Protein AF-0000000067181221 (afdb_homodimer)

Nearest PDB structures (foldseek):
  4yzw-assembly1_B  TM=9.690E-01  e=6.957E-93  Anopheles gambiae
  4yzw-assembly1_A  TM=9.709E-01  e=1.836E-92  Anopheles gambiae
  8ji8-assembly1_C  TM=9.808E-01  e=2.511E-86  Aedes aegypti
  8jib-assembly1_F  TM=9.787E-01  e=1.315E-86  Aedes aegypti
  3ixw-assembly1_D  TM=9.227E-01  e=7.043E-59  Androctonus australis

Organism: Anophele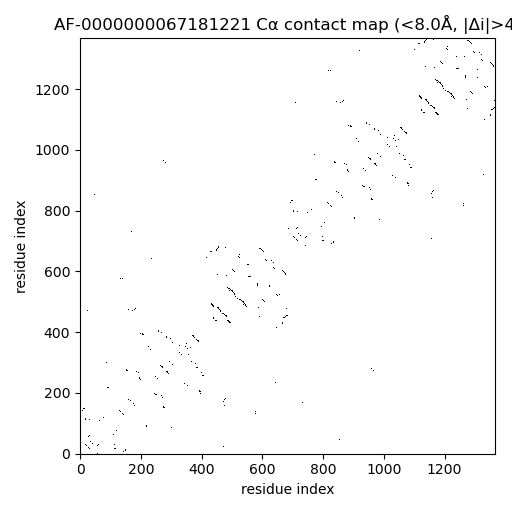s gambiae (NCBI:txid7165)

Structure (mmCIF, N/CA/C/O backbone):
data_AF-0000000067181221-model_v1
#
loop_
_entity.id
_entity.type
_entity.pdbx_description
1 polymer AGAP004981-PA
#
loop_
_atom_site.group_PDB
_atom_site.id
_atom_site.type_symbol
_atom_site.label_atom_id
_atom_site.label_alt_id
_atom_site.label_comp_id
_atom_site.label_asym_id
_atom_site.label_entity_id
_atom_site.label_seq_id
_atom_site.pdbx_PDB_ins_code
_atom_site.Cartn_x
_atom_site.Cartn_y
_atom_site.Cartn_z
_atom_site.occupancy
_atom_site.B_iso_or_equiv
_atom_site.auth_seq_id
_atom_site.auth_comp_id
_atom_site.auth_asym_id
_atom_site.auth_atom_id
_atom_site.pdbx_PDB_model_num
ATOM 1 N N . MET A 1 1 ? 27.422 -34.938 11.25 1 52.69 1 MET A N 1
ATOM 2 C CA . MET A 1 1 ? 27.156 -33.969 10.18 1 52.69 1 MET A CA 1
ATOM 3 C C . MET A 1 1 ? 25.688 -33.594 10.133 1 52.69 1 MET A C 1
ATOM 5 O O . MET A 1 1 ? 24.812 -34.469 10.188 1 52.69 1 MET A O 1
ATOM 9 N N . THR A 1 2 ? 25.469 -32.344 10.422 1 70.56 2 THR A N 1
ATOM 10 C CA . THR A 1 2 ? 24.078 -31.891 10.469 1 70.56 2 THR A CA 1
ATOM 11 C C . THR A 1 2 ? 23.328 -32.281 9.203 1 70.56 2 THR A C 1
ATOM 13 O O . THR A 1 2 ? 23.891 -32.219 8.102 1 70.56 2 THR A O 1
ATOM 16 N N . ASP A 1 3 ? 22.219 -32.812 9.445 1 85.88 3 ASP A N 1
ATOM 17 C CA . ASP A 1 3 ? 21.297 -33.188 8.375 1 85.88 3 ASP A CA 1
ATOM 18 C C . ASP A 1 3 ? 21.156 -32.094 7.352 1 85.88 3 ASP A C 1
ATOM 20 O O . ASP A 1 3 ? 21.016 -30.906 7.715 1 85.88 3 ASP A O 1
ATOM 24 N N . ILE A 1 4 ? 21.5 -32.438 6.066 1 90.81 4 ILE A N 1
ATOM 25 C CA . ILE A 1 4 ? 21.516 -31.516 4.949 1 90.81 4 ILE A CA 1
ATOM 26 C C . ILE A 1 4 ? 20.172 -30.781 4.879 1 90.81 4 ILE A C 1
ATOM 28 O O . ILE A 1 4 ? 20.109 -29.594 4.547 1 90.81 4 ILE A O 1
ATOM 32 N N . ASN A 1 5 ? 19.109 -31.406 5.219 1 89.94 5 ASN A N 1
ATOM 33 C CA . ASN A 1 5 ? 17.797 -30.781 5.199 1 89.94 5 ASN A CA 1
ATOM 34 C C . ASN A 1 5 ? 17.672 -29.672 6.246 1 89.94 5 ASN A C 1
ATOM 36 O O . ASN A 1 5 ? 17.172 -28.594 5.953 1 89.94 5 ASN A O 1
ATOM 40 N N . THR A 1 6 ? 18.109 -30.016 7.418 1 90 6 THR A N 1
ATOM 41 C CA . THR A 1 6 ? 18.062 -29.031 8.5 1 90 6 THR A CA 1
ATOM 42 C C . THR A 1 6 ? 18.891 -27.797 8.164 1 90 6 THR A C 1
ATOM 44 O O . THR A 1 6 ? 18.469 -26.672 8.406 1 90 6 THR A O 1
ATOM 47 N N . ARG A 1 7 ? 19.953 -28.078 7.609 1 92.69 7 ARG A N 1
ATOM 48 C CA . ARG A 1 7 ? 20.906 -27.016 7.273 1 92.69 7 ARG A CA 1
ATOM 49 C C . ARG A 1 7 ? 20.312 -26.062 6.234 1 92.69 7 ARG A C 1
ATOM 51 O O . ARG A 1 7 ? 20.266 -24.859 6.457 1 92.69 7 ARG A O 1
ATOM 58 N N . PHE A 1 8 ? 19.844 -26.562 5.133 1 94.81 8 PHE A N 1
ATOM 59 C CA . PHE A 1 8 ? 19.391 -25.703 4.043 1 94.81 8 PHE A CA 1
ATOM 60 C C . PHE A 1 8 ? 18 -25.156 4.328 1 94.81 8 PHE A C 1
ATOM 62 O O . PHE A 1 8 ? 17.688 -24.031 3.945 1 94.81 8 PHE A O 1
ATOM 69 N N . ARG A 1 9 ? 17.172 -25.906 5.004 1 90.94 9 ARG A N 1
ATOM 70 C CA . ARG A 1 9 ? 15.898 -25.344 5.434 1 90.94 9 ARG A CA 1
ATOM 71 C C . ARG A 1 9 ? 16.094 -24.141 6.352 1 90.94 9 ARG A C 1
ATOM 73 O O . ARG A 1 9 ? 15.398 -23.141 6.234 1 90.94 9 ARG A O 1
ATOM 80 N N . GLY A 1 10 ? 17 -24.328 7.25 1 91.56 10 GLY A N 1
ATOM 81 C CA . GLY A 1 10 ? 17.328 -23.234 8.148 1 91.56 10 GLY A CA 1
ATOM 82 C C . GLY A 1 10 ? 17.812 -22 7.414 1 91.56 10 GLY A C 1
ATOM 83 O O . GLY A 1 10 ? 17.453 -20.875 7.785 1 91.56 10 GLY A O 1
ATOM 84 N N . LEU A 1 11 ? 18.531 -22.156 6.363 1 93.69 11 LEU A N 1
ATOM 85 C CA . LEU A 1 11 ? 19.094 -21.047 5.598 1 93.69 11 LEU A CA 1
ATOM 86 C C . LEU A 1 11 ? 17.984 -20.281 4.883 1 93.69 11 LEU A C 1
ATOM 88 O O . LEU A 1 11 ? 18.125 -19.078 4.598 1 93.69 11 LEU A O 1
ATOM 92 N N . LEU A 1 12 ? 16.906 -20.953 4.605 1 93.88 12 LEU A N 1
ATOM 93 C CA . LEU A 1 12 ? 15.828 -20.344 3.828 1 93.88 12 LEU A CA 1
ATOM 94 C C . LEU A 1 12 ? 14.812 -19.672 4.742 1 93.88 12 LEU A C 1
ATOM 96 O O . LEU A 1 12 ? 14.016 -18.844 4.289 1 93.88 12 LEU A O 1
ATOM 100 N N . GLN A 1 13 ? 14.867 -19.906 6.035 1 91.94 13 GLN A N 1
ATOM 101 C CA . GLN A 1 13 ? 13.898 -19.375 6.984 1 91.94 13 GLN A CA 1
ATOM 102 C C . GLN A 1 13 ? 14.227 -17.938 7.352 1 91.94 13 GLN A C 1
ATOM 104 O O . GLN A 1 13 ? 15.398 -17.547 7.371 1 91.94 13 GLN A O 1
ATOM 109 N N . ARG A 1 14 ? 13.148 -17.141 7.633 1 93.62 14 ARG A N 1
ATOM 110 C CA . ARG A 1 14 ? 13.305 -15.766 8.07 1 93.62 14 ARG A CA 1
ATOM 111 C C . ARG A 1 14 ? 14.273 -15.008 7.168 1 93.62 14 ARG A C 1
ATOM 113 O O . ARG A 1 14 ? 15.336 -14.578 7.609 1 93.62 14 ARG A O 1
ATOM 120 N N . PRO A 1 15 ? 13.789 -14.812 5.977 1 93.44 15 PRO A N 1
ATOM 121 C CA . PRO A 1 15 ? 14.688 -14.398 4.898 1 93.44 15 PRO A CA 1
ATOM 122 C C . PRO A 1 15 ? 15.336 -13.039 5.156 1 93.44 15 PRO A C 1
ATOM 124 O O . PRO A 1 15 ? 16.391 -12.742 4.598 1 93.44 15 PRO A O 1
ATOM 127 N N . TYR A 1 16 ? 14.836 -12.227 6.008 1 94.62 16 TYR A N 1
ATOM 128 C CA . TYR A 1 16 ? 15.398 -10.891 6.156 1 94.62 16 TYR A CA 1
ATOM 129 C C . TYR A 1 16 ? 16.203 -10.773 7.449 1 94.62 16 TYR A C 1
ATOM 131 O O . TYR A 1 16 ? 16.828 -9.742 7.703 1 94.62 16 TYR A O 1
ATOM 139 N N . GLU A 1 17 ? 16.188 -11.812 8.227 1 95.75 17 GLU A N 1
ATOM 140 C CA . GLU A 1 17 ? 17.062 -11.859 9.383 1 95.75 17 GLU A CA 1
ATOM 141 C C . GLU A 1 17 ? 18.469 -12.328 9 1 95.75 17 GLU A C 1
ATOM 143 O O . GLU A 1 17 ? 18.625 -13.258 8.203 1 95.75 17 GLU A O 1
ATOM 148 N N . PRO A 1 18 ? 19.453 -11.672 9.562 1 96.06 18 PRO A N 1
ATOM 149 C CA . PRO A 1 18 ? 20.812 -12.133 9.266 1 96.06 18 PRO A CA 1
ATOM 150 C C . PRO A 1 18 ? 21.047 -13.586 9.688 1 96.06 18 PRO A C 1
ATOM 152 O O . PRO A 1 18 ? 20.359 -14.086 10.586 1 96.06 18 PRO A O 1
ATOM 155 N N . THR A 1 19 ? 22.047 -14.18 9.102 1 95.56 19 THR A N 1
ATOM 156 C CA . THR A 1 19 ? 22.25 -15.617 9.258 1 95.56 19 THR A CA 1
ATOM 157 C C . THR A 1 19 ? 22.766 -15.938 10.656 1 95.56 19 THR A C 1
ATOM 159 O O . THR A 1 19 ? 22.625 -17.062 11.125 1 95.56 19 THR A O 1
ATOM 162 N N . PHE A 1 20 ? 23.359 -14.945 11.367 1 95.38 20 PHE A N 1
ATOM 163 C CA . PHE A 1 20 ? 23.875 -15.211 12.703 1 95.38 20 PHE A CA 1
ATOM 164 C C . PHE A 1 20 ? 22.719 -15.289 13.711 1 95.38 20 PHE A C 1
ATOM 166 O O . PHE A 1 20 ? 22.938 -15.648 14.867 1 95.38 20 PHE A O 1
ATOM 173 N N . VAL A 1 21 ? 21.469 -14.883 13.328 1 95.19 21 VAL A N 1
ATOM 174 C CA . VAL A 1 21 ? 20.281 -15.07 14.172 1 95.19 21 VAL A CA 1
ATOM 175 C C . VAL A 1 21 ? 19.828 -16.531 14.102 1 95.19 21 VAL A C 1
ATOM 177 O O . VAL A 1 21 ? 19.672 -17.078 13.008 1 95.19 21 VAL A O 1
ATOM 180 N N . PRO A 1 22 ? 19.656 -17.125 15.172 1 94 22 PRO A N 1
ATOM 181 C CA . PRO A 1 22 ? 19.25 -18.531 15.148 1 94 22 PRO A CA 1
ATOM 182 C C . PRO A 1 22 ? 17.984 -18.781 14.352 1 94 22 PRO A C 1
ATOM 184 O O . PRO A 1 22 ? 17.078 -17.938 14.344 1 94 22 PRO A O 1
ATOM 187 N N . LYS A 1 23 ? 17.953 -19.953 13.742 1 92.5 23 LYS A N 1
ATOM 188 C CA . LYS A 1 23 ? 16.812 -20.391 12.938 1 92.5 23 LYS A CA 1
ATOM 189 C C . LYS A 1 23 ? 16.125 -21.594 13.555 1 92.5 23 LYS A C 1
ATOM 191 O O . LYS A 1 23 ? 16.547 -22.078 14.609 1 92.5 23 LYS A O 1
ATOM 196 N N . ASN A 1 24 ? 15.039 -22.031 12.969 1 88.44 24 ASN A N 1
ATOM 197 C CA . ASN A 1 24 ? 14.289 -23.172 13.469 1 88.44 24 ASN A CA 1
ATOM 198 C C . ASN A 1 24 ? 13.898 -23 14.93 1 88.44 24 ASN A C 1
ATOM 200 O O . ASN A 1 24 ? 14.211 -23.844 15.773 1 88.44 24 ASN A O 1
ATOM 204 N N . ASN A 1 25 ? 13.32 -21.891 15.188 1 83.88 25 ASN A N 1
ATOM 205 C CA . ASN A 1 25 ? 12.82 -21.547 16.516 1 83.88 25 ASN A CA 1
ATOM 206 C C . ASN A 1 25 ? 13.953 -21.5 17.547 1 83.88 25 ASN A C 1
ATOM 208 O O . ASN A 1 25 ? 13.82 -22.062 18.641 1 83.88 25 ASN A O 1
ATOM 212 N N . GLY A 1 26 ? 15.094 -21.016 17.109 1 86.62 26 GLY A N 1
ATOM 213 C CA . GLY A 1 26 ? 16.234 -20.812 18 1 86.62 26 GLY A CA 1
ATOM 214 C C . GLY A 1 26 ? 17.094 -22.047 18.156 1 86.62 26 GLY A C 1
ATOM 215 O O . GLY A 1 26 ? 18.109 -22.016 18.875 1 86.62 26 GLY A O 1
ATOM 216 N N . GLN A 1 27 ? 16.875 -23.062 17.438 1 89.25 27 GLN A N 1
ATOM 217 C CA . GLN A 1 27 ? 17.531 -24.344 17.672 1 89.25 27 GLN A CA 1
ATOM 218 C C . GLN A 1 27 ? 18.703 -24.547 16.719 1 89.25 27 GLN A C 1
ATOM 220 O O . GLN A 1 27 ? 19.562 -25.391 16.969 1 89.25 27 GLN A O 1
ATOM 225 N N . LEU A 1 28 ? 18.734 -23.812 15.688 1 93.44 28 LEU A N 1
ATOM 226 C CA . LEU A 1 28 ? 19.781 -23.938 14.672 1 93.44 28 LEU A CA 1
ATOM 227 C C . LEU A 1 28 ? 20.594 -22.641 14.57 1 93.44 28 LEU A C 1
ATOM 229 O O . LEU A 1 28 ? 20.016 -21.562 14.398 1 93.44 28 LEU A O 1
ATOM 233 N N . TYR A 1 29 ? 21.922 -22.812 14.734 1 95.69 29 TYR A N 1
ATOM 234 C CA . TYR A 1 29 ? 22.797 -21.656 14.695 1 95.69 29 TYR A CA 1
ATOM 235 C C . TYR A 1 29 ? 23.953 -21.891 13.734 1 95.69 29 TYR A C 1
ATOM 237 O O . TYR A 1 29 ? 24.641 -22.906 13.82 1 95.69 29 TYR A O 1
ATOM 245 N N . PHE A 1 30 ? 24.125 -21.016 12.742 1 95.88 30 PHE A N 1
ATOM 246 C CA . PHE A 1 30 ? 25.297 -21.016 11.883 1 95.88 30 PHE A CA 1
ATOM 247 C C . PHE A 1 30 ? 26.453 -20.25 12.531 1 95.88 30 PHE A C 1
ATOM 249 O O . PHE A 1 30 ? 26.297 -19.094 12.914 1 95.88 30 PHE A O 1
ATOM 256 N N . ASP A 1 31 ? 27.578 -20.922 12.695 1 94.5 31 ASP A N 1
ATOM 257 C CA . ASP A 1 31 ? 28.75 -20.266 13.281 1 94.5 31 ASP A CA 1
ATOM 258 C C . ASP A 1 31 ? 29.422 -19.328 12.281 1 94.5 31 ASP A C 1
ATOM 260 O O . ASP A 1 31 ? 30.469 -19.656 11.727 1 94.5 31 ASP A O 1
ATOM 264 N N . VAL A 1 32 ? 28.859 -18.188 12.164 1 95.06 32 VAL A N 1
ATOM 265 C CA . VAL A 1 32 ? 29.281 -17.219 11.156 1 95.06 32 VAL A CA 1
ATOM 266 C C . VAL A 1 32 ? 30.578 -16.547 11.602 1 95.06 32 VAL A C 1
ATOM 268 O O . VAL A 1 32 ? 30.609 -15.844 12.617 1 95.06 32 VAL A O 1
ATOM 271 N N . PRO A 1 33 ? 31.672 -16.812 10.883 1 93.31 33 PRO A N 1
ATOM 272 C CA . PRO A 1 33 ? 32.906 -16.109 11.227 1 93.31 33 PRO A CA 1
ATOM 273 C C . PRO A 1 33 ? 32.812 -14.594 10.992 1 93.31 33 PRO A C 1
ATOM 275 O O . PRO A 1 33 ? 31.938 -14.133 10.258 1 93.31 33 PRO A O 1
ATOM 278 N N . ASP A 1 34 ? 33.656 -13.82 11.508 1 92.69 34 ASP A N 1
ATOM 279 C CA . ASP A 1 34 ? 33.656 -12.359 11.414 1 92.69 34 ASP A CA 1
ATOM 280 C C . ASP A 1 34 ? 33.781 -11.906 9.961 1 92.69 34 ASP A C 1
ATOM 282 O O . ASP A 1 34 ? 33.219 -10.883 9.578 1 92.69 34 ASP A O 1
ATOM 286 N N . SER A 1 35 ? 34.531 -12.664 9.211 1 93.25 35 SER A N 1
ATOM 287 C CA . SER A 1 35 ? 34.781 -12.297 7.816 1 93.25 35 SER A CA 1
ATOM 288 C C . SER A 1 35 ? 33.5 -12.375 6.996 1 93.25 35 SER A C 1
ATOM 290 O O . SER A 1 35 ? 33.406 -11.812 5.902 1 93.25 35 SER A O 1
ATOM 292 N N . TYR A 1 36 ? 32.5 -13.109 7.547 1 95.5 36 TYR A N 1
ATOM 293 C CA . TYR A 1 36 ? 31.219 -13.258 6.852 1 95.5 36 TYR A CA 1
ATOM 294 C C . TYR A 1 36 ? 30.281 -12.086 7.168 1 95.5 36 TYR A C 1
ATOM 296 O O . TYR A 1 36 ? 29.312 -11.852 6.453 1 95.5 36 TYR A O 1
ATOM 304 N N . LEU A 1 37 ? 30.453 -11.453 8.297 1 95.81 37 LEU A N 1
ATOM 305 C CA . LEU A 1 37 ? 29.547 -10.398 8.758 1 95.81 37 LEU A CA 1
ATOM 306 C C . LEU A 1 37 ? 29.641 -9.18 7.844 1 95.81 37 LEU A C 1
ATOM 308 O O . LEU A 1 37 ? 30.719 -8.836 7.348 1 95.81 37 LEU A O 1
ATOM 312 N N . THR A 1 38 ? 28.5 -8.547 7.566 1 94.75 38 THR A N 1
ATOM 313 C CA . THR A 1 38 ? 28.484 -7.297 6.816 1 94.75 38 THR A CA 1
ATOM 314 C C . THR A 1 38 ? 29.203 -6.195 7.59 1 94.75 38 THR A C 1
ATOM 316 O O . THR A 1 38 ? 29.469 -6.336 8.789 1 94.75 38 THR A O 1
ATOM 319 N N . ASP A 1 39 ? 29.484 -5.066 6.914 1 93.69 39 ASP A N 1
ATOM 320 C CA . ASP A 1 39 ? 30.219 -3.965 7.523 1 93.69 39 ASP A CA 1
ATOM 321 C C . ASP A 1 39 ? 29.484 -3.43 8.75 1 93.69 39 ASP A C 1
ATOM 323 O O . ASP A 1 39 ? 30.109 -3.023 9.727 1 93.69 39 ASP A O 1
ATOM 327 N N . HIS A 1 40 ? 28.25 -3.525 8.758 1 94 40 HIS A N 1
ATOM 328 C CA . HIS A 1 40 ? 27.438 -2.996 9.852 1 94 40 HIS A CA 1
ATOM 329 C C . HIS A 1 40 ? 27.594 -3.846 11.109 1 94 40 HIS A C 1
ATOM 331 O O . HIS A 1 40 ? 27.625 -3.314 12.219 1 94 40 HIS A O 1
ATOM 337 N N . TYR A 1 41 ? 27.719 -5.133 10.984 1 96 41 TYR A N 1
ATOM 338 C CA . TYR A 1 41 ? 27.641 -6.023 12.133 1 96 41 TYR A CA 1
ATOM 339 C C . TYR A 1 41 ? 29.031 -6.465 12.57 1 96 41 TYR A C 1
ATOM 341 O O . TYR A 1 41 ? 29.219 -6.98 13.672 1 96 41 TYR A O 1
ATOM 349 N N . ARG A 1 42 ? 30.031 -6.285 11.727 1 95 42 ARG A N 1
ATOM 350 C CA . ARG A 1 42 ? 31.375 -6.77 11.984 1 95 42 ARG A CA 1
ATOM 351 C C . ARG A 1 42 ? 31.906 -6.242 13.312 1 95 42 ARG A C 1
ATOM 353 O O . ARG A 1 42 ? 32.5 -6.992 14.094 1 95 42 ARG A O 1
ATOM 360 N N . PRO A 1 43 ? 31.594 -4.922 13.688 1 94.81 43 PRO A N 1
ATOM 361 C CA . PRO A 1 43 ? 32.094 -4.406 14.969 1 94.81 43 PRO A CA 1
ATOM 362 C C . PRO A 1 43 ? 31.453 -5.086 16.172 1 94.81 43 PRO A C 1
ATOM 364 O O . PRO A 1 43 ? 31.984 -5.004 17.281 1 94.81 43 PRO A O 1
ATOM 367 N N . PHE A 1 44 ? 30.406 -5.805 15.953 1 94 44 PHE A N 1
ATOM 368 C CA . PHE A 1 44 ? 29.672 -6.414 17.062 1 94 44 PHE A CA 1
ATOM 369 C C . PHE A 1 44 ? 29.828 -7.93 17.031 1 94 44 PHE A C 1
ATOM 371 O O . PHE A 1 44 ? 29.078 -8.641 17.719 1 94 44 PHE A O 1
ATOM 378 N N . GLY A 1 45 ? 30.734 -8.445 16.297 1 92.81 45 GLY A N 1
ATOM 379 C CA . GLY A 1 45 ? 30.844 -9.867 16.031 1 92.81 45 GLY A CA 1
ATOM 380 C C . GLY A 1 45 ? 30.875 -10.703 17.297 1 92.81 45 GLY A C 1
ATOM 381 O O . GLY A 1 45 ? 30.078 -11.648 17.453 1 92.81 45 GLY A O 1
ATOM 382 N N . ALA A 1 46 ? 31.703 -10.375 18.234 1 91.38 46 ALA A N 1
ATOM 383 C CA . ALA A 1 46 ? 31.859 -11.133 19.484 1 91.38 46 ALA A CA 1
ATOM 384 C C . ALA A 1 46 ? 30.578 -11.078 20.312 1 91.38 46 ALA A C 1
ATOM 386 O O . ALA A 1 46 ? 30.141 -12.094 20.859 1 91.38 46 ALA A O 1
ATOM 387 N N . ALA A 1 47 ? 30.016 -9.922 20.375 1 91.75 47 ALA A N 1
ATOM 388 C CA . ALA A 1 47 ? 28.797 -9.734 21.156 1 91.75 47 ALA A CA 1
ATOM 389 C C . ALA A 1 47 ? 27.625 -10.523 20.547 1 91.75 47 ALA A C 1
ATOM 391 O O . ALA A 1 47 ? 26.812 -11.094 21.281 1 91.75 47 ALA A O 1
ATOM 392 N N . LEU A 1 48 ? 27.531 -10.508 19.25 1 92.81 48 LEU A N 1
ATOM 393 C CA . LEU A 1 48 ? 26.453 -11.203 18.547 1 92.81 48 LEU A CA 1
ATOM 394 C C . LEU A 1 48 ? 26.578 -12.711 18.703 1 92.81 48 LEU A C 1
ATOM 396 O O . LEU A 1 48 ? 25.578 -13.406 18.906 1 92.81 48 LEU A O 1
ATOM 400 N N . GLN A 1 49 ? 27.812 -13.18 18.578 1 91.06 49 GLN A N 1
ATOM 401 C CA . GLN A 1 49 ? 28.047 -14.617 18.75 1 91.06 49 GLN A CA 1
ATOM 402 C C . GLN A 1 49 ? 27.688 -15.062 20.156 1 91.06 49 GLN A C 1
ATOM 404 O O . GLN A 1 49 ? 27.125 -16.141 20.359 1 91.06 49 GLN A O 1
ATOM 409 N N . ASN A 1 50 ? 28.031 -14.312 21.125 1 91.5 50 ASN A N 1
ATOM 410 C CA . ASN A 1 50 ? 27.734 -14.641 22.516 1 91.5 50 ASN A CA 1
ATOM 411 C C . ASN A 1 50 ? 26.234 -14.625 22.781 1 91.5 50 ASN A C 1
ATOM 413 O O . ASN A 1 50 ? 25.719 -15.453 23.547 1 91.5 50 ASN A O 1
ATOM 417 N N . ARG A 1 51 ? 25.547 -13.734 22.266 1 91.56 51 ARG A N 1
ATOM 418 C CA . ARG A 1 51 ? 24.125 -13.562 22.5 1 91.56 51 ARG A CA 1
ATOM 419 C C . ARG A 1 51 ? 23.312 -14.648 21.781 1 91.56 51 ARG A C 1
ATOM 421 O O . ARG A 1 51 ? 22.375 -15.195 22.359 1 91.56 51 ARG A O 1
ATOM 428 N N . PHE A 1 52 ? 23.641 -14.93 20.5 1 91.75 52 PHE A N 1
ATOM 429 C CA . PHE A 1 52 ? 22.766 -15.75 19.672 1 91.75 52 PHE A CA 1
ATOM 430 C C . PHE A 1 52 ? 23.312 -17.172 19.562 1 91.75 52 PHE A C 1
ATOM 432 O O . PHE A 1 52 ? 22.562 -18.094 19.219 1 91.75 52 PHE A O 1
ATOM 439 N N . GLY A 1 53 ? 24.594 -17.406 19.844 1 86.25 53 GLY A N 1
ATOM 440 C CA . GLY A 1 53 ? 25.203 -18.703 19.656 1 86.25 53 GLY A CA 1
ATOM 441 C C . GLY A 1 53 ? 25.094 -19.594 20.875 1 86.25 53 GLY A C 1
ATOM 442 O O . GLY A 1 53 ? 25.312 -20.812 20.797 1 86.25 53 GLY A O 1
ATOM 443 N N . THR A 1 54 ? 24.766 -19.156 22 1 84.38 54 THR A N 1
ATOM 444 C CA . THR A 1 54 ? 24.938 -19.875 23.266 1 84.38 54 THR A CA 1
ATOM 445 C C . THR A 1 54 ? 23.812 -20.906 23.453 1 84.38 54 THR A C 1
ATOM 447 O O . THR A 1 54 ? 24.047 -22.016 23.938 1 84.38 54 THR A O 1
ATOM 450 N N . ASN A 1 55 ? 22.594 -20.672 23.047 1 83.44 55 ASN A N 1
ATOM 451 C CA . ASN A 1 55 ? 21.484 -21.531 23.422 1 83.44 55 ASN A CA 1
ATOM 452 C C . ASN A 1 55 ? 21.031 -22.391 22.25 1 83.44 55 ASN A C 1
ATOM 454 O O . ASN A 1 55 ? 20.016 -23.078 22.328 1 83.44 55 ASN A O 1
ATOM 458 N N . ALA A 1 56 ? 21.891 -22.484 21.219 1 88.44 56 ALA A N 1
ATOM 459 C CA . ALA A 1 56 ? 21.438 -23.25 20.062 1 88.44 56 ALA A CA 1
ATOM 460 C C . ALA A 1 56 ? 21.766 -24.734 20.234 1 88.44 56 ALA A C 1
ATOM 462 O O . ALA A 1 56 ? 22.828 -25.094 20.75 1 88.44 56 ALA A O 1
ATOM 463 N N . GLN A 1 57 ? 20.859 -25.578 19.922 1 89.69 57 GLN A N 1
ATOM 464 C CA . GLN A 1 57 ? 21.016 -27.016 20.031 1 89.69 57 GLN A CA 1
ATOM 465 C C . GLN A 1 57 ? 21.938 -27.547 18.938 1 89.69 57 GLN A C 1
ATOM 467 O O . GLN A 1 57 ? 22.734 -28.469 19.172 1 89.69 57 GLN A O 1
ATOM 472 N N . THR A 1 58 ? 21.688 -27.062 17.75 1 93.31 58 THR A N 1
ATOM 473 C CA . THR A 1 58 ? 22.469 -27.469 16.594 1 93.31 58 THR A CA 1
ATOM 474 C C . THR A 1 58 ? 23.312 -26.297 16.078 1 93.31 58 THR A C 1
ATOM 476 O O . THR A 1 58 ? 22.781 -25.219 15.797 1 93.31 58 THR A O 1
ATOM 479 N N . ARG A 1 59 ? 24.578 -26.578 15.992 1 93.56 59 ARG A N 1
ATOM 480 C CA . ARG A 1 59 ? 25.5 -25.578 15.469 1 93.56 59 ARG A CA 1
ATOM 481 C C . ARG A 1 59 ? 26.156 -26.062 14.18 1 93.56 59 ARG A C 1
ATOM 483 O O . ARG A 1 59 ? 26.531 -27.234 14.062 1 93.56 59 ARG A O 1
ATOM 490 N N . ILE A 1 60 ? 26.234 -25.25 13.211 1 94.81 60 ILE A N 1
ATOM 491 C CA . ILE A 1 60 ? 26.844 -25.578 11.922 1 94.81 60 ILE A CA 1
ATOM 492 C C . ILE A 1 60 ? 28.109 -24.75 11.734 1 94.81 60 ILE A C 1
ATOM 494 O O . ILE A 1 60 ? 28.031 -23.547 11.453 1 94.81 60 ILE A O 1
ATOM 498 N N . PRO A 1 61 ? 29.219 -25.375 11.828 1 93.25 61 PRO A N 1
ATOM 499 C CA . PRO A 1 61 ? 30.469 -24.656 11.562 1 93.25 61 PRO A CA 1
ATOM 500 C C . PRO A 1 61 ? 30.625 -24.297 10.086 1 93.25 61 PRO A C 1
ATOM 502 O O . PRO A 1 61 ? 30.234 -25.062 9.211 1 93.25 61 PRO A O 1
ATOM 505 N N . LEU A 1 62 ? 31.234 -23.141 9.789 1 95.06 62 LEU A N 1
ATOM 506 C CA . LEU A 1 62 ? 31.453 -22.672 8.422 1 95.06 62 LEU A CA 1
ATOM 507 C C . LEU A 1 62 ? 32.938 -22.453 8.148 1 95.06 62 LEU A C 1
ATOM 509 O O . LEU A 1 62 ? 33.625 -21.828 8.953 1 95.06 62 LEU A O 1
ATOM 513 N N . PRO A 1 63 ? 33.375 -23.047 7.156 1 92.94 63 PRO A N 1
ATOM 514 C CA . PRO A 1 63 ? 34.781 -22.797 6.781 1 92.94 63 PRO A CA 1
ATOM 515 C C . PRO A 1 63 ? 35 -21.375 6.246 1 92.94 63 PRO A C 1
ATOM 517 O O . PRO A 1 63 ? 34.031 -20.703 5.863 1 92.94 63 PRO A O 1
ATOM 520 N N . ASN A 1 64 ? 36.25 -20.969 6.215 1 90.5 64 ASN A N 1
ATOM 521 C CA . ASN A 1 64 ? 36.594 -19.719 5.539 1 90.5 64 ASN A CA 1
ATOM 522 C C . ASN A 1 64 ? 36.5 -19.8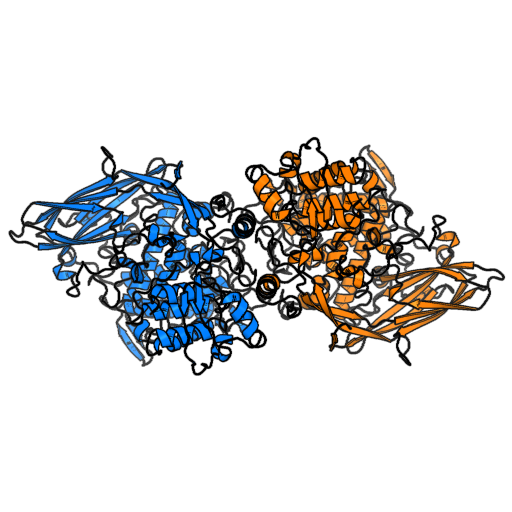59 4.023 1 90.5 64 ASN A C 1
ATOM 524 O O . ASN A 1 64 ? 36.844 -20.891 3.465 1 90.5 64 ASN A O 1
ATOM 528 N N . ILE A 1 65 ? 35.938 -18.859 3.447 1 93.19 65 ILE A N 1
ATOM 529 C CA . ILE A 1 65 ? 35.844 -18.875 1.992 1 93.19 65 ILE A CA 1
ATOM 530 C C . ILE A 1 65 ? 36.469 -17.609 1.418 1 93.19 65 ILE A C 1
ATOM 532 O O . ILE A 1 65 ? 36.719 -16.656 2.148 1 93.19 65 ILE A O 1
ATOM 536 N N . THR A 1 66 ? 36.844 -17.75 0.093 1 92.56 66 THR A N 1
ATOM 537 C CA . THR A 1 66 ? 37.125 -16.531 -0.645 1 92.56 66 THR A CA 1
ATOM 538 C C . THR A 1 66 ? 35.844 -15.797 -1 1 92.56 66 THR A C 1
ATOM 540 O O . THR A 1 66 ? 34.969 -16.344 -1.701 1 92.56 66 THR A O 1
ATOM 543 N N . ALA A 1 67 ? 35.719 -14.617 -0.516 1 93.88 67 ALA A N 1
ATOM 544 C CA . ALA A 1 67 ? 34.5 -13.844 -0.754 1 93.88 67 ALA A CA 1
ATOM 545 C C . ALA A 1 67 ? 34.25 -13.648 -2.248 1 93.88 67 ALA A C 1
ATOM 547 O O . ALA A 1 67 ? 35.156 -13.227 -2.982 1 93.88 67 ALA A O 1
ATOM 548 N N . PRO A 1 68 ? 33.094 -13.977 -2.682 1 96.19 68 PRO A N 1
ATOM 549 C CA . PRO A 1 68 ? 32.781 -13.742 -4.094 1 96.19 68 PRO A CA 1
ATOM 550 C C . PRO A 1 68 ? 32.531 -12.273 -4.41 1 96.19 68 PRO A C 1
ATOM 552 O O . PRO A 1 68 ? 32.219 -11.492 -3.51 1 96.19 68 PRO A O 1
ATOM 555 N N . ASP A 1 69 ? 32.75 -11.891 -5.664 1 95.81 69 ASP A N 1
ATOM 556 C CA . ASP A 1 69 ? 32.312 -10.578 -6.129 1 95.81 69 ASP A CA 1
ATOM 557 C C . ASP A 1 69 ? 30.812 -10.539 -6.387 1 95.81 69 ASP A C 1
ATOM 559 O O . ASP A 1 69 ? 30.312 -11.203 -7.301 1 95.81 69 ASP A O 1
ATOM 563 N N . LEU A 1 70 ? 30.078 -9.781 -5.578 1 96.94 70 LEU A N 1
ATOM 564 C CA . LEU A 1 70 ? 28.609 -9.742 -5.68 1 96.94 70 LEU A CA 1
ATOM 565 C C . LEU A 1 70 ? 28.141 -8.398 -6.207 1 96.94 70 LEU A C 1
ATOM 567 O O . LEU A 1 70 ? 26.953 -8.062 -6.094 1 96.94 70 LEU A O 1
ATOM 571 N N . ALA A 1 71 ? 28.984 -7.551 -6.812 1 96 71 ALA A N 1
ATOM 572 C CA . ALA A 1 71 ? 28.641 -6.211 -7.281 1 96 71 ALA A CA 1
ATOM 573 C C . ALA A 1 71 ? 27.516 -6.27 -8.305 1 96 71 ALA A C 1
ATOM 575 O O . ALA A 1 71 ? 26.672 -5.363 -8.367 1 96 71 ALA A O 1
ATOM 576 N N . TYR A 1 72 ? 27.469 -7.324 -9.078 1 95.19 72 TYR A N 1
ATOM 577 C CA . TYR A 1 72 ? 26.438 -7.477 -10.094 1 95.19 72 TYR A CA 1
ATOM 578 C C . TYR A 1 72 ? 25.047 -7.562 -9.461 1 95.19 72 TYR A C 1
ATOM 580 O O . TYR A 1 72 ? 24.047 -7.203 -10.086 1 95.19 72 TYR A O 1
ATOM 588 N N . ALA A 1 73 ? 24.984 -8.031 -8.203 1 95.5 73 ALA A N 1
ATOM 589 C CA . ALA A 1 73 ? 23.703 -8.266 -7.527 1 95.5 73 ALA A CA 1
ATOM 590 C C . ALA A 1 73 ? 23.109 -6.957 -7.023 1 95.5 73 ALA A C 1
ATOM 592 O O . ALA A 1 73 ? 21.922 -6.902 -6.695 1 95.5 73 ALA A O 1
ATOM 593 N N . ASP A 1 74 ? 23.891 -5.848 -7.078 1 93.31 74 ASP A N 1
ATOM 594 C CA . ASP A 1 74 ? 23.422 -4.551 -6.602 1 93.31 74 ASP A CA 1
ATOM 595 C C . ASP A 1 74 ? 22.328 -3.988 -7.508 1 93.31 74 ASP A C 1
ATOM 597 O O . ASP A 1 74 ? 21.625 -3.047 -7.133 1 93.31 74 ASP A O 1
ATOM 601 N N . ALA A 1 75 ? 22.172 -4.629 -8.648 1 93 75 ALA A N 1
ATOM 602 C CA . ALA A 1 75 ? 21.109 -4.219 -9.562 1 93 75 ALA A CA 1
ATOM 603 C C . ALA A 1 75 ? 19.734 -4.465 -8.961 1 93 75 ALA A C 1
ATOM 605 O O . ALA A 1 75 ? 18.75 -3.863 -9.383 1 93 75 ALA A O 1
ATOM 606 N N . VAL A 1 76 ? 19.656 -5.363 -7.996 1 95.56 76 VAL A N 1
ATOM 607 C CA . VAL A 1 76 ? 18.422 -5.633 -7.27 1 95.56 76 VAL A CA 1
ATOM 608 C C . VAL A 1 76 ? 18.547 -5.137 -5.832 1 95.56 76 VAL A C 1
ATOM 610 O O . VAL A 1 76 ? 19.406 -5.617 -5.074 1 95.56 76 VAL A O 1
ATOM 613 N N . SER A 1 77 ? 17.688 -4.215 -5.496 1 93.56 77 SER A N 1
ATOM 614 C CA . SER A 1 77 ? 17.75 -3.641 -4.156 1 93.56 77 SER A CA 1
ATOM 615 C C . SER A 1 77 ? 17.562 -4.711 -3.086 1 93.56 77 SER A C 1
ATOM 617 O O . SER A 1 77 ? 16.75 -5.613 -3.24 1 93.56 77 SER A O 1
ATOM 619 N N . ARG A 1 78 ? 18.281 -4.625 -1.967 1 94.06 78 ARG A N 1
ATOM 620 C CA . ARG A 1 78 ? 18.297 -5.594 -0.874 1 94.06 78 ARG A CA 1
ATOM 621 C C . ARG A 1 78 ? 16.891 -5.867 -0.367 1 94.06 78 ARG A C 1
ATOM 623 O O . ARG A 1 78 ? 16.547 -7.008 -0.06 1 94.06 78 ARG A O 1
ATOM 630 N N . ARG A 1 79 ? 16.078 -4.855 -0.263 1 94.5 79 ARG A N 1
ATOM 631 C CA . ARG A 1 79 ? 14.75 -4.996 0.318 1 94.5 79 ARG A CA 1
ATOM 632 C C . ARG A 1 79 ? 13.664 -4.695 -0.713 1 94.5 79 ARG A C 1
ATOM 634 O O . ARG A 1 79 ? 12.492 -4.574 -0.368 1 94.5 79 ARG A O 1
ATOM 641 N N . GLY A 1 80 ? 14.055 -4.582 -1.973 1 94.25 80 GLY A N 1
ATOM 642 C CA . GLY A 1 80 ? 13.109 -4.266 -3.027 1 94.25 80 GLY A CA 1
ATOM 643 C C . GLY A 1 80 ? 12.461 -5.496 -3.639 1 94.25 80 GLY A C 1
ATOM 644 O O . GLY A 1 80 ? 12.609 -6.602 -3.115 1 94.25 80 GLY A O 1
ATOM 645 N N . GLY A 1 81 ? 11.727 -5.281 -4.746 1 94.75 81 GLY A N 1
ATOM 646 C CA . GLY A 1 81 ? 11.062 -6.371 -5.445 1 94.75 81 GLY A CA 1
ATOM 647 C C . GLY A 1 81 ? 11.992 -7.145 -6.363 1 94.75 81 GLY A C 1
ATOM 648 O O . GLY A 1 81 ? 12.992 -6.602 -6.836 1 94.75 81 GLY A O 1
ATOM 649 N N . PHE A 1 82 ? 11.703 -8.414 -6.512 1 97 82 PHE A N 1
ATOM 650 C CA . PHE A 1 82 ? 12.391 -9.297 -7.445 1 97 82 PHE A CA 1
ATOM 651 C C . PHE A 1 82 ? 11.398 -9.922 -8.422 1 97 82 PHE A C 1
ATOM 653 O O . PHE A 1 82 ? 10.328 -10.375 -8.023 1 97 82 PHE A O 1
ATOM 660 N N . SER A 1 83 ? 11.75 -9.844 -9.734 1 97 83 SER A N 1
ATOM 661 C CA . SER A 1 83 ? 10.891 -10.422 -10.766 1 97 83 SER A CA 1
ATOM 662 C C . SER A 1 83 ? 11.711 -11.195 -11.789 1 97 83 SER A C 1
ATOM 664 O O . SER A 1 83 ? 12.695 -10.68 -12.328 1 97 83 SER A O 1
ATOM 666 N N . ILE A 1 84 ? 11.258 -12.352 -12.094 1 96.56 84 ILE A N 1
ATOM 667 C CA . ILE A 1 84 ? 11.969 -13.164 -13.078 1 96.56 84 ILE A CA 1
ATOM 668 C C . ILE A 1 84 ? 11.617 -12.688 -14.484 1 96.56 84 ILE A C 1
ATOM 670 O O . ILE A 1 84 ? 12.172 -13.18 -15.469 1 96.56 84 ILE A O 1
ATOM 674 N N . PHE A 1 85 ? 10.688 -11.703 -14.625 1 96.88 85 PHE A N 1
ATOM 675 C CA . PHE A 1 85 ? 10.328 -11.156 -15.93 1 96.88 85 PHE A CA 1
ATOM 676 C C . PHE A 1 85 ? 11.25 -9.992 -16.297 1 96.88 85 PHE A C 1
ATOM 678 O O . PHE A 1 85 ? 11.328 -9.609 -17.469 1 96.88 85 PHE A O 1
ATOM 685 N N . HIS A 1 86 ? 11.891 -9.453 -15.258 1 95.5 86 HIS A N 1
ATOM 686 C CA . HIS A 1 86 ? 12.805 -8.32 -15.438 1 95.5 86 HIS A CA 1
ATOM 687 C C . HIS A 1 86 ? 14.148 -8.781 -15.977 1 95.5 86 HIS A C 1
ATOM 689 O O . HIS A 1 86 ? 14.82 -9.617 -15.359 1 95.5 86 HIS A O 1
ATOM 695 N N . PRO A 1 87 ? 14.547 -8.188 -17.062 1 93.44 87 PRO A N 1
ATOM 696 C CA . PRO A 1 87 ? 15.781 -8.672 -17.688 1 93.44 87 PRO A CA 1
ATOM 697 C C . PRO A 1 87 ? 16.984 -8.57 -16.766 1 93.44 87 PRO A C 1
ATOM 699 O O . PRO A 1 87 ? 17.781 -9.508 -16.672 1 93.44 87 PRO A O 1
ATOM 702 N N . SER A 1 88 ? 17.141 -7.453 -16.078 1 94.62 88 SER A N 1
ATOM 703 C CA . SER A 1 88 ? 18.266 -7.281 -15.18 1 94.62 88 SER A CA 1
ATOM 704 C C . SER A 1 88 ? 18.188 -8.25 -14.008 1 94.62 88 SER A C 1
ATOM 706 O O . SER A 1 88 ? 19.219 -8.797 -13.578 1 94.62 88 SER A O 1
ATOM 708 N N . HIS A 1 89 ? 17.016 -8.469 -13.461 1 97.06 89 HIS A N 1
ATOM 709 C CA . HIS A 1 89 ? 16.844 -9.406 -12.359 1 97.06 89 HIS A CA 1
ATOM 710 C C . HIS A 1 89 ? 17.172 -10.828 -12.789 1 97.06 89 HIS A C 1
ATOM 712 O O . HIS A 1 89 ? 17.828 -11.57 -12.047 1 97.06 89 HIS A O 1
ATOM 718 N N . GLN A 1 90 ? 16.797 -11.172 -14.023 1 95.25 90 GLN A N 1
ATOM 719 C CA . GLN A 1 90 ? 17.109 -12.5 -14.562 1 95.25 90 GLN A CA 1
ATOM 720 C C . GLN A 1 90 ? 18.609 -12.719 -14.68 1 95.25 90 GLN A C 1
ATOM 722 O O . GLN A 1 90 ? 19.109 -13.805 -14.375 1 95.25 90 GLN A O 1
ATOM 727 N N . ARG A 1 91 ? 19.266 -11.711 -15.133 1 95.25 91 ARG A N 1
ATOM 728 C CA . ARG A 1 91 ? 20.719 -11.805 -15.281 1 95.25 91 ARG A CA 1
ATOM 729 C C . ARG A 1 91 ? 21.391 -12.016 -13.938 1 95.25 91 ARG A C 1
ATOM 731 O O . ARG A 1 91 ? 22.281 -12.867 -13.805 1 95.25 91 ARG A O 1
ATOM 738 N N . VAL A 1 92 ? 20.969 -11.25 -12.992 1 97.38 92 VAL A N 1
ATOM 739 C CA . VAL A 1 92 ? 21.531 -11.359 -11.656 1 97.38 92 VAL A CA 1
ATOM 740 C C . VAL A 1 92 ? 21.234 -12.742 -11.078 1 97.38 92 VAL A C 1
ATOM 742 O O . VAL A 1 92 ? 22.125 -13.383 -10.508 1 97.38 92 VAL A O 1
ATOM 745 N N . ALA A 1 93 ? 20.031 -13.211 -11.242 1 97.94 93 ALA A N 1
ATOM 746 C CA . ALA A 1 93 ? 19.641 -14.531 -10.742 1 97.94 93 ALA A CA 1
ATOM 747 C C . ALA A 1 93 ? 20.469 -15.625 -11.398 1 97.94 93 ALA A C 1
ATOM 749 O O . ALA A 1 93 ? 20.922 -16.562 -10.734 1 97.94 93 ALA A O 1
ATOM 750 N N . SER A 1 94 ? 20.688 -15.5 -12.688 1 97.38 94 SER A N 1
ATOM 751 C CA . SER A 1 94 ? 21.469 -16.484 -13.438 1 97.38 94 SER A CA 1
ATOM 752 C C . SER A 1 94 ? 22.891 -16.594 -12.906 1 97.38 94 SER A C 1
ATOM 754 O O . SER A 1 94 ? 23.422 -17.688 -12.734 1 97.38 94 SER A O 1
ATOM 756 N N . GLN A 1 95 ? 23.453 -15.477 -12.641 1 97.5 95 GLN A N 1
ATOM 757 C CA . GLN A 1 95 ? 24.828 -15.445 -12.133 1 97.5 95 GLN A CA 1
ATOM 758 C C . GLN A 1 95 ? 24.906 -16.031 -10.727 1 97.5 95 GLN A C 1
ATOM 760 O O . GLN A 1 95 ? 25.859 -16.75 -10.406 1 97.5 95 GLN A O 1
ATOM 765 N N . LEU A 1 96 ? 23.953 -15.734 -9.945 1 98 96 LEU A N 1
ATOM 766 C CA . LEU A 1 96 ? 23.938 -16.266 -8.586 1 98 96 LEU A CA 1
ATOM 767 C C . LEU A 1 96 ? 23.719 -17.781 -8.602 1 98 96 LEU A C 1
ATOM 769 O O . LEU A 1 96 ? 24.328 -18.5 -7.816 1 98 96 LEU A O 1
ATOM 773 N N . ILE A 1 97 ? 22.844 -18.25 -9.477 1 98.06 97 ILE A N 1
ATOM 774 C CA . ILE A 1 97 ? 22.609 -19.688 -9.625 1 98.06 97 ILE A CA 1
ATOM 775 C C . ILE A 1 97 ? 23.906 -20.375 -10.023 1 98.06 97 ILE A C 1
ATOM 777 O O . ILE A 1 97 ? 24.266 -21.422 -9.469 1 98.06 97 ILE A O 1
ATOM 781 N N . GLU A 1 98 ? 24.594 -19.812 -10.961 1 97.69 98 GLU A N 1
ATOM 782 C CA . GLU A 1 98 ? 25.875 -20.375 -11.398 1 97.69 98 GLU A CA 1
ATOM 783 C C . GLU A 1 98 ? 26.875 -20.453 -10.25 1 97.69 98 GLU A C 1
ATOM 785 O O . GLU A 1 98 ? 27.578 -21.453 -10.102 1 97.69 98 GLU A O 1
ATOM 790 N N . LEU A 1 99 ? 26.969 -19.406 -9.477 1 97.94 99 LEU A N 1
ATOM 791 C CA . LEU A 1 99 ? 27.844 -19.375 -8.312 1 97.94 99 LEU A CA 1
ATOM 792 C C . LEU A 1 99 ? 27.516 -20.531 -7.363 1 97.94 99 LEU A C 1
ATOM 794 O O . LEU A 1 99 ? 28.438 -21.188 -6.855 1 97.94 99 LEU A O 1
ATOM 798 N N . PHE A 1 100 ? 26.297 -20.812 -7.086 1 98.06 100 PHE A N 1
ATOM 799 C CA . PHE A 1 100 ? 25.891 -21.875 -6.176 1 98.06 100 PHE A CA 1
ATOM 800 C C . PHE A 1 100 ? 26.141 -23.25 -6.793 1 98.06 100 PHE A C 1
ATOM 802 O O . PHE A 1 100 ? 26.562 -24.172 -6.102 1 98.06 100 PHE A O 1
ATOM 809 N N . LEU A 1 101 ? 25.859 -23.375 -8.078 1 97.31 101 LEU A N 1
ATOM 810 C CA . LEU A 1 101 ? 26.047 -24.641 -8.766 1 97.31 101 LEU A CA 1
ATOM 811 C C . LEU A 1 101 ? 27.516 -25.047 -8.805 1 97.31 101 LEU A C 1
ATOM 813 O O . LEU A 1 101 ? 27.844 -26.234 -8.812 1 97.31 101 LEU A O 1
ATOM 817 N N . GLU A 1 102 ? 28.391 -24.125 -8.805 1 96.25 102 GLU A N 1
ATOM 818 C CA . GLU A 1 102 ? 29.812 -24.359 -9 1 96.25 102 GLU A CA 1
ATOM 819 C C . GLU A 1 102 ? 30.484 -24.781 -7.699 1 96.25 102 GLU A C 1
ATOM 821 O O . GLU A 1 102 ? 31.641 -25.203 -7.707 1 96.25 102 GLU A O 1
ATOM 826 N N . GLN A 1 103 ? 29.75 -24.656 -6.609 1 97 103 GLN A N 1
ATOM 827 C CA . GLN A 1 103 ? 30.359 -25.094 -5.359 1 97 103 GLN A CA 1
ATOM 828 C C . GLN A 1 103 ? 30.609 -26.609 -5.375 1 97 103 GLN A C 1
ATOM 830 O O . GLN A 1 103 ? 29.797 -27.359 -5.914 1 97 103 GLN A O 1
ATOM 835 N N . SER A 1 104 ? 31.641 -27.094 -4.727 1 96.25 104 SER A N 1
ATOM 836 C CA . SER A 1 104 ? 32.156 -28.453 -4.898 1 96.25 104 SER A CA 1
ATOM 837 C C . SER A 1 104 ? 31.297 -29.453 -4.125 1 96.25 104 SER A C 1
ATOM 839 O O . SER A 1 104 ? 31.172 -30.625 -4.52 1 96.25 104 SER A O 1
ATOM 841 N N . ASN A 1 105 ? 30.797 -29.109 -2.996 1 95.44 105 ASN A N 1
ATOM 842 C CA . ASN A 1 105 ? 30 -29.969 -2.133 1 95.44 105 ASN A CA 1
ATOM 843 C C . ASN A 1 105 ? 29.016 -29.156 -1.297 1 95.44 105 ASN A C 1
ATOM 845 O O . ASN A 1 105 ? 29.047 -27.922 -1.301 1 95.44 105 ASN A O 1
ATOM 849 N N . PRO A 1 106 ? 28.141 -29.812 -0.594 1 95.94 106 PRO A N 1
ATOM 850 C CA . PRO A 1 106 ? 27.109 -29.109 0.177 1 95.94 106 PRO A CA 1
ATOM 851 C C . PRO A 1 106 ? 27.688 -28.219 1.268 1 95.94 106 PRO A C 1
ATOM 853 O O . PRO A 1 106 ? 27.109 -27.172 1.601 1 95.94 106 PRO A O 1
ATOM 856 N N . ASP A 1 107 ? 28.797 -28.562 1.862 1 95.44 107 ASP A N 1
ATOM 857 C CA . ASP A 1 107 ? 29.438 -27.734 2.879 1 95.44 107 ASP A CA 1
ATOM 858 C C . ASP A 1 107 ? 29.922 -26.406 2.283 1 95.44 107 ASP A C 1
ATOM 860 O O . ASP A 1 107 ? 29.688 -25.344 2.867 1 95.44 107 ASP A O 1
ATOM 864 N N . ALA A 1 108 ? 30.578 -26.578 1.121 1 96.31 108 ALA A N 1
ATOM 865 C CA . ALA A 1 108 ? 31.031 -25.375 0.428 1 96.31 108 ALA A CA 1
ATOM 866 C C . ALA A 1 108 ? 29.844 -24.531 -0.009 1 96.31 108 ALA A C 1
ATOM 868 O O . ALA A 1 108 ? 29.906 -23.297 0.059 1 96.31 108 ALA A O 1
ATOM 869 N N . LEU A 1 109 ? 28.828 -25.172 -0.485 1 97.38 109 LEU A N 1
ATOM 870 C CA . LEU A 1 109 ? 27.609 -24.469 -0.878 1 97.38 109 LEU A CA 1
ATOM 871 C C . LEU A 1 109 ? 27 -23.734 0.31 1 97.38 109 LEU A C 1
ATOM 873 O O . LEU A 1 109 ? 26.578 -22.594 0.182 1 97.38 109 LEU A O 1
ATOM 877 N N . THR A 1 110 ? 26.953 -24.406 1.479 1 97.31 110 THR A N 1
ATOM 878 C CA . THR A 1 110 ? 26.422 -23.797 2.688 1 97.31 110 THR A CA 1
ATOM 879 C C . THR A 1 110 ? 27.203 -22.531 3.059 1 97.31 110 THR A C 1
ATOM 881 O O . THR A 1 110 ? 26.625 -21.484 3.348 1 97.31 110 THR A O 1
ATOM 884 N N . ALA A 1 111 ? 28.5 -22.672 3.047 1 97.31 111 ALA A N 1
ATOM 885 C CA . ALA A 1 111 ? 29.344 -21.531 3.395 1 97.31 111 ALA A CA 1
ATOM 886 C C . ALA A 1 111 ? 29.125 -20.359 2.441 1 97.31 111 ALA A C 1
ATOM 888 O O . ALA A 1 111 ? 28.969 -19.219 2.879 1 97.31 111 ALA A O 1
ATOM 889 N N . MET A 1 112 ? 29.062 -20.641 1.142 1 97.75 112 MET A N 1
ATOM 890 C CA . MET A 1 112 ? 28.859 -19.609 0.129 1 97.75 112 MET A CA 1
ATOM 891 C C . MET A 1 112 ? 27.469 -18.984 0.282 1 97.75 112 MET A C 1
ATOM 893 O O . MET A 1 112 ? 27.344 -17.766 0.204 1 97.75 112 MET A O 1
ATOM 897 N N . ALA A 1 113 ? 26.484 -19.797 0.5 1 98.12 113 ALA A N 1
ATOM 898 C CA . ALA A 1 113 ? 25.109 -19.328 0.636 1 98.12 113 ALA A CA 1
ATOM 899 C C . ALA A 1 113 ? 24.953 -18.438 1.859 1 98.12 113 ALA A C 1
ATOM 901 O O . ALA A 1 113 ? 24.25 -17.422 1.808 1 98.12 113 ALA A O 1
ATOM 902 N N . VAL A 1 114 ? 25.547 -18.797 2.973 1 97.69 114 VAL A N 1
ATOM 903 C CA . VAL A 1 114 ? 25.484 -18 4.191 1 97.69 114 VAL A CA 1
ATOM 904 C C . VAL A 1 114 ? 26.094 -16.625 3.938 1 97.69 114 VAL A C 1
ATOM 906 O O . VAL A 1 114 ? 25.516 -15.602 4.328 1 97.69 114 VAL A O 1
ATOM 909 N N . PHE A 1 115 ? 27.25 -16.594 3.271 1 97.44 115 PHE A N 1
ATOM 910 C CA . PHE A 1 115 ? 27.922 -15.336 2.973 1 97.44 115 PHE A CA 1
ATOM 911 C C . PHE A 1 115 ? 27.062 -14.461 2.07 1 97.44 115 PHE A C 1
ATOM 913 O O . PHE A 1 115 ? 26.922 -13.258 2.314 1 97.44 115 PHE A O 1
ATOM 920 N N . VAL A 1 116 ? 26.422 -15.016 1.058 1 97.81 116 VAL A N 1
ATOM 921 C CA . VAL A 1 116 ? 25.688 -14.297 0.02 1 97.81 116 VAL A CA 1
ATOM 922 C C . VAL A 1 116 ? 24.359 -13.805 0.58 1 97.81 116 VAL A C 1
ATOM 924 O O . VAL A 1 116 ? 23.906 -12.703 0.249 1 97.81 116 VAL A O 1
ATOM 927 N N . ARG A 1 117 ? 23.719 -14.578 1.425 1 97.25 117 ARG A N 1
ATOM 928 C CA . ARG A 1 117 ? 22.359 -14.367 1.901 1 97.25 117 ARG A CA 1
ATOM 929 C C . ARG A 1 117 ? 22.203 -12.977 2.5 1 97.25 117 ARG A C 1
ATOM 931 O O . ARG A 1 117 ? 21.203 -12.289 2.236 1 97.25 117 ARG A O 1
ATOM 938 N N . ASP A 1 118 ? 23.109 -12.477 3.223 1 95.56 118 ASP A N 1
ATOM 939 C CA . ASP A 1 118 ? 22.984 -11.219 3.959 1 95.56 118 ASP A CA 1
ATOM 940 C C . ASP A 1 118 ? 23.391 -10.031 3.094 1 95.56 118 ASP A C 1
ATOM 942 O O . ASP A 1 118 ? 23.438 -8.891 3.568 1 95.56 118 ASP A O 1
ATOM 946 N N . ARG A 1 119 ? 23.641 -10.273 1.774 1 96.75 119 ARG A N 1
ATOM 947 C CA . ARG A 1 119 ? 24.188 -9.219 0.928 1 96.75 119 ARG A CA 1
ATOM 948 C C . ARG A 1 119 ? 23.328 -9.016 -0.314 1 96.75 119 ARG A C 1
ATOM 950 O O . ARG A 1 119 ? 23.5 -8.039 -1.048 1 96.75 119 ARG A O 1
ATOM 957 N N . VAL A 1 120 ? 22.359 -9.883 -0.551 1 97.56 120 VAL A N 1
ATOM 958 C CA . VAL A 1 120 ? 21.562 -9.797 -1.77 1 97.56 120 VAL A CA 1
ATOM 959 C C . VAL A 1 120 ? 20.078 -9.711 -1.412 1 97.56 120 VAL A C 1
ATOM 961 O O . VAL A 1 120 ? 19.703 -9.859 -0.246 1 97.56 120 VAL A O 1
ATOM 964 N N . ASN A 1 121 ? 19.281 -9.391 -2.391 1 97.56 121 ASN A N 1
ATOM 965 C CA . ASN A 1 121 ? 17.828 -9.328 -2.256 1 97.56 121 ASN A CA 1
ATOM 966 C C . ASN A 1 121 ? 17.25 -10.648 -1.741 1 97.56 121 ASN A C 1
ATOM 968 O O . ASN A 1 121 ? 17.719 -11.727 -2.135 1 97.56 121 ASN A O 1
ATOM 972 N N . GLY A 1 122 ? 16.281 -10.578 -0.819 1 96.56 122 GLY A N 1
ATOM 973 C CA . GLY A 1 122 ? 15.734 -11.758 -0.176 1 96.56 122 GLY A CA 1
ATOM 974 C C . GLY A 1 122 ? 15.102 -12.727 -1.155 1 96.56 122 GLY A C 1
ATOM 975 O O . GLY A 1 122 ? 15.547 -13.875 -1.273 1 96.56 122 GLY A O 1
ATOM 976 N N . PRO A 1 123 ? 14.094 -12.289 -1.876 1 96.88 123 PRO A N 1
ATOM 977 C CA . PRO A 1 123 ? 13.453 -13.172 -2.857 1 96.88 123 PRO A CA 1
ATOM 978 C C . PRO A 1 123 ? 14.422 -13.664 -3.932 1 96.88 123 PRO A C 1
ATOM 980 O O . PRO A 1 123 ? 14.328 -14.812 -4.375 1 96.88 123 PRO A O 1
ATOM 983 N N . LEU A 1 124 ? 15.352 -12.828 -4.344 1 98 124 LEU A N 1
ATOM 984 C CA . LEU A 1 124 ? 16.375 -13.234 -5.297 1 98 124 LEU A CA 1
ATOM 985 C C . LEU A 1 124 ? 17.203 -14.383 -4.742 1 98 124 LEU A C 1
ATOM 987 O O . LEU A 1 124 ? 17.453 -15.375 -5.445 1 98 124 LEU A O 1
ATOM 991 N N . PHE A 1 125 ? 17.656 -14.32 -3.469 1 97.81 125 PHE A N 1
ATOM 992 C CA . PHE A 1 125 ? 18.422 -15.367 -2.822 1 97.81 125 PHE A CA 1
ATOM 993 C C . PHE A 1 125 ? 17.641 -16.672 -2.771 1 97.81 125 PHE A C 1
ATOM 995 O O . PHE A 1 125 ? 18.156 -17.734 -3.1 1 97.81 125 PHE A O 1
ATOM 1002 N N . GLN A 1 126 ? 16.406 -16.578 -2.363 1 96.81 126 GLN A N 1
ATOM 1003 C CA . GLN A 1 126 ? 15.539 -17.75 -2.25 1 96.81 126 GLN A CA 1
ATOM 1004 C C . GLN A 1 126 ? 15.383 -18.438 -3.598 1 96.81 126 GLN A C 1
ATOM 1006 O O . GLN A 1 126 ? 15.453 -19.672 -3.68 1 96.81 126 GLN A O 1
ATOM 1011 N N . TYR A 1 127 ? 15.117 -17.625 -4.617 1 97.25 127 TYR A N 1
ATOM 1012 C CA . TYR A 1 127 ? 14.961 -18.172 -5.961 1 97.25 127 TYR A CA 1
ATOM 1013 C C . TYR A 1 127 ? 16.219 -18.875 -6.422 1 97.25 127 TYR A C 1
ATOM 1015 O O . TYR A 1 127 ? 16.188 -20.047 -6.812 1 97.25 127 TYR A O 1
ATOM 1023 N N . ALA A 1 128 ? 17.344 -18.219 -6.301 1 98.06 128 ALA A N 1
ATOM 1024 C CA . ALA A 1 128 ? 18.609 -18.734 -6.824 1 98.06 128 ALA A CA 1
ATOM 1025 C C . ALA A 1 128 ? 19.047 -19.984 -6.066 1 98.06 128 ALA A C 1
ATOM 1027 O O . ALA A 1 128 ? 19.469 -20.984 -6.68 1 98.06 128 ALA A O 1
ATOM 1028 N N . LEU A 1 129 ? 18.969 -19.922 -4.758 1 97.88 129 LEU A N 1
ATOM 1029 C CA . LEU A 1 129 ? 19.391 -21.078 -3.977 1 97.88 129 LEU A CA 1
ATOM 1030 C C . LEU A 1 129 ? 18.453 -22.266 -4.219 1 97.88 129 LEU A C 1
ATOM 1032 O O . LEU A 1 129 ? 18.906 -23.406 -4.336 1 97.88 129 LEU A O 1
ATOM 1036 N N . SER A 1 130 ? 17.141 -22.016 -4.262 1 95.56 130 SER A N 1
ATOM 1037 C CA . SER A 1 130 ? 16.203 -23.094 -4.512 1 95.56 130 SER A CA 1
ATOM 1038 C C . SER A 1 130 ? 16.453 -23.766 -5.855 1 95.56 130 SER A C 1
ATOM 1040 O O . SER A 1 130 ? 16.438 -24.984 -5.957 1 95.56 130 SER A O 1
ATOM 1042 N N . VAL A 1 131 ? 16.688 -22.953 -6.855 1 96.06 131 VAL A N 1
ATOM 1043 C CA . VAL A 1 131 ? 17 -23.5 -8.172 1 96.06 131 VAL A CA 1
ATOM 1044 C C . VAL A 1 131 ? 18.266 -24.344 -8.102 1 96.06 131 VAL A C 1
ATOM 1046 O O . VAL A 1 131 ? 18.312 -25.453 -8.641 1 96.06 131 VAL A O 1
ATOM 1049 N N . ALA A 1 132 ? 19.297 -23.875 -7.434 1 97 132 ALA A N 1
ATOM 1050 C CA . ALA A 1 132 ? 20.547 -24.609 -7.316 1 97 132 ALA A CA 1
ATOM 1051 C C . ALA A 1 132 ? 20.344 -25.922 -6.566 1 97 132 ALA A C 1
ATOM 1053 O O . ALA A 1 132 ? 20.828 -26.969 -6.996 1 97 132 ALA A O 1
ATOM 1054 N N . LEU A 1 133 ? 19.656 -25.844 -5.449 1 95.38 133 LEU A N 1
ATOM 1055 C CA . LEU A 1 133 ? 19.422 -27.031 -4.641 1 95.38 133 LEU A CA 1
ATOM 1056 C C . LEU A 1 133 ? 18.703 -28.109 -5.449 1 95.38 133 LEU A C 1
ATOM 1058 O O . LEU A 1 133 ? 19.047 -29.297 -5.355 1 95.38 133 LEU A O 1
ATOM 1062 N N . MET A 1 134 ? 17.781 -27.688 -6.281 1 91 134 MET A N 1
ATOM 1063 C CA . MET A 1 134 ? 16.953 -28.625 -7.043 1 91 134 MET A CA 1
ATOM 1064 C C . MET A 1 134 ? 17.75 -29.234 -8.188 1 91 134 MET A C 1
ATOM 1066 O O . MET A 1 134 ? 17.391 -30.312 -8.695 1 91 134 MET A O 1
ATOM 1070 N N . HIS A 1 135 ? 18.844 -28.625 -8.562 1 91.88 135 HIS A N 1
ATOM 1071 C CA . HIS A 1 135 ? 19.484 -29.047 -9.805 1 91.88 135 HIS A CA 1
ATOM 1072 C C . HIS A 1 135 ? 20.875 -29.625 -9.547 1 91.88 135 HIS A C 1
ATOM 1074 O O . HIS A 1 135 ? 21.562 -30.047 -10.484 1 91.88 135 HIS A O 1
ATOM 1080 N N . ARG A 1 136 ? 21.297 -29.641 -8.312 1 93.81 136 ARG A N 1
ATOM 1081 C CA . ARG A 1 136 ? 22.531 -30.312 -7.934 1 93.81 136 ARG A CA 1
ATOM 1082 C C . ARG A 1 136 ? 22.266 -31.781 -7.582 1 93.81 136 ARG A C 1
ATOM 1084 O O . ARG A 1 136 ? 21.234 -32.094 -7 1 93.81 136 ARG A O 1
ATOM 1091 N N . THR A 1 137 ? 23.25 -32.594 -7.793 1 90.81 137 THR A N 1
ATOM 1092 C CA . THR A 1 137 ? 23.078 -34 -7.52 1 90.81 137 THR A CA 1
ATOM 1093 C C . THR A 1 137 ? 23.156 -34.281 -6.02 1 90.81 137 THR A C 1
ATOM 1095 O O . THR A 1 137 ? 22.484 -35.188 -5.516 1 90.81 137 THR A O 1
ATOM 1098 N N . ASP A 1 138 ? 23.922 -33.531 -5.328 1 94.38 138 ASP A N 1
ATOM 1099 C CA . ASP A 1 138 ? 24.203 -33.812 -3.922 1 94.38 138 ASP A CA 1
ATOM 1100 C C . ASP A 1 138 ? 23.172 -33.125 -3.014 1 94.38 138 ASP A C 1
ATOM 1102 O O . ASP A 1 138 ? 23.172 -33.375 -1.802 1 94.38 138 ASP A O 1
ATOM 1106 N N . THR A 1 139 ? 22.25 -32.281 -3.598 1 92.88 139 THR A N 1
ATOM 1107 C CA . THR A 1 139 ? 21.281 -31.594 -2.754 1 92.88 139 THR A CA 1
ATOM 1108 C C . THR A 1 139 ? 19.875 -31.766 -3.307 1 92.88 139 THR A C 1
ATOM 1110 O O . THR A 1 139 ? 18.922 -31.125 -2.822 1 92.88 139 THR A O 1
ATOM 1113 N N . ARG A 1 140 ? 19.625 -32.5 -4.25 1 82.75 140 ARG A N 1
ATOM 1114 C CA . ARG A 1 140 ? 18.359 -32.625 -4.973 1 82.75 140 ARG A CA 1
ATOM 1115 C C . ARG A 1 140 ? 17.25 -33.125 -4.059 1 82.75 140 ARG A C 1
ATOM 1117 O O . ARG A 1 140 ? 16.062 -32.906 -4.344 1 82.75 140 ARG A O 1
ATOM 1124 N N . ASP A 1 141 ? 17.594 -33.719 -2.908 1 81.44 141 ASP A N 1
ATOM 1125 C CA . ASP A 1 141 ? 16.578 -34.25 -2.016 1 81.44 141 ASP A CA 1
ATOM 1126 C C . ASP A 1 141 ? 16.312 -33.312 -0.847 1 81.44 141 ASP A C 1
ATOM 1128 O O . ASP A 1 141 ? 15.531 -33.656 0.053 1 81.44 141 ASP A O 1
ATOM 1132 N N . VAL A 1 142 ? 16.953 -32.188 -0.922 1 88.81 142 VAL A N 1
ATOM 1133 C CA . VAL A 1 142 ? 16.688 -31.188 0.101 1 88.81 142 VAL A CA 1
ATOM 1134 C C . VAL A 1 142 ? 15.242 -30.688 -0.035 1 88.81 142 VAL A C 1
ATOM 1136 O O . VAL A 1 142 ? 14.797 -30.359 -1.139 1 88.81 142 VAL A O 1
ATOM 1139 N N . GLU A 1 143 ? 14.539 -30.625 1.083 1 83.56 143 GLU A N 1
ATOM 1140 C CA . GLU A 1 143 ? 13.172 -30.125 1.091 1 83.56 143 GLU A CA 1
ATOM 1141 C C . GLU A 1 143 ? 13.148 -28.594 1.091 1 83.56 143 GLU A C 1
ATOM 1143 O O . GLU A 1 143 ? 13.547 -27.969 2.074 1 83.56 143 GLU A O 1
ATOM 1148 N N . ILE A 1 144 ? 12.648 -28.094 0.039 1 87.81 144 ILE A N 1
ATOM 1149 C CA . ILE A 1 144 ? 12.539 -26.641 -0.06 1 87.81 144 ILE A CA 1
ATOM 1150 C C . ILE A 1 144 ? 11.203 -26.172 0.521 1 87.81 144 ILE A C 1
ATOM 1152 O O . ILE A 1 144 ? 10.141 -26.641 0.09 1 87.81 144 ILE A O 1
ATOM 1156 N N . PRO A 1 145 ? 11.211 -25.297 1.498 1 87 145 PRO A N 1
ATOM 1157 C CA . PRO A 1 145 ? 9.953 -24.812 2.061 1 87 145 PRO A CA 1
ATOM 1158 C C . PRO A 1 145 ? 9.078 -24.094 1.026 1 87 145 PRO A C 1
ATOM 1160 O O . PRO A 1 145 ? 9.602 -23.531 0.057 1 87 145 PRO A O 1
ATOM 1163 N N . SER A 1 146 ? 7.746 -24.188 1.313 1 88.19 146 SER A N 1
ATOM 1164 C CA . SER A 1 146 ? 6.836 -23.422 0.465 1 88.19 146 SER A CA 1
ATOM 1165 C C . SER A 1 146 ? 7.129 -21.938 0.545 1 88.19 146 SER A C 1
ATOM 1167 O O . SER A 1 146 ? 7.543 -21.438 1.593 1 88.19 146 SER A O 1
ATOM 1169 N N . PHE A 1 147 ? 6.965 -21.266 -0.539 1 92.5 147 PHE A N 1
ATOM 1170 C CA . PHE A 1 147 ? 7.207 -19.828 -0.532 1 92.5 147 PHE A CA 1
ATOM 1171 C C . PHE A 1 147 ? 6.238 -19.125 0.406 1 92.5 147 PHE A C 1
ATOM 1173 O O . PHE A 1 147 ? 6.531 -18.031 0.902 1 92.5 147 PHE A O 1
ATOM 1180 N N . LEU A 1 148 ? 5.055 -19.719 0.708 1 93 148 LEU A N 1
ATOM 1181 C CA . LEU A 1 148 ? 4.113 -19.203 1.691 1 93 148 LEU A CA 1
ATOM 1182 C C . LEU A 1 148 ? 4.75 -19.125 3.074 1 93 148 LEU A C 1
ATOM 1184 O O . LEU A 1 148 ? 4.527 -18.172 3.818 1 93 148 LEU A O 1
ATOM 1188 N N . GLU A 1 149 ? 5.555 -20.062 3.389 1 90.88 149 GLU A N 1
ATOM 1189 C CA . GLU A 1 149 ? 6.211 -20.141 4.691 1 90.88 149 GLU A CA 1
ATOM 1190 C C . GLU A 1 149 ? 7.27 -19.047 4.828 1 90.88 149 GLU A C 1
ATOM 1192 O O . GLU A 1 149 ? 7.512 -18.547 5.93 1 90.88 149 GLU A O 1
ATOM 1197 N N . LEU A 1 150 ? 7.797 -18.75 3.723 1 92.75 150 LEU A N 1
ATOM 1198 C CA . LEU A 1 150 ? 8.93 -17.828 3.734 1 92.75 150 LEU A CA 1
ATOM 1199 C C . LEU A 1 150 ? 8.453 -16.391 3.553 1 92.75 150 LEU A C 1
ATOM 1201 O O . LEU A 1 150 ? 8.984 -15.469 4.18 1 92.75 150 LEU A O 1
ATOM 1205 N N . PHE A 1 151 ? 7.504 -16.203 2.666 1 95.31 151 PHE A N 1
ATOM 1206 C CA . PHE A 1 151 ? 7 -14.883 2.316 1 95.31 151 PHE A CA 1
ATOM 1207 C C . PHE A 1 151 ? 5.477 -14.859 2.332 1 95.31 151 PHE A C 1
ATOM 1209 O O . PHE A 1 151 ? 4.844 -14.617 1.303 1 95.31 151 PHE A O 1
ATOM 1216 N N . PRO A 1 152 ? 4.863 -15.008 3.512 1 95.12 152 PRO A N 1
ATOM 1217 C CA . PRO A 1 152 ? 3.4 -15.008 3.561 1 95.12 152 PRO A CA 1
ATOM 1218 C C . PRO A 1 152 ? 2.789 -13.703 3.072 1 95.12 152 PRO A C 1
ATOM 1220 O O . PRO A 1 152 ? 1.62 -13.672 2.678 1 95.12 152 PRO A O 1
ATOM 1223 N N . ASP A 1 153 ? 3.57 -12.641 3.047 1 95.44 153 ASP A N 1
ATOM 1224 C CA . ASP A 1 153 ? 3.086 -11.32 2.67 1 95.44 153 ASP A CA 1
ATOM 1225 C C . ASP A 1 153 ? 2.672 -11.281 1.2 1 95.44 153 ASP A C 1
ATOM 1227 O O . ASP A 1 153 ? 1.995 -10.352 0.763 1 95.44 153 ASP A O 1
ATOM 1231 N N . ARG A 1 154 ? 3.02 -12.359 0.398 1 95.81 154 ARG A N 1
ATOM 1232 C CA . ARG A 1 154 ? 2.66 -12.406 -1.016 1 95.81 154 ARG A CA 1
ATOM 1233 C C . ARG A 1 154 ? 1.284 -13.031 -1.209 1 95.81 154 ARG A C 1
ATOM 1235 O O . ARG A 1 154 ? 0.69 -12.922 -2.283 1 95.81 154 ARG A O 1
ATOM 1242 N N . TYR A 1 155 ? 0.719 -13.562 -0.141 1 94.12 155 TYR A N 1
ATOM 1243 C CA . TYR A 1 155 ? -0.401 -14.461 -0.391 1 94.12 155 TYR A CA 1
ATOM 1244 C C . TYR A 1 155 ? -1.587 -14.117 0.503 1 94.12 155 TYR A C 1
ATOM 1246 O O . TYR A 1 155 ? -2.703 -14.594 0.273 1 94.12 155 TYR A O 1
ATOM 1254 N N . VAL A 1 156 ? -1.307 -13.273 1.476 1 92.94 156 VAL A N 1
ATOM 1255 C CA . VAL A 1 156 ? -2.359 -13.078 2.467 1 92.94 156 VAL A CA 1
ATOM 1256 C C . VAL A 1 156 ? -2.613 -11.578 2.662 1 92.94 156 VAL A C 1
ATOM 1258 O O . VAL A 1 156 ? -1.736 -10.758 2.393 1 92.94 156 VAL A O 1
ATOM 1261 N N . ASP A 1 157 ? -3.863 -11.258 3.133 1 94.75 157 ASP A N 1
ATOM 1262 C CA . ASP A 1 157 ? -4.234 -9.906 3.529 1 94.75 157 ASP A CA 1
ATOM 1263 C C . ASP A 1 157 ? -3.254 -9.344 4.559 1 94.75 157 ASP A C 1
ATOM 1265 O O . ASP A 1 157 ? -3.031 -9.953 5.605 1 94.75 157 ASP A O 1
ATOM 1269 N N . PRO A 1 158 ? -2.732 -8.18 4.25 1 94.81 158 PRO A N 1
ATOM 1270 C CA . PRO A 1 158 ? -1.721 -7.648 5.164 1 94.81 158 PRO A CA 1
ATOM 1271 C C . PRO A 1 158 ? -2.273 -7.371 6.562 1 94.81 158 PRO A C 1
ATOM 1273 O O . PRO A 1 158 ? -1.511 -7.309 7.527 1 94.81 158 PRO A O 1
ATOM 1276 N N . ALA A 1 159 ? -3.545 -7.246 6.723 1 95.06 159 ALA A N 1
ATOM 1277 C CA . ALA A 1 159 ? -4.156 -6.957 8.016 1 95.06 159 ALA A CA 1
ATOM 1278 C C . ALA A 1 159 ? -3.938 -8.109 8.992 1 95.06 159 ALA A C 1
ATOM 1280 O O . ALA A 1 159 ? -4.07 -7.934 10.211 1 95.06 159 ALA A O 1
ATOM 1281 N N . VAL A 1 160 ? -3.547 -9.234 8.539 1 95.75 160 VAL A N 1
ATOM 1282 C CA . VAL A 1 160 ? -3.361 -10.438 9.336 1 95.75 160 VAL A CA 1
ATOM 1283 C C . VAL A 1 160 ? -2.078 -10.328 10.148 1 95.75 160 VAL A C 1
ATOM 1285 O O . VAL A 1 160 ? -2.021 -10.789 11.297 1 95.75 160 VAL A O 1
ATOM 1288 N N . PHE A 1 161 ? -1.097 -9.68 9.656 1 95.12 161 PHE A N 1
ATOM 1289 C CA . PHE A 1 161 ? 0.251 -9.758 10.203 1 95.12 161 PHE A CA 1
ATOM 1290 C C . PHE A 1 161 ? 0.335 -9.016 11.531 1 95.12 161 PHE A C 1
ATOM 1292 O O . PHE A 1 161 ? 0.903 -9.523 12.5 1 95.12 161 PHE A O 1
ATOM 1299 N N . PRO A 1 162 ? -0.26 -7.746 11.617 1 94.69 162 PRO A N 1
ATOM 1300 C CA . PRO A 1 162 ? -0.237 -7.129 12.945 1 94.69 162 PRO A CA 1
ATOM 1301 C C . PRO A 1 162 ? -0.989 -7.953 13.984 1 94.69 162 PRO A C 1
ATOM 1303 O O . PRO A 1 162 ? -0.603 -7.973 15.156 1 94.69 162 PRO A O 1
ATOM 1306 N N . GLN A 1 163 ? -1.978 -8.633 13.617 1 95.94 163 GLN A N 1
ATOM 1307 C CA . GLN A 1 163 ? -2.727 -9.484 14.531 1 95.94 163 GLN A CA 1
ATOM 1308 C C . GLN A 1 163 ? -1.906 -10.695 14.961 1 95.94 163 GLN A C 1
ATOM 1310 O O . GLN A 1 163 ? -1.941 -11.102 16.125 1 95.94 163 GLN A O 1
ATOM 1315 N N . LEU A 1 164 ? -1.213 -11.273 14.016 1 96.06 164 LEU A N 1
ATOM 1316 C CA . LEU A 1 164 ? -0.339 -12.391 14.336 1 96.06 164 LEU A CA 1
ATOM 1317 C C . LEU A 1 164 ? 0.76 -11.969 15.305 1 96.06 164 LEU A C 1
ATOM 1319 O O . LEU A 1 164 ? 1.088 -12.711 16.234 1 96.06 164 LEU A O 1
ATOM 1323 N N . ARG A 1 165 ? 1.338 -10.836 15.055 1 95.12 165 ARG A N 1
ATOM 1324 C CA . ARG A 1 165 ? 2.377 -10.336 15.945 1 95.12 165 ARG A CA 1
ATOM 1325 C C . ARG A 1 165 ? 1.833 -10.117 17.359 1 95.12 165 ARG A C 1
ATOM 1327 O O . ARG A 1 165 ? 2.498 -10.438 18.344 1 95.12 165 ARG A O 1
ATOM 1334 N N . GLU A 1 166 ? 0.645 -9.523 17.422 1 95.94 166 GLU A N 1
ATOM 1335 C CA . GLU A 1 166 ? -0.006 -9.336 18.719 1 95.94 166 GLU A CA 1
ATOM 1336 C C . GLU A 1 166 ? -0.215 -10.672 19.422 1 95.94 166 GLU A C 1
ATOM 1338 O O . GLU A 1 166 ? 0.176 -10.828 20.578 1 95.94 166 GLU A O 1
ATOM 1343 N N . GLU A 1 167 ? -0.779 -11.617 18.719 1 96 167 GLU A N 1
ATOM 1344 C CA . GLU A 1 167 ? -1.043 -12.938 19.281 1 96 167 GLU A CA 1
ATOM 1345 C C . GLU A 1 167 ? 0.249 -13.609 19.719 1 96 167 GLU A C 1
ATOM 1347 O O . GLU A 1 167 ? 0.306 -14.195 20.812 1 96 167 GLU A O 1
ATOM 1352 N N . GLY A 1 168 ? 1.25 -13.555 18.922 1 94.62 168 GLY A N 1
ATOM 1353 C CA . GLY A 1 168 ? 2.52 -14.203 19.203 1 94.62 168 GLY A CA 1
ATOM 1354 C C . GLY A 1 168 ? 3.271 -13.57 20.359 1 94.62 168 GLY A C 1
ATOM 1355 O O . GLY A 1 168 ? 3.992 -14.25 21.094 1 94.62 168 GLY A O 1
ATOM 1356 N N . THR A 1 169 ? 3.098 -12.273 20.531 1 93.69 169 THR A N 1
ATOM 1357 C CA . THR A 1 169 ? 3.799 -11.547 21.578 1 93.69 169 THR A CA 1
ATOM 1358 C C . THR A 1 169 ? 3.092 -11.711 22.922 1 93.69 169 THR A C 1
ATOM 1360 O O . THR A 1 169 ? 3.742 -11.781 23.953 1 93.69 169 THR A O 1
ATOM 1363 N N . LEU A 1 170 ? 1.797 -11.883 22.922 1 95.06 170 LEU A N 1
ATOM 1364 C CA . LEU A 1 170 ? 1.056 -11.703 24.172 1 95.06 170 LEU A CA 1
ATOM 1365 C C . LEU A 1 170 ? 0.539 -13.039 24.688 1 95.06 170 LEU A C 1
ATOM 1367 O O . LEU A 1 170 ? 0.293 -13.195 25.891 1 95.06 170 LEU A O 1
ATOM 1371 N N . VAL A 1 171 ? 0.328 -13.938 23.797 1 94.69 171 VAL A N 1
ATOM 1372 C CA . VAL A 1 171 ? -0.324 -15.18 24.188 1 94.69 171 VAL A CA 1
ATOM 1373 C C . VAL A 1 171 ? 0.667 -16.344 24.094 1 94.69 171 VAL A C 1
ATOM 1375 O O . VAL A 1 171 ? 1.447 -16.406 23.141 1 94.69 171 VAL A O 1
ATOM 1378 N N . ASP A 1 172 ? 0.595 -17.203 25.031 1 92.38 172 ASP A N 1
ATOM 1379 C CA . ASP A 1 172 ? 1.453 -18.391 25.016 1 92.38 172 ASP A CA 1
ATOM 1380 C C . ASP A 1 172 ? 1.1 -19.312 23.844 1 92.38 172 ASP A C 1
ATOM 1382 O O . ASP A 1 172 ? -0.064 -19.391 23.453 1 92.38 172 ASP A O 1
ATOM 1386 N N . GLN A 1 173 ? 2.033 -20 23.359 1 88.56 173 GLN A N 1
ATOM 1387 C CA . GLN A 1 173 ? 1.939 -20.781 22.125 1 88.56 173 GLN A CA 1
ATOM 1388 C C . GLN A 1 173 ? 0.74 -21.719 22.156 1 88.56 173 GLN A C 1
ATOM 1390 O O . GLN A 1 173 ? 0.026 -21.859 21.156 1 88.56 173 GLN A O 1
ATOM 1395 N N . GLY A 1 174 ? 0.506 -22.375 23.234 1 88.12 174 GLY A N 1
ATOM 1396 C CA . GLY A 1 174 ? -0.569 -23.359 23.312 1 88.12 174 GLY A CA 1
ATOM 1397 C C . GLY A 1 174 ? -1.948 -22.734 23.328 1 88.12 174 GLY A C 1
ATOM 1398 O O . GLY A 1 174 ? -2.945 -23.406 23.062 1 88.12 174 GLY A O 1
ATOM 1399 N N . ASP A 1 175 ? -2.08 -21.406 23.469 1 92.44 175 ASP A N 1
ATOM 1400 C CA . ASP A 1 175 ? -3.369 -20.734 23.641 1 92.44 175 ASP A CA 1
ATOM 1401 C C . ASP A 1 175 ? -3.637 -19.75 22.516 1 92.44 175 ASP A C 1
ATOM 1403 O O . ASP A 1 175 ? -4.668 -19.078 22.5 1 92.44 175 ASP A O 1
ATOM 1407 N N . ARG A 1 176 ? -2.785 -19.641 21.531 1 94.44 176 ARG A N 1
ATOM 1408 C CA . ARG A 1 176 ? -2.912 -18.656 20.453 1 94.44 176 ARG A CA 1
ATOM 1409 C C . ARG A 1 176 ? -4.102 -18.984 19.562 1 94.44 176 ARG A C 1
ATOM 1411 O O . ARG A 1 176 ? -4.332 -20.156 19.219 1 94.44 176 ARG A O 1
ATOM 1418 N N . ARG A 1 177 ? -4.844 -18 19.312 1 95.12 177 ARG A N 1
ATOM 1419 C CA . ARG A 1 177 ? -5.945 -18.188 18.375 1 95.12 177 ARG A CA 1
ATOM 1420 C C . ARG A 1 177 ? -5.48 -18 16.938 1 95.12 177 ARG A C 1
ATOM 1422 O O . ARG A 1 177 ? -4.539 -17.25 16.672 1 95.12 177 ARG A O 1
ATOM 1429 N N . ALA A 1 178 ? -6.133 -18.672 16.016 1 95.56 178 ALA A N 1
ATOM 1430 C CA . ALA A 1 178 ? -5.871 -18.469 14.594 1 95.56 178 ALA A CA 1
ATOM 1431 C C . ALA A 1 178 ? -6.504 -17.188 14.086 1 95.56 178 ALA A C 1
ATOM 1433 O O . ALA A 1 178 ? -7.625 -16.844 14.484 1 95.56 178 ALA A O 1
ATOM 1434 N N . ILE A 1 179 ? -5.793 -16.453 13.312 1 96.5 179 ILE A N 1
ATOM 1435 C CA . ILE A 1 179 ? -6.305 -15.211 12.742 1 96.5 179 ILE A CA 1
ATOM 1436 C C . ILE A 1 179 ? -7.008 -15.5 11.422 1 96.5 179 ILE A C 1
ATOM 1438 O O . ILE A 1 179 ? -6.477 -16.219 10.57 1 96.5 179 ILE A O 1
ATOM 1442 N N . GLU A 1 180 ? -8.156 -14.922 11.172 1 95.31 180 GLU A N 1
ATOM 1443 C CA . GLU A 1 180 ? -8.953 -15.195 9.977 1 95.31 180 GLU A CA 1
ATOM 1444 C C . GLU A 1 180 ? -8.477 -14.352 8.797 1 95.31 180 GLU A C 1
ATOM 1446 O O . GLU A 1 180 ? -8.336 -13.133 8.922 1 95.31 180 GLU A O 1
ATOM 1451 N N . ILE A 1 181 ? -8.203 -14.938 7.734 1 94.12 181 ILE A N 1
ATOM 1452 C CA . ILE A 1 181 ? -8.031 -14.266 6.445 1 94.12 181 ILE A CA 1
ATOM 1453 C C . ILE A 1 181 ? -9.383 -14.18 5.73 1 94.12 181 ILE A C 1
ATOM 1455 O O . ILE A 1 181 ? -9.977 -15.203 5.383 1 94.12 181 ILE A O 1
ATOM 1459 N N . PRO A 1 182 ? -9.844 -12.992 5.48 1 91.38 182 PRO A N 1
ATOM 1460 C CA . PRO A 1 182 ? -11.133 -12.883 4.797 1 91.38 182 PRO A CA 1
ATOM 1461 C C . PRO A 1 182 ? -11.094 -13.453 3.379 1 91.38 182 PRO A C 1
ATOM 1463 O O . PRO A 1 182 ? -10.094 -13.305 2.678 1 91.38 182 PRO A O 1
ATOM 1466 N N . MET A 1 183 ? -12.195 -14.047 2.91 1 87.62 183 MET A N 1
ATOM 1467 C CA . MET A 1 183 ? -12.281 -14.617 1.572 1 87.62 183 MET A CA 1
ATOM 1468 C C . MET A 1 183 ? -12.312 -13.523 0.509 1 87.62 183 MET A C 1
ATOM 1470 O O . MET A 1 183 ? -11.711 -13.68 -0.558 1 87.62 183 MET A O 1
ATOM 1474 N N . ASN A 1 184 ? -13.086 -12.477 0.808 1 88.06 184 ASN A N 1
ATOM 1475 C CA . ASN A 1 184 ? -13.273 -11.406 -0.167 1 88.06 184 ASN A CA 1
ATOM 1476 C C . ASN A 1 184 ? -12.734 -10.07 0.35 1 88.06 184 ASN A C 1
ATOM 1478 O O . ASN A 1 184 ? -13.508 -9.211 0.781 1 88.06 184 ASN A O 1
ATOM 1482 N N . PHE A 1 185 ? -11.398 -9.883 0.12 1 90.75 185 PHE A N 1
ATOM 1483 C CA . PHE A 1 185 ? -10.844 -8.672 0.71 1 90.75 185 PHE A CA 1
ATOM 1484 C C . PHE A 1 185 ? -10.344 -7.723 -0.373 1 90.75 185 PHE A C 1
ATOM 1486 O O . PHE A 1 185 ? -9.914 -6.605 -0.076 1 90.75 185 PHE A O 1
ATOM 1493 N N . THR A 1 186 ? -10.484 -8.109 -1.674 1 95.06 186 THR A N 1
ATOM 1494 C CA . THR A 1 186 ? -9.922 -7.266 -2.719 1 95.06 186 THR A CA 1
ATOM 1495 C C . THR A 1 186 ? -11 -6.387 -3.344 1 95.06 186 THR A C 1
ATOM 1497 O O . THR A 1 186 ? -10.703 -5.297 -3.842 1 95.06 186 THR A O 1
ATOM 1500 N N . ALA A 1 187 ? -12.227 -6.883 -3.408 1 97.12 187 ALA A N 1
ATOM 1501 C CA . ALA A 1 187 ? -13.328 -6.113 -3.979 1 97.12 187 ALA A CA 1
ATOM 1502 C C . ALA A 1 187 ? -14.672 -6.598 -3.443 1 97.12 187 ALA A C 1
ATOM 1504 O O . ALA A 1 187 ? -14.75 -7.648 -2.801 1 97.12 187 ALA A O 1
ATOM 1505 N N . SER A 1 188 ? -15.703 -5.785 -3.666 1 95.88 188 SER A N 1
ATOM 1506 C CA . SER A 1 188 ? -17.078 -6.168 -3.328 1 95.88 188 SER A CA 1
ATOM 1507 C C . SER A 1 188 ? -17.734 -6.922 -4.477 1 95.88 188 SER A C 1
ATOM 1509 O O . SER A 1 188 ? -17.141 -7.086 -5.543 1 95.88 188 SER A O 1
ATOM 1511 N N . ASP A 1 189 ? -18.969 -7.352 -4.262 1 94.25 189 ASP A N 1
ATOM 1512 C CA . ASP A 1 189 ? -19.703 -8.133 -5.254 1 94.25 189 ASP A CA 1
ATOM 1513 C C . ASP A 1 189 ? -20.172 -7.25 -6.406 1 94.25 189 ASP A C 1
ATOM 1515 O O . ASP A 1 189 ? -20.688 -7.75 -7.406 1 94.25 189 ASP A O 1
ATOM 1519 N N . ARG A 1 190 ? -19.891 -5.941 -6.332 1 94.75 190 ARG A N 1
ATOM 1520 C CA . ARG A 1 190 ? -20.234 -5.02 -7.41 1 94.75 190 ARG A CA 1
ATOM 1521 C C . ARG A 1 190 ? -19.312 -5.223 -8.617 1 94.75 190 ARG A C 1
ATOM 1523 O O . ARG A 1 190 ? -19.656 -4.816 -9.727 1 94.75 190 ARG A O 1
ATOM 1530 N N . VAL A 1 191 ? -18.172 -5.789 -8.367 1 96.5 191 VAL A N 1
ATOM 1531 C CA . VAL A 1 191 ? -17.188 -6.035 -9.414 1 96.5 191 VAL A CA 1
ATOM 1532 C C . VAL A 1 191 ? -17.375 -7.434 -9.992 1 96.5 191 VAL A C 1
ATOM 1534 O O . VAL A 1 191 ? -17.25 -8.43 -9.281 1 96.5 191 VAL A O 1
ATOM 1537 N N . ASP A 1 192 ? -17.578 -7.543 -11.219 1 96.06 192 ASP A N 1
ATOM 1538 C CA . ASP A 1 192 ? -17.891 -8.82 -11.867 1 96.06 192 ASP A CA 1
ATOM 1539 C C . ASP A 1 192 ? -16.75 -9.82 -11.648 1 96.06 192 ASP A C 1
ATOM 1541 O O . ASP A 1 192 ? -17 -10.977 -11.297 1 96.06 192 ASP A O 1
ATOM 1545 N N . GLU A 1 193 ? -15.586 -9.375 -11.797 1 96.81 193 GLU A N 1
ATOM 1546 C CA . GLU A 1 193 ? -14.438 -10.273 -11.719 1 96.81 193 GLU A CA 1
ATOM 1547 C C . GLU A 1 193 ? -14.273 -10.836 -10.312 1 96.81 193 GLU A C 1
ATOM 1549 O O . GLU A 1 193 ? -13.562 -11.828 -10.109 1 96.81 193 GLU A O 1
ATOM 1554 N N . GLN A 1 194 ? -14.961 -10.219 -9.352 1 96.56 194 GLN A N 1
ATOM 1555 C CA . GLN A 1 194 ? -14.859 -10.664 -7.969 1 96.56 194 GLN A CA 1
ATOM 1556 C C . GLN A 1 194 ? -15.484 -12.039 -7.781 1 96.56 194 GLN A C 1
ATOM 1558 O O . GLN A 1 194 ? -15.156 -12.758 -6.832 1 96.56 194 GLN A O 1
ATOM 1563 N N . ARG A 1 195 ? -16.328 -12.438 -8.711 1 96.44 195 ARG A N 1
ATOM 1564 C CA . ARG A 1 195 ? -16.953 -13.75 -8.641 1 96.44 195 ARG A CA 1
ATOM 1565 C C . ARG A 1 195 ? -15.922 -14.867 -8.719 1 96.44 195 ARG A C 1
ATOM 1567 O O . ARG A 1 195 ? -16.172 -15.992 -8.289 1 96.44 195 ARG A O 1
ATOM 1574 N N . LEU A 1 196 ? -14.727 -14.586 -9.227 1 97 196 LEU A N 1
ATOM 1575 C CA . LEU A 1 196 ? -13.68 -15.594 -9.375 1 97 196 LEU A CA 1
ATOM 1576 C C . LEU A 1 196 ? -12.539 -15.352 -8.391 1 97 196 LEU A C 1
ATOM 1578 O O . LEU A 1 196 ? -11.453 -15.906 -8.547 1 97 196 LEU A O 1
ATOM 1582 N N . ALA A 1 197 ? -12.797 -14.531 -7.391 1 96.19 197 ALA A N 1
ATOM 1583 C CA . ALA A 1 197 ? -11.742 -14.211 -6.43 1 96.19 197 ALA A CA 1
ATOM 1584 C C . ALA A 1 197 ? -11.227 -15.477 -5.738 1 96.19 197 ALA A C 1
ATOM 1586 O O . ALA A 1 197 ? -10.047 -15.57 -5.41 1 96.19 197 ALA A O 1
ATOM 1587 N N . TYR A 1 198 ? -12.109 -16.5 -5.516 1 96.38 198 TYR A N 1
ATOM 1588 C CA . TYR A 1 198 ? -11.688 -17.719 -4.832 1 96.38 198 TYR A CA 1
ATOM 1589 C C . TYR A 1 198 ? -10.648 -18.469 -5.648 1 96.38 198 TYR A C 1
ATOM 1591 O O . TYR A 1 198 ? -9.867 -19.25 -5.098 1 96.38 198 TYR A O 1
ATOM 1599 N N . TRP A 1 199 ? -10.602 -18.266 -6.98 1 97.12 199 TRP A N 1
ATOM 1600 C CA . TRP A 1 199 ? -9.562 -18.812 -7.852 1 97.12 199 TRP A CA 1
ATOM 1601 C C . TRP A 1 199 ? -8.32 -17.922 -7.848 1 97.12 199 TRP A C 1
ATOM 1603 O O . TRP A 1 199 ? -7.211 -18.391 -7.621 1 97.12 199 TRP A O 1
ATOM 1613 N N . ARG A 1 200 ? -8.5 -16.656 -8.055 1 96.94 200 ARG A N 1
ATOM 1614 C CA . ARG A 1 200 ? -7.398 -15.734 -8.273 1 96.94 200 ARG A CA 1
ATOM 1615 C C . ARG A 1 200 ? -6.613 -15.5 -6.988 1 96.94 200 ARG A C 1
ATOM 1617 O O . ARG A 1 200 ? -5.395 -15.297 -7.027 1 96.94 200 ARG A O 1
ATOM 1624 N N . GLU A 1 201 ? -7.301 -15.594 -5.848 1 95.56 201 GLU A N 1
ATOM 1625 C CA . GLU A 1 201 ? -6.656 -15.344 -4.562 1 95.56 201 GLU A CA 1
ATOM 1626 C C . GLU A 1 201 ? -6.273 -16.656 -3.873 1 95.56 201 GLU A C 1
ATOM 1628 O O . GLU A 1 201 ? -5.809 -16.641 -2.732 1 95.56 201 GLU A O 1
ATOM 1633 N N . ASP A 1 202 ? -6.504 -17.734 -4.547 1 96.25 202 ASP A N 1
ATOM 1634 C CA . ASP A 1 202 ? -6.145 -19.016 -3.961 1 96.25 202 ASP A CA 1
ATOM 1635 C C . ASP A 1 202 ? -4.633 -19.125 -3.752 1 96.25 202 ASP A C 1
ATOM 1637 O O . ASP A 1 202 ? -3.855 -18.859 -4.668 1 96.25 202 ASP A O 1
ATOM 1641 N N . ILE A 1 203 ? -4.238 -19.578 -2.605 1 94.75 203 ILE A N 1
ATOM 1642 C CA . ILE A 1 203 ? -2.834 -19.672 -2.223 1 94.75 203 ILE A CA 1
ATOM 1643 C C . ILE A 1 203 ? -2.145 -20.766 -3.035 1 94.75 203 ILE A C 1
ATOM 1645 O O . ILE A 1 203 ? -1.028 -20.562 -3.525 1 94.75 203 ILE A O 1
ATOM 1649 N N . GLY A 1 204 ? -2.801 -21.891 -3.203 1 94.31 204 GLY A N 1
ATOM 1650 C CA . GLY A 1 204 ? -2.223 -23 -3.939 1 94.31 204 GLY A CA 1
ATOM 1651 C C . GLY A 1 204 ? -1.962 -22.688 -5.398 1 94.31 204 GLY A C 1
ATOM 1652 O O . GLY A 1 204 ? -0.913 -23.047 -5.941 1 94.31 204 GLY A O 1
ATOM 1653 N N . VAL A 1 205 ? -2.896 -21.953 -6.031 1 95.88 205 VAL A N 1
ATOM 1654 C CA . VAL A 1 205 ? -2.775 -21.609 -7.441 1 95.88 205 VAL A CA 1
ATOM 1655 C C . VAL A 1 205 ? -1.584 -20.672 -7.637 1 95.88 205 VAL A C 1
ATOM 1657 O O . VAL A 1 205 ? -0.774 -20.875 -8.547 1 95.88 205 VAL A O 1
ATOM 1660 N N . ASN A 1 206 ? -1.46 -19.734 -6.785 1 95.56 206 ASN A N 1
ATOM 1661 C CA . ASN A 1 206 ? -0.355 -18.797 -6.91 1 95.56 206 ASN A CA 1
ATOM 1662 C C . ASN A 1 206 ? 0.98 -19.438 -6.555 1 95.56 206 ASN A C 1
ATOM 1664 O O . ASN A 1 206 ? 2.01 -19.125 -7.148 1 95.56 206 ASN A O 1
ATOM 1668 N N . LEU A 1 207 ? 1.015 -20.406 -5.652 1 94.31 207 LEU A N 1
ATOM 1669 C CA . LEU A 1 207 ? 2.229 -21.141 -5.305 1 94.31 207 LEU A CA 1
ATOM 1670 C C . LEU A 1 207 ? 2.682 -22.016 -6.465 1 94.31 207 LEU A C 1
ATOM 1672 O O . LEU A 1 207 ? 3.883 -22.203 -6.676 1 94.31 207 LEU A O 1
ATOM 1676 N N . HIS A 1 208 ? 1.688 -22.547 -7.156 1 93.69 208 HIS A N 1
ATOM 1677 C CA . HIS A 1 208 ? 2.004 -23.391 -8.305 1 93.69 208 HIS A CA 1
ATOM 1678 C C . HIS A 1 208 ? 2.842 -22.625 -9.328 1 93.69 208 HIS A C 1
ATOM 1680 O O . HIS A 1 208 ? 3.828 -23.156 -9.844 1 93.69 208 HIS A O 1
ATOM 1686 N N . HIS A 1 209 ? 2.439 -21.391 -9.602 1 94.75 209 HIS A N 1
ATOM 1687 C CA . HIS A 1 209 ? 3.146 -20.578 -10.586 1 94.75 209 HIS A CA 1
ATOM 1688 C C . HIS A 1 209 ? 4.582 -20.312 -10.156 1 94.75 209 HIS A C 1
ATOM 1690 O O . HIS A 1 209 ? 5.508 -20.391 -10.969 1 94.75 209 HIS A O 1
ATOM 1696 N N . TRP A 1 210 ? 4.832 -20.047 -8.938 1 93.12 210 TRP A N 1
ATOM 1697 C CA . TRP A 1 210 ? 6.164 -19.844 -8.383 1 93.12 210 TRP A CA 1
ATOM 1698 C C . TRP A 1 210 ? 7.012 -21.109 -8.516 1 93.12 210 TRP A C 1
ATOM 1700 O O . TRP A 1 210 ? 8.141 -21.047 -9.016 1 93.12 210 TRP A O 1
ATOM 1710 N N . HIS A 1 211 ? 6.508 -22.203 -8.164 1 91.31 211 HIS A N 1
ATOM 1711 C CA . HIS A 1 211 ? 7.27 -23.438 -8.133 1 91.31 211 HIS A CA 1
ATOM 1712 C C . HIS A 1 211 ? 7.645 -23.891 -9.539 1 91.31 211 HIS A C 1
ATOM 1714 O O . HIS A 1 211 ? 8.727 -24.453 -9.75 1 91.31 211 HIS A O 1
ATOM 1720 N N . TRP A 1 212 ? 6.66 -23.703 -10.422 1 93.56 212 TRP A N 1
ATOM 1721 C CA . TRP A 1 212 ? 6.945 -24.094 -11.797 1 93.56 212 TRP A CA 1
ATOM 1722 C C . TRP A 1 212 ? 8.203 -23.391 -12.32 1 93.56 212 TRP A C 1
ATOM 1724 O O . TRP A 1 212 ? 9.023 -24.016 -12.992 1 93.56 212 TRP A O 1
ATOM 1734 N N . HIS A 1 213 ? 8.422 -22.156 -11.938 1 93.56 213 HIS A N 1
ATOM 1735 C CA . HIS A 1 213 ? 9.562 -21.391 -12.43 1 93.56 213 HIS A CA 1
ATOM 1736 C C . HIS A 1 213 ? 10.844 -21.797 -11.711 1 93.56 213 HIS A C 1
ATOM 1738 O O . HIS A 1 213 ? 11.945 -21.484 -12.18 1 93.56 213 HIS A O 1
ATOM 1744 N N . LEU A 1 214 ? 10.758 -22.469 -10.586 1 92.44 214 LEU A N 1
ATOM 1745 C CA . LEU A 1 214 ? 11.945 -23.031 -9.961 1 92.44 214 LEU A CA 1
ATOM 1746 C C . LEU A 1 214 ? 12.445 -24.234 -10.742 1 92.44 214 LEU A C 1
ATOM 1748 O O . LEU A 1 214 ? 13.656 -24.453 -10.867 1 92.44 214 LEU A O 1
ATOM 1752 N N . VAL A 1 215 ? 11.469 -24.953 -11.266 1 91.69 215 VAL A N 1
ATOM 1753 C CA . VAL A 1 215 ? 11.789 -26.172 -11.992 1 91.69 215 VAL A CA 1
ATOM 1754 C C . VAL A 1 215 ? 12.258 -25.828 -13.406 1 91.69 215 VAL A C 1
ATOM 1756 O O . VAL A 1 215 ? 13.188 -26.453 -13.93 1 91.69 215 VAL A O 1
ATOM 1759 N N . TYR A 1 216 ? 11.664 -24.812 -13.984 1 93.69 216 TYR A N 1
ATOM 1760 C CA . TYR A 1 216 ? 11.953 -24.469 -15.375 1 93.69 216 TYR A CA 1
ATOM 1761 C C . TYR A 1 216 ? 12.406 -23.016 -15.492 1 93.69 216 TYR A C 1
ATOM 1763 O O . TYR A 1 216 ? 11.742 -22.188 -16.125 1 93.69 216 TYR A O 1
ATOM 1771 N N . PRO A 1 217 ? 13.562 -22.766 -14.977 1 94.44 217 PRO A N 1
ATOM 1772 C CA . PRO A 1 217 ? 14.086 -21.422 -15.219 1 94.44 217 PRO A CA 1
ATOM 1773 C C . PRO A 1 217 ? 14.312 -21.125 -16.703 1 94.44 217 PRO A C 1
ATOM 1775 O O . PRO A 1 217 ? 14.797 -21.984 -17.438 1 94.44 217 PRO A O 1
ATOM 1778 N N . ALA A 1 218 ? 13.914 -19.906 -17.125 1 93.12 218 ALA A N 1
ATOM 1779 C CA . ALA A 1 218 ? 14.031 -19.547 -18.547 1 93.12 218 ALA A CA 1
ATOM 1780 C C . ALA A 1 218 ? 15.453 -19.109 -18.875 1 93.12 218 ALA A C 1
ATOM 1782 O O . ALA A 1 218 ? 15.852 -19.141 -20.047 1 93.12 218 ALA A O 1
ATOM 1783 N N . ARG A 1 219 ? 16.156 -18.719 -17.875 1 93.25 219 ARG A N 1
ATOM 1784 C CA . ARG A 1 219 ? 17.531 -18.266 -18.047 1 93.25 219 ARG A CA 1
ATOM 1785 C C . ARG A 1 219 ? 18.453 -18.859 -16.984 1 93.25 219 ARG A C 1
ATOM 1787 O O . ARG A 1 219 ? 18.016 -19.172 -15.875 1 93.25 219 ARG A O 1
ATOM 1794 N N . GLY A 1 220 ? 19.688 -19.016 -17.281 1 92.44 220 GLY A N 1
ATOM 1795 C CA . GLY A 1 220 ? 20.703 -19.641 -16.438 1 92.44 220 GLY A CA 1
ATOM 1796 C C . GLY A 1 220 ? 21.641 -20.547 -17.203 1 92.44 220 GLY A C 1
ATOM 1797 O O . GLY A 1 220 ? 21.672 -20.516 -18.438 1 92.44 220 GLY A O 1
ATOM 1798 N N . PRO A 1 221 ? 22.422 -21.297 -16.453 1 93.69 221 PRO A N 1
ATOM 1799 C CA . PRO A 1 221 ? 23.281 -22.281 -17.141 1 93.69 221 PRO A CA 1
ATOM 1800 C C . PRO A 1 221 ? 22.484 -23.266 -17.984 1 93.69 221 PRO A C 1
ATOM 1802 O O . PRO A 1 221 ? 21.391 -23.703 -17.594 1 93.69 221 PRO A O 1
ATOM 1805 N N . ASP A 1 222 ? 23.031 -23.625 -19.078 1 93.88 222 ASP A N 1
ATOM 1806 C CA . ASP A 1 222 ? 22.359 -24.469 -20.062 1 93.88 222 ASP A CA 1
ATOM 1807 C C . ASP A 1 222 ? 21.875 -25.781 -19.422 1 93.88 222 ASP A C 1
ATOM 1809 O O . ASP A 1 222 ? 20.781 -26.25 -19.734 1 93.88 222 ASP A O 1
ATOM 1813 N N . ARG A 1 223 ? 22.625 -26.281 -18.516 1 90.81 223 ARG A N 1
ATOM 1814 C CA . ARG A 1 223 ? 22.328 -27.578 -17.922 1 90.81 223 ARG A CA 1
ATOM 1815 C C . ARG A 1 223 ? 21.031 -27.531 -17.141 1 90.81 223 ARG A C 1
ATOM 1817 O O . ARG A 1 223 ? 20.391 -28.562 -16.922 1 90.81 223 ARG A O 1
ATOM 1824 N N . ILE A 1 224 ? 20.641 -26.391 -16.703 1 92.62 224 ILE A N 1
ATOM 1825 C CA . ILE A 1 224 ? 19.422 -26.344 -15.906 1 92.62 224 ILE A CA 1
ATOM 1826 C C . ILE A 1 224 ? 18.266 -25.859 -16.766 1 92.62 224 ILE A C 1
ATOM 1828 O O . ILE A 1 224 ? 17.094 -26.016 -16.391 1 92.62 224 ILE A O 1
ATOM 1832 N N . VAL A 1 225 ? 18.594 -25.188 -17.938 1 95.19 225 VAL A N 1
ATOM 1833 C CA . VAL A 1 225 ? 17.547 -24.625 -18.781 1 95.19 225 VAL A CA 1
ATOM 1834 C C . VAL A 1 225 ? 17.141 -25.656 -19.828 1 95.19 225 VAL A C 1
ATOM 1836 O O . VAL A 1 225 ? 15.945 -25.797 -20.125 1 95.19 225 VAL A O 1
ATOM 1839 N N . ARG A 1 226 ? 18.094 -26.359 -20.359 1 95.5 226 ARG A N 1
ATOM 1840 C CA . ARG A 1 226 ? 17.844 -27.266 -21.453 1 95.5 226 ARG A CA 1
ATOM 1841 C C . ARG A 1 226 ? 17.219 -28.562 -20.953 1 95.5 226 ARG A C 1
ATOM 1843 O O . ARG A 1 226 ? 17.891 -29.594 -20.859 1 95.5 226 ARG A O 1
ATOM 1850 N N . LYS A 1 227 ? 16.016 -28.562 -20.703 1 93.62 227 LYS A N 1
ATOM 1851 C CA . LYS A 1 227 ? 15.242 -29.75 -20.328 1 93.62 227 LYS A CA 1
ATOM 1852 C C . LYS A 1 227 ? 14.359 -30.219 -21.469 1 93.62 227 LYS A C 1
ATOM 1854 O O . LYS A 1 227 ? 14 -29.438 -22.344 1 93.62 227 LYS A O 1
ATOM 1859 N N . ASP A 1 228 ? 14.07 -31.484 -21.359 1 93.5 228 ASP A N 1
ATOM 1860 C CA . ASP A 1 228 ? 13.266 -32.125 -22.406 1 93.5 228 ASP A CA 1
ATOM 1861 C C . ASP A 1 228 ? 11.891 -31.453 -22.5 1 93.5 228 ASP A C 1
ATOM 1863 O O . ASP A 1 228 ? 11.18 -31.328 -21.5 1 93.5 228 ASP A O 1
ATOM 1867 N N . ARG A 1 229 ? 11.5 -30.953 -23.688 1 95.44 229 ARG A N 1
ATOM 1868 C CA . ARG A 1 229 ? 10.188 -30.453 -24.078 1 95.44 229 ARG A CA 1
ATOM 1869 C C . ARG A 1 229 ? 9.766 -29.297 -23.172 1 95.44 229 ARG A C 1
ATOM 1871 O O . ARG A 1 229 ? 8.578 -29.141 -22.859 1 95.44 229 ARG A O 1
ATOM 1878 N N . ARG A 1 230 ? 10.734 -28.547 -22.688 1 95.62 230 ARG A N 1
ATOM 1879 C CA . ARG A 1 230 ? 10.438 -27.453 -21.766 1 95.62 230 ARG A CA 1
ATOM 1880 C C . ARG A 1 230 ? 9.492 -26.438 -22.406 1 95.62 230 ARG A C 1
ATOM 1882 O O . ARG A 1 230 ? 8.594 -25.906 -21.75 1 95.62 230 ARG A O 1
ATOM 1889 N N . GLY A 1 231 ? 9.734 -26.094 -23.703 1 97.31 231 GLY A N 1
ATOM 1890 C CA . GLY A 1 231 ? 8.852 -25.156 -24.391 1 97.31 231 GLY A CA 1
ATOM 1891 C C . GLY A 1 231 ? 7.418 -25.656 -24.484 1 97.31 231 GLY A C 1
ATOM 1892 O O . GLY A 1 231 ? 6.473 -24.875 -24.328 1 97.31 231 GLY A O 1
ATOM 1893 N N . GLU A 1 232 ? 7.262 -26.938 -24.797 1 97.5 232 GLU A N 1
ATOM 1894 C CA . GLU A 1 232 ? 5.934 -27.547 -24.844 1 97.5 232 GLU A CA 1
ATOM 1895 C C . GLU A 1 232 ? 5.273 -27.531 -23.469 1 97.5 232 GLU A C 1
ATOM 1897 O O . GLU A 1 232 ? 4.062 -27.328 -23.359 1 97.5 232 GLU A O 1
ATOM 1902 N N . LEU A 1 233 ? 6.121 -27.734 -22.453 1 96.38 233 LEU A N 1
ATOM 1903 C CA . LEU A 1 233 ? 5.605 -27.703 -21.078 1 96.38 233 LEU A CA 1
ATOM 1904 C C . LEU A 1 233 ? 5.133 -26.312 -20.703 1 96.38 233 LEU A C 1
ATOM 1906 O O . LEU A 1 233 ? 4.121 -26.156 -20.016 1 96.38 233 LEU A O 1
ATOM 1910 N N . PHE A 1 234 ? 5.891 -25.297 -21.141 1 97.25 234 PHE A N 1
ATOM 1911 C CA . PHE A 1 234 ? 5.477 -23.922 -20.938 1 97.25 234 PHE A CA 1
ATOM 1912 C C . PHE A 1 234 ? 4.102 -23.656 -21.547 1 97.25 234 PHE A C 1
ATOM 1914 O O . PHE A 1 234 ? 3.215 -23.125 -20.875 1 97.25 234 PHE A O 1
ATOM 1921 N N . TYR A 1 235 ? 3.941 -24.078 -22.766 1 97.81 235 TYR A N 1
ATOM 1922 C CA . TYR A 1 235 ? 2.662 -23.953 -23.453 1 97.81 235 TYR A CA 1
ATOM 1923 C C . TYR A 1 235 ? 1.562 -24.703 -22.703 1 97.81 235 TYR A C 1
ATOM 1925 O O . TYR A 1 235 ? 0.525 -24.109 -22.375 1 97.81 235 TYR A O 1
ATOM 1933 N N . TYR A 1 236 ? 1.779 -25.875 -22.422 1 97.5 236 TYR A N 1
ATOM 1934 C CA . TYR A 1 236 ? 0.717 -26.766 -21.953 1 97.5 236 TYR A CA 1
ATOM 1935 C C . TYR A 1 236 ? 0.23 -26.359 -20.578 1 97.5 236 TYR A C 1
ATOM 1937 O O . TYR A 1 236 ? -0.975 -26.328 -20.312 1 97.5 236 TYR A O 1
ATOM 1945 N N . MET A 1 237 ? 1.21 -26.062 -19.656 1 96.19 237 MET A N 1
ATOM 1946 C CA . MET A 1 237 ? 0.826 -25.609 -18.328 1 96.19 237 MET A CA 1
ATOM 1947 C C . MET A 1 237 ? -0.08 -24.375 -18.406 1 96.19 237 MET A C 1
ATOM 1949 O O . MET A 1 237 ? -1.124 -24.328 -17.75 1 96.19 237 MET A O 1
ATOM 1953 N N . HIS A 1 238 ? 0.234 -23.406 -19.266 1 97.62 238 HIS A N 1
ATOM 1954 C CA . HIS A 1 238 ? -0.569 -22.188 -19.391 1 97.62 238 HIS A CA 1
ATOM 1955 C C . HIS A 1 238 ? -1.895 -22.484 -20.094 1 97.62 238 HIS A C 1
ATOM 1957 O O . HIS A 1 238 ? -2.932 -21.938 -19.719 1 97.62 238 HIS A O 1
ATOM 1963 N N . GLN A 1 239 ? -1.833 -23.344 -21.094 1 98.12 239 GLN A N 1
ATOM 1964 C CA . GLN A 1 239 ? -3.055 -23.703 -21.797 1 98.12 239 GLN A CA 1
ATOM 1965 C C . GLN A 1 239 ? -4.066 -24.344 -20.859 1 98.12 239 GLN A C 1
ATOM 1967 O O . GLN A 1 239 ? -5.254 -24.031 -20.906 1 98.12 239 GLN A O 1
ATOM 1972 N N . GLN A 1 240 ? -3.6 -25.266 -20.031 1 97.81 240 GLN A N 1
ATOM 1973 C CA . GLN A 1 240 ? -4.477 -25.938 -19.078 1 97.81 240 GLN A CA 1
ATOM 1974 C C . GLN A 1 240 ? -5.012 -24.969 -18.031 1 97.81 240 GLN A C 1
ATOM 1976 O O . GLN A 1 240 ? -6.172 -25.062 -17.625 1 97.81 240 GLN A O 1
ATOM 1981 N N . THR A 1 241 ? -4.164 -24.047 -17.594 1 97.56 241 THR A N 1
ATOM 1982 C CA . THR A 1 241 ? -4.613 -23.016 -16.672 1 97.56 241 THR A CA 1
ATOM 1983 C C . THR A 1 241 ? -5.727 -22.172 -17.281 1 97.56 241 THR A C 1
ATOM 1985 O O . THR A 1 241 ? -6.727 -21.875 -16.625 1 97.56 241 THR A O 1
ATOM 1988 N N . MET A 1 242 ? -5.551 -21.797 -18.562 1 98.31 242 MET A N 1
ATOM 1989 C CA . MET A 1 242 ? -6.551 -20.984 -19.25 1 98.31 242 MET A CA 1
ATOM 1990 C C . MET A 1 242 ? -7.855 -21.766 -19.422 1 98.31 242 MET A C 1
ATOM 1992 O O . MET A 1 242 ? -8.938 -21.203 -19.234 1 98.31 242 MET A O 1
ATOM 1996 N N . ALA A 1 243 ? -7.734 -23.031 -19.781 1 98.5 243 ALA A N 1
ATOM 1997 C CA . ALA A 1 243 ? -8.93 -23.859 -19.906 1 98.5 243 ALA A CA 1
ATOM 1998 C C . ALA A 1 243 ? -9.695 -23.922 -18.594 1 98.5 243 ALA A C 1
ATOM 2000 O O . ALA A 1 243 ? -10.906 -23.703 -18.562 1 98.5 243 ALA A O 1
ATOM 2001 N N . ARG A 1 244 ? -8.969 -24.141 -17.531 1 98.12 244 ARG A N 1
ATOM 2002 C CA . ARG A 1 244 ? -9.578 -24.234 -16.203 1 98.12 244 ARG A CA 1
ATOM 2003 C C . ARG A 1 244 ? -10.219 -22.906 -15.805 1 98.12 244 ARG A C 1
ATOM 2005 O O . ARG A 1 244 ? -11.32 -22.891 -15.258 1 98.12 244 ARG A O 1
ATOM 2012 N N . TYR A 1 245 ? -9.547 -21.859 -15.984 1 98.5 245 TYR A N 1
ATOM 2013 C CA . TYR A 1 245 ? -10.055 -20.547 -15.617 1 98.5 245 TYR A CA 1
ATOM 2014 C C . TYR A 1 245 ? -11.336 -20.219 -16.375 1 98.5 245 TYR A C 1
ATOM 2016 O O . TYR A 1 245 ? -12.289 -19.688 -15.812 1 98.5 245 TYR A O 1
ATOM 2024 N N . ASN A 1 246 ? -11.344 -20.5 -17.688 1 98.75 246 ASN A N 1
ATOM 2025 C CA . ASN A 1 246 ? -12.539 -20.25 -18.5 1 98.75 246 ASN A CA 1
ATOM 2026 C C . ASN A 1 246 ? -13.719 -21.094 -18 1 98.75 246 ASN A C 1
ATOM 2028 O O . ASN A 1 246 ? -14.852 -20.609 -17.984 1 98.75 246 ASN A O 1
ATOM 2032 N N . ILE A 1 247 ? -13.453 -22.328 -17.688 1 98.56 247 ILE A N 1
ATOM 2033 C CA . ILE A 1 247 ? -14.516 -23.188 -17.172 1 98.56 247 ILE A CA 1
ATOM 2034 C C . ILE A 1 247 ? -15.062 -22.609 -15.875 1 98.56 247 ILE A C 1
ATOM 2036 O O . ILE A 1 247 ? -16.266 -22.641 -15.633 1 98.56 247 ILE A O 1
ATOM 2040 N N . GLU A 1 248 ? -14.125 -22.062 -14.984 1 98.38 248 GLU A N 1
ATOM 2041 C CA . GLU A 1 248 ? -14.555 -21.391 -13.766 1 98.38 248 GLU A CA 1
ATOM 2042 C C . GLU A 1 248 ? -15.438 -20.188 -14.078 1 98.38 248 GLU A C 1
ATOM 2044 O O . GLU A 1 248 ? -16.406 -19.922 -13.359 1 98.38 248 GLU A O 1
ATOM 2049 N N . ARG A 1 249 ? -15.07 -19.438 -15.109 1 98.44 249 ARG A N 1
ATOM 2050 C CA . ARG A 1 249 ? -15.883 -18.297 -15.516 1 98.44 249 ARG A CA 1
ATOM 2051 C C . ARG A 1 249 ? -17.281 -18.734 -15.93 1 98.44 249 ARG A C 1
ATOM 2053 O O . ARG A 1 249 ? -18.281 -18.141 -15.492 1 98.44 249 ARG A O 1
ATOM 2060 N N . PHE A 1 250 ? -17.406 -19.797 -16.719 1 98.31 250 PHE A N 1
ATOM 2061 C CA . PHE A 1 250 ? -18.703 -20.312 -17.141 1 98.31 250 PHE A CA 1
ATOM 2062 C C . PHE A 1 250 ? -19.547 -20.688 -15.938 1 98.31 250 PHE A C 1
ATOM 2064 O O . PHE A 1 250 ? -20.734 -20.359 -15.883 1 98.31 250 PHE A O 1
ATOM 2071 N N . ALA A 1 251 ? -18.891 -21.359 -15 1 97.69 251 ALA A N 1
ATOM 2072 C CA . ALA A 1 251 ? -19.609 -21.828 -13.805 1 97.69 251 ALA A CA 1
ATOM 2073 C C . ALA A 1 251 ? -20.156 -20.641 -13.008 1 97.69 251 ALA A C 1
ATOM 2075 O O . ALA A 1 251 ? -21.094 -20.781 -12.219 1 97.69 251 ALA A O 1
ATOM 2076 N N . ASN A 1 252 ? -19.594 -19.453 -13.188 1 97.19 252 ASN A N 1
ATOM 2077 C CA . ASN A 1 252 ? -20 -18.25 -12.469 1 97.19 252 ASN A CA 1
ATOM 2078 C C . ASN A 1 252 ? -20.797 -17.297 -13.359 1 97.19 252 ASN A C 1
ATOM 2080 O O . ASN A 1 252 ? -20.922 -16.109 -13.062 1 97.19 252 ASN A O 1
ATOM 2084 N N . GLY A 1 253 ? -21.219 -17.781 -14.484 1 97.19 253 GLY A N 1
ATOM 2085 C CA . GLY A 1 253 ? -22.062 -17 -15.375 1 97.19 253 GLY A CA 1
ATOM 2086 C C . GLY A 1 253 ? -21.297 -15.945 -16.156 1 97.19 253 GLY A C 1
ATOM 2087 O O . GLY A 1 253 ? -21.891 -14.961 -16.609 1 97.19 253 GLY A O 1
ATOM 2088 N N . MET A 1 254 ? -20.031 -16.062 -16.281 1 97.94 254 MET A N 1
ATOM 2089 C CA . MET A 1 254 ? -19.203 -15.094 -16.984 1 97.94 254 MET A CA 1
ATOM 2090 C C . MET A 1 254 ? -18.719 -15.648 -18.328 1 97.94 254 MET A C 1
ATOM 2092 O O . MET A 1 254 ? -18.484 -16.844 -18.453 1 97.94 254 MET A O 1
ATOM 2096 N N . PRO A 1 255 ? -18.609 -14.805 -19.344 1 97.56 255 PRO A N 1
ATOM 2097 C CA . PRO A 1 255 ? -18.109 -15.273 -20.625 1 97.56 255 PRO A CA 1
ATOM 2098 C C . PRO A 1 255 ? -16.609 -15.617 -20.594 1 97.56 255 PRO A C 1
ATOM 2100 O O . PRO A 1 255 ? -15.938 -15.312 -19.609 1 97.56 255 PRO A O 1
ATOM 2103 N N . ARG A 1 256 ? -16.203 -16.266 -21.625 1 97 256 ARG A N 1
ATOM 2104 C CA . ARG A 1 256 ? -14.797 -16.625 -21.75 1 97 256 ARG A CA 1
ATOM 2105 C C . ARG A 1 256 ? -13.906 -15.391 -21.703 1 97 256 ARG A C 1
ATOM 2107 O O . ARG A 1 256 ? -14.344 -14.289 -22.031 1 97 256 ARG A O 1
ATOM 2114 N N . VAL A 1 257 ? -12.672 -15.578 -21.344 1 97.75 257 VAL A N 1
ATOM 2115 C CA . VAL A 1 257 ? -11.68 -14.516 -21.25 1 97.75 257 VAL A CA 1
ATOM 2116 C C . VAL A 1 257 ? -11.469 -13.883 -22.625 1 97.75 257 VAL A C 1
ATOM 2118 O O . VAL A 1 257 ? -11.359 -14.594 -23.625 1 97.75 257 VAL A O 1
ATOM 2121 N N . VAL A 1 258 ? -11.477 -12.578 -22.672 1 97.19 258 VAL A N 1
ATOM 2122 C CA . VAL A 1 258 ? -11.125 -11.859 -23.891 1 97.19 258 VAL A CA 1
ATOM 2123 C C . VAL A 1 258 ? -9.617 -11.641 -23.938 1 97.19 258 VAL A C 1
ATOM 2125 O O . VAL A 1 258 ? -9.039 -11.062 -23.016 1 97.19 258 VAL A O 1
ATOM 2128 N N . ALA A 1 259 ? -8.992 -12.078 -25 1 97.94 259 ALA A N 1
ATOM 2129 C CA . ALA A 1 259 ? -7.543 -11.984 -25.141 1 97.94 259 ALA A CA 1
ATOM 2130 C C . ALA A 1 259 ? -7.086 -10.531 -25.141 1 97.94 259 ALA A C 1
ATOM 2132 O O . ALA A 1 259 ? -7.746 -9.664 -25.719 1 97.94 259 ALA A O 1
ATOM 2133 N N . PHE A 1 260 ? -6 -10.25 -24.5 1 97.12 260 PHE A N 1
ATOM 2134 C CA . PHE A 1 260 ? -5.363 -8.938 -24.531 1 97.12 260 PHE A CA 1
ATOM 2135 C C . PHE A 1 260 ? -4.406 -8.844 -25.719 1 97.12 260 PHE A C 1
ATOM 2137 O O . PHE A 1 260 ? -3.191 -8.984 -25.547 1 97.12 260 PHE A O 1
ATOM 2144 N N . ARG A 1 261 ? -4.895 -8.492 -26.875 1 94.69 261 ARG A N 1
ATOM 2145 C CA . ARG A 1 261 ? -4.121 -8.453 -28.109 1 94.69 261 ARG A CA 1
ATOM 2146 C C . ARG A 1 261 ? -3.848 -7.016 -28.547 1 94.69 261 ARG A C 1
ATOM 2148 O O . ARG A 1 261 ? -2.83 -6.738 -29.172 1 94.69 261 ARG A O 1
ATOM 2155 N N . ASN A 1 262 ? -4.77 -6.172 -28.203 1 95.06 262 ASN A N 1
ATOM 2156 C CA . ASN A 1 262 ? -4.645 -4.766 -28.594 1 95.06 262 ASN A CA 1
ATOM 2157 C C . ASN A 1 262 ? -4.027 -3.939 -27.469 1 95.06 262 ASN A C 1
ATOM 2159 O O . ASN A 1 262 ? -4.73 -3.49 -26.562 1 95.06 262 ASN A O 1
ATOM 2163 N N . PHE A 1 263 ? -2.82 -3.602 -27.656 1 96.94 263 PHE A N 1
ATOM 2164 C CA . PHE A 1 263 ? -2.041 -2.945 -26.625 1 96.94 263 PHE A CA 1
ATOM 2165 C C . PHE A 1 263 ? -2.436 -1.479 -26.484 1 96.94 263 PHE A C 1
ATOM 2167 O O . PHE A 1 263 ? -2.012 -0.797 -25.547 1 96.94 263 PHE A O 1
ATOM 2174 N N . ARG A 1 264 ? -3.275 -0.967 -27.312 1 96.31 264 ARG A N 1
ATOM 2175 C CA . ARG A 1 264 ? -3.578 0.461 -27.344 1 96.31 264 ARG A CA 1
ATOM 2176 C C . ARG A 1 264 ? -4.977 0.73 -26.797 1 96.31 264 ARG A C 1
ATOM 2178 O O . ARG A 1 264 ? -5.379 1.887 -26.641 1 96.31 264 ARG A O 1
ATOM 2185 N N . GLU A 1 265 ? -5.648 -0.283 -26.422 1 95.5 265 GLU A N 1
ATOM 2186 C CA . GLU A 1 265 ? -6.984 -0.136 -25.844 1 95.5 265 GLU A CA 1
ATOM 2187 C C . GLU A 1 265 ? -6.922 -0.038 -24.328 1 95.5 265 GLU A C 1
ATOM 2189 O O . GLU A 1 265 ? -6.016 -0.587 -23.703 1 95.5 265 GLU A O 1
ATOM 2194 N N . ALA A 1 266 ? -7.953 0.686 -23.812 1 96 266 ALA A N 1
ATOM 2195 C CA . ALA A 1 266 ? -8.07 0.764 -22.359 1 96 266 ALA A CA 1
ATOM 2196 C C . ALA A 1 266 ? -8.445 -0.591 -21.766 1 96 266 ALA A C 1
ATOM 2198 O O . ALA A 1 266 ? -9.18 -1.365 -22.391 1 96 266 ALA A O 1
ATOM 2199 N N . ILE A 1 267 ? -7.922 -0.883 -20.641 1 97.5 267 ILE A N 1
ATOM 2200 C CA . ILE A 1 267 ? -8.25 -2.098 -19.906 1 97.5 267 ILE A CA 1
ATOM 2201 C C . ILE A 1 267 ? -9.359 -1.805 -18.906 1 97.5 267 ILE A C 1
ATOM 2203 O O . ILE A 1 267 ? -9.125 -1.171 -17.875 1 97.5 267 ILE A O 1
ATOM 2207 N N . PRO A 1 268 ? -10.523 -2.223 -19.141 1 95.81 268 PRO A N 1
ATOM 2208 C CA . PRO A 1 268 ? -11.664 -1.839 -18.297 1 95.81 268 PRO A CA 1
ATOM 2209 C C . PRO A 1 268 ? -11.555 -2.375 -16.875 1 95.81 268 PRO A C 1
ATOM 2211 O O . PRO A 1 268 ? -11.977 -1.712 -15.93 1 95.81 268 PRO A O 1
ATOM 2214 N N . GLU A 1 269 ? -10.969 -3.555 -16.719 1 95.62 269 GLU A N 1
ATOM 2215 C CA . GLU A 1 269 ? -10.922 -4.203 -15.406 1 95.62 269 GLU A CA 1
ATOM 2216 C C . GLU A 1 269 ? -9.883 -3.549 -14.5 1 95.62 269 GLU A C 1
ATOM 2218 O O . GLU A 1 269 ? -8.727 -3.4 -14.883 1 95.62 269 GLU A O 1
ATOM 2223 N N . ALA A 1 270 ? -10.281 -3.133 -13.367 1 96.81 270 ALA A N 1
ATOM 2224 C CA . ALA A 1 270 ? -9.359 -2.689 -12.328 1 96.81 270 ALA A CA 1
ATOM 2225 C C . ALA A 1 270 ? -8.914 -3.859 -11.453 1 96.81 270 ALA A C 1
ATOM 2227 O O . ALA A 1 270 ? -9.5 -4.941 -11.508 1 96.81 270 ALA A O 1
ATOM 2228 N N . TYR A 1 271 ? -7.898 -3.652 -10.75 1 97.44 271 TYR A N 1
ATOM 2229 C CA . TYR A 1 271 ? -7.492 -4.633 -9.75 1 97.44 271 TYR A CA 1
ATOM 2230 C C . TYR A 1 271 ? -6.711 -3.969 -8.625 1 97.44 271 TYR A C 1
ATOM 2232 O O . TYR A 1 271 ? -5.672 -3.35 -8.859 1 97.44 271 TYR A O 1
ATOM 2240 N N . PHE A 1 272 ? -7.23 -4.078 -7.445 1 97.12 272 PHE A N 1
ATOM 2241 C CA . PHE A 1 272 ? -6.613 -3.613 -6.207 1 97.12 272 PHE A CA 1
ATOM 2242 C C . PHE A 1 272 ? -6.188 -4.793 -5.34 1 97.12 272 PHE A C 1
ATOM 2244 O O . PHE A 1 272 ? -6.988 -5.32 -4.566 1 97.12 272 PHE A O 1
ATOM 2251 N N . PRO A 1 273 ? -4.938 -5.176 -5.395 1 95.75 273 PRO A N 1
ATOM 2252 C CA . PRO A 1 273 ? -4.516 -6.453 -4.809 1 95.75 273 PRO A CA 1
ATOM 2253 C C . PRO A 1 273 ? -4.504 -6.426 -3.283 1 95.75 273 PRO A C 1
ATOM 2255 O O . PRO A 1 273 ? -4.645 -7.473 -2.643 1 95.75 273 PRO A O 1
ATOM 2258 N N . LYS A 1 274 ? -4.23 -5.219 -2.658 1 94.44 274 LYS A N 1
ATOM 2259 C CA . LYS A 1 274 ? -4.125 -5.066 -1.211 1 94.44 274 LYS A CA 1
ATOM 2260 C C . LYS A 1 274 ? -3.039 -5.977 -0.64 1 94.44 274 LYS A C 1
ATOM 2262 O O . LYS A 1 274 ? -3.27 -6.684 0.343 1 94.44 274 LYS A O 1
ATOM 2267 N N . ILE A 1 275 ? -1.918 -6.105 -1.248 1 94.88 275 ILE A N 1
ATOM 2268 C CA . ILE A 1 275 ? -0.755 -6.855 -0.786 1 94.88 275 ILE A CA 1
ATOM 2269 C C . ILE A 1 275 ? 0.423 -5.906 -0.578 1 94.88 275 ILE A C 1
ATOM 2271 O O . ILE A 1 275 ? 0.653 -5.008 -1.389 1 94.88 275 ILE A O 1
ATOM 2275 N N . THR A 1 276 ? 1.057 -6.055 0.568 1 95.75 276 THR A N 1
ATOM 2276 C CA . THR A 1 276 ? 2.182 -5.203 0.938 1 95.75 276 THR A CA 1
ATOM 2277 C C . THR A 1 276 ? 3.412 -6.043 1.267 1 95.75 276 THR A C 1
ATOM 2279 O O . THR A 1 276 ? 3.324 -7.012 2.025 1 95.75 276 THR A O 1
ATOM 2282 N N . ARG A 1 277 ? 4.535 -5.68 0.678 1 94.19 277 ARG A N 1
ATOM 2283 C CA . ARG A 1 277 ? 5.781 -6.383 0.962 1 94.19 277 ARG A CA 1
ATOM 2284 C C . ARG A 1 277 ? 6.289 -6.051 2.361 1 94.19 277 ARG A C 1
ATOM 2286 O O . ARG A 1 277 ? 6.383 -4.879 2.732 1 94.19 277 ARG A O 1
ATOM 2293 N N . SER A 1 278 ? 6.652 -7.059 3.068 1 92.62 278 SER A N 1
ATOM 2294 C CA . SER A 1 278 ? 7.09 -6.863 4.449 1 92.62 278 SER A CA 1
ATOM 2295 C C . SER A 1 278 ? 8.508 -6.301 4.508 1 92.62 278 SER A C 1
ATOM 2297 O O . SER A 1 278 ? 8.906 -5.715 5.516 1 92.62 278 SER A O 1
ATOM 2299 N N . SER A 1 279 ? 9.289 -6.445 3.445 1 93.81 279 SER A N 1
ATOM 2300 C CA . SER A 1 279 ? 10.695 -6.074 3.43 1 93.81 279 SER A CA 1
ATOM 2301 C C . SER A 1 279 ? 10.867 -4.559 3.463 1 93.81 279 SER A C 1
ATOM 2303 O O . SER A 1 279 ? 11.812 -4.047 4.07 1 93.81 279 SER A O 1
ATOM 2305 N N . ASP A 1 280 ? 9.914 -3.848 2.857 1 94 280 ASP A N 1
ATOM 2306 C CA . ASP A 1 280 ? 10.086 -2.4 2.783 1 94 280 ASP A CA 1
ATOM 2307 C C . ASP A 1 280 ? 8.758 -1.675 3.006 1 94 280 ASP A C 1
ATOM 2309 O O . ASP A 1 280 ? 8.695 -0.448 2.902 1 94 280 ASP A O 1
ATOM 2313 N N . GLY A 1 281 ? 7.738 -2.412 3.254 1 93.25 281 GLY A N 1
ATOM 2314 C CA . GLY A 1 281 ? 6.445 -1.813 3.561 1 93.25 281 GLY A CA 1
ATOM 2315 C C . GLY A 1 281 ? 5.75 -1.245 2.34 1 93.25 281 GLY A C 1
ATOM 2316 O O . GLY A 1 281 ? 4.746 -0.539 2.465 1 93.25 281 GLY A O 1
ATOM 2317 N N . ARG A 1 282 ? 6.199 -1.52 1.155 1 94.25 282 ARG A N 1
ATOM 2318 C CA . ARG A 1 282 ? 5.605 -1 -0.072 1 94.25 282 ARG A CA 1
ATOM 2319 C C . ARG A 1 282 ? 4.52 -1.934 -0.591 1 94.25 282 ARG A C 1
ATOM 2321 O O . ARG A 1 282 ? 4.703 -3.152 -0.625 1 94.25 282 ARG A O 1
ATOM 2328 N N . SER A 1 283 ? 3.395 -1.375 -0.942 1 94.88 283 SER A N 1
ATOM 2329 C CA . SER A 1 283 ? 2.295 -2.15 -1.508 1 94.88 283 SER A CA 1
ATOM 2330 C C . SER A 1 283 ? 2.463 -2.334 -3.014 1 94.88 283 SER A C 1
ATOM 2332 O O . SER A 1 283 ? 3.07 -1.493 -3.682 1 94.88 283 SER A O 1
ATOM 2334 N N . TYR A 1 284 ? 1.967 -3.469 -3.504 1 96.94 284 TYR A N 1
ATOM 2335 C CA . TYR A 1 284 ? 1.821 -3.588 -4.949 1 96.94 284 TYR A CA 1
ATOM 2336 C C . TYR A 1 284 ? 0.8 -2.588 -5.48 1 96.94 284 TYR A C 1
ATOM 2338 O O . TYR A 1 284 ? -0.323 -2.512 -4.973 1 96.94 284 TYR A O 1
ATOM 2346 N N . PRO A 1 285 ? 1.209 -1.822 -6.461 1 96.88 285 PRO A N 1
ATOM 2347 C CA . PRO A 1 285 ? 0.294 -0.79 -6.953 1 96.88 285 PRO A CA 1
ATOM 2348 C C . PRO A 1 285 ? -0.964 -1.374 -7.594 1 96.88 285 PRO A C 1
ATOM 2350 O O . PRO A 1 285 ? -0.927 -2.479 -8.141 1 96.88 285 PRO A O 1
ATOM 2353 N N . ALA A 1 286 ? -2.043 -0.638 -7.57 1 96.81 286 ALA A N 1
ATOM 2354 C CA . ALA A 1 286 ? -3.303 -1.03 -8.203 1 96.81 286 ALA A CA 1
ATOM 2355 C C . ALA A 1 286 ? -3.336 -0.612 -9.664 1 96.81 286 ALA A C 1
ATOM 2357 O O . ALA A 1 286 ? -2.539 0.224 -10.102 1 96.81 286 ALA A O 1
ATOM 2358 N N . ARG A 1 287 ? -4.133 -1.24 -10.422 1 97 287 ARG A N 1
ATOM 2359 C CA . ARG A 1 287 ? -4.566 -0.787 -11.734 1 97 287 ARG A CA 1
ATOM 2360 C C . ARG A 1 287 ? -5.992 -0.253 -11.688 1 97 287 ARG A C 1
ATOM 2362 O O . ARG A 1 287 ? -6.918 -0.969 -11.305 1 97 287 ARG A O 1
ATOM 2369 N N . HIS A 1 288 ? -6.176 0.947 -12.102 1 95.19 288 HIS A N 1
ATOM 2370 C CA . HIS A 1 288 ? -7.496 1.566 -12.078 1 95.19 288 HIS A CA 1
ATOM 2371 C C . HIS A 1 288 ? -8.305 1.178 -13.312 1 95.19 288 HIS A C 1
ATOM 2373 O O . HIS A 1 288 ? -7.754 0.676 -14.297 1 95.19 288 HIS A O 1
ATOM 2379 N N . PRO A 1 289 ? -9.617 1.392 -13.195 1 94.69 289 PRO A N 1
ATOM 2380 C CA . PRO A 1 289 ? -10.438 1.069 -14.367 1 94.69 289 PRO A CA 1
ATOM 2381 C C . PRO A 1 289 ? -10.062 1.899 -15.594 1 94.69 289 PRO A C 1
ATOM 2383 O O . PRO A 1 289 ? -9.766 3.088 -15.469 1 94.69 289 PRO A O 1
ATOM 2386 N N . ASN A 1 290 ? -9.977 1.231 -16.734 1 94.94 290 ASN A N 1
ATOM 2387 C CA . ASN A 1 290 ? -9.82 1.859 -18.047 1 94.94 290 ASN A CA 1
ATOM 2388 C C . ASN A 1 290 ? -8.438 2.473 -18.203 1 94.94 290 ASN A C 1
ATOM 2390 O O . ASN A 1 290 ? -8.266 3.441 -18.953 1 94.94 290 ASN A O 1
ATOM 2394 N N . GLU A 1 291 ? -7.492 1.959 -17.562 1 95.75 291 GLU A N 1
ATOM 2395 C CA . GLU A 1 291 ? -6.121 2.42 -17.781 1 95.75 291 GLU A CA 1
ATOM 2396 C C . GLU A 1 291 ? -5.59 1.958 -19.125 1 95.75 291 GLU A C 1
ATOM 2398 O O . GLU A 1 291 ? -6 0.913 -19.641 1 95.75 291 GLU A O 1
ATOM 2403 N N . THR A 1 292 ? -4.672 2.723 -19.672 1 96.56 292 THR A N 1
ATOM 2404 C CA . THR A 1 292 ? -4.074 2.404 -20.953 1 96.56 292 THR A CA 1
ATOM 2405 C C . THR A 1 292 ? -2.572 2.18 -20.828 1 96.56 292 THR A C 1
ATOM 2407 O O . THR A 1 292 ? -1.922 2.801 -19.984 1 96.56 292 THR A O 1
ATOM 2410 N N . LEU A 1 293 ? -2.051 1.324 -21.688 1 97.81 293 LEU A N 1
ATOM 2411 C CA . LEU A 1 293 ? -0.617 1.062 -21.703 1 97.81 293 LEU A CA 1
ATOM 2412 C C . LEU A 1 293 ? 0.138 2.209 -22.375 1 97.81 293 LEU A C 1
ATOM 2414 O O . LEU A 1 293 ? -0.435 2.953 -23.172 1 97.81 293 LEU A O 1
ATOM 2418 N N . SER A 1 294 ? 1.37 2.363 -21.984 1 96.81 294 SER A N 1
ATOM 2419 C CA . SER A 1 294 ? 2.34 3.262 -22.594 1 96.81 294 SER A CA 1
ATOM 2420 C C . SER A 1 294 ? 3.682 2.568 -22.812 1 96.81 294 SER A C 1
ATOM 2422 O O . SER A 1 294 ? 3.938 1.511 -22.219 1 96.81 294 SER A O 1
ATOM 2424 N N . ASP A 1 295 ? 4.461 3.154 -23.703 1 98.19 295 ASP A N 1
ATOM 2425 C CA . ASP A 1 295 ? 5.832 2.668 -23.797 1 98.19 295 ASP A CA 1
ATOM 2426 C C . ASP A 1 295 ? 6.535 2.713 -22.453 1 98.19 295 ASP A C 1
ATOM 2428 O O . ASP A 1 295 ? 6.363 3.666 -21.688 1 98.19 295 ASP A O 1
ATOM 2432 N N . LEU A 1 296 ? 7.195 1.644 -22.172 1 97.94 296 LEU A N 1
ATOM 2433 C CA . LEU A 1 296 ? 7.996 1.631 -20.953 1 97.94 296 LEU A CA 1
ATOM 2434 C C . LEU A 1 296 ? 9.352 2.293 -21.188 1 97.94 296 LEU A C 1
ATOM 2436 O O . LEU A 1 296 ? 10.117 1.855 -22.031 1 97.94 296 LEU A O 1
ATOM 2440 N N . LYS A 1 297 ? 9.609 3.305 -20.594 1 97.12 297 LYS A N 1
ATOM 2441 C CA . LYS A 1 297 ? 10.898 3.998 -20.594 1 97.12 297 LYS A CA 1
ATOM 2442 C C . LYS A 1 297 ? 11.484 4.062 -19.188 1 97.12 297 LYS A C 1
ATOM 2444 O O . LYS A 1 297 ? 11.82 5.145 -18.688 1 97.12 297 LYS A O 1
ATOM 2449 N N . ARG A 1 298 ? 11.625 2.885 -18.594 1 96.31 298 ARG A N 1
ATOM 2450 C CA . ARG A 1 298 ? 12.156 2.76 -17.234 1 96.31 298 ARG A CA 1
ATOM 2451 C C . ARG A 1 298 ? 13.672 2.578 -17.266 1 96.31 298 ARG A C 1
ATOM 2453 O O . ARG A 1 298 ? 14.172 1.494 -16.969 1 96.31 298 ARG A O 1
ATOM 2460 N N . VAL A 1 299 ? 14.398 3.564 -17.469 1 94.25 299 VAL A N 1
ATOM 2461 C CA . VAL A 1 299 ? 15.844 3.533 -17.656 1 94.25 299 VAL A CA 1
ATOM 2462 C C . VAL A 1 299 ? 16.531 3.098 -16.375 1 94.25 299 VAL A C 1
ATOM 2464 O O . VAL A 1 299 ? 17.469 2.297 -16.406 1 94.25 299 VAL A O 1
ATOM 2467 N N . GLU A 1 300 ? 16.078 3.561 -15.25 1 90.12 300 GLU A N 1
ATOM 2468 C CA . GLU A 1 300 ? 16.688 3.252 -13.953 1 90.12 300 GLU A CA 1
ATOM 2469 C C . GLU A 1 300 ? 16.562 1.764 -13.633 1 90.12 300 GLU A C 1
ATOM 2471 O O . GLU A 1 300 ? 17.453 1.189 -13.008 1 90.12 300 GLU A O 1
ATOM 2476 N N . ASP A 1 301 ? 15.508 1.129 -14.125 1 90.88 301 ASP A N 1
ATOM 2477 C CA . ASP A 1 301 ? 15.258 -0.286 -13.867 1 90.88 301 ASP A CA 1
ATOM 2478 C C . ASP A 1 301 ? 15.828 -1.156 -14.992 1 90.88 301 ASP A C 1
ATOM 2480 O O . ASP A 1 301 ? 15.898 -2.379 -14.852 1 90.88 301 ASP A O 1
ATOM 2484 N N . GLY A 1 302 ? 16.141 -0.549 -16.047 1 90.69 302 GLY A N 1
ATOM 2485 C CA . GLY A 1 302 ? 16.641 -1.29 -17.203 1 90.69 302 GLY A CA 1
ATOM 2486 C C . GLY A 1 302 ? 15.555 -1.979 -18 1 90.69 302 GLY A C 1
ATOM 2487 O O . GLY A 1 302 ? 15.781 -3.041 -18.578 1 90.69 302 GLY A O 1
ATOM 2488 N N . VAL A 1 303 ? 14.344 -1.543 -17.953 1 95.31 303 VAL A N 1
ATOM 2489 C CA . VAL A 1 303 ? 13.234 -2.107 -18.703 1 95.31 303 VAL A CA 1
ATOM 2490 C C . VAL A 1 303 ? 12.734 -1.089 -19.734 1 95.31 303 VAL A C 1
ATOM 2492 O O . VAL A 1 303 ? 11.938 -0.204 -19.406 1 95.31 303 VAL A O 1
ATOM 2495 N N . ILE A 1 304 ? 13.18 -1.172 -20.922 1 96.94 304 ILE A N 1
ATOM 2496 C CA . ILE A 1 304 ? 12.812 -0.292 -22.031 1 96.94 304 ILE A CA 1
ATOM 2497 C C . ILE A 1 304 ? 12.18 -1.11 -23.156 1 96.94 304 ILE A C 1
ATOM 2499 O O . ILE A 1 304 ? 12.852 -1.906 -23.812 1 96.94 304 ILE A O 1
ATOM 2503 N N . VAL A 1 305 ? 10.898 -0.976 -23.328 1 97.88 305 VAL A N 1
ATOM 2504 C CA . VAL A 1 305 ? 10.164 -1.688 -24.375 1 97.88 305 VAL A CA 1
ATOM 2505 C C . VAL A 1 305 ? 8.992 -0.832 -24.859 1 97.88 305 VAL A C 1
ATOM 2507 O O . VAL A 1 305 ? 8.336 -0.163 -24.062 1 97.88 305 VAL A O 1
ATOM 2510 N N . SER A 1 306 ? 8.742 -0.749 -26.141 1 98.12 306 SER A N 1
ATOM 2511 C CA . SER A 1 306 ? 7.629 0.015 -26.703 1 98.12 306 SER A CA 1
ATOM 2512 C C . SER A 1 306 ? 6.484 -0.901 -27.125 1 98.12 306 SER A C 1
ATOM 2514 O O . SER A 1 306 ? 6.68 -2.105 -27.297 1 98.12 306 SER A O 1
ATOM 2516 N N . ILE A 1 307 ? 5.316 -0.367 -27.203 1 98.31 307 ILE A N 1
ATOM 2517 C CA . ILE A 1 307 ? 4.164 -1.081 -27.734 1 98.31 307 ILE A CA 1
ATOM 2518 C C . ILE A 1 307 ? 4.469 -1.582 -29.156 1 98.31 307 ILE A C 1
ATOM 2520 O O . ILE A 1 307 ? 4.098 -2.701 -29.516 1 98.31 307 ILE A O 1
ATOM 2524 N N . ALA A 1 308 ? 5.195 -0.785 -29.891 1 98.25 308 ALA A N 1
ATOM 2525 C CA . ALA A 1 308 ? 5.586 -1.163 -31.25 1 98.25 308 ALA A CA 1
ATOM 2526 C C . ALA A 1 308 ? 6.473 -2.404 -31.234 1 98.25 308 ALA A C 1
ATOM 2528 O O . ALA A 1 308 ? 6.383 -3.25 -32.125 1 98.25 308 ALA A O 1
ATOM 2529 N N . ASP A 1 309 ? 7.391 -2.482 -30.281 1 98.31 309 ASP A N 1
ATOM 2530 C CA . ASP A 1 309 ? 8.211 -3.682 -30.125 1 98.31 309 ASP A CA 1
ATOM 2531 C C . ASP A 1 309 ? 7.34 -4.918 -29.922 1 98.31 309 ASP A C 1
ATOM 2533 O O . ASP A 1 309 ? 7.562 -5.957 -30.547 1 98.31 309 ASP A O 1
ATOM 2537 N N . MET A 1 310 ? 6.441 -4.836 -29.047 1 98.31 310 MET A N 1
ATOM 2538 C CA . MET A 1 310 ? 5.543 -5.941 -28.734 1 98.31 310 MET A CA 1
ATOM 2539 C C . MET A 1 310 ? 4.793 -6.406 -29.969 1 98.31 310 MET A C 1
ATOM 2541 O O . MET A 1 310 ? 4.676 -7.609 -30.219 1 98.31 310 MET A O 1
ATOM 2545 N N . GLU A 1 311 ? 4.266 -5.426 -30.703 1 98.25 311 GLU A N 1
ATOM 2546 C CA . GLU A 1 311 ? 3.539 -5.723 -31.938 1 98.25 311 GLU A CA 1
ATOM 2547 C C . GLU A 1 311 ? 4.453 -6.363 -32.969 1 98.25 311 GLU A C 1
ATOM 2549 O O . GLU A 1 311 ? 4.055 -7.301 -33.688 1 98.25 311 GLU A O 1
ATOM 2554 N N . LEU A 1 312 ? 5.668 -5.855 -33.094 1 98.38 312 LEU A N 1
ATOM 2555 C CA . LEU A 1 312 ? 6.645 -6.391 -34.031 1 98.38 312 LEU A CA 1
ATOM 2556 C C . LEU A 1 312 ? 6.977 -7.844 -33.719 1 98.38 312 LEU A C 1
ATOM 2558 O O . LEU A 1 312 ? 6.996 -8.695 -34.594 1 98.38 312 LEU A O 1
ATOM 2562 N N . TRP A 1 313 ? 7.324 -8.133 -32.469 1 98.56 313 TRP A N 1
ATOM 2563 C CA . TRP A 1 313 ? 7.645 -9.5 -32.062 1 98.56 313 TRP A CA 1
ATOM 2564 C C . TRP A 1 313 ? 6.473 -10.438 -32.344 1 98.56 313 TRP A C 1
ATOM 2566 O O . TRP A 1 313 ? 6.668 -11.555 -32.812 1 98.56 313 TRP A O 1
ATOM 2576 N N . THR A 1 314 ? 5.266 -10 -32.031 1 98.5 314 THR A N 1
ATOM 2577 C CA . THR A 1 314 ? 4.082 -10.805 -32.312 1 98.5 314 THR A CA 1
ATOM 2578 C C . THR A 1 314 ? 3.971 -11.117 -33.812 1 98.5 314 THR A C 1
ATOM 2580 O O . THR A 1 314 ? 3.725 -12.266 -34.188 1 98.5 314 THR A O 1
ATOM 2583 N N . THR A 1 315 ? 4.156 -10.125 -34.625 1 98.38 315 THR A N 1
ATOM 2584 C CA . THR A 1 315 ? 4.078 -10.289 -36.062 1 98.38 315 THR A CA 1
ATOM 2585 C C . THR A 1 315 ? 5.129 -11.273 -36.562 1 98.38 315 THR A C 1
ATOM 2587 O O . THR A 1 315 ? 4.844 -12.133 -37.406 1 98.38 315 THR A O 1
ATOM 2590 N N . ARG A 1 316 ? 6.32 -11.156 -36.094 1 98.75 316 ARG A N 1
ATOM 2591 C CA . ARG A 1 316 ? 7.418 -12.031 -36.469 1 98.75 316 ARG A CA 1
ATOM 2592 C C . ARG A 1 316 ? 7.133 -13.477 -36.094 1 98.75 316 ARG A C 1
ATOM 2594 O O . ARG A 1 316 ? 7.441 -14.406 -36.844 1 98.75 316 ARG A O 1
ATOM 2601 N N . ILE A 1 317 ? 6.586 -13.68 -34.969 1 98.75 317 ILE A N 1
ATOM 2602 C CA . ILE A 1 317 ? 6.227 -15.016 -34.531 1 98.75 317 ILE A CA 1
ATOM 2603 C C . ILE A 1 317 ? 5.113 -15.578 -35.406 1 98.75 317 ILE A C 1
ATOM 2605 O O . ILE A 1 317 ? 5.164 -16.75 -35.812 1 98.75 317 ILE A O 1
ATOM 2609 N N . PHE A 1 318 ? 4.098 -14.742 -35.75 1 98.62 318 PHE A N 1
ATOM 2610 C CA . PHE A 1 318 ? 3.025 -15.164 -36.656 1 98.62 318 PHE A CA 1
ATOM 2611 C C . PHE A 1 318 ? 3.58 -15.562 -38.031 1 98.62 318 PHE A C 1
ATOM 2613 O O . PHE A 1 318 ? 3.162 -16.562 -38.594 1 98.62 318 PHE A O 1
ATOM 2620 N N . GLU A 1 319 ? 4.488 -14.773 -38.469 1 98.44 319 GLU A N 1
ATOM 2621 C CA . GLU A 1 319 ? 5.102 -15.078 -39.75 1 98.44 319 GLU A CA 1
ATOM 2622 C C . GLU A 1 319 ? 5.82 -16.422 -39.719 1 98.44 319 GLU A C 1
ATOM 2624 O O . GLU A 1 319 ? 5.73 -17.203 -40.656 1 98.44 319 GLU A O 1
ATOM 2629 N N . ALA A 1 320 ? 6.555 -16.641 -38.656 1 98.62 320 ALA A N 1
ATOM 2630 C CA . ALA A 1 320 ? 7.227 -17.922 -38.5 1 98.62 320 ALA A CA 1
ATOM 2631 C C . ALA A 1 320 ? 6.223 -19.078 -38.531 1 98.62 320 ALA A C 1
ATOM 2633 O O . ALA A 1 320 ? 6.441 -20.094 -39.188 1 98.62 320 ALA A O 1
ATOM 2634 N N . ILE A 1 321 ? 5.164 -18.953 -37.812 1 98.56 321 ILE A N 1
ATOM 2635 C CA . ILE A 1 321 ? 4.133 -19.984 -37.719 1 98.56 321 ILE A CA 1
ATOM 2636 C C . ILE A 1 321 ? 3.516 -20.219 -39.094 1 98.56 321 ILE A C 1
ATOM 2638 O O . ILE A 1 321 ? 3.418 -21.359 -39.562 1 98.56 321 ILE A O 1
ATOM 2642 N N . ASP A 1 322 ? 3.117 -19.156 -39.781 1 97.94 322 ASP A N 1
ATOM 2643 C CA . ASP A 1 322 ? 2.406 -19.25 -41.062 1 97.94 322 ASP A CA 1
ATOM 2644 C C . ASP A 1 322 ? 3.309 -19.812 -42.156 1 97.94 322 ASP A C 1
ATOM 2646 O O . ASP A 1 322 ? 2.84 -20.5 -43.062 1 97.94 322 ASP A O 1
ATOM 2650 N N . ASN A 1 323 ? 4.617 -19.531 -42 1 97.12 323 ASN A N 1
ATOM 2651 C CA . ASN A 1 323 ? 5.578 -20.047 -42.969 1 97.12 323 ASN A CA 1
ATOM 2652 C C . ASN A 1 323 ? 5.98 -21.484 -42.656 1 97.12 323 ASN A C 1
ATOM 2654 O O . ASN A 1 323 ? 6.551 -22.172 -43.5 1 97.12 323 ASN A O 1
ATOM 2658 N N . GLY A 1 324 ? 5.805 -21.938 -41.469 1 97.06 324 GLY A N 1
ATOM 2659 C CA . GLY A 1 324 ? 6.105 -23.297 -41.062 1 97.06 324 GLY A CA 1
ATOM 2660 C C . GLY A 1 324 ? 7.543 -23.484 -40.594 1 97.06 324 GLY A C 1
ATOM 2661 O O . GLY A 1 324 ? 8 -24.625 -40.438 1 97.06 324 GLY A O 1
ATOM 2662 N N . PHE A 1 325 ? 8.25 -22.375 -40.5 1 97.88 325 PHE A N 1
ATOM 2663 C CA . PHE A 1 325 ? 9.625 -22.469 -40 1 97.88 325 PHE A CA 1
ATOM 2664 C C . PHE A 1 325 ? 10.031 -21.172 -39.312 1 97.88 325 PHE A C 1
ATOM 2666 O O . PHE A 1 325 ? 9.508 -20.094 -39.625 1 97.88 325 PHE A O 1
ATOM 2673 N N . ALA A 1 326 ? 10.945 -21.281 -38.375 1 98.31 326 ALA A N 1
ATOM 2674 C CA . ALA A 1 326 ? 11.57 -20.141 -37.688 1 98.31 326 ALA A CA 1
ATOM 2675 C C . ALA A 1 326 ? 12.969 -19.891 -38.25 1 98.31 326 ALA A C 1
ATOM 2677 O O . ALA A 1 326 ? 13.602 -20.781 -38.812 1 98.31 326 ALA A O 1
ATOM 2678 N N . GLN A 1 327 ? 13.336 -18.672 -38.125 1 97.69 327 GLN A N 1
ATOM 2679 C CA . GLN A 1 327 ? 14.688 -18.297 -38.531 1 97.69 327 GLN A CA 1
ATOM 2680 C C . GLN A 1 327 ? 15.656 -18.312 -37.344 1 97.69 327 GLN A C 1
ATOM 2682 O O . GLN A 1 327 ? 15.406 -17.656 -36.344 1 97.69 327 GLN A O 1
ATOM 2687 N N . SER A 1 328 ? 16.688 -19.062 -37.5 1 97.62 328 SER A N 1
ATOM 2688 C CA . SER A 1 328 ? 17.703 -19.094 -36.438 1 97.62 328 SER A CA 1
ATOM 2689 C C . SER A 1 328 ? 18.609 -17.875 -36.531 1 97.62 328 SER A C 1
ATOM 2691 O O . SER A 1 328 ? 18.547 -17.109 -37.5 1 97.62 328 SER A O 1
ATOM 2693 N N . SER A 1 329 ? 19.453 -17.688 -35.469 1 96.44 329 SER A N 1
ATOM 2694 C CA . SER A 1 329 ? 20.391 -16.578 -35.438 1 96.44 329 SER A CA 1
ATOM 2695 C C . SER A 1 329 ? 21.406 -16.672 -36.562 1 96.44 329 SER A C 1
ATOM 2697 O O . SER A 1 329 ? 22 -15.664 -36.969 1 96.44 329 SER A O 1
ATOM 2699 N N . SER A 1 330 ? 21.672 -17.844 -37.094 1 96.06 330 SER A N 1
ATOM 2700 C CA . SER A 1 330 ? 22.594 -18.062 -38.188 1 96.06 330 SER A CA 1
ATOM 2701 C C . SER A 1 330 ? 21.844 -18.094 -39.531 1 96.06 330 SER A C 1
ATOM 2703 O O . SER A 1 330 ? 22.359 -18.625 -40.531 1 96.06 330 SER A O 1
ATOM 2705 N N . ASN A 1 331 ? 20.656 -17.734 -39.531 1 93.94 331 ASN A N 1
ATOM 2706 C CA . ASN A 1 331 ? 19.828 -17.594 -40.75 1 93.94 331 ASN A CA 1
ATOM 2707 C C . ASN A 1 331 ? 19.453 -18.953 -41.312 1 93.94 331 ASN A C 1
ATOM 2709 O O . ASN A 1 331 ? 19.375 -19.125 -42.531 1 93.94 331 ASN A O 1
ATOM 2713 N N . GLN A 1 332 ? 19.406 -19.922 -40.469 1 97.06 332 GLN A N 1
ATOM 2714 C CA . GLN A 1 332 ? 18.906 -21.219 -40.875 1 97.06 332 GLN A CA 1
ATOM 2715 C C . GLN A 1 332 ? 17.406 -21.344 -40.625 1 97.06 332 GLN A C 1
ATOM 2717 O O . GLN A 1 332 ? 16.891 -20.797 -39.656 1 97.06 332 GLN A O 1
ATOM 2722 N N . ARG A 1 333 ? 16.812 -22.047 -41.531 1 97.06 333 ARG A N 1
ATOM 2723 C CA . ARG A 1 333 ? 15.391 -22.344 -41.344 1 97.06 333 ARG A CA 1
ATOM 2724 C C . ARG A 1 333 ? 15.203 -23.562 -40.438 1 97.06 333 ARG A C 1
ATOM 2726 O O . ARG A 1 333 ? 15.688 -24.656 -40.719 1 97.06 333 ARG A O 1
ATOM 2733 N N . VAL A 1 334 ? 14.609 -23.312 -39.375 1 97.75 334 VAL A N 1
ATOM 2734 C CA . VAL A 1 334 ? 14.289 -24.391 -38.438 1 97.75 334 VAL A CA 1
ATOM 2735 C C . VAL A 1 334 ? 12.805 -24.719 -38.5 1 97.75 334 VAL A C 1
ATOM 2737 O O . VAL A 1 334 ? 11.961 -23.875 -38.188 1 97.75 334 VAL A O 1
ATOM 2740 N N . PRO A 1 335 ? 12.453 -25.875 -38.875 1 97.06 335 PRO A N 1
ATOM 2741 C CA . PRO A 1 335 ? 11.047 -26.203 -39.125 1 97.06 335 PRO A CA 1
ATOM 2742 C C . PRO A 1 335 ? 10.195 -26.188 -37.875 1 97.06 335 PRO A C 1
ATOM 2744 O O . PRO A 1 335 ? 10.648 -26.656 -36.812 1 97.06 335 PRO A O 1
ATOM 2747 N N . LEU A 1 336 ? 9.047 -25.625 -37.969 1 97.5 336 LEU A N 1
ATOM 2748 C CA . LEU A 1 336 ? 7.992 -25.781 -36.969 1 97.5 336 LEU A CA 1
ATOM 2749 C C . LEU A 1 336 ? 7.086 -26.953 -37.312 1 97.5 336 LEU A C 1
ATOM 2751 O O . LEU A 1 336 ? 5.91 -26.766 -37.625 1 97.5 336 LEU A O 1
ATOM 2755 N N . ASP A 1 337 ? 7.609 -28.109 -37.062 1 94.25 337 ASP A N 1
ATOM 2756 C CA . ASP A 1 337 ? 6.98 -29.344 -37.562 1 94.25 337 ASP A CA 1
ATOM 2757 C C . ASP A 1 337 ? 6.059 -29.938 -36.5 1 94.25 337 ASP A C 1
ATOM 2759 O O . ASP A 1 337 ? 5.812 -29.312 -35.438 1 94.25 337 ASP A O 1
ATOM 2763 N N . ASN A 1 338 ? 5.559 -31.062 -36.781 1 91.19 338 ASN A N 1
ATOM 2764 C CA . ASN A 1 338 ? 4.566 -31.75 -35.969 1 91.19 338 ASN A CA 1
ATOM 2765 C C . ASN A 1 338 ? 5.172 -32.25 -34.656 1 91.19 338 ASN A C 1
ATOM 2767 O O . ASN A 1 338 ? 4.5 -32.281 -33.625 1 91.19 338 ASN A O 1
ATOM 2771 N N . ASP A 1 339 ? 6.383 -32.594 -34.656 1 88.25 339 ASP A N 1
ATOM 2772 C CA . ASP A 1 339 ? 6.977 -33.344 -33.562 1 88.25 339 ASP A CA 1
ATOM 2773 C C . ASP A 1 339 ? 7.672 -32.375 -32.562 1 88.25 339 ASP A C 1
ATOM 2775 O O . ASP A 1 339 ? 7.586 -32.562 -31.359 1 88.25 339 ASP A O 1
ATOM 2779 N N . SER A 1 340 ? 8.273 -31.359 -33.094 1 92.94 340 SER A N 1
ATOM 2780 C CA . SER A 1 340 ? 9.109 -30.547 -32.25 1 92.94 340 SER A CA 1
ATOM 2781 C C . SER A 1 340 ? 8.734 -29.062 -32.344 1 92.94 340 SER A C 1
ATOM 2783 O O . SER A 1 340 ? 9.227 -28.25 -31.578 1 92.94 340 SER A O 1
ATOM 2785 N N . GLY A 1 341 ? 7.871 -28.734 -33.219 1 97.25 341 GLY A N 1
ATOM 2786 C CA . GLY A 1 341 ? 7.543 -27.344 -33.469 1 97.25 341 GLY A CA 1
ATOM 2787 C C . GLY A 1 341 ? 7 -26.609 -32.281 1 97.25 341 GLY A C 1
ATOM 2788 O O . GLY A 1 341 ? 7.363 -25.453 -32.031 1 97.25 341 GLY A O 1
ATOM 2789 N N . ILE A 1 342 ? 6.121 -27.234 -31.562 1 97.88 342 ILE A N 1
ATOM 2790 C CA . ILE A 1 342 ? 5.48 -26.609 -30.406 1 97.88 342 ILE A CA 1
ATOM 2791 C C . ILE A 1 342 ? 6.52 -26.312 -29.328 1 97.88 342 ILE A C 1
ATOM 2793 O O . ILE A 1 342 ? 6.41 -25.328 -28.609 1 97.88 342 ILE A O 1
ATOM 2797 N N . ASP A 1 343 ? 7.504 -27.188 -29.109 1 97.88 343 ASP A N 1
ATOM 2798 C CA . ASP A 1 343 ? 8.594 -27 -28.156 1 97.88 343 ASP A CA 1
ATOM 2799 C C . ASP A 1 343 ? 9.461 -25.812 -28.547 1 97.88 343 ASP A C 1
ATOM 2801 O O . ASP A 1 343 ? 9.805 -24.969 -27.703 1 97.88 343 ASP A O 1
ATOM 2805 N N . LEU A 1 344 ? 9.812 -25.766 -29.828 1 98.06 344 LEU A N 1
ATOM 2806 C CA . LEU A 1 344 ? 10.586 -24.656 -30.375 1 98.06 344 LEU A CA 1
ATOM 2807 C C . LEU A 1 344 ? 9.844 -23.344 -30.203 1 98.06 344 LEU A C 1
ATOM 2809 O O . LEU A 1 344 ? 10.422 -22.344 -29.75 1 98.06 344 LEU A O 1
ATOM 2813 N N . LEU A 1 345 ? 8.562 -23.312 -30.5 1 98.69 345 LEU A N 1
ATOM 2814 C CA . LEU A 1 345 ? 7.742 -22.125 -30.391 1 98.69 345 LEU A CA 1
ATOM 2815 C C . LEU A 1 345 ? 7.637 -21.672 -28.938 1 98.69 345 LEU A C 1
ATOM 2817 O O . LEU A 1 345 ? 7.668 -20.469 -28.656 1 98.69 345 LEU A O 1
ATOM 2821 N N . GLY A 1 346 ? 7.477 -22.656 -28.031 1 98.5 346 GLY A N 1
ATOM 2822 C CA . GLY A 1 346 ? 7.445 -22.328 -26.609 1 98.5 346 GLY A CA 1
ATOM 2823 C C . GLY A 1 346 ? 8.695 -21.609 -26.141 1 98.5 346 GLY A C 1
ATOM 2824 O O . GLY A 1 346 ? 8.609 -20.656 -25.359 1 98.5 346 GLY A O 1
ATOM 2825 N N . ASN A 1 347 ? 9.836 -22.016 -26.578 1 98.38 347 ASN A N 1
ATOM 2826 C CA . ASN A 1 347 ? 11.094 -21.391 -26.203 1 98.38 347 ASN A CA 1
ATOM 2827 C C . ASN A 1 347 ? 11.219 -19.984 -26.797 1 98.38 347 ASN A C 1
ATOM 2829 O O . ASN A 1 347 ? 11.82 -19.094 -26.188 1 98.38 347 ASN A O 1
ATOM 2833 N N . ILE A 1 348 ? 10.617 -19.781 -27.969 1 98.62 348 ILE A N 1
ATOM 2834 C CA . ILE A 1 348 ? 10.625 -18.469 -28.609 1 98.62 348 ILE A CA 1
ATOM 2835 C C . ILE A 1 348 ? 9.703 -17.516 -27.844 1 98.62 348 ILE A C 1
ATOM 2837 O O . ILE A 1 348 ? 10.102 -16.406 -27.484 1 98.62 348 ILE A O 1
ATOM 2841 N N . VAL A 1 349 ? 8.445 -17.953 -27.562 1 98.56 349 VAL A N 1
ATOM 2842 C CA . VAL A 1 349 ? 7.414 -17.109 -26.953 1 98.56 349 VAL A CA 1
ATOM 2843 C C . VAL A 1 349 ? 7.805 -16.766 -25.516 1 98.56 349 VAL A C 1
ATOM 2845 O O . VAL A 1 349 ? 7.68 -15.609 -25.109 1 98.56 349 VAL A O 1
ATOM 2848 N N . GLU A 1 350 ? 8.344 -17.75 -24.734 1 97.25 350 GLU A N 1
ATOM 2849 C CA . GLU A 1 350 ? 8.773 -17.5 -23.359 1 97.25 350 GLU A CA 1
ATOM 2850 C C . GLU A 1 350 ? 10.039 -16.656 -23.328 1 97.25 350 GLU A C 1
ATOM 2852 O O . GLU A 1 350 ? 10.344 -16.016 -22.312 1 97.25 350 GLU A O 1
ATOM 2857 N N . ALA A 1 351 ? 10.781 -16.688 -24.438 1 96.25 351 ALA A N 1
ATOM 2858 C CA . ALA A 1 351 ? 12.086 -16.031 -24.578 1 96.25 351 ALA A CA 1
ATOM 2859 C C . ALA A 1 351 ? 13.117 -16.688 -23.656 1 96.25 351 ALA A C 1
ATOM 2861 O O . ALA A 1 351 ? 13.812 -16 -22.906 1 96.25 351 ALA A O 1
ATOM 2862 N N . SER A 1 352 ? 13.141 -18 -23.625 1 95.62 352 SER A N 1
ATOM 2863 C CA . SER A 1 352 ? 14.195 -18.719 -22.891 1 95.62 352 SER A CA 1
ATOM 2864 C C . SER A 1 352 ? 15.531 -18.625 -23.625 1 95.62 352 SER A C 1
ATOM 2866 O O . SER A 1 352 ? 15.586 -18.172 -24.766 1 95.62 352 SER A O 1
ATOM 2868 N N . THR A 1 353 ? 16.578 -19.047 -22.984 1 95.44 353 THR A N 1
ATOM 2869 C CA . THR A 1 353 ? 17.906 -18.984 -23.594 1 95.44 353 THR A CA 1
ATOM 2870 C C . THR A 1 353 ? 18 -19.984 -24.75 1 95.44 353 THR A C 1
ATOM 2872 O O . THR A 1 353 ? 18.953 -19.938 -25.547 1 95.44 353 THR A O 1
ATOM 2875 N N . LEU A 1 354 ? 16.984 -20.812 -24.953 1 96.5 354 LEU A N 1
ATOM 2876 C CA . LEU A 1 354 ? 16.984 -21.812 -26 1 96.5 354 LEU A CA 1
ATOM 2877 C C . LEU A 1 354 ? 16.281 -21.297 -27.25 1 96.5 354 LEU A C 1
ATOM 2879 O O . LEU A 1 354 ? 16.219 -21.984 -28.266 1 96.5 354 LEU A O 1
ATOM 2883 N N . SER A 1 355 ? 15.727 -20.109 -27.188 1 97.31 355 SER A N 1
ATOM 2884 C CA . SER A 1 355 ? 15.164 -19.5 -28.391 1 97.31 355 SER A CA 1
ATOM 2885 C C . SER A 1 355 ? 16.172 -19.516 -29.547 1 97.31 355 SER A C 1
ATOM 2887 O O . SER A 1 355 ? 17.344 -19.219 -29.344 1 97.31 355 SER A O 1
ATOM 2889 N N . VAL A 1 356 ? 15.672 -19.828 -30.719 1 97.31 356 VAL A N 1
ATOM 2890 C CA . VAL A 1 356 ? 16.547 -20.031 -31.875 1 97.31 356 VAL A CA 1
ATOM 2891 C C . VAL A 1 356 ? 17.094 -18.688 -32.344 1 97.31 356 VAL A C 1
ATOM 2893 O O . VAL A 1 356 ? 18.125 -18.625 -33 1 97.31 356 VAL A O 1
ATOM 2896 N N . ASN A 1 357 ? 16.406 -17.594 -32.031 1 98 357 ASN A N 1
ATOM 2897 C CA . ASN A 1 357 ? 16.812 -16.266 -32.438 1 98 357 ASN A CA 1
ATOM 2898 C C . ASN A 1 357 ? 16.234 -15.188 -31.516 1 98 357 ASN A C 1
ATOM 2900 O O . ASN A 1 357 ? 15.328 -14.453 -31.906 1 98 357 ASN A O 1
ATOM 2904 N N . PRO A 1 358 ? 16.781 -15.016 -30.344 1 95.62 358 PRO A N 1
ATOM 2905 C CA . PRO A 1 358 ? 16.219 -14.078 -29.375 1 95.62 358 PRO A CA 1
ATOM 2906 C C . PRO A 1 358 ? 16.266 -12.633 -29.844 1 95.62 358 PRO A C 1
ATOM 2908 O O . PRO A 1 358 ? 15.398 -11.828 -29.453 1 95.62 358 PRO A O 1
ATOM 2911 N N . GLN A 1 359 ? 17.172 -12.25 -30.641 1 96.31 359 GLN A N 1
ATOM 2912 C CA . GLN A 1 359 ? 17.281 -10.883 -31.141 1 96.31 359 GLN A CA 1
ATOM 2913 C C . GLN A 1 359 ? 16.141 -10.562 -32.094 1 96.31 359 GLN A C 1
ATOM 2915 O O . GLN A 1 359 ? 15.625 -9.438 -32.125 1 96.31 359 GLN A O 1
ATOM 2920 N N . TYR A 1 360 ? 15.797 -11.523 -32.875 1 97.88 360 TYR A N 1
ATOM 2921 C CA . TYR A 1 360 ? 14.773 -11.328 -33.906 1 97.88 360 TYR A CA 1
ATOM 2922 C C . TYR A 1 360 ? 13.383 -11.461 -33.312 1 97.88 360 TYR A C 1
ATOM 2924 O O . TYR A 1 360 ? 12.508 -10.625 -33.562 1 97.88 360 TYR A O 1
ATOM 2932 N N . TYR A 1 361 ? 13.094 -12.469 -32.531 1 98.31 361 TYR A N 1
ATOM 2933 C CA . TYR A 1 361 ? 11.758 -12.766 -32.031 1 98.31 361 TYR A CA 1
ATOM 2934 C C . TYR A 1 361 ? 11.484 -12.016 -30.734 1 98.31 361 TYR A C 1
ATOM 2936 O O . TYR A 1 361 ? 10.328 -11.922 -30.297 1 98.31 361 TYR A O 1
ATOM 2944 N N . GLY A 1 362 ? 12.516 -11.508 -30.078 1 97.25 362 GLY A N 1
ATOM 2945 C CA . GLY A 1 362 ? 12.367 -10.664 -28.906 1 97.25 362 GLY A CA 1
ATOM 2946 C C . GLY A 1 362 ? 11.938 -11.43 -27.672 1 97.25 362 GLY A C 1
ATOM 2947 O O . GLY A 1 362 ? 12.125 -12.641 -27.594 1 97.25 362 GLY A O 1
ATOM 2948 N N . ASP A 1 363 ? 11.516 -10.703 -26.625 1 97.38 363 ASP A N 1
ATOM 2949 C CA . ASP A 1 363 ? 11.078 -11.211 -25.328 1 97.38 363 ASP A CA 1
ATOM 2950 C C . ASP A 1 363 ? 9.609 -10.859 -25.062 1 97.38 363 ASP A C 1
ATOM 2952 O O . ASP A 1 363 ? 9.297 -10.125 -24.125 1 97.38 363 ASP A O 1
ATOM 2956 N N . LEU A 1 364 ? 8.773 -11.469 -25.844 1 98.06 364 LEU A N 1
ATOM 2957 C CA . LEU A 1 364 ? 7.359 -11.109 -25.891 1 98.06 364 LEU A CA 1
ATOM 2958 C C . LEU A 1 364 ? 6.68 -11.398 -24.562 1 98.06 364 LEU A C 1
ATOM 2960 O O . LEU A 1 364 ? 6.094 -10.508 -23.953 1 98.06 364 LEU A O 1
ATOM 2964 N N . HIS A 1 365 ? 6.75 -12.641 -24.125 1 98.25 365 HIS A N 1
ATOM 2965 C CA . HIS A 1 365 ? 6.016 -13.078 -22.938 1 98.25 365 HIS A CA 1
ATOM 2966 C C . HIS A 1 365 ? 6.391 -12.25 -21.719 1 98.25 365 HIS A C 1
ATOM 2968 O O . HIS A 1 365 ? 5.516 -11.727 -21.031 1 98.25 365 HIS A O 1
ATOM 2974 N N . ASN A 1 366 ? 7.676 -12.102 -21.422 1 98.06 366 ASN A N 1
ATOM 2975 C CA . ASN A 1 366 ? 8.125 -11.406 -20.219 1 98.06 366 ASN A CA 1
ATOM 2976 C C . ASN A 1 366 ? 7.805 -9.922 -20.281 1 98.06 366 ASN A C 1
ATOM 2978 O O . ASN A 1 366 ? 7.445 -9.32 -19.266 1 98.06 366 ASN A O 1
ATOM 2982 N N . ASN A 1 367 ? 7.938 -9.344 -21.438 1 98.19 367 ASN A N 1
ATOM 2983 C CA . ASN A 1 367 ? 7.656 -7.914 -21.547 1 98.19 367 ASN A CA 1
ATOM 2984 C C . ASN A 1 367 ? 6.156 -7.637 -21.531 1 98.19 367 ASN A C 1
ATOM 2986 O O . ASN A 1 367 ? 5.73 -6.523 -21.203 1 98.19 367 ASN A O 1
ATOM 2990 N N . GLY A 1 368 ? 5.32 -8.648 -21.906 1 98.44 368 GLY A N 1
ATOM 2991 C CA . GLY A 1 368 ? 3.898 -8.508 -21.625 1 98.44 368 GLY A CA 1
ATOM 2992 C C . GLY A 1 368 ? 3.6 -8.312 -20.141 1 98.44 368 GLY A C 1
ATOM 2993 O O . GLY A 1 368 ? 2.775 -7.477 -19.781 1 98.44 368 GLY A O 1
ATOM 2994 N N . HIS A 1 369 ? 4.309 -9.055 -19.297 1 98.5 369 HIS A N 1
ATOM 2995 C CA . HIS A 1 369 ? 4.18 -8.891 -17.859 1 98.5 369 HIS A CA 1
ATOM 2996 C C . HIS A 1 369 ? 4.715 -7.535 -17.406 1 98.5 369 HIS A C 1
ATOM 2998 O O . HIS A 1 369 ? 4.105 -6.871 -16.562 1 98.5 369 HIS A O 1
ATOM 3004 N N . ASN A 1 370 ? 5.793 -7.121 -18 1 98.38 370 ASN A N 1
ATOM 3005 C CA . ASN A 1 370 ? 6.418 -5.871 -17.578 1 98.38 370 ASN A CA 1
ATOM 3006 C C . ASN A 1 370 ? 5.551 -4.668 -17.938 1 98.38 370 ASN A C 1
ATOM 3008 O O . ASN A 1 370 ? 5.336 -3.779 -17.109 1 98.38 370 ASN A O 1
ATOM 3012 N N . ILE A 1 371 ? 5.066 -4.633 -19.234 1 98.38 371 ILE A N 1
ATOM 3013 C CA . ILE A 1 371 ? 4.32 -3.465 -19.672 1 98.38 371 ILE A CA 1
ATOM 3014 C C . ILE A 1 371 ? 3.018 -3.348 -18.891 1 98.38 371 ILE A C 1
ATOM 3016 O O . ILE A 1 371 ? 2.549 -2.24 -18.609 1 98.38 371 ILE A O 1
ATOM 3020 N N . LEU A 1 372 ? 2.426 -4.473 -18.516 1 98.38 372 LEU A N 1
ATOM 3021 C CA . LEU A 1 372 ? 1.234 -4.48 -17.672 1 98.38 372 LEU A CA 1
ATOM 3022 C C . LEU A 1 372 ? 1.589 -4.164 -16.219 1 98.38 372 LEU A C 1
ATOM 3024 O O . LEU A 1 372 ? 0.853 -3.445 -15.539 1 98.38 372 LEU A O 1
ATOM 3028 N N . GLY A 1 373 ? 2.732 -4.719 -15.773 1 97.94 373 GLY A N 1
ATOM 3029 C CA . GLY A 1 373 ? 3.154 -4.539 -14.398 1 97.94 373 GLY A CA 1
ATOM 3030 C C . GLY A 1 373 ? 3.477 -3.096 -14.055 1 97.94 373 GLY A C 1
ATOM 3031 O O . GLY A 1 373 ? 3.332 -2.676 -12.906 1 97.94 373 GLY A O 1
ATOM 3032 N N . TYR A 1 374 ? 3.877 -2.26 -15.086 1 98.12 374 TYR A N 1
ATOM 3033 C CA . TYR A 1 374 ? 4.277 -0.876 -14.852 1 98.12 374 TYR A CA 1
ATOM 3034 C C . TYR A 1 374 ? 3.262 0.092 -15.453 1 98.12 374 TYR A C 1
ATOM 3036 O O . TYR A 1 374 ? 3.551 1.278 -15.625 1 98.12 374 TYR A O 1
ATOM 3044 N N . ILE A 1 375 ? 2.07 -0.364 -15.711 1 98 375 ILE A N 1
ATOM 3045 C CA . ILE A 1 375 ? 1.051 0.434 -16.391 1 98 375 ILE A CA 1
ATOM 3046 C C . ILE A 1 375 ? 0.821 1.733 -15.617 1 98 375 ILE A C 1
ATOM 3048 O O . ILE A 1 375 ? 0.535 2.773 -16.219 1 98 375 ILE A O 1
ATOM 3052 N N . HIS A 1 376 ? 0.979 1.755 -14.32 1 97.19 376 HIS A N 1
ATOM 3053 C CA . HIS A 1 376 ? 0.705 2.895 -13.461 1 97.19 376 HIS A CA 1
ATOM 3054 C C . HIS A 1 376 ? 1.873 3.875 -13.453 1 97.19 376 HIS A C 1
ATOM 3056 O O . HIS A 1 376 ? 1.721 5.027 -13.031 1 97.19 376 HIS A O 1
ATOM 3062 N N . ASP A 1 377 ? 3.049 3.43 -13.867 1 97.69 377 ASP A N 1
ATOM 3063 C CA . ASP A 1 377 ? 4.25 4.262 -13.82 1 97.69 377 ASP A CA 1
ATOM 3064 C C . ASP A 1 377 ? 5.254 3.834 -14.891 1 97.69 377 ASP A C 1
ATOM 3066 O O . ASP A 1 377 ? 6.34 3.346 -14.57 1 97.69 377 ASP A O 1
ATOM 3070 N N . PRO A 1 378 ? 4.988 4.105 -16.109 1 97.69 378 PRO A N 1
ATOM 3071 C CA . PRO A 1 378 ? 5.75 3.551 -17.219 1 97.69 378 PRO A CA 1
ATOM 3072 C C . PRO A 1 378 ? 7.117 4.215 -17.391 1 97.69 378 PRO A C 1
ATOM 3074 O O . PRO A 1 378 ? 7.973 3.699 -18.125 1 97.69 378 PRO A O 1
ATOM 3077 N N . ASP A 1 379 ? 7.371 5.344 -16.797 1 97.25 379 ASP A N 1
ATOM 3078 C CA . ASP A 1 379 ? 8.641 6.023 -17.031 1 97.25 379 ASP A CA 1
ATOM 3079 C C . ASP A 1 379 ? 9.352 6.324 -15.719 1 97.25 379 ASP A C 1
ATOM 3081 O O . ASP A 1 379 ? 10.258 7.16 -15.672 1 97.25 379 ASP A O 1
ATOM 3085 N N . ASN A 1 380 ? 8.875 5.711 -14.609 1 96.75 380 ASN A N 1
ATOM 3086 C CA . ASN A 1 380 ? 9.492 5.812 -13.289 1 96.75 380 ASN A CA 1
ATOM 3087 C C . ASN A 1 380 ? 9.312 7.211 -12.695 1 96.75 380 ASN A C 1
ATOM 3089 O O . ASN A 1 380 ? 10.102 7.633 -11.852 1 96.75 380 ASN A O 1
ATOM 3093 N N . SER A 1 381 ? 8.297 7.91 -13.125 1 97.25 381 SER A N 1
ATOM 3094 C CA . SER A 1 381 ? 7.996 9.242 -12.609 1 97.25 381 SER A CA 1
ATOM 3095 C C . SER A 1 381 ? 7.645 9.188 -11.125 1 97.25 381 SER A C 1
ATOM 3097 O O . SER A 1 381 ? 7.996 10.086 -10.367 1 97.25 381 SER A O 1
ATOM 3099 N N . PHE A 1 382 ? 7.047 8.172 -10.711 1 97.06 382 PHE A N 1
ATOM 3100 C CA . PHE A 1 382 ? 6.488 8.148 -9.367 1 97.06 382 PHE A CA 1
ATOM 3101 C C . PHE A 1 382 ? 7.215 7.121 -8.5 1 97.06 382 PHE A C 1
ATOM 3103 O O . PHE A 1 382 ? 6.773 6.816 -7.391 1 97.06 382 PHE A O 1
ATOM 3110 N N . LEU A 1 383 ? 8.281 6.523 -8.977 1 96.31 383 LEU A N 1
ATOM 3111 C CA . LEU A 1 383 ? 9.164 5.625 -8.234 1 96.31 383 LEU A CA 1
ATOM 3112 C C . LEU A 1 383 ? 8.406 4.402 -7.742 1 96.31 383 LEU A C 1
ATOM 3114 O O . LEU A 1 383 ? 8.664 3.906 -6.641 1 96.31 383 LEU A O 1
ATOM 3118 N N . GLU A 1 384 ? 7.379 3.996 -8.461 1 96.62 384 GLU A N 1
ATOM 3119 C CA . GLU A 1 384 ? 6.613 2.803 -8.109 1 96.62 384 GLU A CA 1
ATOM 3120 C C . GLU A 1 384 ? 7.266 1.544 -8.672 1 96.62 384 GLU A C 1
ATOM 3122 O O . GLU A 1 384 ? 7.91 1.587 -9.719 1 96.62 384 GLU A O 1
ATOM 3127 N N . GLY A 1 385 ? 7.16 0.446 -7.91 1 95.38 385 GLY A N 1
ATOM 3128 C CA . GLY A 1 385 ? 7.559 -0.853 -8.43 1 95.38 385 GLY A CA 1
ATOM 3129 C C . GLY A 1 385 ? 6.516 -1.479 -9.336 1 95.38 385 GLY A C 1
ATOM 3130 O O . GLY A 1 385 ? 5.488 -0.864 -9.625 1 95.38 385 GLY A O 1
ATOM 3131 N N . PHE A 1 386 ? 6.816 -2.625 -9.805 1 97.25 386 PHE A N 1
ATOM 3132 C CA . PHE A 1 386 ? 5.879 -3.33 -10.672 1 97.25 386 PHE A CA 1
ATOM 3133 C C . PHE A 1 386 ? 4.668 -3.814 -9.883 1 97.25 386 PHE A C 1
ATOM 3135 O O . PHE A 1 386 ? 4.766 -4.07 -8.68 1 97.25 386 PHE A O 1
ATOM 3142 N N . GLY A 1 387 ? 3.508 -3.91 -10.555 1 97.62 387 GLY A N 1
ATOM 3143 C CA . GLY A 1 387 ? 2.305 -4.477 -9.969 1 97.62 387 GLY A CA 1
ATOM 3144 C C . GLY A 1 387 ? 2.338 -5.992 -9.883 1 97.62 387 GLY A C 1
ATOM 3145 O O . GLY A 1 387 ? 3.324 -6.617 -10.273 1 97.62 387 GLY A O 1
ATOM 3146 N N . VAL A 1 388 ? 1.289 -6.566 -9.445 1 98 388 VAL A N 1
ATOM 3147 C CA . VAL A 1 388 ? 1.26 -7.984 -9.094 1 98 388 VAL A CA 1
ATOM 3148 C C . VAL A 1 388 ? 1.472 -8.836 -10.344 1 98 388 VAL A C 1
ATOM 3150 O O . VAL A 1 388 ? 2.072 -9.906 -10.273 1 98 388 VAL A O 1
ATOM 3153 N N . VAL A 1 389 ? 1.004 -8.375 -11.5 1 98.38 389 VAL A N 1
ATOM 3154 C CA . VAL A 1 389 ? 1.131 -9.18 -12.711 1 98.38 389 VAL A CA 1
ATOM 3155 C C . VAL A 1 389 ? 2.6 -9.266 -13.117 1 98.38 389 VAL A C 1
ATOM 3157 O O . VAL A 1 389 ? 2.988 -10.172 -13.859 1 98.38 389 VAL A O 1
ATOM 3160 N N . GLY A 1 390 ? 3.465 -8.398 -12.578 1 97.81 390 GLY A N 1
ATOM 3161 C CA . GLY A 1 390 ? 4.887 -8.375 -12.883 1 97.81 390 GLY A CA 1
ATOM 3162 C C . GLY A 1 390 ? 5.715 -9.234 -11.945 1 97.81 390 GLY A C 1
ATOM 3163 O O . GLY A 1 390 ? 6.941 -9.242 -12.023 1 97.81 390 GLY A O 1
ATOM 3164 N N . ASP A 1 391 ? 5.117 -9.977 -11.055 1 97.5 391 ASP A N 1
ATOM 3165 C CA . ASP A 1 391 ? 5.746 -10.867 -10.086 1 97.5 391 ASP A CA 1
ATOM 3166 C C . ASP A 1 391 ? 5.141 -12.273 -10.156 1 97.5 391 ASP A C 1
ATOM 3168 O O . ASP A 1 391 ? 3.947 -12.453 -9.914 1 97.5 391 ASP A O 1
ATOM 3172 N N . ASN A 1 392 ? 5.969 -13.25 -10.43 1 95.88 392 ASN A N 1
ATOM 3173 C CA . ASN A 1 392 ? 5.465 -14.594 -10.672 1 95.88 392 ASN A CA 1
ATOM 3174 C C . ASN A 1 392 ? 4.848 -15.195 -9.414 1 95.88 392 ASN A C 1
ATOM 3176 O O . ASN A 1 392 ? 4.113 -16.188 -9.492 1 95.88 392 ASN A O 1
ATOM 3180 N N . THR A 1 393 ? 5.137 -14.594 -8.242 1 96.31 393 THR A N 1
ATOM 3181 C CA . THR A 1 393 ? 4.559 -15.102 -7.004 1 96.31 393 THR A CA 1
ATOM 3182 C C . THR A 1 393 ? 3.125 -14.609 -6.832 1 96.31 393 THR A C 1
ATOM 3184 O O . THR A 1 393 ? 2.363 -15.156 -6.035 1 96.31 393 THR A O 1
ATOM 3187 N N . THR A 1 394 ? 2.756 -13.547 -7.574 1 97.38 394 THR A N 1
ATOM 3188 C CA . THR A 1 394 ? 1.456 -12.914 -7.363 1 97.38 394 THR A CA 1
ATOM 3189 C C . THR A 1 394 ? 0.719 -12.742 -8.688 1 97.38 394 THR A C 1
ATOM 3191 O O . THR A 1 394 ? -0.447 -12.344 -8.703 1 97.38 394 THR A O 1
ATOM 3194 N N . ALA A 1 395 ? 1.22 -13.086 -9.797 1 98.12 395 ALA A N 1
ATOM 3195 C CA . ALA A 1 395 ? 0.736 -12.695 -11.117 1 98.12 395 ALA A CA 1
ATOM 3196 C C . ALA A 1 395 ? -0.649 -13.273 -11.391 1 98.12 395 ALA A C 1
ATOM 3198 O O . ALA A 1 395 ? -1.491 -12.617 -12.008 1 98.12 395 ALA A O 1
ATOM 3199 N N . MET A 1 396 ? -0.919 -14.43 -10.906 1 97.94 396 MET A N 1
ATOM 3200 C CA . MET A 1 396 ? -2.145 -15.133 -11.273 1 97.94 396 MET A CA 1
ATOM 3201 C C . MET A 1 396 ? -3.35 -14.547 -10.547 1 97.94 396 MET A C 1
ATOM 3203 O O . MET A 1 396 ? -4.492 -14.867 -10.875 1 97.94 396 MET A O 1
ATOM 3207 N N . ARG A 1 397 ? -3.137 -13.625 -9.633 1 96.94 397 ARG A N 1
ATOM 3208 C CA . ARG A 1 397 ? -4.246 -13.023 -8.898 1 96.94 397 ARG A CA 1
ATOM 3209 C C . ARG A 1 397 ? -4.934 -11.945 -9.727 1 96.94 397 ARG A C 1
ATOM 3211 O O . ARG A 1 397 ? -6.07 -11.562 -9.438 1 96.94 397 ARG A O 1
ATOM 3218 N N . ASP A 1 398 ? -4.266 -11.422 -10.695 1 98.06 398 ASP A N 1
ATOM 3219 C CA . ASP A 1 398 ? -4.758 -10.305 -11.492 1 98.06 398 ASP A CA 1
ATOM 3220 C C . ASP A 1 398 ? -5.598 -10.797 -12.672 1 98.06 398 ASP A C 1
ATOM 3222 O O . ASP A 1 398 ? -5.133 -11.609 -13.469 1 98.06 398 ASP A O 1
ATOM 3226 N N . PRO A 1 399 ? -6.777 -10.211 -12.906 1 97.88 399 PRO A N 1
ATOM 3227 C CA . PRO A 1 399 ? -7.582 -10.609 -14.062 1 97.88 399 PRO A CA 1
ATOM 3228 C C . PRO A 1 399 ? -6.855 -10.406 -15.391 1 97.88 399 PRO A C 1
ATOM 3230 O O . PRO A 1 399 ? -7.051 -11.18 -16.328 1 97.88 399 PRO A O 1
ATOM 3233 N N . VAL A 1 400 ? -5.98 -9.484 -15.453 1 98.38 400 VAL A N 1
ATOM 3234 C CA . VAL A 1 400 ? -5.34 -9.172 -16.719 1 98.38 400 VAL A CA 1
ATOM 3235 C C . VAL A 1 400 ? -4.316 -10.25 -17.062 1 98.38 400 VAL A C 1
ATOM 3237 O O . VAL A 1 400 ? -3.955 -10.422 -18.234 1 98.38 400 VAL A O 1
ATOM 3240 N N . PHE A 1 401 ? -3.814 -10.93 -16.062 1 98.5 401 PHE A N 1
ATOM 3241 C CA . PHE A 1 401 ? -2.953 -12.078 -16.312 1 98.5 401 PHE A CA 1
ATOM 3242 C C . PHE A 1 401 ? -3.605 -13.047 -17.297 1 98.5 401 PHE A C 1
ATOM 3244 O O . PHE A 1 401 ? -2.955 -13.531 -18.234 1 98.5 401 PHE A O 1
ATOM 3251 N N . TYR A 1 402 ? -4.816 -13.289 -17.109 1 98.75 402 TYR A N 1
ATOM 3252 C CA . TYR A 1 402 ? -5.531 -14.273 -17.906 1 98.75 402 TYR A CA 1
ATOM 3253 C C . TYR A 1 402 ? -5.844 -13.734 -19.297 1 98.75 402 TYR A C 1
ATOM 3255 O O . TYR A 1 402 ? -5.867 -14.484 -20.266 1 98.75 402 TYR A O 1
ATOM 3263 N N . ARG A 1 403 ? -6.082 -12.492 -19.406 1 98.56 403 ARG A N 1
ATOM 3264 C CA . ARG A 1 403 ? -6.246 -11.906 -20.734 1 98.56 403 ARG A CA 1
ATOM 3265 C C . ARG A 1 403 ? -4.953 -12 -21.531 1 98.56 403 ARG A C 1
ATOM 3267 O O . ARG A 1 403 ? -4.98 -12.32 -22.734 1 98.56 403 ARG A O 1
ATOM 3274 N N . TRP A 1 404 ? -3.867 -11.68 -20.859 1 98.69 404 TRP A N 1
ATOM 3275 C CA . TRP A 1 404 ? -2.559 -11.773 -21.5 1 98.69 404 TRP A CA 1
ATOM 3276 C C . TRP A 1 404 ? -2.27 -13.211 -21.938 1 98.69 404 TRP A C 1
ATOM 3278 O O . TRP A 1 404 ? -1.833 -13.445 -23.062 1 98.69 404 TRP A O 1
ATOM 3288 N N . HIS A 1 405 ? -2.561 -14.164 -21.125 1 98.62 405 HIS A N 1
ATOM 3289 C CA . HIS A 1 405 ? -2.221 -15.547 -21.422 1 98.62 405 HIS A CA 1
ATOM 3290 C C . HIS A 1 405 ? -3.232 -16.172 -22.375 1 98.62 405 HIS A C 1
ATOM 3292 O O . HIS A 1 405 ? -2.953 -17.188 -23 1 98.62 405 HIS A O 1
ATOM 3298 N N . GLN A 1 406 ? -4.391 -15.562 -22.469 1 98.62 406 GLN A N 1
ATOM 3299 C CA . GLN A 1 406 ? -5.262 -15.953 -23.578 1 98.62 406 GLN A CA 1
ATOM 3300 C C . GLN A 1 406 ? -4.652 -15.586 -24.922 1 98.62 406 GLN A C 1
ATOM 3302 O O . GLN A 1 406 ? -4.742 -16.344 -25.875 1 98.62 406 GLN A O 1
ATOM 3307 N N . HIS A 1 407 ? -4.082 -14.414 -24.984 1 98.44 407 HIS A N 1
ATOM 3308 C CA . HIS A 1 407 ? -3.373 -14.008 -26.188 1 98.44 407 HIS A CA 1
ATOM 3309 C C . HIS A 1 407 ? -2.215 -14.953 -26.5 1 98.44 407 HIS A C 1
ATOM 3311 O O . HIS A 1 407 ? -2.031 -15.367 -27.641 1 98.44 407 HIS A O 1
ATOM 3317 N N . ILE A 1 408 ? -1.458 -15.289 -25.484 1 98.5 408 ILE A N 1
ATOM 3318 C CA . ILE A 1 408 ? -0.333 -16.203 -25.641 1 98.5 408 ILE A CA 1
ATOM 3319 C C . ILE A 1 408 ? -0.834 -17.562 -26.141 1 98.5 408 ILE A C 1
ATOM 3321 O O . ILE A 1 408 ? -0.257 -18.141 -27.062 1 98.5 408 ILE A O 1
ATOM 3325 N N . ASP A 1 409 ? -1.871 -18.031 -25.516 1 98.25 409 ASP A N 1
ATOM 3326 C CA . ASP A 1 409 ? -2.457 -19.297 -25.922 1 98.25 409 ASP A CA 1
ATOM 3327 C C . ASP A 1 409 ? -2.896 -19.25 -27.391 1 98.25 409 ASP A C 1
ATOM 3329 O O . ASP A 1 409 ? -2.746 -20.234 -28.125 1 98.25 409 ASP A O 1
ATOM 3333 N N . ASP A 1 410 ? -3.439 -18.141 -27.797 1 98.19 410 ASP A N 1
ATOM 3334 C CA . ASP A 1 410 ? -3.895 -17.984 -29.172 1 98.19 410 ASP A CA 1
ATOM 3335 C C . ASP A 1 410 ? -2.736 -18.109 -30.156 1 98.19 410 ASP A C 1
ATOM 3337 O O . ASP A 1 410 ? -2.916 -18.609 -31.281 1 98.19 410 ASP A O 1
ATOM 3341 N N . ILE A 1 411 ? -1.61 -17.672 -29.766 1 98.38 411 ILE A N 1
ATOM 3342 C CA . ILE A 1 411 ? -0.428 -17.812 -30.609 1 98.38 411 ILE A CA 1
ATOM 3343 C C . ILE A 1 411 ? -0.135 -19.297 -30.859 1 98.38 411 ILE A C 1
ATOM 3345 O O . ILE A 1 411 ? 0.109 -19.703 -31.984 1 98.38 411 ILE A O 1
ATOM 3349 N N . PHE A 1 412 ? -0.172 -20.062 -29.844 1 98.44 412 PHE A N 1
ATOM 3350 C CA . PHE A 1 412 ? 0.107 -21.5 -29.953 1 98.44 412 PHE A CA 1
ATOM 3351 C C . PHE A 1 412 ? -0.987 -22.203 -30.75 1 98.44 412 PHE A C 1
ATOM 3353 O O . PHE A 1 412 ? -0.712 -23.141 -31.5 1 98.44 412 PHE A O 1
ATOM 3360 N N . VAL A 1 413 ? -2.236 -21.75 -30.578 1 97.25 413 VAL A N 1
ATOM 3361 C CA . VAL A 1 413 ? -3.355 -22.328 -31.312 1 97.25 413 VAL A CA 1
ATOM 3362 C C . VAL A 1 413 ? -3.174 -22.094 -32.812 1 97.25 413 VAL A C 1
ATOM 3364 O O . VAL A 1 413 ? -3.533 -22.953 -33.625 1 97.25 413 VAL A O 1
ATOM 3367 N N . ARG A 1 414 ? -2.666 -20.953 -33.188 1 97.38 414 ARG A N 1
ATOM 3368 C CA . ARG A 1 414 ? -2.375 -20.672 -34.562 1 97.38 414 ARG A CA 1
ATOM 3369 C C . ARG A 1 414 ? -1.427 -21.719 -35.156 1 97.38 414 ARG A C 1
ATOM 3371 O O . ARG A 1 414 ? -1.606 -22.156 -36.312 1 97.38 414 ARG A O 1
ATOM 3378 N N . HIS A 1 415 ? -0.427 -22.078 -34.438 1 98 415 HIS A N 1
ATOM 3379 C CA . HIS A 1 415 ? 0.485 -23.125 -34.844 1 98 415 HIS A CA 1
ATOM 3380 C C . HIS A 1 415 ? -0.236 -24.469 -34.969 1 98 415 HIS A C 1
ATOM 3382 O O . HIS A 1 415 ? -0.074 -25.188 -35.938 1 98 415 HIS A O 1
ATOM 3388 N N . LYS A 1 416 ? -1.062 -24.828 -33.969 1 97.06 416 LYS A N 1
ATOM 3389 C CA . LYS A 1 416 ? -1.782 -26.094 -33.938 1 97.06 416 LYS A CA 1
ATOM 3390 C C . LYS A 1 416 ? -2.736 -26.203 -35.125 1 97.06 416 LYS A C 1
ATOM 3392 O O . LYS A 1 416 ? -2.979 -27.297 -35.625 1 97.06 416 LYS A O 1
ATOM 3397 N N . GLN A 1 417 ? -3.229 -25.125 -35.562 1 95.19 417 GLN A N 1
ATOM 3398 C CA . GLN A 1 417 ? -4.164 -25.094 -36.688 1 95.19 417 GLN A CA 1
ATOM 3399 C C . GLN A 1 417 ? -3.492 -25.547 -37.969 1 95.19 417 GLN A C 1
ATOM 3401 O O . GLN A 1 417 ? -4.16 -26.031 -38.875 1 95.19 417 GLN A O 1
ATOM 3406 N N . ARG A 1 418 ? -2.254 -25.469 -38.031 1 95.44 418 ARG A N 1
ATOM 3407 C CA . ARG A 1 418 ? -1.522 -25.859 -39.25 1 95.44 418 ARG A CA 1
ATOM 3408 C C . ARG A 1 418 ? -1.191 -27.344 -39.25 1 95.44 418 ARG A C 1
ATOM 3410 O O . ARG A 1 418 ? -0.823 -27.906 -40.281 1 95.44 418 ARG A O 1
ATOM 3417 N N . LEU A 1 419 ? -1.29 -27.969 -38.156 1 95.94 419 LEU A N 1
ATOM 3418 C CA . LEU A 1 419 ? -0.899 -29.375 -38.031 1 95.94 419 LEU A CA 1
ATOM 3419 C C . LEU A 1 419 ? -2.008 -30.297 -38.531 1 95.94 419 LEU A C 1
ATOM 3421 O O . LEU A 1 419 ? -3.191 -29.953 -38.438 1 95.94 419 LEU A O 1
ATOM 3425 N N . PRO A 1 420 ? -1.612 -31.422 -39.062 1 95.12 420 PRO A N 1
ATOM 3426 C CA . PRO A 1 420 ? -2.645 -32.375 -39.5 1 95.12 420 PRO A CA 1
ATOM 3427 C C . PRO A 1 420 ? -3.426 -32.969 -38.312 1 95.12 420 PRO A C 1
ATOM 3429 O O . PRO A 1 420 ? -2.873 -33.156 -37.219 1 95.12 420 PRO A O 1
ATOM 3432 N N . ALA A 1 421 ? -4.688 -33.25 -38.562 1 96.38 421 ALA A N 1
ATOM 3433 C CA . ALA A 1 421 ? -5.492 -34 -37.594 1 96.38 421 ALA A CA 1
ATOM 3434 C C . ALA A 1 421 ? -4.922 -35.375 -37.344 1 96.38 421 ALA A C 1
ATOM 3436 O O . ALA A 1 421 ? -4.227 -35.938 -38.219 1 96.38 421 ALA A O 1
ATOM 3437 N N . TYR A 1 422 ? -5.199 -35.906 -36.188 1 96.75 422 TYR A N 1
ATOM 3438 C CA . TYR A 1 422 ? -4.816 -37.281 -35.938 1 96.75 422 TYR A CA 1
ATOM 3439 C C . TYR A 1 422 ? -5.566 -38.219 -36.875 1 96.75 422 TYR A C 1
ATOM 3441 O O . TYR A 1 422 ? -6.75 -38.031 -37.125 1 96.75 422 TYR A O 1
ATOM 3449 N N . THR A 1 423 ? -4.832 -39.281 -37.312 1 95.75 423 THR A N 1
ATOM 3450 C CA . THR A 1 423 ? -5.473 -40.312 -38.094 1 95.75 423 THR A CA 1
ATOM 3451 C C . THR A 1 423 ? -6.172 -41.312 -37.188 1 95.75 423 THR A C 1
ATOM 3453 O O . THR A 1 423 ? -5.906 -41.344 -35.969 1 95.75 423 THR A O 1
ATOM 3456 N N . GLY A 1 424 ? -7.031 -42.062 -37.781 1 96 424 GLY A N 1
ATOM 3457 C CA . GLY A 1 424 ? -7.688 -43.125 -37.031 1 96 424 GLY A CA 1
ATOM 3458 C C . GLY A 1 424 ? -6.715 -44.094 -36.375 1 96 424 GLY A C 1
ATOM 3459 O O . GLY A 1 424 ? -6.945 -44.562 -35.281 1 96 424 GLY A O 1
ATOM 3460 N N . GLN A 1 425 ? -5.648 -44.375 -37.062 1 95.5 425 GLN A N 1
ATOM 3461 C CA . GLN A 1 425 ? -4.641 -45.312 -36.562 1 95.5 425 GLN A CA 1
ATOM 3462 C C . GLN A 1 425 ? -3.936 -44.75 -35.344 1 95.5 425 GLN A C 1
ATOM 3464 O O . GLN A 1 425 ? -3.582 -45.469 -34.406 1 95.5 425 GLN A O 1
ATOM 3469 N N . GLU A 1 426 ? -3.762 -43.438 -35.312 1 96.19 426 GLU A N 1
ATOM 3470 C CA . GLU A 1 426 ? -3.088 -42.781 -34.188 1 96.19 426 GLU A CA 1
ATOM 3471 C C . GLU A 1 426 ? -3.994 -42.719 -32.969 1 96.19 426 GLU A C 1
ATOM 3473 O O . GLU A 1 426 ? -3.512 -42.562 -31.844 1 96.19 426 GLU A O 1
ATOM 3478 N N . LEU A 1 427 ? -5.266 -42.812 -33.219 1 97.75 427 LEU A N 1
ATOM 3479 C CA . LEU A 1 427 ? -6.234 -42.688 -32.156 1 97.75 427 LEU A CA 1
ATOM 3480 C C . LEU A 1 427 ? -6.707 -44.031 -31.656 1 97.75 427 LEU A C 1
ATOM 3482 O O . LEU A 1 427 ? -7.141 -44.188 -30.5 1 97.75 427 LEU A O 1
ATOM 3486 N N . ALA A 1 428 ? -6.578 -45.062 -32.469 1 97.5 428 ALA A N 1
ATOM 3487 C CA . ALA A 1 428 ? -7.191 -46.344 -32.188 1 97.5 428 ALA A CA 1
ATOM 3488 C C . ALA A 1 428 ? -6.266 -47.25 -31.344 1 97.5 428 ALA A C 1
ATOM 3490 O O . ALA A 1 428 ? -5.039 -47.094 -31.422 1 97.5 428 ALA A O 1
ATOM 3491 N N . PHE A 1 429 ? -6.793 -48 -30.5 1 97.75 429 PHE A N 1
ATOM 3492 C CA . PHE A 1 429 ? -6.238 -49.188 -29.828 1 97.75 429 PHE A CA 1
ATOM 3493 C C . PHE A 1 429 ? -7.199 -50.375 -29.922 1 97.75 429 PHE A C 1
ATOM 3495 O O . PHE A 1 429 ? -7.863 -50.719 -28.938 1 97.75 429 PHE A O 1
ATOM 3502 N N . ASN A 1 430 ? -7.223 -51.031 -30.984 1 94.69 430 ASN A N 1
ATOM 3503 C CA . ASN A 1 430 ? -8.32 -51.906 -31.422 1 94.69 430 ASN A CA 1
ATOM 3504 C C . ASN A 1 430 ? -8.5 -53.094 -30.484 1 94.69 430 ASN A C 1
ATOM 3506 O O . ASN A 1 430 ? -9.617 -53.594 -30.312 1 94.69 430 ASN A O 1
ATOM 3510 N N . ASP A 1 431 ? -7.457 -53.594 -29.906 1 95.06 431 ASP A N 1
ATOM 3511 C CA . ASP A 1 431 ? -7.531 -54.75 -29.047 1 95.06 431 ASP A CA 1
ATOM 3512 C C . ASP A 1 431 ? -8.133 -54.406 -27.688 1 95.06 431 ASP A C 1
ATOM 3514 O O . ASP A 1 431 ? -8.516 -55.312 -26.922 1 95.06 431 ASP A O 1
ATOM 3518 N N . VAL A 1 432 ? -8.211 -53.156 -27.391 1 97.88 432 VAL A N 1
ATOM 3519 C CA . VAL A 1 432 ? -8.609 -52.719 -26.062 1 97.88 432 VAL A CA 1
ATOM 3520 C C . VAL A 1 432 ? -9.883 -51.875 -26.141 1 97.88 432 VAL A C 1
ATOM 3522 O O . VAL A 1 432 ? -9.898 -50.812 -26.812 1 97.88 432 VAL A O 1
ATOM 3525 N N . ALA A 1 433 ? -10.93 -52.312 -25.484 1 98.31 433 ALA A N 1
ATOM 3526 C CA . ALA A 1 433 ? -12.211 -51.594 -25.516 1 98.31 433 ALA A CA 1
ATOM 3527 C C . ALA A 1 433 ? -12.594 -51.094 -24.125 1 98.31 433 ALA A C 1
ATOM 3529 O O . ALA A 1 433 ? -12.461 -51.844 -23.141 1 98.31 433 ALA A O 1
ATOM 3530 N N . VAL A 1 434 ? -12.953 -49.844 -24.016 1 98.69 434 VAL A N 1
ATOM 3531 C CA . VAL A 1 434 ? -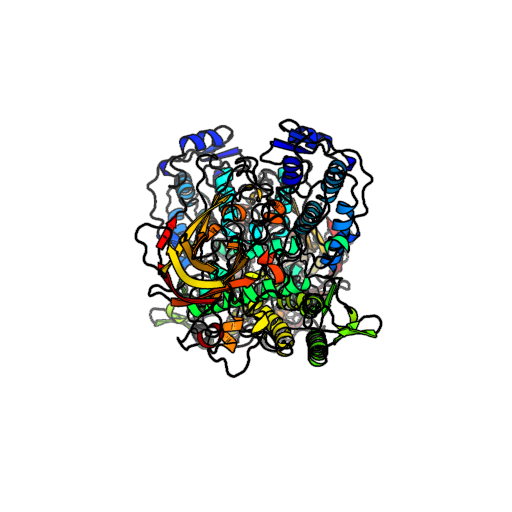13.5 -49.312 -22.766 1 98.69 434 VAL A CA 1
ATOM 3532 C C . VAL A 1 434 ? -15.008 -49.531 -22.734 1 98.69 434 VAL A C 1
ATOM 3534 O O . VAL A 1 434 ? -15.758 -48.906 -23.469 1 98.69 434 VAL A O 1
ATOM 3537 N N . ASP A 1 435 ? -15.438 -50.344 -21.812 1 97.94 435 ASP A N 1
ATOM 3538 C CA . ASP A 1 435 ? -16.844 -50.75 -21.766 1 97.94 435 ASP A CA 1
ATOM 3539 C C . ASP A 1 435 ? -17.672 -49.812 -20.891 1 97.94 435 ASP A C 1
ATOM 3541 O O . ASP A 1 435 ? -18.844 -49.594 -21.172 1 97.94 435 ASP A O 1
ATOM 3545 N N . SER A 1 436 ? -17.016 -49.375 -19.859 1 98.06 436 SER A N 1
ATOM 3546 C CA . SER A 1 436 ? -17.719 -48.469 -18.969 1 98.06 436 SER A CA 1
ATOM 3547 C C . SER A 1 436 ? -16.766 -47.5 -18.297 1 98.06 436 SER A C 1
ATOM 3549 O O . SER A 1 436 ? -15.586 -47.812 -18.109 1 98.06 436 SER A O 1
ATOM 3551 N N . PHE A 1 437 ? -17.25 -46.281 -17.953 1 98.44 437 PHE A N 1
ATOM 3552 C CA . PHE A 1 437 ? -16.547 -45.219 -17.266 1 98.44 437 PHE A CA 1
ATOM 3553 C C . PHE A 1 437 ? -17.469 -44.5 -16.281 1 98.44 437 PHE A C 1
ATOM 3555 O O . PHE A 1 437 ? -18.344 -43.75 -16.672 1 98.44 437 PHE A O 1
ATOM 3562 N N . GLU A 1 438 ? -17.234 -44.844 -15.039 1 98.12 438 GLU A N 1
ATOM 3563 C CA . GLU A 1 438 ? -18.078 -44.312 -13.977 1 98.12 438 GLU A CA 1
ATOM 3564 C C . GLU A 1 438 ? -17.234 -43.531 -12.953 1 98.12 438 GLU A C 1
ATOM 3566 O O . GLU A 1 438 ? -16.094 -43.875 -12.688 1 98.12 438 GLU A O 1
ATOM 3571 N N . ILE A 1 439 ? -17.812 -42.469 -12.453 1 98.44 439 ILE A N 1
ATOM 3572 C CA . ILE A 1 439 ? -17.172 -41.625 -11.445 1 98.44 439 ILE A CA 1
ATOM 3573 C C . ILE A 1 439 ? -18.094 -41.5 -10.227 1 98.44 439 ILE A C 1
ATOM 3575 O O . ILE A 1 439 ? -19.281 -41.219 -10.375 1 98.44 439 ILE A O 1
ATOM 3579 N N . GLN A 1 440 ? -17.516 -41.75 -9.086 1 97.38 440 GLN A N 1
ATOM 3580 C CA . GLN A 1 440 ? -18.328 -41.781 -7.883 1 97.38 440 GLN A CA 1
ATOM 3581 C C . GLN A 1 440 ? -17.578 -41.188 -6.691 1 97.38 440 GLN A C 1
ATOM 3583 O O . GLN A 1 440 ? -16.375 -41.406 -6.547 1 97.38 440 GLN A O 1
ATOM 3588 N N . LEU A 1 441 ? -18.328 -40.469 -5.879 1 97.56 441 LEU A N 1
ATOM 3589 C CA . LEU A 1 441 ? -17.75 -40 -4.621 1 97.56 441 LEU A CA 1
ATOM 3590 C C . LEU A 1 441 ? -17.328 -41.188 -3.748 1 97.56 441 LEU A C 1
ATOM 3592 O O . LEU A 1 441 ? -17.969 -42.219 -3.768 1 97.56 441 LEU A O 1
ATOM 3596 N N . ASN A 1 442 ? -16.203 -40.938 -3.021 1 96.19 442 ASN A N 1
ATOM 3597 C CA . ASN A 1 442 ? -15.742 -41.969 -2.102 1 96.19 442 ASN A CA 1
ATOM 3598 C C . ASN A 1 442 ? -16.609 -42.031 -0.846 1 96.19 442 ASN A C 1
ATOM 3600 O O . ASN A 1 442 ? -16.125 -41.781 0.26 1 96.19 442 ASN A O 1
ATOM 3604 N N . LYS A 1 443 ? -17.781 -42.25 -0.969 1 92.38 443 LYS A N 1
ATOM 3605 C CA . LYS A 1 443 ? -18.766 -42.406 0.088 1 92.38 443 LYS A CA 1
ATOM 3606 C C . LYS A 1 443 ? -19.719 -43.562 -0.229 1 92.38 443 LYS A C 1
ATOM 3608 O O . LYS A 1 443 ? -20.047 -43.812 -1.394 1 92.38 443 LYS A O 1
ATOM 3613 N N . ALA A 1 444 ? -20.219 -44.094 0.853 1 91.5 444 ALA A N 1
ATOM 3614 C CA . ALA A 1 444 ? -21.125 -45.25 0.676 1 91.5 444 ALA A CA 1
ATOM 3615 C C . ALA A 1 444 ? -22.422 -44.812 -0.011 1 91.5 444 ALA A C 1
ATOM 3617 O O . ALA A 1 444 ? -22.984 -43.75 0.327 1 91.5 444 ALA A O 1
ATOM 3618 N N . ASN A 1 445 ? -22.844 -45.5 -0.987 1 91.88 445 ASN A N 1
ATOM 3619 C CA . ASN A 1 445 ? -24.094 -45.344 -1.706 1 91.88 445 ASN A CA 1
ATOM 3620 C C . ASN A 1 445 ? -24.156 -44.031 -2.455 1 91.88 445 ASN A C 1
ATOM 3622 O O . ASN A 1 445 ? -25.234 -43.469 -2.666 1 91.88 445 ASN A O 1
ATOM 3626 N N . ALA A 1 446 ? -22.984 -43.438 -2.73 1 94.69 446 ALA A N 1
ATOM 3627 C CA . ALA A 1 446 ? -22.984 -42.219 -3.529 1 94.69 446 ALA A CA 1
ATOM 3628 C C . ALA A 1 446 ? -23.469 -42.5 -4.949 1 94.69 446 ALA A C 1
ATOM 3630 O O . ALA A 1 446 ? -23.172 -43.531 -5.531 1 94.69 446 ALA A O 1
ATOM 3631 N N . PRO A 1 447 ? -24.344 -41.594 -5.414 1 96.19 447 PRO A N 1
ATOM 3632 C CA . PRO A 1 447 ? -24.781 -41.781 -6.801 1 96.19 447 PRO A CA 1
ATOM 3633 C C . PRO A 1 447 ? -23.609 -41.719 -7.793 1 96.19 447 PRO A C 1
ATOM 3635 O O . PRO A 1 447 ? -22.625 -41.031 -7.547 1 96.19 447 PRO A O 1
ATOM 3638 N N . VAL A 1 448 ? -23.781 -42.469 -8.883 1 97.06 448 VAL A N 1
ATOM 3639 C CA . VAL A 1 448 ? -22.766 -42.5 -9.938 1 97.06 448 VAL A CA 1
ATOM 3640 C C . VAL A 1 448 ? -22.844 -41.219 -10.75 1 97.06 448 VAL A C 1
ATOM 3642 O O . VAL A 1 448 ? -23.938 -40.688 -10.984 1 97.06 448 VAL A O 1
ATOM 3645 N N . ASN A 1 449 ? -21.734 -40.594 -11.094 1 98.38 449 ASN A N 1
ATOM 3646 C CA . ASN A 1 449 ? -21.547 -39.469 -12.016 1 98.38 449 ASN A CA 1
ATOM 3647 C C . ASN A 1 449 ? -22.109 -38.188 -11.438 1 98.38 449 ASN A C 1
ATOM 3649 O O . ASN A 1 449 ? -22.672 -37.375 -12.172 1 98.38 449 ASN A O 1
ATOM 3653 N N . ILE A 1 450 ? -22.109 -38.062 -10.172 1 98.19 450 ILE A N 1
ATOM 3654 C CA . ILE A 1 450 ? -22.375 -36.812 -9.469 1 98.19 450 ILE A CA 1
ATOM 3655 C C . ILE A 1 450 ? -21.25 -36.5 -8.492 1 98.19 450 ILE A C 1
ATOM 3657 O O . ILE A 1 450 ? -20.953 -37.312 -7.605 1 98.19 450 ILE A O 1
ATOM 3661 N N . LEU A 1 451 ? -20.609 -35.406 -8.695 1 98.56 451 LEU A N 1
ATOM 3662 C CA . LEU A 1 451 ? -19.531 -34.969 -7.828 1 98.56 451 LEU A CA 1
ATOM 3663 C C . LEU A 1 451 ? -19.922 -33.719 -7.043 1 98.56 451 LEU A C 1
ATOM 3665 O O . LEU A 1 451 ? -20.938 -33.094 -7.359 1 98.56 451 LEU A O 1
ATOM 3669 N N . LEU A 1 452 ? -19.141 -33.438 -6.004 1 98 452 LEU A N 1
ATOM 3670 C CA . LEU A 1 452 ? -19.531 -32.375 -5.07 1 98 452 LEU A CA 1
ATOM 3671 C C . LEU A 1 452 ? -18.359 -31.469 -4.766 1 98 452 LEU A C 1
ATOM 3673 O O . LEU A 1 452 ? -17.234 -31.938 -4.516 1 98 452 LEU A O 1
ATOM 3677 N N . THR A 1 453 ? -18.578 -30.156 -4.812 1 98.19 453 THR A N 1
ATOM 3678 C CA . THR A 1 453 ? -17.641 -29.141 -4.344 1 98.19 453 THR A CA 1
ATOM 3679 C C . THR A 1 453 ? -18.25 -28.312 -3.219 1 98.19 453 THR A C 1
ATOM 3681 O O . THR A 1 453 ? -19.484 -28.281 -3.062 1 98.19 453 THR A O 1
ATOM 3684 N N . PHE A 1 454 ? -17.5 -27.734 -2.396 1 97.88 454 PHE A N 1
ATOM 3685 C CA . PHE A 1 454 ? -17.922 -26.953 -1.24 1 97.88 454 PHE A CA 1
ATOM 3686 C C . PHE A 1 454 ? -16.797 -26.031 -0.769 1 97.88 454 PHE A C 1
ATOM 3688 O O . PHE A 1 454 ? -15.711 -26.016 -1.358 1 97.88 454 PHE A O 1
ATOM 3695 N N . TRP A 1 455 ? -17.047 -25.188 0.193 1 97.31 455 TRP A N 1
ATOM 3696 C CA . TRP A 1 455 ? -16.016 -24.391 0.839 1 97.31 455 TRP A CA 1
ATOM 3697 C C . TRP A 1 455 ? -15.375 -25.141 1.993 1 97.31 455 TRP A C 1
ATOM 3699 O O . TRP A 1 455 ? -16.062 -25.859 2.73 1 97.31 455 TRP A O 1
ATOM 3709 N N . GLN A 1 456 ? -14.109 -25.016 2.049 1 96.5 456 GLN A N 1
ATOM 3710 C CA . GLN A 1 456 ? -13.398 -25.625 3.164 1 96.5 456 GLN A CA 1
ATOM 3711 C C . GLN A 1 456 ? -12.57 -24.594 3.924 1 96.5 456 GLN A C 1
ATOM 3713 O O . GLN A 1 456 ? -11.914 -23.734 3.316 1 96.5 456 GLN A O 1
ATOM 3718 N N . ARG A 1 457 ? -12.711 -24.625 5.223 1 94.19 457 ARG A N 1
ATOM 3719 C CA . ARG A 1 457 ? -11.906 -23.781 6.102 1 94.19 457 ARG A CA 1
ATOM 3720 C C . ARG A 1 457 ? -10.648 -24.516 6.559 1 94.19 457 ARG A C 1
ATOM 3722 O O . ARG A 1 457 ? -10.734 -25.609 7.129 1 94.19 457 ARG A O 1
ATOM 3729 N N . SER A 1 458 ? -9.469 -23.953 6.246 1 93.44 458 SER A N 1
ATOM 3730 C CA . SER A 1 458 ? -8.188 -24.547 6.598 1 93.44 458 SER A CA 1
ATOM 3731 C C . SER A 1 458 ? -7.312 -23.578 7.379 1 93.44 458 SER A C 1
ATOM 3733 O O . SER A 1 458 ? -7.645 -22.406 7.504 1 93.44 458 SER A O 1
ATOM 3735 N N . GLN A 1 459 ? -6.227 -24.172 8 1 92.19 459 GLN A N 1
ATOM 3736 C CA . GLN A 1 459 ? -5.281 -23.359 8.758 1 92.19 459 GLN A CA 1
ATOM 3737 C C . GLN A 1 459 ? -3.867 -23.5 8.195 1 92.19 459 GLN A C 1
ATOM 3739 O O . GLN A 1 459 ? -3.523 -24.531 7.617 1 92.19 459 GLN A O 1
ATOM 3744 N N . VAL A 1 460 ? -3.162 -22.516 8.297 1 91.56 460 VAL A N 1
ATOM 3745 C CA . VAL A 1 460 ? -1.763 -22.516 7.879 1 91.56 460 VAL A CA 1
ATOM 3746 C C . VAL A 1 460 ? -0.912 -21.781 8.906 1 91.56 460 VAL A C 1
ATOM 3748 O O . VAL A 1 460 ? -1.366 -20.797 9.508 1 91.56 460 VAL A O 1
ATOM 3751 N N . ASN A 1 461 ? 0.256 -22.328 9.188 1 92 461 ASN A N 1
ATOM 3752 C CA . ASN A 1 461 ? 1.208 -21.672 10.078 1 92 461 ASN A CA 1
ATOM 3753 C C . ASN A 1 461 ? 2.033 -20.625 9.352 1 92 461 ASN A C 1
ATOM 3755 O O . ASN A 1 461 ? 2.746 -20.922 8.398 1 92 461 ASN A O 1
ATOM 3759 N N . LEU A 1 462 ? 1.993 -19.391 9.828 1 92.56 462 LEU A N 1
ATOM 3760 C CA . LEU A 1 462 ? 2.686 -18.297 9.156 1 92.56 462 LEU A CA 1
ATOM 3761 C C . LEU A 1 462 ? 3.846 -17.781 10 1 92.56 462 LEU A C 1
ATOM 3763 O O . LEU A 1 462 ? 4.484 -16.781 9.648 1 92.56 462 LEU A O 1
ATOM 3767 N N . GLY A 1 463 ? 4.164 -18.391 11.047 1 90.12 463 GLY A N 1
ATOM 3768 C CA . GLY A 1 463 ? 5.133 -17.906 12.016 1 90.12 463 GLY A CA 1
ATOM 3769 C C . GLY A 1 463 ? 6.543 -17.844 11.469 1 90.12 463 GLY A C 1
ATOM 3770 O O . GLY A 1 463 ? 7.293 -16.922 11.789 1 90.12 463 GLY A O 1
ATOM 3771 N N . THR A 1 464 ? 6.891 -18.75 10.586 1 87.25 464 THR A N 1
ATOM 3772 C CA . THR A 1 464 ? 8.258 -18.859 10.086 1 87.25 464 THR A CA 1
ATOM 3773 C C . THR A 1 464 ? 8.586 -17.703 9.148 1 87.25 464 THR A C 1
ATOM 3775 O O . THR A 1 464 ? 9.758 -17.375 8.953 1 87.25 464 THR A O 1
ATOM 3778 N N . GLY A 1 465 ? 7.602 -17.125 8.648 1 87.75 465 GLY A N 1
ATOM 3779 C CA . GLY A 1 465 ? 7.832 -16.047 7.688 1 87.75 465 GLY A CA 1
ATOM 3780 C C . GLY A 1 465 ? 7.75 -14.664 8.305 1 87.75 465 GLY A C 1
ATOM 3781 O O . GLY A 1 465 ? 7.84 -13.664 7.598 1 87.75 465 GLY A O 1
ATOM 3782 N N . LEU A 1 466 ? 7.609 -14.523 9.602 1 90.5 466 LEU A N 1
ATOM 3783 C CA . LEU A 1 466 ? 7.527 -13.242 10.281 1 90.5 466 LEU A CA 1
ATOM 3784 C C . LEU A 1 466 ? 8.891 -12.812 10.812 1 90.5 466 LEU A C 1
ATOM 3786 O O . LEU A 1 466 ? 9.211 -13.062 11.977 1 90.5 466 LEU A O 1
ATOM 3790 N N . ASP A 1 467 ? 9.594 -12.133 9.977 1 92.12 467 ASP A N 1
ATOM 3791 C CA . ASP A 1 467 ? 10.922 -11.68 10.359 1 92.12 467 ASP A CA 1
ATOM 3792 C C . ASP A 1 467 ? 10.867 -10.781 11.602 1 92.12 467 ASP A C 1
ATOM 3794 O O . ASP A 1 467 ? 9.961 -9.961 11.727 1 92.12 467 ASP A O 1
ATOM 3798 N N . PHE A 1 468 ? 11.828 -11.023 12.5 1 89.94 468 PHE A N 1
ATOM 3799 C CA . PHE A 1 468 ? 11.977 -10.25 13.727 1 89.94 468 PHE A CA 1
ATOM 3800 C C . PHE A 1 468 ? 10.695 -10.297 14.555 1 89.94 468 PHE A C 1
ATOM 3802 O O . PHE A 1 468 ? 10.383 -9.352 15.273 1 89.94 468 PHE A O 1
ATOM 3809 N N . GLY A 1 469 ? 9.875 -11.266 14.305 1 86.81 469 GLY A N 1
ATOM 3810 C CA . GLY A 1 469 ? 8.641 -11.477 15.039 1 86.81 469 GLY A CA 1
ATOM 3811 C C . GLY A 1 469 ? 8.742 -12.57 16.078 1 86.81 469 GLY A C 1
ATOM 3812 O O . GLY A 1 469 ? 9.836 -13.078 16.344 1 86.81 469 GLY A O 1
ATOM 3813 N N . PRO A 1 470 ? 7.641 -12.836 16.672 1 88.25 470 PRO A N 1
ATOM 3814 C CA . PRO A 1 470 ? 7.621 -13.859 17.719 1 88.25 470 PRO A CA 1
ATOM 3815 C C . PRO A 1 470 ? 7.922 -15.258 17.172 1 88.25 470 PRO A C 1
ATOM 3817 O O . PRO A 1 470 ? 7.652 -15.547 16 1 88.25 470 PRO A O 1
ATOM 3820 N N . GLU A 1 471 ? 8.445 -16.047 18.031 1 85.25 471 GLU A N 1
ATOM 3821 C CA . GLU A 1 471 ? 8.734 -17.438 17.688 1 85.25 471 GLU A CA 1
ATOM 3822 C C . GLU A 1 471 ? 7.52 -18.328 17.922 1 85.25 471 GLU A C 1
ATOM 3824 O O . GLU A 1 471 ? 6.574 -17.922 18.594 1 85.25 471 GLU A O 1
ATOM 3829 N N . GLY A 1 472 ? 7.582 -19.391 17.297 1 88 472 GLY A N 1
ATOM 3830 C CA . GLY A 1 472 ? 6.543 -20.391 17.484 1 88 472 GLY A CA 1
ATOM 3831 C C . GLY A 1 472 ? 5.473 -20.359 16.406 1 88 472 GLY A C 1
ATOM 3832 O O . GLY A 1 472 ? 5.57 -19.594 15.453 1 88 472 GLY A O 1
ATOM 3833 N N . ASN A 1 473 ? 4.469 -21.188 16.641 1 89.94 473 ASN A N 1
ATOM 3834 C CA . ASN A 1 473 ? 3.408 -21.328 15.648 1 89.94 473 ASN A CA 1
ATOM 3835 C C . ASN A 1 473 ? 2.418 -20.172 15.711 1 89.94 473 ASN A C 1
ATOM 3837 O O . ASN A 1 473 ? 1.989 -19.766 16.797 1 89.94 473 ASN A O 1
ATOM 3841 N N . LEU A 1 474 ? 2.166 -19.641 14.68 1 94.38 474 LEU A N 1
ATOM 3842 C CA . LEU A 1 474 ? 1.138 -18.625 14.461 1 94.38 474 LEU A CA 1
ATOM 3843 C C . LEU A 1 474 ? 0.231 -19.016 13.297 1 94.38 474 LEU A C 1
ATOM 3845 O O . LEU A 1 474 ? 0.629 -18.906 12.133 1 94.38 474 LEU A O 1
ATOM 3849 N N . PHE A 1 475 ? -1.005 -19.281 13.578 1 93.88 475 PHE A N 1
ATOM 3850 C CA . PHE A 1 475 ? -1.883 -19.875 12.57 1 93.88 475 PHE A CA 1
ATOM 3851 C C . PHE A 1 475 ? -2.842 -18.812 12.023 1 93.88 475 PHE A C 1
ATOM 3853 O O . PHE A 1 475 ? -3.264 -17.922 12.742 1 93.88 475 PHE A O 1
ATOM 3860 N N . ALA A 1 476 ? -3.121 -18.906 10.805 1 94.75 476 ALA A N 1
ATOM 3861 C CA . ALA A 1 476 ? -4.203 -18.188 10.133 1 94.75 476 ALA A CA 1
ATOM 3862 C C . ALA A 1 476 ? -5.215 -19.156 9.531 1 94.75 476 ALA A C 1
ATOM 3864 O O . ALA A 1 476 ? -4.848 -20.25 9.078 1 94.75 476 ALA A O 1
ATOM 3865 N N . THR A 1 477 ? -6.465 -18.766 9.594 1 95.12 477 THR A N 1
ATOM 3866 C CA . THR A 1 477 ? -7.535 -19.547 8.984 1 95.12 477 THR A CA 1
ATOM 3867 C C . THR A 1 477 ? -7.992 -18.922 7.676 1 95.12 477 THR A C 1
ATOM 3869 O O . THR A 1 477 ? -8.094 -17.688 7.574 1 95.12 477 THR A O 1
ATOM 3872 N N . PHE A 1 478 ? -8.172 -19.688 6.66 1 94.44 478 PHE A N 1
ATOM 3873 C CA . PHE A 1 478 ? -8.648 -19.203 5.371 1 94.44 478 PHE A CA 1
ATOM 3874 C C . PHE A 1 478 ? -9.633 -20.188 4.746 1 94.44 478 PHE A C 1
ATOM 3876 O O . PHE A 1 478 ? -9.672 -21.359 5.129 1 94.44 478 PHE A O 1
ATOM 3883 N N . THR A 1 479 ? -10.477 -19.703 3.934 1 95.56 479 THR A N 1
ATOM 3884 C CA . THR A 1 479 ? -11.5 -20.5 3.258 1 95.56 479 THR A CA 1
ATOM 3885 C C . THR A 1 479 ? -11.18 -20.641 1.772 1 95.56 479 THR A C 1
ATOM 3887 O O . THR A 1 479 ? -10.805 -19.656 1.119 1 95.56 479 THR A O 1
ATOM 3890 N N . HIS A 1 480 ? -11.195 -21.844 1.29 1 95.44 480 HIS A N 1
ATOM 3891 C CA . HIS A 1 480 ? -10.938 -22.125 -0.117 1 95.44 480 HIS A CA 1
ATOM 3892 C C . HIS A 1 480 ? -11.93 -23.141 -0.666 1 95.44 480 HIS A C 1
ATOM 3894 O O . HIS A 1 480 ? -12.609 -23.828 0.101 1 95.44 480 HIS A O 1
ATOM 3900 N N . ILE A 1 481 ? -12.016 -23.203 -1.971 1 96.69 481 ILE A N 1
ATOM 3901 C CA . ILE A 1 481 ? -12.875 -24.203 -2.6 1 96.69 481 ILE A CA 1
ATOM 3902 C C . ILE A 1 481 ? -12.242 -25.578 -2.463 1 96.69 481 ILE A C 1
ATOM 3904 O O . ILE A 1 481 ? -11.016 -25.703 -2.336 1 96.69 481 ILE A O 1
ATOM 3908 N N . GLN A 1 482 ? -13.07 -26.578 -2.326 1 96.44 482 GLN A N 1
ATOM 3909 C CA . GLN A 1 482 ? -12.656 -27.969 -2.205 1 96.44 482 GLN A CA 1
ATOM 3910 C C . GLN A 1 482 ? -13.656 -28.906 -2.879 1 96.44 482 GLN A C 1
ATOM 3912 O O . GLN A 1 482 ? -14.812 -28.531 -3.102 1 96.44 482 GLN A O 1
ATOM 3917 N N . HIS A 1 483 ? -13.227 -30.016 -3.346 1 97.12 483 HIS A N 1
ATOM 3918 C CA . HIS A 1 483 ? -14.141 -31.062 -3.801 1 97.12 483 HIS A CA 1
ATOM 3919 C C . HIS A 1 483 ? -14.055 -32.281 -2.902 1 97.12 483 HIS A C 1
ATOM 3921 O O . HIS A 1 483 ? -13 -32.594 -2.332 1 97.12 483 HIS A O 1
ATOM 3927 N N . ALA A 1 484 ? -15.141 -33 -2.812 1 96.88 484 ALA A N 1
ATOM 3928 C CA . ALA A 1 484 ? -15.141 -34.281 -2.102 1 96.88 484 ALA A CA 1
ATOM 3929 C C . ALA A 1 484 ? -14.312 -35.344 -2.844 1 96.88 484 ALA A C 1
ATOM 3931 O O . ALA A 1 484 ? -14.266 -35.344 -4.078 1 96.88 484 ALA A O 1
ATOM 3932 N N . PRO A 1 485 ? -13.609 -36.219 -2.047 1 96.38 485 PRO A N 1
ATOM 3933 C CA . PRO A 1 485 ? -12.836 -37.25 -2.725 1 96.38 485 PRO A CA 1
ATOM 3934 C C . PRO A 1 485 ? -13.703 -38.156 -3.604 1 96.38 485 PRO A C 1
ATOM 3936 O O . PRO A 1 485 ? -14.836 -38.5 -3.23 1 96.38 485 PRO A O 1
ATOM 3939 N N . TYR A 1 486 ? -13.203 -38.531 -4.727 1 98.06 486 TYR A N 1
ATOM 3940 C CA . TYR A 1 486 ? -13.93 -39.406 -5.652 1 98.06 486 TYR A CA 1
ATOM 3941 C C . TYR A 1 486 ? -12.984 -40.375 -6.352 1 98.06 486 TYR A C 1
ATOM 3943 O O . TYR A 1 486 ? -11.766 -40.25 -6.238 1 98.06 486 TYR A O 1
ATOM 3951 N N . SER A 1 487 ? -13.547 -41.344 -7.023 1 98.19 487 SER A N 1
ATOM 3952 C CA . SER A 1 487 ? -12.781 -42.344 -7.762 1 98.19 487 SER A CA 1
ATOM 3953 C C . SER A 1 487 ? -13.391 -42.594 -9.141 1 98.19 487 SER A C 1
ATOM 3955 O O . SER A 1 487 ? -14.594 -42.438 -9.328 1 98.19 487 SER A O 1
ATOM 3957 N N . TYR A 1 488 ? -12.531 -42.875 -10.016 1 98.5 488 TYR A N 1
ATOM 3958 C CA . TYR A 1 488 ? -12.93 -43.375 -11.32 1 98.5 488 TYR A CA 1
ATOM 3959 C C . TYR A 1 488 ? -13.023 -44.906 -11.32 1 98.5 488 TYR A C 1
ATOM 3961 O O . TYR A 1 488 ? -12.211 -45.594 -10.688 1 98.5 488 TYR A O 1
ATOM 3969 N N . ARG A 1 489 ? -13.977 -45.438 -11.953 1 98.25 489 ARG A N 1
ATOM 3970 C CA . ARG A 1 489 ? -14.094 -46.844 -12.25 1 98.25 489 ARG A CA 1
ATOM 3971 C C . ARG A 1 489 ? -14.227 -47.094 -13.75 1 98.25 489 ARG A C 1
ATOM 3973 O O . ARG A 1 489 ? -15.258 -46.75 -14.344 1 98.25 489 ARG A O 1
ATOM 3980 N N . ILE A 1 490 ? -13.188 -47.688 -14.32 1 98.75 490 ILE A N 1
ATOM 3981 C CA . ILE A 1 490 ? -13.117 -47.906 -15.758 1 98.75 490 ILE A CA 1
ATOM 3982 C C . ILE A 1 490 ? -13.078 -49.406 -16.062 1 98.75 490 ILE A C 1
ATOM 3984 O O . ILE A 1 490 ? -12.164 -50.125 -15.602 1 98.75 490 ILE A O 1
ATOM 3988 N N . ARG A 1 491 ? -14.008 -49.906 -16.781 1 98.56 491 ARG A N 1
ATOM 3989 C CA . ARG A 1 491 ? -13.992 -51.312 -17.25 1 98.56 491 ARG A CA 1
ATOM 3990 C C . ARG A 1 491 ? -13.453 -51.406 -18.672 1 98.56 491 ARG A C 1
ATOM 3992 O O . ARG A 1 491 ? -13.977 -50.781 -19.594 1 98.56 491 ARG A O 1
ATOM 3999 N N . VAL A 1 492 ? -12.422 -52.188 -18.781 1 98.56 492 VAL A N 1
ATOM 4000 C CA . VAL A 1 492 ? -11.719 -52.312 -20.062 1 98.56 492 VAL A CA 1
ATOM 4001 C C . VAL A 1 492 ? -11.648 -53.781 -20.469 1 98.56 492 VAL A C 1
ATOM 4003 O O . VAL A 1 492 ? -11.43 -54.656 -19.625 1 98.56 492 VAL A O 1
ATOM 4006 N N . ASN A 1 493 ? -11.914 -54.031 -21.75 1 98.06 493 ASN A N 1
ATOM 4007 C CA . ASN A 1 493 ? -11.789 -55.375 -22.297 1 98.06 493 ASN A CA 1
ATOM 4008 C C . ASN A 1 493 ? -10.617 -55.5 -23.266 1 98.06 493 ASN A C 1
ATOM 4010 O O . ASN A 1 493 ? -10.609 -54.844 -24.312 1 98.06 493 ASN A O 1
ATOM 4014 N N . ASN A 1 494 ? -9.625 -56.25 -22.891 1 98.12 494 ASN A N 1
ATOM 4015 C CA . ASN A 1 494 ? -8.523 -56.594 -23.781 1 98.12 494 ASN A CA 1
ATOM 4016 C C . ASN A 1 494 ? -8.852 -57.812 -24.641 1 98.12 494 ASN A C 1
ATOM 4018 O O . ASN A 1 494 ? -8.836 -58.938 -24.172 1 98.12 494 ASN A O 1
ATOM 4022 N N . ARG A 1 495 ? -8.867 -57.625 -25.875 1 95.94 495 ARG A N 1
ATOM 4023 C CA . ARG A 1 495 ? -9.336 -58.656 -26.797 1 95.94 495 ARG A CA 1
ATOM 4024 C C . ARG A 1 495 ? -8.164 -59.375 -27.469 1 95.94 495 ARG A C 1
ATOM 4026 O O . ARG A 1 495 ? -8.367 -60.281 -28.281 1 95.94 495 ARG A O 1
ATOM 4033 N N . ALA A 1 496 ? -6.914 -59.125 -27.312 1 92.44 496 ALA A N 1
ATOM 4034 C CA . ALA A 1 496 ? -5.723 -59.656 -27.984 1 92.44 496 ALA A CA 1
ATOM 4035 C C . ALA A 1 496 ? -5.355 -61.031 -27.453 1 92.44 496 ALA A C 1
ATOM 4037 O O . ALA A 1 496 ? -4.625 -61.781 -28.094 1 92.44 496 ALA A O 1
ATOM 4038 N N . GLY A 1 497 ? -5.895 -61.688 -26.484 1 89.25 497 GLY A N 1
ATOM 4039 C CA . GLY A 1 497 ? -5.559 -62.969 -25.859 1 89.25 497 GLY A CA 1
ATOM 4040 C C . GLY A 1 497 ? -4.34 -62.875 -24.969 1 89.25 497 GLY A C 1
ATOM 4041 O O . GLY A 1 497 ? -4.141 -63.75 -24.109 1 89.25 497 GLY A O 1
ATOM 4042 N N . ASP A 1 498 ? -3.418 -61.906 -25.203 1 93.38 498 ASP A N 1
ATOM 4043 C CA . ASP A 1 498 ? -2.236 -61.688 -24.375 1 93.38 498 ASP A CA 1
ATOM 4044 C C . ASP A 1 498 ? -2.342 -60.375 -23.578 1 93.38 498 ASP A C 1
ATOM 4046 O O . ASP A 1 498 ? -3.27 -59.594 -23.781 1 93.38 498 ASP A O 1
ATOM 4050 N N . THR A 1 499 ? -1.386 -60.281 -22.703 1 95.75 499 THR A N 1
ATOM 4051 C CA . THR A 1 499 ? -1.342 -59.062 -21.891 1 95.75 499 THR A CA 1
ATOM 4052 C C . THR A 1 499 ? -0.976 -57.844 -22.75 1 95.75 499 THR A C 1
ATOM 4054 O O . THR A 1 499 ? -0.122 -57.938 -23.641 1 95.75 499 THR A O 1
ATOM 4057 N N . ARG A 1 500 ? -1.644 -56.719 -22.547 1 95.75 500 ARG A N 1
ATOM 4058 C CA . ARG A 1 500 ? -1.345 -55.438 -23.203 1 95.75 500 ARG A CA 1
ATOM 4059 C C . ARG A 1 500 ? -1.076 -54.344 -22.172 1 95.75 500 ARG A C 1
ATOM 4061 O O . ARG A 1 500 ? -1.621 -54.375 -21.078 1 95.75 500 ARG A O 1
ATOM 4068 N N . ARG A 1 501 ? -0.224 -53.438 -22.5 1 94.88 501 ARG A N 1
ATOM 4069 C CA . ARG A 1 501 ? -0.006 -52.25 -21.688 1 94.88 501 ARG A CA 1
ATOM 4070 C C . ARG A 1 501 ? -0.659 -51 -22.312 1 94.88 501 ARG A C 1
ATOM 4072 O O . ARG A 1 501 ? -0.578 -50.812 -23.516 1 94.88 501 ARG A O 1
ATOM 4079 N N . GLY A 1 502 ? -1.378 -50.281 -21.516 1 96.12 502 GLY A N 1
ATOM 4080 C CA . GLY A 1 502 ? -2.059 -49.094 -21.984 1 96.12 502 GLY A CA 1
ATOM 4081 C C . GLY A 1 502 ? -1.778 -47.875 -21.141 1 96.12 502 GLY A C 1
ATOM 4082 O O . GLY A 1 502 ? -1.29 -47.969 -20.016 1 96.12 502 GLY A O 1
ATOM 4083 N N . THR A 1 503 ? -1.952 -46.688 -21.688 1 96.44 503 THR A N 1
ATOM 4084 C CA . THR A 1 503 ? -1.961 -45.406 -20.984 1 96.44 503 THR A CA 1
ATOM 4085 C C . THR A 1 503 ? -3.383 -44.875 -20.859 1 96.44 503 THR A C 1
ATOM 4087 O O . THR A 1 503 ? -4.039 -44.625 -21.859 1 96.44 503 THR A O 1
ATOM 4090 N N . VAL A 1 504 ? -3.824 -44.75 -19.625 1 98.12 504 VAL A N 1
ATOM 4091 C CA . VAL A 1 504 ? -5.152 -44.188 -19.391 1 98.12 504 VAL A CA 1
ATOM 4092 C C . VAL A 1 504 ? -5.078 -42.656 -19.328 1 98.12 504 VAL A C 1
ATOM 4094 O O . VAL A 1 504 ? -4.27 -42.125 -18.578 1 98.12 504 VAL A O 1
ATOM 4097 N N . ARG A 1 505 ? -5.84 -42 -20.125 1 98.12 505 ARG A N 1
ATOM 4098 C CA . ARG A 1 505 ? -5.93 -40.531 -20.172 1 98.12 505 ARG A CA 1
ATOM 4099 C C . ARG A 1 505 ? -7.336 -40.062 -19.828 1 98.12 505 ARG A C 1
ATOM 4101 O O . ARG A 1 505 ? -8.312 -40.469 -20.469 1 98.12 505 ARG A O 1
ATOM 4108 N N . ILE A 1 506 ? -7.426 -39.25 -18.812 1 98.56 506 ILE A N 1
ATOM 4109 C CA . ILE A 1 506 ? -8.727 -38.781 -18.359 1 98.56 506 ILE A CA 1
ATOM 4110 C C . ILE A 1 506 ? -8.789 -37.25 -18.469 1 98.56 506 ILE A C 1
ATOM 4112 O O . ILE A 1 506 ? -7.895 -36.562 -18 1 98.56 506 ILE A O 1
ATOM 4116 N N . PHE A 1 507 ? -9.82 -36.719 -19.141 1 98.69 507 PHE A N 1
ATOM 4117 C CA . PHE A 1 507 ? -10.086 -35.312 -19.312 1 98.69 507 PHE A CA 1
ATOM 4118 C C . PHE A 1 507 ? -11.516 -34.969 -18.906 1 98.69 507 PHE A C 1
ATOM 4120 O O . PHE A 1 507 ? -12.359 -35.844 -18.812 1 98.69 507 PHE A O 1
ATOM 4127 N N . PHE A 1 508 ? -11.758 -33.75 -18.609 1 98.44 508 PHE A N 1
ATOM 4128 C CA . PHE A 1 508 ? -13.125 -33.25 -18.609 1 98.44 508 PHE A CA 1
ATOM 4129 C C . PHE A 1 508 ? -13.219 -31.938 -19.375 1 98.44 508 PHE A C 1
ATOM 4131 O O . PHE A 1 508 ? -12.203 -31.281 -19.609 1 98.44 508 PHE A O 1
ATOM 4138 N N . GLY A 1 509 ? -14.352 -31.578 -19.875 1 98.25 509 GLY A N 1
ATOM 4139 C CA . GLY A 1 509 ? -14.617 -30.328 -20.578 1 98.25 509 GLY A CA 1
ATOM 4140 C C . GLY A 1 509 ? -16.031 -29.828 -20.406 1 98.25 509 GLY A C 1
ATOM 4141 O O . GLY A 1 509 ? -16.922 -30.609 -20.047 1 98.25 509 GLY A O 1
ATOM 4142 N N . PRO A 1 510 ? -16.172 -28.578 -20.578 1 98.25 510 PRO A N 1
ATOM 4143 C CA . PRO A 1 510 ? -17.531 -28.016 -20.469 1 98.25 510 PRO A CA 1
ATOM 4144 C C . PRO A 1 510 ? -18.406 -28.391 -21.672 1 98.25 510 PRO A C 1
ATOM 4146 O O . PRO A 1 510 ? -17.938 -28.375 -22.812 1 98.25 510 PRO A O 1
ATOM 4149 N N . LYS A 1 511 ? -19.625 -28.719 -21.391 1 96.56 511 LYS A N 1
ATOM 4150 C CA . LYS A 1 511 ? -20.594 -29 -22.453 1 96.56 511 LYS A CA 1
ATOM 4151 C C . LYS A 1 511 ? -21.188 -27.703 -23.016 1 96.56 511 LYS A C 1
ATOM 4153 O O . LYS A 1 511 ? -21.484 -27.625 -24.203 1 96.56 511 LYS A O 1
ATOM 4158 N N . THR A 1 512 ? -21.391 -26.75 -22.109 1 97.31 512 THR A N 1
ATOM 4159 C CA . THR A 1 512 ? -22.062 -25.516 -22.453 1 97.31 512 THR A CA 1
ATOM 4160 C C . THR A 1 512 ? -21.25 -24.312 -21.969 1 97.31 512 THR A C 1
ATOM 4162 O O . THR A 1 512 ? -20.359 -24.453 -21.141 1 97.31 512 THR A O 1
ATOM 4165 N N . ASN A 1 513 ? -21.531 -23.188 -22.594 1 97.25 513 ASN A N 1
ATOM 4166 C CA . ASN A 1 513 ? -20.969 -21.922 -22.094 1 97.25 513 ASN A CA 1
ATOM 4167 C C . ASN A 1 513 ? -21.797 -21.359 -20.938 1 97.25 513 ASN A C 1
ATOM 4169 O O . ASN A 1 513 ? -22.625 -22.062 -20.359 1 97.25 513 ASN A O 1
ATOM 4173 N N . GLU A 1 514 ? -21.531 -20.125 -20.547 1 95.75 514 GLU A N 1
ATOM 4174 C CA . GLU A 1 514 ? -22.141 -19.516 -19.375 1 95.75 514 GLU A CA 1
ATOM 4175 C C . GLU A 1 514 ? -23.641 -19.297 -19.594 1 95.75 514 GLU A C 1
ATOM 4177 O O . GLU A 1 514 ? -24.406 -19.156 -18.641 1 95.75 514 GLU A O 1
ATOM 4182 N N . ARG A 1 515 ? -24.094 -19.25 -20.859 1 96 515 ARG A N 1
ATOM 4183 C CA . ARG A 1 515 ? -25.5 -19.016 -21.203 1 96 515 ARG A CA 1
ATOM 4184 C C . ARG A 1 515 ? -26.25 -20.328 -21.375 1 96 515 ARG A C 1
ATOM 4186 O O . ARG A 1 515 ? -27.422 -20.344 -21.766 1 96 515 ARG A O 1
ATOM 4193 N N . GLY A 1 516 ? -25.547 -21.422 -21.281 1 94.62 516 GLY A N 1
ATOM 4194 C CA . GLY A 1 516 ? -26.172 -22.734 -21.438 1 94.62 516 GLY A CA 1
ATOM 4195 C C . GLY A 1 516 ? -26.172 -23.219 -22.875 1 94.62 516 GLY A C 1
ATOM 4196 O O . GLY A 1 516 ? -26.812 -24.234 -23.188 1 94.62 516 GLY A O 1
ATOM 4197 N N . GLN A 1 517 ? -25.484 -22.578 -23.688 1 96.94 517 GLN A N 1
ATOM 4198 C CA . GLN A 1 517 ? -25.391 -23 -25.078 1 96.94 517 GLN A CA 1
ATOM 4199 C C . GLN A 1 517 ? -24.312 -24.062 -25.266 1 96.94 517 GLN A C 1
ATOM 4201 O O . GLN A 1 517 ? -23.203 -23.922 -24.766 1 96.94 517 GLN A O 1
ATOM 4206 N N . THR A 1 518 ? -24.625 -25.094 -26.031 1 96.81 518 THR A N 1
ATOM 4207 C CA . THR A 1 518 ? -23.672 -26.172 -26.281 1 96.81 518 THR A CA 1
ATOM 4208 C C . THR A 1 518 ? -22.453 -25.656 -27.047 1 96.81 518 THR A C 1
ATOM 4210 O O . THR A 1 518 ? -22.594 -24.953 -28.047 1 96.81 518 THR A O 1
ATOM 4213 N N . LEU A 1 519 ? -21.344 -26.047 -26.625 1 97.25 519 LEU A N 1
ATOM 4214 C CA . LEU A 1 519 ? -20.109 -25.625 -27.281 1 97.25 519 LEU A CA 1
ATOM 4215 C C . LEU A 1 519 ? -19.844 -26.5 -28.516 1 97.25 519 LEU A C 1
ATOM 4217 O O . LEU A 1 519 ? -19.969 -27.719 -28.453 1 97.25 519 LEU A O 1
ATOM 4221 N N . PRO A 1 520 ? -19.531 -25.828 -29.641 1 95.81 520 PRO A N 1
ATOM 4222 C CA . PRO A 1 520 ? -19 -26.656 -30.719 1 95.81 520 PRO A CA 1
ATOM 4223 C C . PRO A 1 520 ? -17.734 -27.406 -30.328 1 95.81 520 PRO A C 1
ATOM 4225 O O . PRO A 1 520 ? -16.938 -26.922 -29.516 1 95.81 520 PRO A O 1
ATOM 4228 N N . PHE A 1 521 ? -17.547 -28.531 -30.938 1 96.75 521 PHE A N 1
ATOM 4229 C CA . PHE A 1 521 ? -16.438 -29.391 -30.531 1 96.75 521 PHE A CA 1
ATOM 4230 C C . PHE A 1 521 ? -15.109 -28.656 -30.688 1 96.75 521 PHE A C 1
ATOM 4232 O O . PHE A 1 521 ? -14.188 -28.859 -29.891 1 96.75 521 PHE A O 1
ATOM 4239 N N . ARG A 1 522 ? -15.023 -27.844 -31.672 1 95.12 522 ARG A N 1
ATOM 4240 C CA . ARG A 1 522 ? -13.797 -27.094 -31.922 1 95.12 522 ARG A CA 1
ATOM 4241 C C . ARG A 1 522 ? -13.422 -26.234 -30.719 1 95.12 522 ARG A C 1
ATOM 4243 O O . ARG A 1 522 ? -12.242 -26.078 -30.391 1 95.12 522 ARG A O 1
ATOM 4250 N N . GLU A 1 523 ? -14.398 -25.719 -30.062 1 95.38 523 GLU A N 1
ATOM 4251 C CA . GLU A 1 523 ? -14.188 -24.922 -28.875 1 95.38 523 GLU A CA 1
ATOM 4252 C C . GLU A 1 523 ? -14.031 -25.797 -27.625 1 95.38 523 GLU A C 1
ATOM 4254 O O . GLU A 1 523 ? -13.148 -25.547 -26.797 1 95.38 523 GLU A O 1
ATOM 4259 N N . GLN A 1 524 ? -14.875 -26.75 -27.531 1 98.06 524 GLN A N 1
ATOM 4260 C CA . GLN A 1 524 ? -14.812 -27.641 -26.375 1 98.06 524 GLN A CA 1
ATOM 4261 C C . GLN A 1 524 ? -13.453 -28.344 -26.297 1 98.06 524 GLN A C 1
ATOM 4263 O O . GLN A 1 524 ? -12.906 -28.531 -25.219 1 98.06 524 GLN A O 1
ATOM 4268 N N . ARG A 1 525 ? -12.945 -28.766 -27.438 1 97.25 525 ARG A N 1
ATOM 4269 C CA . ARG A 1 525 ? -11.656 -29.438 -27.516 1 97.25 525 ARG A CA 1
ATOM 4270 C C . ARG A 1 525 ? -10.555 -28.625 -26.844 1 97.25 525 ARG A C 1
ATOM 4272 O O . ARG A 1 525 ? -9.75 -29.172 -26.094 1 97.25 525 ARG A O 1
ATOM 4279 N N . ARG A 1 526 ? -10.547 -27.344 -27.109 1 96.62 526 ARG A N 1
ATOM 4280 C CA . ARG A 1 526 ? -9.539 -26.438 -26.562 1 96.62 526 ARG A CA 1
ATOM 4281 C C . ARG A 1 526 ? -9.703 -26.281 -25.062 1 96.62 526 ARG A C 1
ATOM 4283 O O . ARG A 1 526 ? -8.742 -25.984 -24.359 1 96.62 526 ARG A O 1
ATOM 4290 N N . LEU A 1 527 ? -10.891 -26.562 -24.516 1 98.5 527 LEU A N 1
ATOM 4291 C CA . LEU A 1 527 ? -11.195 -26.375 -23.109 1 98.5 527 LEU A CA 1
ATOM 4292 C C . LEU A 1 527 ? -11.094 -27.688 -22.344 1 98.5 527 LEU A C 1
ATOM 4294 O O . LEU A 1 527 ? -11.383 -27.734 -21.141 1 98.5 527 LEU A O 1
ATOM 4298 N N . MET A 1 528 ? -10.68 -28.781 -23.016 1 98.69 528 MET A N 1
ATOM 4299 C CA . MET A 1 528 ? -10.508 -30.062 -22.312 1 98.69 528 MET A CA 1
ATOM 4300 C C . MET A 1 528 ? -9.375 -29.969 -21.297 1 98.69 528 MET A C 1
ATOM 4302 O O . MET A 1 528 ? -8.273 -29.516 -21.625 1 98.69 528 MET A O 1
ATOM 4306 N N . VAL A 1 529 ? -9.633 -30.359 -20.062 1 98.5 529 VAL A N 1
ATOM 4307 C CA . VAL A 1 529 ? -8.688 -30.281 -18.953 1 98.5 529 VAL A CA 1
ATOM 4308 C C . VAL A 1 529 ? -8.242 -31.688 -18.562 1 98.5 529 VAL A C 1
ATOM 4310 O O . VAL A 1 529 ? -9.07 -32.562 -18.312 1 98.5 529 VAL A O 1
ATOM 4313 N N . GLU A 1 530 ? -6.953 -31.875 -18.516 1 98 530 GLU A N 1
ATOM 4314 C CA . GLU A 1 530 ? -6.398 -33.156 -18.094 1 98 530 GLU A CA 1
ATOM 4315 C C . GLU A 1 530 ? -6.555 -33.375 -16.594 1 98 530 GLU A C 1
ATOM 4317 O O . GLU A 1 530 ? -6.137 -32.531 -15.797 1 98 530 GLU A O 1
ATOM 4322 N N . LEU A 1 531 ? -7.16 -34.469 -16.219 1 97.75 531 LEU A N 1
ATOM 4323 C CA . LEU A 1 531 ? -7.375 -34.781 -14.812 1 97.75 531 LEU A CA 1
ATOM 4324 C C . LEU A 1 531 ? -6.348 -35.812 -14.32 1 97.75 531 LEU A C 1
ATOM 4326 O O . LEU A 1 531 ? -6.008 -35.844 -13.141 1 97.75 531 LEU A O 1
ATOM 4330 N N . ASP A 1 532 ? -6 -36.688 -15.266 1 96.5 532 ASP A N 1
ATOM 4331 C CA . ASP A 1 532 ? -5.09 -37.75 -14.875 1 96.5 532 ASP A CA 1
ATOM 4332 C C . ASP A 1 532 ? -4.508 -38.438 -16.094 1 96.5 532 ASP A C 1
ATOM 4334 O O . ASP A 1 532 ? -5.082 -38.375 -17.188 1 96.5 532 ASP A O 1
ATOM 4338 N N . LYS A 1 533 ? -3.357 -39 -15.953 1 95.88 533 LYS A N 1
ATOM 4339 C CA . LYS A 1 533 ? -2.672 -39.844 -16.938 1 95.88 533 LYS A CA 1
ATOM 4340 C C . LYS A 1 533 ? -1.784 -40.875 -16.281 1 95.88 533 LYS A C 1
ATOM 4342 O O . LYS A 1 533 ? -0.862 -40.531 -15.531 1 95.88 533 LYS A O 1
ATOM 4347 N N . PHE A 1 534 ? -2.045 -42.125 -16.484 1 92.94 534 PHE A N 1
ATOM 4348 C CA . PHE A 1 534 ? -1.268 -43.188 -15.844 1 92.94 534 PHE A CA 1
ATOM 4349 C C . PHE A 1 534 ? -1.236 -44.438 -16.703 1 92.94 534 PHE A C 1
ATOM 4351 O O . PHE A 1 534 ? -2.035 -44.594 -17.625 1 92.94 534 PHE A O 1
ATOM 4358 N N . THR A 1 535 ? -0.324 -45.312 -16.422 1 93.06 535 THR A N 1
ATOM 4359 C CA . THR A 1 535 ? -0.161 -46.531 -17.188 1 93.06 535 THR A CA 1
ATOM 4360 C C . THR A 1 535 ? -0.776 -47.719 -16.453 1 93.06 535 THR A C 1
ATOM 4362 O O . THR A 1 535 ? -0.886 -47.719 -15.227 1 93.06 535 THR A O 1
ATOM 4365 N N . VAL A 1 536 ? -1.247 -48.719 -17.281 1 95.31 536 VAL A N 1
ATOM 4366 C CA . VAL A 1 536 ? -1.858 -49.906 -16.703 1 95.31 536 VAL A CA 1
ATOM 4367 C C . VAL A 1 536 ? -1.432 -51.125 -17.5 1 95.31 536 VAL A C 1
ATOM 4369 O O . VAL A 1 536 ? -1.095 -51.031 -18.688 1 95.31 536 VAL A O 1
ATOM 4372 N N . THR A 1 537 ? -1.353 -52.156 -16.828 1 95.69 537 THR A N 1
ATOM 4373 C CA . THR A 1 537 ? -1.233 -53.5 -17.453 1 95.69 537 THR A CA 1
ATOM 4374 C C . THR A 1 537 ? -2.598 -54.156 -17.547 1 95.69 537 THR A C 1
ATOM 4376 O O . THR A 1 537 ? -3.291 -54.312 -16.547 1 95.69 537 THR A O 1
ATOM 4379 N N . LEU A 1 538 ? -3.008 -54.562 -18.781 1 97.62 538 LEU A N 1
ATOM 4380 C CA . LEU A 1 538 ? -4.316 -55.125 -19.047 1 97.62 538 LEU A CA 1
ATOM 4381 C C . LEU A 1 538 ? -4.188 -56.625 -19.359 1 97.62 538 LEU A C 1
ATOM 4383 O O . LEU A 1 538 ? -3.584 -57 -20.359 1 97.62 538 LEU A O 1
ATOM 4387 N N . ASN A 1 539 ? -4.824 -57.438 -18.531 1 97.44 539 ASN A N 1
ATOM 4388 C CA . ASN A 1 539 ? -4.906 -58.844 -18.797 1 97.44 539 ASN A CA 1
ATOM 4389 C C . ASN A 1 539 ? -5.926 -59.156 -19.891 1 97.44 539 ASN A C 1
ATOM 4391 O O . ASN A 1 539 ? -6.773 -58.312 -20.219 1 97.44 539 ASN A O 1
ATOM 4395 N N . ALA A 1 540 ? -5.738 -60.375 -20.406 1 97.19 540 ALA A N 1
ATOM 4396 C CA . ALA A 1 540 ? -6.723 -60.781 -21.422 1 97.19 540 ALA A CA 1
ATOM 4397 C C . ALA A 1 540 ? -8.125 -60.812 -20.812 1 97.19 540 ALA A C 1
ATOM 4399 O O . ALA A 1 540 ? -8.32 -61.281 -19.703 1 97.19 540 ALA A O 1
ATOM 4400 N N . GLY A 1 541 ? -9.047 -60.281 -21.562 1 97.12 541 GLY A N 1
ATOM 4401 C CA . GLY A 1 541 ? -10.422 -60.25 -21.094 1 97.12 541 GLY A CA 1
ATOM 4402 C C . GLY A 1 541 ? -10.773 -59 -20.328 1 97.12 541 GLY A C 1
ATOM 4403 O O . GLY A 1 541 ? -10.289 -57.906 -20.656 1 97.12 541 GLY A O 1
ATOM 4404 N N . ALA A 1 542 ? -11.672 -59.156 -19.438 1 97.44 542 ALA A N 1
ATOM 4405 C CA . ALA A 1 542 ? -12.227 -58.031 -18.703 1 97.44 542 ALA A CA 1
ATOM 4406 C C . ALA A 1 542 ? -11.273 -57.562 -17.609 1 97.44 542 ALA A C 1
ATOM 4408 O O . ALA A 1 542 ? -10.734 -58.406 -16.859 1 97.44 542 ALA A O 1
ATOM 4409 N N . ASN A 1 543 ? -10.969 -56.281 -17.547 1 98.25 543 ASN A N 1
ATOM 4410 C CA . ASN A 1 543 ? -10.18 -55.594 -16.516 1 98.25 543 ASN A CA 1
ATOM 4411 C C . ASN A 1 543 ? -10.953 -54.469 -15.867 1 98.25 543 ASN A C 1
ATOM 4413 O O . ASN A 1 543 ? -11.688 -53.75 -16.547 1 98.25 543 ASN A O 1
ATOM 4417 N N . THR A 1 544 ? -10.859 -54.281 -14.602 1 98.12 544 THR A N 1
ATOM 4418 C CA . THR A 1 544 ? -11.43 -53.156 -13.898 1 98.12 544 THR A CA 1
ATOM 4419 C C . THR A 1 544 ? -10.328 -52.25 -13.312 1 98.12 544 THR A C 1
ATOM 4421 O O . THR A 1 544 ? -9.531 -52.719 -12.492 1 98.12 544 THR A O 1
ATOM 4424 N N . ILE A 1 545 ? -10.305 -51.031 -13.711 1 98.12 545 ILE A N 1
ATOM 4425 C CA . ILE A 1 545 ? -9.344 -50.062 -13.219 1 98.12 545 ILE A CA 1
ATOM 4426 C C . ILE A 1 545 ? -10.023 -49.094 -12.242 1 98.12 545 ILE A C 1
ATOM 4428 O O . ILE A 1 545 ? -11.008 -48.438 -12.594 1 98.12 545 ILE A O 1
ATOM 4432 N N . VAL A 1 546 ? -9.594 -49.062 -11.031 1 97.69 546 VAL A N 1
ATOM 4433 C CA . VAL A 1 546 ? -10.062 -48.094 -10.039 1 97.69 546 VAL A CA 1
ATOM 4434 C C . VAL A 1 546 ? -8.953 -47.094 -9.734 1 97.69 546 VAL A C 1
ATOM 4436 O O . VAL A 1 546 ? -7.812 -47.469 -9.469 1 97.69 546 VAL A O 1
ATOM 4439 N N . ARG A 1 547 ? -9.227 -45.781 -9.875 1 97.06 547 ARG A N 1
ATOM 4440 C CA . ARG A 1 547 ? -8.266 -44.688 -9.703 1 97.06 547 ARG A CA 1
ATOM 4441 C C . ARG A 1 547 ? -8.859 -43.562 -8.852 1 97.06 547 ARG A C 1
ATOM 4443 O O . ARG A 1 547 ? -9.93 -43.031 -9.164 1 97.06 547 ARG A O 1
ATOM 4450 N N . ARG A 1 548 ? -8.156 -43.25 -7.758 1 96.44 548 ARG A N 1
ATOM 4451 C CA . ARG A 1 548 ? -8.633 -42.219 -6.867 1 96.44 548 ARG A CA 1
ATOM 4452 C C . ARG A 1 548 ? -8.195 -40.844 -7.359 1 96.44 548 ARG A C 1
ATOM 4454 O O . ARG A 1 548 ? -7.152 -40.688 -8.008 1 96.44 548 ARG A O 1
ATOM 4461 N N . SER A 1 549 ? -9.023 -39.875 -6.953 1 95.12 549 SER A N 1
ATOM 4462 C CA . SER A 1 549 ? -8.719 -38.5 -7.355 1 95.12 549 SER A CA 1
ATOM 4463 C C . SER A 1 549 ? -7.391 -38.031 -6.766 1 95.12 549 SER A C 1
ATOM 4465 O O . SER A 1 549 ? -6.691 -37.219 -7.363 1 95.12 549 SER A O 1
ATOM 4467 N N . ASP A 1 550 ? -6.949 -38.469 -5.547 1 91.44 550 ASP A N 1
ATOM 4468 C CA . ASP A 1 550 ? -5.727 -38.031 -4.887 1 91.44 550 ASP A CA 1
ATOM 4469 C C . ASP A 1 550 ? -4.492 -38.688 -5.504 1 91.44 550 ASP A C 1
ATOM 4471 O O . ASP A 1 550 ? -3.363 -38.312 -5.16 1 91.44 550 ASP A O 1
ATOM 4475 N N . GLN A 1 551 ? -4.691 -39.562 -6.5 1 91.44 551 GLN A N 1
ATOM 4476 C CA . GLN A 1 551 ? -3.596 -40.188 -7.211 1 91.44 551 GLN A CA 1
ATOM 4477 C C . GLN A 1 551 ? -3.328 -39.5 -8.547 1 91.44 551 GLN A C 1
ATOM 4479 O O . GLN A 1 551 ? -2.506 -39.969 -9.336 1 91.44 551 GLN A O 1
ATOM 4484 N N . SER A 1 552 ? -4.008 -38.438 -8.789 1 93.69 552 SER A N 1
ATOM 4485 C CA . SER A 1 552 ? -3.885 -37.719 -10.062 1 93.69 552 SER A CA 1
ATOM 4486 C C . SER A 1 552 ? -2.432 -37.375 -10.359 1 93.69 552 SER A C 1
ATOM 4488 O O . SER A 1 552 ? -1.701 -36.938 -9.477 1 93.69 552 SER A O 1
ATOM 4490 N N . SER A 1 553 ? -2.004 -37.562 -11.586 1 91.25 553 SER A N 1
ATOM 4491 C CA . SER A 1 553 ? -0.649 -37.25 -12.031 1 91.25 553 SER A CA 1
ATOM 4492 C C . SER A 1 553 ? -0.502 -35.75 -12.344 1 91.25 553 SER A C 1
ATOM 4494 O O . SER A 1 553 ? 0.556 -35.312 -12.797 1 91.25 553 SER A O 1
ATOM 4496 N N . VAL A 1 554 ? -1.557 -35.031 -12.141 1 92.56 554 VAL A N 1
ATOM 4497 C CA . VAL A 1 554 ? -1.556 -33.594 -12.43 1 92.56 554 VAL A CA 1
ATOM 4498 C C . VAL A 1 554 ? -1.332 -32.812 -11.141 1 92.56 554 VAL A C 1
ATOM 4500 O O . VAL A 1 554 ? -0.752 -31.734 -11.156 1 92.56 554 VAL A O 1
ATOM 4503 N N . SER A 1 555 ? -1.742 -33.375 -10.031 1 91.38 555 SER A N 1
ATOM 4504 C CA . SER A 1 555 ? -1.861 -32.562 -8.82 1 91.38 555 SER A CA 1
ATOM 4505 C C . SER A 1 555 ? -0.859 -33 -7.758 1 91.38 555 SER A C 1
ATOM 4507 O O . SER A 1 555 ? -0.258 -34.062 -7.867 1 91.38 555 SER A O 1
ATOM 4509 N N . ILE A 1 556 ? -0.602 -32.094 -6.824 1 88.31 556 ILE A N 1
ATOM 4510 C CA . ILE A 1 556 ? 0.13 -32.406 -5.598 1 88.31 556 ILE A CA 1
ATOM 4511 C C . ILE A 1 556 ? -0.832 -32.406 -4.41 1 88.31 556 ILE A C 1
ATOM 4513 O O . ILE A 1 556 ? -1.848 -31.703 -4.426 1 88.31 556 ILE A O 1
ATOM 4517 N N . PRO A 1 557 ? -0.507 -33.156 -3.459 1 84.38 557 PRO A N 1
ATOM 4518 C CA . PRO A 1 557 ? -1.396 -33.25 -2.299 1 84.38 557 PRO A CA 1
ATOM 4519 C C . PRO A 1 557 ? -1.503 -31.922 -1.546 1 84.38 557 PRO A C 1
ATOM 4521 O O . PRO A 1 557 ? -0.565 -31.109 -1.563 1 84.38 557 PRO A O 1
ATOM 4524 N N . TYR A 1 558 ? -2.633 -31.797 -0.877 1 79.88 558 TYR A N 1
ATOM 4525 C CA . TYR A 1 558 ? -2.936 -30.594 -0.099 1 79.88 558 TYR A CA 1
ATOM 4526 C C . TYR A 1 558 ? -1.849 -30.328 0.936 1 79.88 558 TYR A C 1
ATOM 4528 O O . TYR A 1 558 ? -1.452 -29.188 1.146 1 79.88 558 TYR A O 1
ATOM 4536 N N . GLU A 1 559 ? -1.326 -31.297 1.526 1 76.75 559 GLU A N 1
ATOM 4537 C CA . GLU A 1 559 ? -0.351 -31.188 2.605 1 76.75 559 GLU A CA 1
ATOM 4538 C C . GLU A 1 559 ? 0.965 -30.594 2.1 1 76.75 559 GLU A C 1
ATOM 4540 O O . GLU A 1 559 ? 1.676 -29.922 2.844 1 76.75 559 GLU A O 1
ATOM 4545 N N . ARG A 1 560 ? 1.168 -30.75 0.909 1 76.62 560 ARG A N 1
ATOM 4546 C CA . ARG A 1 560 ? 2.393 -30.219 0.322 1 76.62 560 ARG A CA 1
ATOM 4547 C C . ARG A 1 560 ? 2.236 -28.734 -0.015 1 76.62 560 ARG A C 1
ATOM 4549 O O . ARG A 1 560 ? 3.217 -28 -0.028 1 76.62 560 ARG A O 1
ATOM 4556 N N . THR A 1 561 ? 1.031 -28.484 -0.217 1 73.12 561 THR A N 1
ATOM 4557 C CA . THR A 1 561 ? 0.761 -27.078 -0.54 1 73.12 561 THR A CA 1
ATOM 4558 C C . THR A 1 561 ? 0.77 -26.219 0.721 1 73.12 561 THR A C 1
ATOM 4560 O O . THR A 1 561 ? 1.345 -25.141 0.732 1 73.12 561 THR A O 1
ATOM 4563 N N . PHE A 1 562 ? 0.229 -26.703 1.831 1 72 562 PHE A N 1
ATOM 4564 C CA . PHE A 1 562 ? -0.055 -25.828 2.961 1 72 562 PHE A CA 1
ATOM 4565 C C . PHE A 1 562 ? 0.654 -26.312 4.219 1 72 562 PHE A C 1
ATOM 4567 O O . PHE A 1 562 ? 0.749 -25.578 5.207 1 72 562 PHE A O 1
ATOM 4574 N N . ARG A 1 563 ? 0.991 -27.422 4.32 1 64.19 563 ARG A N 1
ATOM 4575 C CA . ARG A 1 563 ? 1.558 -27.875 5.586 1 64.19 563 ARG A CA 1
ATOM 4576 C C . ARG A 1 563 ? 3.043 -27.531 5.676 1 64.19 563 ARG A C 1
ATOM 4578 O O . ARG A 1 563 ? 3.75 -27.547 4.664 1 64.19 563 ARG A O 1
ATOM 4585 N N . ASN A 1 564 ? 3.285 -27.078 6.863 1 58.19 564 ASN A N 1
ATOM 4586 C CA . ASN A 1 564 ? 4.641 -26.688 7.238 1 58.19 564 ASN A CA 1
ATOM 4587 C C . ASN A 1 564 ? 5.613 -27.859 7.102 1 58.19 564 ASN A C 1
ATOM 4589 O O . ASN A 1 564 ? 5.418 -28.906 7.715 1 58.19 564 ASN A O 1
ATOM 4593 N N . VAL A 1 565 ? 6.543 -27.734 6.184 1 46.66 565 VAL A N 1
ATOM 4594 C CA . VAL A 1 565 ? 7.547 -28.766 5.941 1 46.66 565 VAL A CA 1
ATOM 4595 C C . VAL A 1 565 ? 8.148 -29.219 7.266 1 46.66 565 VAL A C 1
ATOM 4597 O O . VAL A 1 565 ? 8.398 -30.422 7.461 1 46.66 565 VAL A O 1
ATOM 4600 N N . ALA A 1 566 ? 8.406 -28.234 8.25 1 47.84 566 ALA A N 1
ATOM 4601 C CA . ALA A 1 566 ? 9.055 -28.609 9.5 1 47.84 566 ALA A CA 1
ATOM 4602 C C . ALA A 1 566 ? 8.117 -29.453 10.367 1 47.84 566 ALA A C 1
ATOM 4604 O O . ALA A 1 566 ? 8.578 -30.266 11.18 1 47.84 566 ALA A O 1
ATOM 4605 N N . ALA A 1 567 ? 6.754 -29.078 10.422 1 47.53 567 ALA A N 1
ATOM 4606 C CA . ALA A 1 567 ? 5.82 -29.812 11.281 1 47.53 567 ALA A CA 1
ATOM 4607 C C . ALA A 1 567 ? 5.57 -31.219 10.742 1 47.53 567 ALA A C 1
ATOM 4609 O O . ALA A 1 567 ? 5 -32.062 11.438 1 47.53 567 ALA A O 1
ATOM 4610 N N . SER A 1 568 ? 5.781 -31.344 9.5 1 42.47 568 SER A N 1
ATOM 4611 C CA . SER A 1 568 ? 5.562 -32.656 8.938 1 42.47 568 SER A CA 1
ATOM 4612 C C . SER A 1 568 ? 6.641 -33.656 9.383 1 42.47 568 SER A C 1
ATOM 4614 O O . SER A 1 568 ? 7.516 -34 8.594 1 42.47 568 SER A O 1
ATOM 4616 N N . SER A 1 569 ? 7.254 -33.406 10.453 1 38.28 569 SER A N 1
ATOM 4617 C CA . SER A 1 569 ? 8.086 -34.531 10.867 1 38.28 569 SER A CA 1
ATOM 4618 C C . SER A 1 569 ? 7.324 -35.844 10.758 1 38.28 569 SER A C 1
ATOM 4620 O O . SER A 1 569 ? 7.68 -36.844 11.414 1 38.28 569 SER A O 1
ATOM 4622 N N . LEU A 1 570 ? 6.07 -35.875 10.508 1 37.34 570 LEU A N 1
ATOM 4623 C CA . LEU A 1 570 ? 5.566 -37.25 10.516 1 37.34 570 LEU A CA 1
ATOM 4624 C C . LEU A 1 570 ? 6.523 -38.188 9.773 1 37.34 570 LEU A C 1
ATOM 4626 O O . LEU A 1 570 ? 7.391 -37.719 9.023 1 37.34 570 LEU A O 1
ATOM 4630 N N . THR A 1 571 ? 6.109 -39.656 9.828 1 35.34 571 THR A N 1
ATOM 4631 C CA . THR A 1 571 ? 6.793 -40.875 9.383 1 35.34 571 THR A CA 1
ATOM 4632 C C . THR A 1 571 ? 7.492 -40.656 8.055 1 35.34 571 THR A C 1
ATOM 4634 O O . THR A 1 571 ? 7.051 -39.812 7.25 1 35.34 571 THR A O 1
ATOM 4637 N N . GLN A 1 572 ? 8.812 -41.156 7.852 1 36.19 572 GLN A N 1
ATOM 4638 C CA . GLN A 1 572 ? 9.797 -41.5 6.832 1 36.19 572 GLN A CA 1
ATOM 4639 C C . GLN A 1 572 ? 9.141 -41.656 5.465 1 36.19 572 GLN A C 1
ATOM 4641 O O . GLN A 1 572 ? 9.781 -42.125 4.512 1 36.19 572 GLN A O 1
ATOM 4646 N N . ASN A 1 573 ? 7.816 -41.844 5.379 1 33.72 573 ASN A N 1
ATOM 4647 C CA . ASN A 1 573 ? 7.586 -42.469 4.074 1 33.72 573 ASN A CA 1
ATOM 4648 C C . ASN A 1 573 ? 8.109 -41.562 2.943 1 33.72 573 ASN A C 1
ATOM 4650 O O . ASN A 1 573 ? 9.227 -41.781 2.463 1 33.72 573 ASN A O 1
ATOM 4654 N N . GLU A 1 574 ? 7.078 -41.062 1.862 1 37.94 574 GLU A N 1
ATOM 4655 C CA . GLU A 1 574 ? 7.348 -40.812 0.447 1 37.94 574 GLU A CA 1
ATOM 4656 C C . GLU A 1 574 ? 8.062 -39.5 0.237 1 37.94 574 GLU A C 1
ATOM 4658 O O . GLU A 1 574 ? 7.738 -38.5 0.892 1 37.94 574 GLU A O 1
ATOM 4663 N N . ALA A 1 575 ? 9.18 -39.562 -0.39 1 40.25 575 ALA A N 1
ATOM 4664 C CA . ALA A 1 575 ? 10.094 -38.594 -1.007 1 40.25 575 ALA A CA 1
ATOM 4665 C C . ALA A 1 575 ? 9.352 -37.344 -1.481 1 40.25 575 ALA A C 1
ATOM 4667 O O . ALA A 1 575 ? 8.609 -37.406 -2.461 1 40.25 575 ALA A O 1
ATOM 4668 N N . PHE A 1 576 ? 9.148 -36.312 -0.788 1 38.97 576 PHE A N 1
ATOM 4669 C CA . PHE A 1 576 ? 8.359 -35.094 -0.959 1 38.97 576 PHE A CA 1
ATOM 4670 C C . PHE A 1 576 ? 9.055 -34.156 -1.922 1 38.97 576 PHE A C 1
ATOM 4672 O O . PHE A 1 576 ? 8.484 -33.125 -2.287 1 38.97 576 PHE A O 1
ATOM 4679 N N . GLN A 1 577 ? 10.305 -34.062 -2.301 1 43.16 577 GLN A N 1
ATOM 4680 C CA . GLN A 1 577 ? 11.125 -32.875 -2.521 1 43.16 577 GLN A CA 1
ATOM 4681 C C . GLN A 1 577 ? 10.844 -32.25 -3.889 1 43.16 577 GLN A C 1
ATOM 4683 O O . GLN A 1 577 ? 10.547 -31.078 -3.99 1 43.16 577 GLN A O 1
ATOM 4688 N N . PHE A 1 578 ? 11.453 -32.812 -4.965 1 43.62 578 PHE A N 1
ATOM 4689 C CA . PHE A 1 578 ? 11.219 -32.375 -6.336 1 43.62 578 PHE A CA 1
ATOM 4690 C C . PHE A 1 578 ? 9.734 -32.438 -6.68 1 43.62 578 PHE A C 1
ATOM 4692 O O . PHE A 1 578 ? 9.258 -31.641 -7.508 1 43.62 578 PHE A O 1
ATOM 4699 N N . CYS A 1 579 ? 9.102 -32.906 -5.656 1 60.88 579 CYS A N 1
ATOM 4700 C CA . CYS A 1 579 ? 7.766 -33.438 -5.855 1 60.88 579 CYS A CA 1
ATOM 4701 C C . CYS A 1 579 ? 6.699 -32.438 -5.469 1 60.88 579 CYS A C 1
ATOM 4703 O O . CYS A 1 579 ? 5.512 -32.75 -5.438 1 60.88 579 CYS A O 1
ATOM 4705 N N . ASN A 1 580 ? 7.238 -31.094 -5.496 1 67.81 580 ASN A N 1
ATOM 4706 C CA . ASN A 1 580 ? 6.215 -30.141 -5.055 1 67.81 580 ASN A CA 1
ATOM 4707 C C . ASN A 1 580 ? 5.645 -29.344 -6.219 1 67.81 580 ASN A C 1
ATOM 4709 O O . ASN A 1 580 ? 4.82 -28.453 -6.02 1 67.81 580 ASN A O 1
ATOM 4713 N N . CYS A 1 581 ? 6.129 -29.719 -7.355 1 82.5 581 CYS A N 1
ATOM 4714 C CA . CYS A 1 581 ? 5.562 -29.062 -8.523 1 82.5 581 CYS A CA 1
ATOM 4715 C C . CYS A 1 581 ? 4.281 -29.75 -8.977 1 82.5 581 CYS A C 1
ATOM 4717 O O . CYS A 1 581 ? 4.254 -30.969 -9.148 1 82.5 581 CYS A O 1
ATOM 4719 N N . GLY A 1 582 ? 3.246 -29.016 -9.016 1 88.94 582 GLY A N 1
ATOM 4720 C CA . GLY A 1 582 ? 1.98 -29.578 -9.469 1 88.94 582 GLY A CA 1
ATOM 4721 C C . GLY A 1 582 ? 0.791 -28.688 -9.148 1 88.94 582 GLY A C 1
ATOM 4722 O O . GLY A 1 582 ? 0.9 -27.766 -8.352 1 88.94 582 GLY A O 1
ATOM 4723 N N . TRP A 1 583 ? -0.231 -29 -9.805 1 94 583 TRP A N 1
ATOM 4724 C CA . TRP A 1 583 ? -1.495 -28.297 -9.586 1 94 583 TRP A CA 1
ATOM 4725 C C . TRP A 1 583 ? -2.082 -2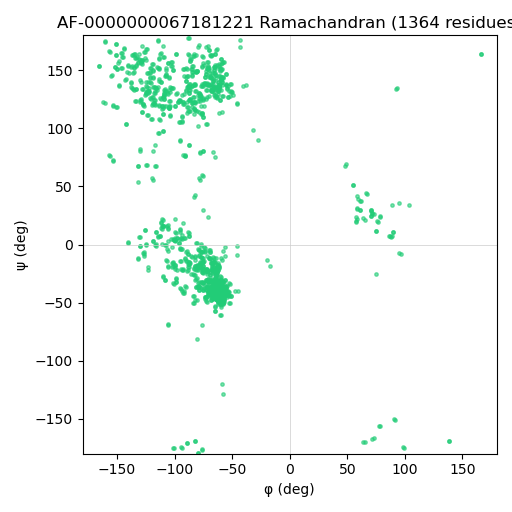8.656 -8.227 1 94 583 TRP A C 1
ATOM 4727 O O . TRP A 1 583 ? -2.002 -29.797 -7.789 1 94 583 TRP A O 1
ATOM 4737 N N . PRO A 1 584 ? -2.584 -27.719 -7.488 1 93.25 584 PRO A N 1
ATOM 4738 C CA . PRO A 1 584 ? -3.164 -28.078 -6.195 1 93.25 584 PRO A CA 1
ATOM 4739 C C . PRO A 1 584 ? -4.34 -29.031 -6.32 1 93.25 584 PRO A C 1
ATOM 4741 O O . PRO A 1 584 ? -5.277 -28.781 -7.078 1 93.25 584 PRO A O 1
ATOM 4744 N N . ASN A 1 585 ? -4.328 -30.016 -5.531 1 93.31 585 ASN A N 1
ATOM 4745 C CA . ASN A 1 585 ? -5.324 -31.078 -5.641 1 93.31 585 ASN A CA 1
ATOM 4746 C C . ASN A 1 585 ? -6.738 -30.547 -5.406 1 93.31 585 ASN A C 1
ATOM 4748 O O . ASN A 1 585 ? -7.691 -31.016 -6.035 1 93.31 585 ASN A O 1
ATOM 4752 N N . HIS A 1 586 ? -6.848 -29.578 -4.5 1 95 586 HIS A N 1
ATOM 4753 C CA . HIS A 1 586 ? -8.18 -29.094 -4.16 1 95 586 HIS A CA 1
ATOM 4754 C C . HIS A 1 586 ? -8.789 -28.297 -5.312 1 95 586 HIS A C 1
ATOM 4756 O O . HIS A 1 586 ? -9.977 -27.969 -5.285 1 95 586 HIS A O 1
ATOM 4762 N N . MET A 1 587 ? -8.031 -28.078 -6.379 1 96.19 587 MET A N 1
ATOM 4763 C CA . MET A 1 587 ? -8.5 -27.312 -7.531 1 96.19 587 MET A CA 1
ATOM 4764 C C . MET A 1 587 ? -8.688 -28.234 -8.742 1 96.19 587 MET A C 1
ATOM 4766 O O . MET A 1 587 ? -8.75 -27.75 -9.875 1 96.19 587 MET A O 1
ATOM 4770 N N . LEU A 1 588 ? -8.844 -29.469 -8.562 1 96.38 588 LEU A N 1
ATOM 4771 C CA . LEU A 1 588 ? -8.992 -30.406 -9.656 1 96.38 588 LEU A CA 1
ATOM 4772 C C . LEU A 1 588 ? -10.336 -30.219 -10.367 1 96.38 588 LEU A C 1
ATOM 4774 O O . LEU A 1 588 ? -10.43 -30.406 -11.578 1 96.38 588 LEU A O 1
ATOM 4778 N N . LEU A 1 589 ? -11.383 -29.922 -9.578 1 97.88 589 LEU A N 1
ATOM 4779 C CA . LEU A 1 589 ? -12.719 -29.781 -10.148 1 97.88 589 LEU A CA 1
ATOM 4780 C C . LEU A 1 589 ? -13.148 -28.328 -10.172 1 97.88 589 LEU A C 1
ATOM 4782 O O . LEU A 1 589 ? -12.75 -27.531 -9.312 1 97.88 589 LEU A O 1
ATOM 4786 N N . PRO A 1 590 ? -13.883 -27.984 -11.164 1 97.81 590 PRO A N 1
ATOM 4787 C CA . PRO A 1 590 ? -14.484 -26.641 -11.133 1 97.81 590 PRO A CA 1
ATOM 4788 C C . PRO A 1 590 ? -15.555 -26.5 -10.055 1 97.81 590 PRO A C 1
ATOM 4790 O O . PRO A 1 590 ? -16.078 -27.5 -9.57 1 97.81 590 PRO A O 1
ATOM 4793 N N . LYS A 1 591 ? -15.906 -25.359 -9.68 1 97.38 591 LYS A N 1
ATOM 4794 C CA . LYS A 1 591 ? -16.828 -25.047 -8.586 1 97.38 591 LYS A CA 1
ATOM 4795 C C . LYS A 1 591 ? -18.188 -25.703 -8.805 1 97.38 591 LYS A C 1
ATOM 4797 O O . LYS A 1 591 ? -18.797 -26.219 -7.871 1 97.38 591 LYS A O 1
ATOM 4802 N N . GLY A 1 592 ? -18.75 -25.703 -10 1 97.06 592 GLY A N 1
ATOM 4803 C CA . GLY A 1 592 ? -20.109 -26.172 -10.258 1 97.06 592 GLY A CA 1
ATOM 4804 C C . GLY A 1 592 ? -21.172 -25.156 -9.859 1 97.06 592 GLY A C 1
ATOM 4805 O O . GLY A 1 592 ? -20.969 -23.953 -10 1 97.06 592 GLY A O 1
ATOM 4806 N N . SER A 1 593 ? -22.344 -25.656 -9.609 1 97.19 593 SER A N 1
ATOM 4807 C CA . SER A 1 593 ? -23.484 -24.844 -9.172 1 97.19 593 SER A CA 1
ATOM 4808 C C . SER A 1 593 ? -24.375 -25.609 -8.211 1 97.19 593 SER A C 1
ATOM 4810 O O . SER A 1 593 ? -24.25 -26.828 -8.07 1 97.19 593 SER A O 1
ATOM 4812 N N . PRO A 1 594 ? -25.219 -24.953 -7.523 1 96.19 594 PRO A N 1
ATOM 4813 C CA . PRO A 1 594 ? -26.094 -25.656 -6.574 1 96.19 594 PRO A CA 1
ATOM 4814 C C . PRO A 1 594 ? -26.953 -26.719 -7.238 1 96.19 594 PRO A C 1
ATOM 4816 O O . PRO A 1 594 ? -27.156 -27.797 -6.668 1 96.19 594 PRO A O 1
ATOM 4819 N N . ASP A 1 595 ? -27.422 -26.453 -8.445 1 95.56 595 ASP A N 1
ATOM 4820 C CA . ASP A 1 595 ? -28.25 -27.406 -9.164 1 95.56 595 ASP A CA 1
ATOM 4821 C C . ASP A 1 595 ? -27.406 -28.422 -9.938 1 95.56 595 ASP A C 1
ATOM 4823 O O . ASP A 1 595 ? -27.922 -29.406 -10.453 1 95.56 595 ASP A O 1
ATOM 4827 N N . GLY A 1 596 ? -26.125 -28.156 -10 1 96.94 596 GLY A N 1
ATOM 4828 C CA . GLY A 1 596 ? -25.203 -29 -10.734 1 96.94 596 GLY A CA 1
ATOM 4829 C C . GLY A 1 596 ? -24.984 -28.531 -12.164 1 96.94 596 GLY A C 1
ATOM 4830 O O . GLY A 1 596 ? -25.922 -28.109 -12.836 1 96.94 596 GLY A O 1
ATOM 4831 N N . ILE A 1 597 ? -23.812 -28.5 -12.555 1 97.94 597 ILE A N 1
ATOM 4832 C CA . ILE A 1 597 ? -23.453 -28.281 -13.953 1 97.94 597 ILE A CA 1
ATOM 4833 C C . ILE A 1 597 ? -22.906 -29.562 -14.562 1 97.94 597 ILE A C 1
ATOM 4835 O O . ILE A 1 597 ? -22.078 -30.25 -13.953 1 97.94 597 ILE A O 1
ATOM 4839 N N . GLU A 1 598 ? -23.391 -29.891 -15.727 1 97.81 598 GLU A N 1
ATOM 4840 C CA . GLU A 1 598 ? -22.953 -31.109 -16.391 1 97.81 598 GLU A CA 1
ATOM 4841 C C . GLU A 1 598 ? -21.703 -30.875 -17.234 1 97.81 598 GLU A C 1
ATOM 4843 O O . GLU A 1 598 ? -21.656 -29.938 -18.031 1 97.81 598 GLU A O 1
ATOM 4848 N N . TYR A 1 599 ? -20.766 -31.688 -17.047 1 98.5 599 TYR A N 1
ATOM 4849 C CA . TYR A 1 599 ? -19.516 -31.703 -17.812 1 98.5 599 TYR A CA 1
ATOM 4850 C C . TYR A 1 599 ? -19.328 -33.031 -18.516 1 98.5 599 TYR A C 1
ATOM 4852 O O . TYR A 1 599 ? -19.875 -34.062 -18.078 1 98.5 599 TYR A O 1
ATOM 4860 N N . ASP A 1 600 ? -18.625 -33.031 -19.625 1 98.5 600 ASP A N 1
ATOM 4861 C CA . ASP A 1 600 ? -18.25 -34.25 -20.297 1 98.5 600 ASP A CA 1
ATOM 4862 C C . ASP A 1 600 ? -16.906 -34.781 -19.766 1 98.5 600 ASP A C 1
ATOM 4864 O O . ASP A 1 600 ? -15.875 -34.125 -19.906 1 98.5 600 ASP A O 1
ATOM 4868 N N . PHE A 1 601 ? -16.953 -35.906 -19.109 1 98.75 601 PHE A N 1
ATOM 4869 C CA . PHE A 1 601 ? -15.727 -36.625 -18.719 1 98.75 601 PHE A CA 1
ATOM 4870 C C . PHE A 1 601 ? -15.328 -37.625 -19.766 1 98.75 601 PHE A C 1
ATOM 4872 O O . PHE A 1 601 ? -16.172 -38.406 -20.25 1 98.75 601 PHE A O 1
ATOM 4879 N N . PHE A 1 602 ? -14.125 -37.594 -20.172 1 98.75 602 PHE A N 1
ATOM 4880 C CA . PHE A 1 602 ? -13.578 -38.406 -21.266 1 98.75 602 PHE A CA 1
ATOM 4881 C C . PHE A 1 602 ? -12.461 -39.312 -20.75 1 98.75 602 PHE A C 1
ATOM 4883 O O . PHE A 1 602 ? -11.633 -38.875 -19.938 1 98.75 602 PHE A O 1
ATOM 4890 N N . VAL A 1 603 ? -12.469 -40.594 -21.172 1 98.81 603 VAL A N 1
ATOM 4891 C CA . VAL A 1 603 ? -11.367 -41.5 -20.891 1 98.81 603 VAL A CA 1
ATOM 4892 C C . VAL A 1 603 ? -10.922 -42.188 -22.172 1 98.81 603 VAL A C 1
ATOM 4894 O O . VAL A 1 603 ? -11.742 -42.5 -23.047 1 98.81 603 VAL A O 1
ATOM 4897 N N . MET A 1 604 ? -9.656 -42.375 -22.312 1 98.69 604 MET A N 1
ATOM 4898 C CA . MET A 1 604 ? -9.039 -43.094 -23.422 1 98.69 604 MET A CA 1
ATOM 4899 C C . MET A 1 604 ? -7.922 -44 -22.922 1 98.69 604 MET A C 1
ATOM 4901 O O . MET A 1 604 ? -7.191 -43.625 -22 1 98.69 604 MET A O 1
ATOM 4905 N N . VAL A 1 605 ? -7.887 -45.188 -23.406 1 98.62 605 VAL A N 1
ATOM 4906 C CA . VAL A 1 605 ? -6.715 -46.031 -23.25 1 98.62 605 VAL A CA 1
ATOM 4907 C C . VAL A 1 605 ? -5.922 -46.094 -24.562 1 98.62 605 VAL A C 1
ATOM 4909 O O . VAL A 1 605 ? -6.398 -46.625 -25.562 1 98.62 605 VAL A O 1
ATOM 4912 N N . SER A 1 606 ? -4.809 -45.531 -24.578 1 98.06 606 SER A N 1
ATOM 4913 C CA . SER A 1 606 ? -3.953 -45.562 -25.75 1 98.06 606 SER A CA 1
ATOM 4914 C C . SER A 1 606 ? -2.881 -46.625 -25.641 1 98.06 606 SER A C 1
ATOM 4916 O O . SER A 1 606 ? -2.611 -47.125 -24.547 1 98.06 606 SER A O 1
ATOM 4918 N N . ASP A 1 607 ? -2.264 -46.969 -26.703 1 96.12 607 ASP A N 1
ATOM 4919 C CA . ASP A 1 607 ? -1.269 -48.031 -26.781 1 96.12 607 ASP A CA 1
ATOM 4920 C C . ASP A 1 607 ? 0.059 -47.594 -26.172 1 96.12 607 ASP A C 1
ATOM 4922 O O . ASP A 1 607 ? 0.766 -46.75 -26.75 1 96.12 607 ASP A O 1
ATOM 4926 N N . PHE A 1 608 ? 0.393 -48.156 -25.062 1 94.56 608 PHE A N 1
ATOM 4927 C CA . PHE A 1 608 ? 1.609 -47.781 -24.359 1 94.56 608 PHE A CA 1
ATOM 4928 C C . PHE A 1 608 ? 2.834 -47.969 -25.25 1 94.56 608 PHE A C 1
ATOM 4930 O O . PHE A 1 608 ? 3.807 -47.219 -25.141 1 94.56 608 PHE A O 1
ATOM 4937 N N . ALA A 1 609 ? 2.822 -48.875 -26.094 1 92.56 609 ALA A N 1
ATOM 4938 C CA . ALA A 1 609 ? 3.951 -49.125 -26.984 1 92.56 609 ALA A CA 1
ATOM 4939 C C . ALA A 1 609 ? 4.246 -47.906 -27.859 1 92.56 609 ALA A C 1
ATOM 4941 O O . ALA A 1 609 ? 5.398 -47.656 -28.203 1 92.56 609 ALA A O 1
ATOM 4942 N N . GLN A 1 610 ? 3.205 -47.188 -28.156 1 93.38 610 GLN A N 1
ATOM 4943 C CA . GLN A 1 610 ? 3.363 -46 -28.953 1 93.38 610 GLN A CA 1
ATOM 4944 C C . GLN A 1 610 ? 3.643 -44.781 -28.078 1 93.38 610 GLN A C 1
ATOM 4946 O O . GLN A 1 610 ? 4.188 -43.781 -28.531 1 93.38 610 GLN A O 1
ATOM 4951 N N . ASP A 1 611 ? 3.234 -44.906 -26.859 1 94.06 611 ASP A N 1
ATOM 4952 C CA . ASP A 1 611 ? 3.318 -43.75 -25.953 1 94.06 611 ASP A CA 1
ATOM 4953 C C . ASP A 1 611 ? 4.637 -43.781 -25.172 1 94.06 611 ASP A C 1
ATOM 4955 O O . ASP A 1 611 ? 5.062 -42.75 -24.656 1 94.06 611 ASP A O 1
ATOM 4959 N N . ARG A 1 612 ? 5.273 -44.844 -25.047 1 91.5 612 ARG A N 1
ATOM 4960 C CA . ARG A 1 612 ? 6.426 -45.031 -24.156 1 91.5 612 ARG A CA 1
ATOM 4961 C C . ARG A 1 612 ? 7.641 -44.281 -24.672 1 91.5 612 ARG A C 1
ATOM 4963 O O . ARG A 1 612 ? 7.852 -44.188 -25.891 1 91.5 612 ARG A O 1
ATOM 4970 N N . VAL A 1 613 ? 8.375 -43.656 -23.844 1 87.38 613 VAL A N 1
ATOM 4971 C CA . VAL A 1 613 ? 9.609 -42.938 -24.172 1 87.38 613 VAL A CA 1
ATOM 4972 C C . VAL A 1 613 ? 10.812 -43.75 -23.688 1 87.38 613 VAL A C 1
ATOM 4974 O O . VAL A 1 613 ? 11.719 -44.062 -24.469 1 87.38 613 VAL A O 1
ATOM 4977 N N . GLU A 1 614 ? 10.984 -43.844 -22.516 1 77.38 614 GLU A N 1
ATOM 4978 C CA . GLU A 1 614 ? 12.039 -44.656 -21.938 1 77.38 614 GLU A CA 1
ATOM 4979 C C . GLU A 1 614 ? 11.484 -45.562 -20.812 1 77.38 614 GLU A C 1
ATOM 4981 O O . GLU A 1 614 ? 10.32 -45.438 -20.438 1 77.38 614 GLU A O 1
ATOM 4986 N N . ASP A 1 615 ? 12.359 -46.531 -20.547 1 61.84 615 ASP A N 1
ATOM 4987 C CA . ASP A 1 615 ? 11.906 -47.438 -19.5 1 61.84 615 ASP A CA 1
ATOM 4988 C C . ASP A 1 615 ? 11.82 -46.719 -18.156 1 61.84 615 ASP A C 1
ATOM 4990 O O . ASP A 1 615 ? 12.812 -46.188 -17.672 1 61.84 615 ASP A O 1
ATOM 4994 N N . PHE A 1 616 ? 10.789 -46.062 -18.094 1 60.12 616 PHE A N 1
ATOM 4995 C CA . PHE A 1 616 ? 10.578 -45.281 -16.891 1 60.12 616 PHE A CA 1
ATOM 4996 C C . PHE A 1 616 ? 10.008 -46.156 -15.773 1 60.12 616 PHE A C 1
ATOM 4998 O O . PHE A 1 616 ? 9.086 -46.938 -16 1 60.12 616 PHE A O 1
ATOM 5005 N N . ASP A 1 617 ? 10.781 -46.156 -14.695 1 59.62 617 ASP A N 1
ATOM 5006 C CA . ASP A 1 617 ? 10.281 -46.844 -13.5 1 59.62 617 ASP A CA 1
ATOM 5007 C C . ASP A 1 617 ? 9.148 -46.031 -12.852 1 59.62 617 ASP A C 1
ATOM 5009 O O . ASP A 1 617 ? 9.367 -44.938 -12.344 1 59.62 617 ASP A O 1
ATOM 5013 N N . GLU A 1 618 ? 7.949 -46.469 -13.047 1 58.66 618 GLU A N 1
ATOM 5014 C CA . GLU A 1 618 ? 6.754 -45.812 -12.516 1 58.66 618 GLU A CA 1
ATOM 5015 C C . GLU A 1 618 ? 6.801 -45.75 -10.992 1 58.66 618 GLU A C 1
ATOM 5017 O O . GLU A 1 618 ? 6.055 -44.969 -10.375 1 58.66 618 GLU A O 1
ATOM 5022 N N . ASN A 1 619 ? 7.75 -46.5 -10.445 1 55.78 619 ASN A N 1
ATOM 5023 C CA . ASN A 1 619 ? 7.785 -46.594 -8.984 1 55.78 619 ASN A CA 1
ATOM 5024 C C . ASN A 1 619 ? 8.766 -45.594 -8.391 1 55.78 619 ASN A C 1
ATOM 5026 O O . ASN A 1 619 ? 9.016 -45.594 -7.184 1 55.78 619 ASN A O 1
ATOM 5030 N N . VAL A 1 620 ? 9.289 -44.812 -9.281 1 57 620 VAL A N 1
ATOM 5031 C CA . VAL A 1 620 ? 10.258 -43.906 -8.719 1 57 620 VAL A CA 1
ATOM 5032 C C . VAL A 1 620 ? 9.531 -42.812 -7.93 1 57 620 VAL A C 1
ATOM 5034 O O . VAL A 1 620 ? 8.414 -42.438 -8.266 1 57 620 VAL A O 1
ATOM 5037 N N . ASN A 1 621 ? 10.148 -42.406 -6.852 1 57.69 621 ASN A N 1
ATOM 5038 C CA . ASN A 1 621 ? 9.688 -41.375 -5.941 1 57.69 621 ASN A CA 1
ATOM 5039 C C . ASN A 1 621 ? 9.594 -40.031 -6.641 1 57.69 621 ASN A C 1
ATOM 5041 O O . ASN A 1 621 ? 10.305 -39.781 -7.617 1 57.69 621 ASN A O 1
ATOM 5045 N N . CYS A 1 622 ? 8.477 -39.219 -6.59 1 61.69 622 CYS A N 1
ATOM 5046 C CA . CYS A 1 622 ? 8.242 -37.844 -7.051 1 61.69 622 CYS A CA 1
ATOM 5047 C C . CYS A 1 622 ? 7.625 -37.844 -8.445 1 61.69 622 CYS A C 1
ATOM 5049 O O . CYS A 1 622 ? 8.094 -37.125 -9.328 1 61.69 622 CYS A O 1
ATOM 5051 N N . ASN A 1 623 ? 6.789 -38.812 -8.672 1 63.53 623 ASN A N 1
ATOM 5052 C CA . ASN A 1 623 ? 6.117 -38.906 -9.961 1 63.53 623 ASN A CA 1
ATOM 5053 C C . ASN A 1 623 ? 4.734 -38.25 -9.914 1 63.53 623 ASN A C 1
ATOM 5055 O O . ASN A 1 623 ? 3.926 -38.438 -10.828 1 63.53 623 ASN A O 1
ATOM 5059 N N . ASP A 1 624 ? 4.465 -37.531 -8.945 1 62.75 624 ASP A N 1
ATOM 5060 C CA . ASP A 1 624 ? 3.076 -37.156 -8.703 1 62.75 624 ASP A CA 1
ATOM 5061 C C . ASP A 1 624 ? 2.594 -36.156 -9.75 1 62.75 624 ASP A C 1
ATOM 5063 O O . ASP A 1 624 ? 1.464 -36.25 -10.234 1 62.75 624 ASP A O 1
ATOM 5067 N N . ALA A 1 625 ? 3.27 -35.188 -10.281 1 73.69 625 ALA A N 1
ATOM 5068 C CA . ALA A 1 625 ? 2.719 -34.125 -11.109 1 73.69 625 ALA A CA 1
ATOM 5069 C C . ALA A 1 625 ? 3.535 -33.938 -12.383 1 73.69 625 ALA A C 1
ATOM 5071 O O . ALA A 1 625 ? 3.836 -32.812 -12.773 1 73.69 625 ALA A O 1
ATOM 5072 N N . HIS A 1 626 ? 3.656 -35.031 -13.023 1 79.81 626 HIS A N 1
ATOM 5073 C CA . HIS A 1 626 ? 4.574 -34.938 -14.156 1 79.81 626 HIS A CA 1
ATOM 5074 C C . HIS A 1 626 ? 3.889 -34.344 -15.383 1 79.81 626 HIS A C 1
ATOM 5076 O O . HIS A 1 626 ? 4.555 -33.938 -16.328 1 79.81 626 HIS A O 1
ATOM 5082 N N . SER A 1 627 ? 2.559 -34.281 -15.32 1 85.69 627 SER A N 1
ATOM 5083 C CA . SER A 1 627 ? 1.864 -33.688 -16.469 1 85.69 627 SER A CA 1
ATOM 5084 C C . SER A 1 627 ? 2.234 -32.219 -16.672 1 85.69 627 SER A C 1
ATOM 5086 O O . SER A 1 627 ? 2.344 -31.766 -17.797 1 85.69 627 SER A O 1
ATOM 5088 N N . PHE A 1 628 ? 2.422 -31.547 -15.539 1 87.31 628 PHE A N 1
ATOM 5089 C CA . PHE A 1 628 ? 2.701 -30.125 -15.641 1 87.31 628 PHE A CA 1
ATOM 5090 C C . PHE A 1 628 ? 4.172 -29.844 -15.359 1 87.31 628 PHE A C 1
ATOM 5092 O O . PHE A 1 628 ? 4.68 -28.766 -15.695 1 87.31 628 PHE A O 1
ATOM 5099 N N . CYS A 1 629 ? 4.875 -30.797 -14.703 1 86.75 629 CYS A N 1
ATOM 5100 C CA . CYS A 1 629 ? 6.203 -30.453 -14.203 1 86.75 629 CYS A CA 1
ATOM 5101 C C . CYS A 1 629 ? 7.25 -31.422 -14.727 1 86.75 629 CYS A C 1
ATOM 5103 O O . CYS A 1 629 ? 8.43 -31.312 -14.406 1 86.75 629 CYS A O 1
ATOM 5105 N N . GLY A 1 630 ? 6.832 -32.375 -15.531 1 81.69 630 GLY A N 1
ATOM 5106 C CA . GLY A 1 630 ? 7.801 -33.375 -16 1 81.69 630 GLY A CA 1
ATOM 5107 C C . GLY A 1 630 ? 8.383 -34.219 -14.883 1 81.69 630 GLY A C 1
ATOM 5108 O O . GLY A 1 630 ? 7.785 -34.344 -13.812 1 81.69 630 GLY A O 1
ATOM 5109 N N . LEU A 1 631 ? 9.406 -34.969 -15.242 1 81.25 631 LEU A N 1
ATOM 5110 C CA . LEU A 1 631 ? 10.117 -35.812 -14.281 1 81.25 631 LEU A CA 1
ATOM 5111 C C . LEU A 1 631 ? 11.547 -35.312 -14.086 1 81.25 631 LEU A C 1
ATOM 5113 O O . LEU A 1 631 ? 12.195 -34.875 -15.039 1 81.25 631 LEU A O 1
ATOM 5117 N N . ARG A 1 632 ? 11.945 -35.406 -12.922 1 80.44 632 ARG A N 1
ATOM 5118 C CA . ARG A 1 632 ? 13.297 -34.969 -12.609 1 80.44 632 ARG A CA 1
ATOM 5119 C C . ARG A 1 632 ? 14.336 -35.812 -13.336 1 80.44 632 ARG A C 1
ATOM 5121 O O . ARG A 1 632 ? 14.32 -37.031 -13.242 1 80.44 632 ARG A O 1
ATOM 5128 N N . ASP A 1 633 ? 15.195 -35.156 -14.039 1 79.44 633 ASP A N 1
ATOM 5129 C CA . ASP A 1 633 ? 16.344 -35.75 -14.719 1 79.44 633 ASP A CA 1
ATOM 5130 C C . ASP A 1 633 ? 15.922 -36.812 -15.711 1 79.44 633 ASP A C 1
ATOM 5132 O O . ASP A 1 633 ? 16.672 -37.75 -15.969 1 79.44 633 ASP A O 1
ATOM 5136 N N . ARG A 1 634 ? 14.703 -36.75 -16.156 1 83.75 634 ARG A N 1
ATOM 5137 C CA . ARG A 1 634 ? 14.18 -37.688 -17.141 1 83.75 634 ARG A CA 1
ATOM 5138 C C . ARG A 1 634 ? 13.398 -36.969 -18.234 1 83.75 634 ARG A C 1
ATOM 5140 O O . ARG A 1 634 ? 13.023 -35.812 -18.062 1 83.75 634 ARG A O 1
ATOM 5147 N N . ARG A 1 635 ? 13.234 -37.688 -19.219 1 91.75 635 ARG A N 1
ATOM 5148 C CA . ARG A 1 635 ? 12.375 -37.188 -20.281 1 91.75 635 ARG A CA 1
ATOM 5149 C C . ARG A 1 635 ? 10.906 -37.188 -19.875 1 91.75 635 ARG A C 1
ATOM 5151 O O . ARG A 1 635 ? 10.523 -37.969 -19 1 91.75 635 ARG A O 1
ATOM 5158 N N . TYR A 1 636 ? 10.164 -36.25 -20.469 1 90.88 636 TYR A N 1
ATOM 5159 C CA . TYR A 1 636 ? 8.719 -36.25 -20.266 1 90.88 636 TYR A CA 1
ATOM 5160 C C . TYR A 1 636 ? 8.148 -37.625 -20.562 1 90.88 636 TYR A C 1
ATOM 5162 O O . TYR A 1 636 ? 8.414 -38.219 -21.625 1 90.88 636 TYR A O 1
ATOM 5170 N N . PRO A 1 637 ? 7.34 -38.281 -19.641 1 88.81 637 PRO A N 1
ATOM 5171 C CA . PRO A 1 637 ? 6.988 -39.688 -19.719 1 88.81 637 PRO A CA 1
ATOM 5172 C C . PRO A 1 637 ? 5.824 -39.969 -20.672 1 88.81 637 PRO A C 1
ATOM 5174 O O . PRO A 1 637 ? 4.914 -40.719 -20.344 1 88.81 637 PRO A O 1
ATOM 5177 N N . ASP A 1 638 ? 5.793 -39.375 -21.797 1 92.44 638 ASP A N 1
ATOM 5178 C CA . ASP A 1 638 ? 4.801 -39.562 -22.844 1 92.44 638 ASP A CA 1
ATOM 5179 C C . ASP A 1 638 ? 5.316 -39.031 -24.188 1 92.44 638 ASP A C 1
ATOM 5181 O O . ASP A 1 638 ? 5.672 -37.844 -24.297 1 92.44 638 ASP A O 1
ATOM 5185 N N . SER A 1 639 ? 5.352 -39.875 -25.156 1 93.56 639 SER A N 1
ATOM 5186 C CA . SER A 1 639 ? 5.883 -39.469 -26.453 1 93.56 639 SER A CA 1
ATOM 5187 C C . SER A 1 639 ? 4.867 -38.656 -27.234 1 93.56 639 SER A C 1
ATOM 5189 O O . SER A 1 639 ? 5.223 -37.969 -28.188 1 93.56 639 SER A O 1
ATOM 5191 N N . ARG A 1 640 ? 3.582 -38.781 -26.828 1 95 640 ARG A N 1
ATOM 5192 C CA . ARG A 1 640 ? 2.529 -38 -27.516 1 95 640 ARG A CA 1
ATOM 5193 C C . ARG A 1 640 ? 2.631 -36.531 -27.188 1 95 640 ARG A C 1
ATOM 5195 O O . ARG A 1 640 ? 3.242 -36.125 -26.188 1 95 640 ARG A O 1
ATOM 5202 N N . SER A 1 641 ? 2.061 -35.719 -28.109 1 96.12 641 SER A N 1
ATOM 5203 C CA . SER A 1 641 ? 1.933 -34.281 -27.812 1 96.12 641 SER A CA 1
ATOM 5204 C C . SER A 1 641 ? 1.111 -34.062 -26.547 1 96.12 641 SER A C 1
ATOM 5206 O O . SER A 1 641 ? 0.147 -34.781 -26.281 1 96.12 641 SER A O 1
ATOM 5208 N N . MET A 1 642 ? 1.559 -33.094 -25.734 1 96.5 642 MET A N 1
ATOM 5209 C CA . MET A 1 642 ? 0.774 -32.781 -24.547 1 96.5 642 MET A CA 1
ATOM 5210 C C . MET A 1 642 ? -0.618 -32.281 -24.922 1 96.5 642 MET A C 1
ATOM 5212 O O . MET A 1 642 ? -0.761 -31.453 -25.812 1 96.5 642 MET A O 1
ATOM 5216 N N . GLY A 1 643 ? -1.622 -32.844 -24.266 1 96.62 643 GLY A N 1
ATOM 5217 C CA . GLY A 1 643 ? -3.008 -32.562 -24.594 1 96.62 643 GLY A CA 1
ATOM 5218 C C . GLY A 1 643 ? -3.641 -33.594 -25.516 1 96.62 643 GLY A C 1
ATOM 5219 O O . GLY A 1 643 ? -4.844 -33.531 -25.781 1 96.62 643 GLY A O 1
ATOM 5220 N N . TYR A 1 644 ? -2.828 -34.5 -26.031 1 97.25 644 TYR A N 1
ATOM 5221 C CA . TYR A 1 644 ? -3.369 -35.594 -26.828 1 97.25 644 TYR A CA 1
ATOM 5222 C C . TYR A 1 644 ? -4.508 -36.281 -26.109 1 97.25 644 TYR A C 1
ATOM 5224 O O . TYR A 1 644 ? -4.379 -36.656 -24.922 1 97.25 644 TYR A O 1
ATOM 5232 N N . PRO A 1 645 ? -5.652 -36.5 -26.812 1 97.62 645 PRO A N 1
ATOM 5233 C CA . PRO A 1 645 ? -5.805 -36.344 -28.266 1 97.62 645 PRO A CA 1
ATOM 5234 C C . PRO A 1 645 ? -6.438 -35 -28.656 1 97.62 645 PRO A C 1
ATOM 5236 O O . PRO A 1 645 ? -6.785 -34.812 -29.812 1 97.62 645 PRO A O 1
ATOM 5239 N N . PHE A 1 646 ? -6.578 -34.094 -27.75 1 98.12 646 PHE A N 1
ATOM 5240 C CA . PHE A 1 646 ? -7.387 -32.906 -28 1 98.12 646 PHE A CA 1
ATOM 5241 C C . PHE A 1 646 ? -6.516 -31.75 -28.453 1 98.12 646 PHE A C 1
ATOM 5243 O O . PHE A 1 646 ? -7.023 -30.672 -28.75 1 98.12 646 PHE A O 1
ATOM 5250 N N . ASP A 1 647 ? -5.219 -31.906 -28.594 1 96.56 647 ASP A N 1
ATOM 5251 C CA . ASP A 1 647 ? -4.297 -30.828 -28.938 1 96.56 647 ASP A CA 1
ATOM 5252 C C . ASP A 1 647 ? -4.367 -30.484 -30.422 1 96.56 647 ASP A C 1
ATOM 5254 O O . ASP A 1 647 ? -3.873 -29.438 -30.859 1 96.56 647 ASP A O 1
ATOM 5258 N N . ARG A 1 648 ? -5.062 -31.344 -31.219 1 96.5 648 ARG A N 1
ATOM 5259 C CA . ARG A 1 648 ? -5.148 -31.109 -32.656 1 96.5 648 ARG A CA 1
ATOM 5260 C C . ARG A 1 648 ? -6.586 -30.812 -33.062 1 96.5 648 ARG A C 1
ATOM 5262 O O . ARG A 1 648 ? -7.531 -31.297 -32.438 1 96.5 648 ARG A O 1
ATOM 5269 N N . PHE A 1 649 ? -6.656 -30.047 -34.125 1 95.81 649 PHE A N 1
ATOM 5270 C CA . PHE A 1 649 ? -7.957 -29.828 -34.719 1 95.81 649 PHE A CA 1
ATOM 5271 C C . PHE A 1 649 ? -8.453 -31.094 -35.406 1 95.81 649 PHE A C 1
ATOM 5273 O O . PHE A 1 649 ? -7.652 -31.938 -35.812 1 95.81 649 PHE A O 1
ATOM 5280 N N . THR A 1 650 ? -9.734 -31.203 -35.5 1 95.5 650 THR A N 1
ATOM 5281 C CA . THR A 1 650 ? -10.367 -32.375 -36.125 1 95.5 650 THR A CA 1
ATOM 5282 C C . THR A 1 650 ? -11 -31.969 -37.469 1 95.5 650 THR A C 1
ATOM 5284 O O . THR A 1 650 ? -11.219 -30.781 -37.719 1 95.5 650 THR A O 1
ATOM 5287 N N . PRO A 1 651 ? -11.227 -33 -38.25 1 92.75 651 PRO A N 1
ATOM 5288 C CA . PRO A 1 651 ? -11.945 -32.688 -39.5 1 92.75 651 PRO A CA 1
ATOM 5289 C C . PRO A 1 651 ? -13.312 -32.062 -39.25 1 92.75 651 PRO A C 1
ATOM 5291 O O . PRO A 1 651 ? -13.938 -32.312 -38.219 1 92.75 651 PRO A O 1
ATOM 5294 N N . GLY A 1 652 ? -13.797 -31.312 -40.219 1 89.38 652 GLY A N 1
ATOM 5295 C CA . GLY A 1 652 ? -15.039 -30.578 -40.094 1 89.38 652 GLY A CA 1
ATOM 5296 C C . GLY A 1 652 ? -16.25 -31.453 -39.875 1 89.38 652 GLY A C 1
ATOM 5297 O O . GLY A 1 652 ? -17.281 -31 -39.375 1 89.38 652 GLY A O 1
ATOM 5298 N N . THR A 1 653 ? -16.141 -32.656 -40.125 1 91.5 653 THR A N 1
ATOM 5299 C CA . THR A 1 653 ? -17.25 -33.594 -40.031 1 91.5 653 THR A CA 1
ATOM 5300 C C . THR A 1 653 ? -17.516 -33.969 -38.562 1 91.5 653 THR A C 1
ATOM 5302 O O . THR A 1 653 ? -18.578 -34.469 -38.219 1 91.5 653 THR A O 1
ATOM 5305 N N . ILE A 1 654 ? -16.562 -33.656 -37.719 1 94.62 654 ILE A N 1
ATOM 5306 C CA . ILE A 1 654 ? -16.703 -33.938 -36.312 1 94.62 654 ILE A CA 1
ATOM 5307 C C . ILE A 1 654 ? -17.266 -32.719 -35.594 1 94.62 654 ILE A C 1
ATOM 5309 O O . ILE A 1 654 ? -16.562 -31.734 -35.375 1 94.62 654 ILE A O 1
ATOM 5313 N N . GLY A 1 655 ? -18.484 -32.844 -35.156 1 93.69 655 GLY A N 1
ATOM 5314 C CA . GLY A 1 655 ? -19.156 -31.672 -34.594 1 93.69 655 GLY A CA 1
ATOM 5315 C C . GLY A 1 655 ? -19.312 -31.734 -33.094 1 93.69 655 GLY A C 1
ATOM 5316 O O . GLY A 1 655 ? -19.609 -30.719 -32.438 1 93.69 655 GLY A O 1
ATOM 5317 N N . SER A 1 656 ? -19.094 -32.906 -32.562 1 96.19 656 SER A N 1
ATOM 5318 C CA . SER A 1 656 ? -19.266 -33.094 -31.125 1 96.19 656 SER A CA 1
ATOM 5319 C C . SER A 1 656 ? -18.25 -34.094 -30.578 1 96.19 656 SER A C 1
ATOM 5321 O O . SER A 1 656 ? -17.609 -34.812 -31.328 1 96.19 656 SER A O 1
ATOM 5323 N N . LEU A 1 657 ? -18.078 -34.031 -29.281 1 97.44 657 LEU A N 1
ATOM 5324 C CA . LEU A 1 657 ? -17.188 -35 -28.609 1 97.44 657 LEU A CA 1
ATOM 5325 C C . LEU A 1 657 ? -17.656 -36.438 -28.844 1 97.44 657 LEU A C 1
ATOM 5327 O O . LEU A 1 657 ? -16.828 -37.344 -29 1 97.44 657 LEU A O 1
ATOM 5331 N N . LEU A 1 658 ? -18.938 -36.656 -28.922 1 95.62 658 LEU A N 1
ATOM 5332 C CA . LEU A 1 658 ? -19.484 -37.969 -29.188 1 95.62 658 LEU A CA 1
ATOM 5333 C C . LEU A 1 658 ? -19.125 -38.438 -30.594 1 95.62 658 LEU A C 1
ATOM 5335 O O . LEU A 1 658 ? -18.797 -39.594 -30.812 1 95.62 658 LEU A O 1
ATOM 5339 N N . ASP A 1 659 ? -19.203 -37.5 -31.547 1 96.38 659 ASP A N 1
ATOM 5340 C CA . ASP A 1 659 ? -18.781 -37.781 -32.906 1 96.38 659 ASP A CA 1
ATOM 5341 C C . ASP A 1 659 ? -17.312 -38.188 -32.969 1 96.38 659 ASP A C 1
ATOM 5343 O O . ASP A 1 659 ? -16.922 -39.062 -33.75 1 96.38 659 ASP A O 1
ATOM 5347 N N . PHE A 1 660 ? -16.562 -37.562 -32.156 1 97.56 660 PHE A N 1
ATOM 5348 C CA . PHE A 1 660 ? -15.125 -37.781 -32.125 1 97.56 660 PHE A CA 1
ATOM 5349 C C . PHE A 1 660 ? -14.82 -39.188 -31.578 1 97.56 660 PHE A C 1
ATOM 5351 O O . PHE A 1 660 ? -13.922 -39.875 -32.062 1 97.56 660 PHE A O 1
ATOM 5358 N N . THR A 1 661 ? -15.578 -39.719 -30.594 1 97.5 661 THR A N 1
ATOM 5359 C CA . THR A 1 661 ? -15.25 -40.938 -29.875 1 97.5 661 THR A CA 1
ATOM 5360 C C . THR A 1 661 ? -15.914 -42.156 -30.531 1 97.5 661 THR A C 1
ATOM 5362 O O . THR A 1 661 ? -15.445 -43.281 -30.391 1 97.5 661 THR A O 1
ATOM 5365 N N . LYS A 1 662 ? -16.906 -42 -31.25 1 95.62 662 LYS A N 1
ATOM 5366 C CA . LYS A 1 662 ? -17.781 -43.062 -31.766 1 95.62 662 LYS A CA 1
ATOM 5367 C C . LYS A 1 662 ? -16.984 -44.094 -32.562 1 95.62 662 LYS A C 1
ATOM 5369 O O . LYS A 1 662 ? -17.234 -45.312 -32.438 1 95.62 662 LYS A O 1
ATOM 5374 N N . PRO A 1 663 ? -16.094 -43.625 -33.375 1 96.38 663 PRO A N 1
ATOM 5375 C CA . PRO A 1 663 ? -15.414 -44.625 -34.219 1 96.38 663 PRO A CA 1
ATOM 5376 C C . PRO A 1 663 ? -14.414 -45.469 -33.438 1 96.38 663 PRO A C 1
ATOM 5378 O O . PRO A 1 663 ? -13.891 -46.469 -33.969 1 96.38 663 PRO A O 1
ATOM 5381 N N . TYR A 1 664 ? -14.18 -45.188 -32.25 1 98 664 TYR A N 1
ATOM 5382 C CA . TYR A 1 664 ? -13.086 -45.844 -31.531 1 98 664 TYR A CA 1
ATOM 5383 C C . TYR A 1 664 ? -13.586 -46.562 -30.281 1 98 664 TYR A C 1
ATOM 5385 O O . TYR A 1 664 ? -14.289 -45.969 -29.453 1 98 664 TYR A O 1
ATOM 5393 N N . VAL A 1 665 ? -13.141 -47.781 -30.047 1 98.06 665 VAL A N 1
ATOM 5394 C CA . VAL A 1 665 ? -13.648 -48.594 -28.953 1 98.06 665 VAL A CA 1
ATOM 5395 C C . VAL A 1 665 ? -12.82 -48.312 -27.688 1 98.06 665 VAL A C 1
ATOM 5397 O O . VAL A 1 665 ? -13.234 -48.656 -26.578 1 98.06 665 VAL A O 1
ATOM 5400 N N . ASN A 1 666 ? -11.648 -47.719 -27.828 1 98.5 666 ASN A N 1
ATOM 5401 C CA . ASN A 1 666 ? -10.75 -47.5 -26.703 1 98.5 666 ASN A CA 1
ATOM 5402 C C . ASN A 1 666 ? -11.031 -46.156 -26 1 98.5 666 ASN A C 1
ATOM 5404 O O . ASN A 1 666 ? -10.203 -45.688 -25.234 1 98.5 666 ASN A O 1
ATOM 5408 N N . MET A 1 667 ? -12.109 -45.469 -26.297 1 98.25 667 MET A N 1
ATOM 5409 C CA . MET A 1 667 ? -12.484 -44.219 -25.672 1 98.25 667 MET A CA 1
ATOM 5410 C C . MET A 1 667 ? -13.953 -44.219 -25.281 1 98.25 667 MET A C 1
ATOM 5412 O O . MET A 1 667 ? -14.758 -44.938 -25.875 1 98.25 667 MET A O 1
ATOM 5416 N N . LEU A 1 668 ? -14.266 -43.438 -24.297 1 98.38 668 LEU A N 1
ATOM 5417 C CA . LEU A 1 668 ? -15.641 -43.312 -23.828 1 98.38 668 LEU A CA 1
ATOM 5418 C C . LEU A 1 668 ? -15.867 -41.938 -23.156 1 98.38 668 LEU A C 1
ATOM 5420 O O . LEU A 1 668 ? -14.945 -41.375 -22.562 1 98.38 668 LEU A O 1
ATOM 5424 N N . VAL A 1 669 ? -17.047 -41.375 -23.297 1 98.19 669 VAL A N 1
ATOM 5425 C CA . VAL A 1 669 ? -17.453 -40.125 -22.672 1 98.19 669 VAL A CA 1
ATOM 5426 C C . VAL A 1 669 ? -18.609 -40.375 -21.703 1 98.19 669 VAL A C 1
ATOM 5428 O O . VAL A 1 669 ? -19.516 -41.156 -22.016 1 98.19 669 VAL A O 1
ATOM 5431 N N . THR A 1 670 ? -18.531 -39.812 -20.562 1 97.94 670 THR A N 1
ATOM 5432 C CA . THR A 1 670 ? -19.609 -39.875 -19.594 1 97.94 670 THR A CA 1
ATOM 5433 C C . THR A 1 670 ? -19.984 -38.5 -19.062 1 97.94 670 THR A C 1
ATOM 5435 O O . THR A 1 670 ? -19.109 -37.75 -18.594 1 97.94 670 THR A O 1
ATOM 5438 N N . PRO A 1 671 ? -21.234 -38.125 -19.156 1 97.88 671 PRO A N 1
ATOM 5439 C CA . PRO A 1 671 ? -21.641 -36.875 -18.516 1 97.88 671 PRO A CA 1
ATOM 5440 C C . PRO A 1 671 ? -21.594 -36.938 -16.984 1 97.88 671 PRO A C 1
ATOM 5442 O O . PRO A 1 671 ? -22.047 -37.938 -16.406 1 97.88 671 PRO A O 1
ATOM 5445 N N . VAL A 1 672 ? -21.031 -35.969 -16.375 1 98.44 672 VAL A N 1
ATOM 5446 C CA . VAL A 1 672 ? -20.906 -35.906 -14.93 1 98.44 672 VAL A CA 1
ATOM 5447 C C . VAL A 1 672 ? -21.422 -34.562 -14.43 1 98.44 672 VAL A C 1
ATOM 5449 O O . VAL A 1 672 ? -21.062 -33.531 -14.961 1 98.44 672 VAL A O 1
ATOM 5452 N N . LYS A 1 673 ? -22.203 -34.625 -13.406 1 98.31 673 LYS A N 1
ATOM 5453 C CA . LYS A 1 673 ? -22.734 -33.406 -12.789 1 98.31 673 LYS A CA 1
ATOM 5454 C C . LYS A 1 673 ? -21.922 -33.031 -11.57 1 98.31 673 LYS A C 1
ATOM 5456 O O . LYS A 1 673 ? -21.656 -33.844 -10.695 1 98.31 673 LYS A O 1
ATOM 5461 N N . ILE A 1 674 ? -21.516 -31.781 -11.523 1 98.5 674 ILE A N 1
ATOM 5462 C CA . ILE A 1 674 ? -20.812 -31.266 -10.359 1 98.5 674 ILE A CA 1
ATOM 5463 C C . ILE A 1 674 ? -21.703 -30.281 -9.609 1 98.5 674 ILE A C 1
ATOM 5465 O O . ILE A 1 674 ? -22.031 -29.219 -10.125 1 98.5 674 ILE A O 1
ATOM 5469 N N . ARG A 1 675 ? -22.031 -30.609 -8.398 1 98.38 675 ARG A N 1
ATOM 5470 C CA . ARG A 1 675 ? -22.891 -29.812 -7.523 1 98.38 675 ARG A CA 1
ATOM 5471 C C . ARG A 1 675 ? -22.047 -29.047 -6.504 1 98.38 675 ARG A C 1
ATOM 5473 O O . ARG A 1 675 ? -21.109 -29.594 -5.918 1 98.38 675 ARG A O 1
ATOM 5480 N N . PHE A 1 676 ? -22.422 -27.781 -6.371 1 98.25 676 PHE A N 1
ATOM 5481 C CA . PHE A 1 676 ? -21.766 -26.953 -5.371 1 98.25 676 PHE A CA 1
ATOM 5482 C C . PHE A 1 676 ? -22.688 -26.703 -4.184 1 98.25 676 PHE A C 1
ATOM 5484 O O . PHE A 1 676 ? -23.844 -26.297 -4.355 1 98.25 676 PHE A O 1
ATOM 5491 N N . THR A 1 677 ? -22.203 -26.922 -3.018 1 96.94 677 THR A N 1
ATOM 5492 C CA . THR A 1 677 ? -22.938 -26.562 -1.807 1 96.94 677 THR A CA 1
ATOM 5493 C C . THR A 1 677 ? -22.266 -25.391 -1.102 1 96.94 677 THR A C 1
ATOM 5495 O O . THR A 1 677 ? -21.078 -25.422 -0.821 1 96.94 677 THR A O 1
ATOM 5498 N N . ASN A 1 678 ? -23.031 -24.391 -0.834 1 94.44 678 ASN A N 1
ATOM 5499 C CA . ASN A 1 678 ? -22.531 -23.203 -0.153 1 94.44 678 ASN A CA 1
ATOM 5500 C C . ASN A 1 678 ? -22.391 -23.438 1.349 1 94.44 678 ASN A C 1
ATOM 5502 O O . ASN A 1 678 ? -23.016 -22.734 2.148 1 94.44 678 ASN A O 1
ATOM 5506 N N . THR A 1 679 ? -21.703 -24.375 1.71 1 94.69 679 THR A N 1
ATOM 5507 C CA . THR A 1 679 ? -21.391 -24.75 3.09 1 94.69 679 THR A CA 1
ATOM 5508 C C . THR A 1 679 ? -19.891 -24.734 3.34 1 94.69 679 THR A C 1
ATOM 5510 O O . THR A 1 679 ? -19.109 -25.078 2.455 1 94.69 679 THR A O 1
ATOM 5513 N N . VAL A 1 680 ? -19.562 -24.266 4.426 1 95.06 680 VAL A N 1
ATOM 5514 C CA . VAL A 1 680 ? -18.156 -24.25 4.82 1 95.06 680 VAL A CA 1
ATOM 5515 C C . VAL A 1 680 ? -17.875 -25.422 5.758 1 95.06 680 VAL A C 1
ATOM 5517 O O . VAL A 1 680 ? -18.484 -25.531 6.828 1 95.06 680 VAL A O 1
ATOM 5520 N N . ILE A 1 681 ? -17 -26.281 5.371 1 94.75 681 ILE A N 1
ATOM 5521 C CA . ILE A 1 681 ? -16.625 -27.438 6.18 1 94.75 681 ILE A CA 1
ATOM 5522 C C . ILE A 1 681 ? -15.211 -27.234 6.727 1 94.75 681 ILE A C 1
ATOM 5524 O O . ILE A 1 681 ? -14.297 -26.844 5.988 1 94.75 681 ILE A O 1
ATOM 5528 N N . ALA A 1 682 ? -15.016 -27.469 8.062 1 90.44 682 ALA A N 1
ATOM 5529 C CA . ALA A 1 682 ? -13.688 -27.375 8.656 1 90.44 682 ALA A CA 1
ATOM 5530 C C . ALA A 1 682 ? -12.828 -28.578 8.281 1 90.44 682 ALA A C 1
ATOM 5532 O O . ALA A 1 682 ? -13.32 -29.719 8.242 1 90.44 682 ALA A O 1
ATOM 5533 N N . ARG A 1 683 ? -11.648 -28.281 8.016 1 83.81 683 ARG A N 1
ATOM 5534 C CA . ARG A 1 683 ? -10.766 -29.406 7.738 1 83.81 683 ARG A CA 1
ATOM 5535 C C . ARG A 1 683 ? -10.453 -30.188 9.008 1 83.81 683 ARG A C 1
ATOM 5537 O O . ARG A 1 683 ? -10.242 -29.609 10.07 1 83.81 683 ARG A O 1
ATOM 5544 N N . ALA A 1 684 ? -10.672 -31.5 9.016 1 65.69 684 ALA A N 1
ATOM 5545 C CA . ALA A 1 684 ? -10.453 -32.375 10.164 1 65.69 684 ALA A CA 1
ATOM 5546 C C . ALA A 1 684 ? -8.969 -32.438 10.516 1 65.69 684 ALA A C 1
ATOM 5548 O O . ALA A 1 684 ? -8.109 -32.312 9.641 1 65.69 684 ALA A O 1
ATOM 5549 N N . MET B 1 1 ? 0.953 9.547 44.469 1 52.53 1 MET B N 1
ATOM 5550 C CA . MET B 1 1 ? 0.082 9.617 43.312 1 52.53 1 MET B CA 1
ATOM 5551 C C . MET B 1 1 ? 0.896 9.828 42.031 1 52.53 1 MET B C 1
ATOM 5553 O O . MET B 1 1 ? 1.787 10.68 42 1 52.53 1 MET B O 1
ATOM 5557 N N . THR B 1 2 ? 0.854 8.82 41.219 1 70.69 2 THR B N 1
ATOM 5558 C CA . THR B 1 2 ? 1.643 8.883 40 1 70.69 2 THR B CA 1
ATOM 5559 C C . THR B 1 2 ? 1.376 10.188 39.25 1 70.69 2 THR B C 1
ATOM 5561 O O . THR B 1 2 ? 0.234 10.648 39.188 1 70.69 2 THR B O 1
ATOM 5564 N N . ASP B 1 3 ? 2.443 10.773 38.906 1 85.88 3 ASP B N 1
ATOM 5565 C CA . ASP B 1 3 ? 2.43 11.992 38.094 1 85.88 3 ASP B CA 1
ATOM 5566 C C . ASP B 1 3 ? 1.471 11.867 36.906 1 85.88 3 ASP B C 1
ATOM 5568 O O . ASP B 1 3 ? 1.443 10.844 36.25 1 85.88 3 ASP B O 1
ATOM 5572 N N . ILE B 1 4 ? 0.476 12.828 36.875 1 90.75 4 ILE B N 1
ATOM 5573 C CA . ILE B 1 4 ? -0.588 12.836 35.875 1 90.75 4 ILE B CA 1
ATOM 5574 C C . ILE B 1 4 ? 0.017 12.773 34.469 1 90.75 4 ILE B C 1
ATOM 5576 O O . ILE B 1 4 ? -0.546 12.148 33.594 1 90.75 4 ILE B O 1
ATOM 5580 N N . ASN B 1 5 ? 1.141 13.344 34.281 1 89.62 5 ASN B N 1
ATOM 5581 C CA . ASN B 1 5 ? 1.801 13.312 32.969 1 89.62 5 ASN B CA 1
ATOM 5582 C C . ASN B 1 5 ? 2.254 11.906 32.594 1 89.62 5 ASN B C 1
ATOM 5584 O O . ASN B 1 5 ? 2.041 11.453 31.469 1 89.62 5 ASN B O 1
ATOM 5588 N N . THR B 1 6 ? 2.869 11.289 33.562 1 90.12 6 THR B N 1
ATOM 5589 C CA . THR B 1 6 ? 3.348 9.938 33.344 1 90.12 6 THR B CA 1
ATOM 5590 C C . THR B 1 6 ? 2.186 9 33 1 90.12 6 THR B C 1
ATOM 5592 O O . THR B 1 6 ? 2.283 8.164 32.125 1 90.12 6 THR B O 1
ATOM 5595 N N . ARG B 1 7 ? 1.195 9.211 33.688 1 92.75 7 ARG B N 1
ATOM 5596 C CA . ARG B 1 7 ? 0.014 8.367 33.562 1 92.75 7 ARG B CA 1
ATOM 5597 C C . ARG B 1 7 ? -0.61 8.508 32.188 1 92.75 7 ARG B C 1
ATOM 5599 O O . ARG B 1 7 ? -0.793 7.52 31.469 1 92.75 7 ARG B O 1
ATOM 5606 N N . PHE B 1 8 ? -0.898 9.695 31.75 1 94.69 8 PHE B N 1
ATOM 5607 C CA . PHE B 1 8 ? -1.618 9.891 30.5 1 94.69 8 PHE B CA 1
ATOM 5608 C C . PHE B 1 8 ? -0.681 9.742 29.312 1 94.69 8 PHE B C 1
ATOM 5610 O O . PHE B 1 8 ? -1.09 9.266 28.25 1 94.69 8 PHE B O 1
ATOM 5617 N N . ARG B 1 9 ? 0.558 10.117 29.453 1 91.06 9 ARG B N 1
ATOM 5618 C CA . ARG B 1 9 ? 1.521 9.836 28.391 1 91.06 9 ARG B CA 1
ATOM 5619 C C . ARG B 1 9 ? 1.638 8.336 28.141 1 91.06 9 ARG B C 1
ATOM 5621 O O . ARG B 1 9 ? 1.702 7.898 26.984 1 91.06 9 ARG B O 1
ATOM 5628 N N . GLY B 1 10 ? 1.716 7.641 29.219 1 91.81 10 GLY B N 1
ATOM 5629 C CA . GLY B 1 10 ? 1.772 6.195 29.109 1 91.81 10 GLY B CA 1
ATOM 5630 C C . GLY B 1 10 ? 0.571 5.605 28.391 1 91.81 10 GLY B C 1
ATOM 5631 O O . GLY B 1 10 ? 0.71 4.676 27.594 1 91.81 10 GLY B O 1
ATOM 5632 N N . LEU B 1 11 ? -0.583 6.148 28.578 1 93.94 11 LEU B N 1
ATOM 5633 C CA . LEU B 1 11 ? -1.815 5.656 27.984 1 93.94 11 LEU B CA 1
ATOM 5634 C C . LEU B 1 11 ? -1.812 5.887 26.469 1 93.94 11 LEU B C 1
ATOM 5636 O O . LEU B 1 11 ? -2.48 5.164 25.734 1 93.94 11 LEU B O 1
ATOM 5640 N N . LEU B 1 12 ? -1.073 6.883 26.047 1 93.94 12 LEU B N 1
ATOM 5641 C CA . LEU B 1 12 ? -1.088 7.25 24.641 1 93.94 12 LEU B CA 1
ATOM 5642 C C . LEU B 1 12 ? -0.003 6.504 23.859 1 93.94 12 LEU B C 1
ATOM 5644 O O . LEU B 1 12 ? -0.043 6.438 22.641 1 93.94 12 LEU B O 1
ATOM 5648 N N . GLN B 1 13 ? 0.918 5.863 24.547 1 92.12 13 GLN B N 1
ATOM 5649 C CA . GLN B 1 13 ? 2.043 5.188 23.906 1 92.12 13 GLN B CA 1
ATOM 5650 C C . GLN B 1 13 ? 1.634 3.818 23.375 1 92.12 13 GLN B C 1
ATOM 5652 O O . GLN B 1 13 ? 0.75 3.168 23.938 1 92.12 13 GLN B O 1
ATOM 5657 N N . ARG B 1 14 ? 2.301 3.395 22.266 1 93.75 14 ARG B N 1
ATOM 5658 C CA . ARG B 1 14 ? 2.07 2.076 21.688 1 93.75 14 ARG B CA 1
ATOM 5659 C C . ARG B 1 14 ? 0.578 1.796 21.531 1 93.75 14 ARG B C 1
ATOM 5661 O O . ARG B 1 14 ? 0.046 0.883 22.172 1 93.75 14 ARG B O 1
ATOM 5668 N N . PRO B 1 15 ? 0.021 2.545 20.641 1 93.5 15 PRO B N 1
ATOM 5669 C CA . PRO B 1 15 ? -1.439 2.639 20.594 1 93.5 15 PRO B CA 1
ATOM 5670 C C . PRO B 1 15 ? -2.109 1.297 20.312 1 93.5 15 PRO B C 1
ATOM 5672 O O . PRO B 1 15 ? -3.281 1.103 20.641 1 93.5 15 PRO B O 1
ATOM 5675 N N . TYR B 1 16 ? -1.451 0.341 19.781 1 94.62 16 TYR B N 1
ATOM 5676 C CA . TYR B 1 16 ? -2.127 -0.893 19.406 1 94.62 16 TYR B CA 1
ATOM 5677 C C . TYR B 1 16 ? -1.802 -2.021 20.375 1 94.62 16 TYR B C 1
ATOM 5679 O O . TYR B 1 16 ? -2.365 -3.113 20.281 1 94.62 16 TYR B O 1
ATOM 5687 N N . GLU B 1 17 ? -0.927 -1.753 21.281 1 95.69 17 GLU B N 1
ATOM 5688 C CA . GLU B 1 17 ? -0.697 -2.711 22.359 1 95.69 17 GLU B CA 1
ATOM 5689 C C . GLU B 1 17 ? -1.735 -2.557 23.469 1 95.69 17 GLU B C 1
ATOM 5691 O O . GLU B 1 17 ? -2.084 -1.437 23.844 1 95.69 17 GLU B O 1
ATOM 5696 N N . PRO B 1 18 ? -2.211 -3.674 23.953 1 96.06 18 PRO B N 1
ATOM 5697 C CA . PRO B 1 18 ? -3.162 -3.57 25.062 1 96.06 18 PRO B CA 1
ATOM 5698 C C . PRO B 1 18 ? -2.574 -2.863 26.281 1 96.06 18 PRO B C 1
ATOM 5700 O O . PRO B 1 18 ? -1.354 -2.846 26.469 1 96.06 18 PRO B O 1
ATOM 5703 N N . THR B 1 19 ? -3.461 -2.373 27.109 1 95.62 19 THR B N 1
ATOM 5704 C CA . THR B 1 19 ? -3.041 -1.502 28.203 1 95.62 19 THR B CA 1
ATOM 5705 C C . THR B 1 19 ? -2.314 -2.299 29.281 1 95.62 19 THR B C 1
ATOM 5707 O O . THR B 1 19 ? -1.557 -1.735 30.078 1 95.62 19 THR B O 1
ATOM 5710 N N . PHE B 1 20 ? -2.539 -3.635 29.344 1 95.38 20 PHE B N 1
ATOM 5711 C CA . PHE B 1 20 ? -1.87 -4.434 30.359 1 95.38 20 PHE B CA 1
ATOM 5712 C C . PHE B 1 20 ? -0.403 -4.648 30 1 95.38 20 PHE B C 1
ATOM 5714 O O . PHE B 1 20 ? 0.365 -5.176 30.812 1 95.38 20 PHE B O 1
ATOM 5721 N N . VAL B 1 21 ? 0.04 -4.316 28.75 1 95.25 21 VAL B N 1
ATOM 5722 C CA . VAL B 1 21 ? 1.451 -4.34 28.391 1 95.25 21 VAL B CA 1
ATOM 5723 C C . VAL B 1 21 ? 2.154 -3.104 28.938 1 95.25 21 VAL B C 1
ATOM 5725 O O . VAL B 1 21 ? 1.683 -1.979 28.766 1 95.25 21 VAL B O 1
ATOM 5728 N N . PRO B 1 22 ? 3.189 -3.279 29.609 1 94 22 PRO B N 1
ATOM 5729 C CA . PRO B 1 22 ? 3.875 -2.129 30.203 1 94 22 PRO B CA 1
ATOM 5730 C C . PRO B 1 22 ? 4.246 -1.063 29.172 1 94 22 PRO B C 1
ATOM 5732 O O . PRO B 1 22 ? 4.566 -1.39 28.031 1 94 22 PRO B O 1
ATOM 5735 N N . LYS B 1 23 ? 4.199 0.164 29.641 1 92.56 23 LYS B N 1
ATOM 5736 C CA . LYS B 1 23 ? 4.531 1.329 28.828 1 92.56 23 LYS B CA 1
ATOM 5737 C C . LYS B 1 23 ? 5.781 2.029 29.344 1 92.56 23 LYS B C 1
ATOM 5739 O O . LYS B 1 23 ? 6.379 1.592 30.328 1 92.56 23 LYS B O 1
ATOM 5744 N N . ASN B 1 24 ? 6.227 3.043 28.625 1 88.38 24 ASN B N 1
ATOM 5745 C CA . ASN B 1 24 ? 7.418 3.791 29.016 1 88.38 24 ASN B CA 1
ATOM 5746 C C . ASN B 1 24 ? 8.625 2.873 29.203 1 88.38 24 ASN B C 1
ATOM 5748 O O . ASN B 1 24 ? 9.25 2.863 30.25 1 88.38 24 ASN B O 1
ATOM 5752 N N . ASN B 1 25 ? 8.844 2.09 28.219 1 83.88 25 ASN B N 1
ATOM 5753 C CA . ASN B 1 25 ? 9.977 1.171 28.156 1 83.88 25 ASN B CA 1
ATOM 5754 C C . ASN B 1 25 ? 9.922 0.158 29.297 1 83.88 25 ASN B C 1
ATOM 5756 O O . ASN B 1 25 ? 10.93 -0.074 29.984 1 83.88 25 ASN B O 1
ATOM 5760 N N . GLY B 1 26 ? 8.719 -0.276 29.625 1 86.56 26 GLY B N 1
ATOM 5761 C CA . GLY B 1 26 ? 8.516 -1.331 30.609 1 86.56 26 GLY B CA 1
ATOM 5762 C C . GLY B 1 26 ? 8.43 -0.814 32.031 1 86.56 26 GLY B C 1
ATOM 5763 O O . GLY B 1 26 ? 8.25 -1.592 32.969 1 86.56 26 GLY B O 1
ATOM 5764 N N . GLN B 1 27 ? 8.398 0.448 32.219 1 89.19 27 GLN B N 1
ATOM 5765 C CA . GLN B 1 27 ? 8.523 1.015 33.562 1 89.19 27 GLN B CA 1
ATOM 5766 C C . GLN B 1 27 ? 7.156 1.388 34.125 1 89.19 27 GLN B C 1
ATOM 5768 O O . GLN B 1 27 ? 7.016 1.593 35.344 1 89.19 27 GLN B O 1
ATOM 5773 N N . LEU B 1 28 ? 6.211 1.496 33.312 1 93.44 28 LEU B N 1
ATOM 5774 C CA . LEU B 1 28 ? 4.867 1.893 33.719 1 93.44 28 LEU B CA 1
ATOM 5775 C C . LEU B 1 28 ? 3.863 0.78 33.438 1 93.44 28 LEU B C 1
ATOM 5777 O O . LEU B 1 28 ? 3.783 0.281 32.312 1 93.44 28 LEU B O 1
ATOM 5781 N N . TYR B 1 29 ? 3.158 0.389 34.5 1 95.69 29 TYR B N 1
ATOM 5782 C CA . TYR B 1 29 ? 2.189 -0.694 34.375 1 95.69 29 TYR B CA 1
ATOM 5783 C C . TYR B 1 29 ? 0.841 -0.292 34.969 1 95.69 29 TYR B C 1
ATOM 5785 O O . TYR B 1 29 ? 0.764 0.172 36.094 1 95.69 29 TYR B O 1
ATOM 5793 N N . PHE B 1 30 ? -0.209 -0.348 34.156 1 95.88 30 PHE B N 1
ATOM 5794 C CA . PHE B 1 30 ? -1.571 -0.174 34.625 1 95.88 30 PHE B CA 1
ATOM 5795 C C . PHE B 1 30 ? -2.117 -1.481 35.188 1 95.88 30 PHE B C 1
ATOM 5797 O O . PHE B 1 30 ? -2.115 -2.506 34.531 1 95.88 30 PHE B O 1
ATOM 5804 N N . ASP B 1 31 ? -2.535 -1.46 36.438 1 94.44 31 ASP B N 1
ATOM 5805 C CA . ASP B 1 31 ? -3.109 -2.648 37.062 1 94.44 31 ASP B CA 1
ATOM 5806 C C . ASP B 1 31 ? -4.527 -2.904 36.562 1 94.44 31 ASP B C 1
ATOM 5808 O O . ASP B 1 31 ? -5.5 -2.65 37.281 1 94.44 31 ASP B O 1
ATOM 5812 N N . VAL B 1 32 ? -4.586 -3.479 35.438 1 95.06 32 VAL B N 1
ATOM 5813 C CA . VAL B 1 32 ? -5.855 -3.686 34.75 1 95.06 32 VAL B CA 1
ATOM 5814 C C . VAL B 1 32 ? -6.613 -4.844 35.406 1 95.06 32 VAL B C 1
ATOM 5816 O O . VAL B 1 32 ? -6.152 -5.988 35.375 1 95.06 32 VAL B O 1
ATOM 5819 N N . PRO B 1 33 ? -7.734 -4.539 36.031 1 93.31 33 PRO B N 1
ATOM 5820 C CA . PRO B 1 33 ? -8.531 -5.641 36.562 1 93.31 33 PRO B CA 1
ATOM 5821 C C . PRO B 1 33 ? -9.086 -6.559 35.469 1 93.31 33 PRO B C 1
ATOM 5823 O O . PRO B 1 33 ? -9.164 -6.164 34.312 1 93.31 33 PRO B O 1
ATOM 5826 N N . ASP B 1 34 ? -9.531 -7.707 35.781 1 92.69 34 ASP B N 1
ATOM 5827 C CA . ASP B 1 34 ? -10.047 -8.703 34.844 1 92.69 34 ASP B CA 1
ATOM 5828 C C . ASP B 1 34 ? -11.266 -8.172 34.094 1 92.69 34 ASP B C 1
ATOM 5830 O O . ASP B 1 34 ? -11.461 -8.492 32.938 1 92.69 34 ASP B O 1
ATOM 5834 N N . SER B 1 35 ? -12.047 -7.391 34.812 1 93.19 35 SER B N 1
ATOM 5835 C CA . SER B 1 35 ? -13.273 -6.871 34.219 1 93.19 35 SER B CA 1
ATOM 5836 C C . SER B 1 35 ? -12.969 -5.906 33.062 1 93.19 35 SER B C 1
ATOM 5838 O O . SER B 1 35 ? -13.852 -5.605 32.25 1 93.19 35 SER B O 1
ATOM 5840 N N . TYR B 1 36 ? -11.703 -5.398 33.062 1 95.5 36 TYR B N 1
ATOM 5841 C CA . TYR B 1 36 ? -11.305 -4.469 32 1 95.5 36 TYR B CA 1
ATOM 5842 C C . TYR B 1 36 ? -10.844 -5.219 30.75 1 95.5 36 TYR B C 1
ATOM 5844 O O . TYR B 1 36 ? -10.766 -4.637 29.672 1 95.5 36 TYR B O 1
ATOM 5852 N N . LEU B 1 37 ? -10.375 -6.43 30.906 1 95.88 37 LEU B N 1
ATOM 5853 C CA . LEU B 1 37 ? -9.797 -7.191 29.797 1 95.88 37 LEU B CA 1
ATOM 5854 C C . LEU B 1 37 ? -10.852 -7.523 28.766 1 95.88 37 LEU B C 1
ATOM 5856 O O . LEU B 1 37 ? -12.008 -7.789 29.094 1 95.88 37 LEU B O 1
ATOM 5860 N N . THR B 1 38 ? -10.492 -7.453 27.484 1 94.81 38 THR B N 1
ATOM 5861 C CA . THR B 1 38 ? -11.383 -7.883 26.406 1 94.81 38 THR B CA 1
ATOM 5862 C C . THR B 1 38 ? -11.672 -9.383 26.516 1 94.81 38 THR B C 1
ATOM 5864 O O . THR B 1 38 ? -10.977 -10.102 27.234 1 94.81 38 THR B O 1
ATOM 5867 N N . ASP B 1 39 ? -12.664 -9.852 25.75 1 93.75 39 ASP B N 1
ATOM 5868 C CA . ASP B 1 39 ? -13.078 -11.25 25.797 1 93.75 39 ASP B CA 1
ATOM 5869 C C . ASP B 1 39 ? -11.922 -12.172 25.438 1 93.75 39 ASP B C 1
ATOM 5871 O O . ASP B 1 39 ? -11.789 -13.266 25.984 1 93.75 39 ASP B O 1
ATOM 5875 N N . HIS B 1 40 ? -11.078 -11.734 24.641 1 94.06 40 HIS B N 1
ATOM 5876 C CA . HIS B 1 40 ? -9.969 -12.547 24.172 1 94.06 40 HIS B CA 1
ATOM 5877 C C . HIS B 1 40 ? -8.938 -12.766 25.281 1 94.06 40 HIS B C 1
ATOM 5879 O O . HIS B 1 40 ? -8.367 -13.859 25.391 1 94.06 40 HIS B O 1
ATOM 5885 N N . TYR B 1 41 ? -8.695 -11.805 26.109 1 95.94 41 TYR B N 1
ATOM 5886 C CA . TYR B 1 41 ? -7.582 -11.859 27.047 1 95.94 41 TYR B CA 1
ATOM 5887 C C . TYR B 1 41 ? -8.062 -12.234 28.453 1 95.94 41 TYR B C 1
ATOM 5889 O O . TYR B 1 41 ? -7.262 -12.609 29.312 1 95.94 41 TYR B O 1
ATOM 5897 N N . ARG B 1 42 ? -9.352 -12.141 28.688 1 95.06 42 ARG B N 1
ATOM 5898 C CA . ARG B 1 42 ? -9.906 -12.367 30.016 1 95.06 42 ARG B CA 1
ATOM 5899 C C . ARG B 1 42 ? -9.508 -13.742 30.562 1 95.06 42 ARG B C 1
ATOM 5901 O O . ARG B 1 42 ? -9.125 -13.867 31.719 1 95.06 42 ARG B O 1
ATOM 5908 N N . PRO B 1 43 ? -9.453 -14.828 29.656 1 94.75 43 PRO B N 1
ATOM 5909 C CA . PRO B 1 43 ? -9.07 -16.156 30.172 1 94.75 43 PRO B CA 1
ATOM 5910 C C . PRO B 1 43 ? -7.605 -16.219 30.594 1 94.75 43 PRO B C 1
ATOM 5912 O O . PRO B 1 43 ? -7.211 -17.125 31.328 1 94.75 43 PRO B O 1
ATOM 5915 N N . PHE B 1 44 ? -6.84 -15.234 30.234 1 94 44 PHE B N 1
ATOM 5916 C CA . PHE B 1 44 ? -5.41 -15.25 30.531 1 94 44 PHE B CA 1
ATOM 5917 C C . PHE B 1 44 ? -5.055 -14.203 31.578 1 94 44 PHE B C 1
ATOM 5919 O O . PHE B 1 44 ? -3.879 -13.883 31.766 1 94 44 PHE B O 1
ATOM 5926 N N . GLY B 1 45 ? -6.016 -13.648 32.25 1 92.81 45 GLY B N 1
ATOM 5927 C CA . GLY B 1 45 ? -5.824 -12.5 33.125 1 92.81 45 GLY B CA 1
ATOM 5928 C C . GLY B 1 45 ? -4.715 -12.695 34.125 1 92.81 45 GLY B C 1
ATOM 5929 O O . GLY B 1 45 ? -3.805 -11.867 34.219 1 92.81 45 GLY B O 1
ATOM 5930 N N . ALA B 1 46 ? -4.715 -13.781 34.844 1 91.5 46 ALA B N 1
ATOM 5931 C CA . ALA B 1 46 ? -3.729 -14.047 35.875 1 91.5 46 ALA B CA 1
ATOM 5932 C C . ALA B 1 46 ? -2.332 -14.219 35.281 1 91.5 46 ALA B C 1
ATOM 5934 O O . ALA B 1 46 ? -1.355 -13.688 35.812 1 91.5 46 ALA B O 1
ATOM 5935 N N . ALA B 1 47 ? -2.27 -14.906 34.188 1 91.88 47 ALA B N 1
ATOM 5936 C CA . ALA B 1 47 ? -0.989 -15.148 33.531 1 91.88 47 ALA B CA 1
ATOM 5937 C C . ALA B 1 47 ? -0.398 -13.844 33 1 91.88 47 ALA B C 1
ATOM 5939 O O . ALA B 1 47 ? 0.815 -13.633 33.062 1 91.88 47 ALA B O 1
ATOM 5940 N N . LEU B 1 48 ? -1.236 -13.016 32.438 1 92.88 48 LEU B N 1
ATOM 5941 C CA . LEU B 1 48 ? -0.795 -11.742 31.859 1 92.88 48 LEU B CA 1
ATOM 5942 C C . LEU B 1 48 ? -0.304 -10.797 32.969 1 92.88 48 LEU B C 1
ATOM 5944 O O . LEU B 1 48 ? 0.708 -10.117 32.781 1 92.88 48 LEU B O 1
ATOM 5948 N N . GLN B 1 49 ? -1.058 -10.75 34.031 1 91.06 49 GLN B N 1
ATOM 5949 C CA . GLN B 1 49 ? -0.652 -9.898 35.156 1 91.06 49 GLN B CA 1
ATOM 5950 C C . GLN B 1 49 ? 0.691 -10.344 35.719 1 91.06 49 GLN B C 1
ATOM 5952 O O . GLN B 1 49 ? 1.526 -9.516 36.094 1 91.06 49 GLN B O 1
ATOM 5957 N N . ASN B 1 50 ? 0.896 -11.602 35.875 1 91.5 50 ASN B N 1
ATOM 5958 C CA . ASN B 1 50 ? 2.148 -12.141 36.375 1 91.5 50 ASN B CA 1
ATOM 5959 C C . ASN B 1 50 ? 3.316 -11.844 35.438 1 91.5 50 ASN B C 1
ATOM 5961 O O . ASN B 1 50 ? 4.43 -11.57 35.906 1 91.5 50 ASN B O 1
ATOM 5965 N N . ARG B 1 51 ? 3.125 -11.945 34.25 1 91.69 51 ARG B N 1
ATOM 5966 C CA . ARG B 1 51 ? 4.18 -11.773 33.25 1 91.69 51 ARG B CA 1
ATOM 5967 C C . ARG B 1 51 ? 4.555 -10.305 33.094 1 91.69 51 ARG B C 1
ATOM 5969 O O . ARG B 1 51 ? 5.738 -9.961 33 1 91.69 51 ARG B O 1
ATOM 5976 N N . PHE B 1 52 ? 3.539 -9.406 32.969 1 91.88 52 PHE B N 1
ATOM 5977 C CA . PHE B 1 52 ? 3.793 -8.031 32.594 1 91.88 52 PHE B CA 1
ATOM 5978 C C . PHE B 1 52 ? 3.805 -7.105 33.812 1 91.88 52 PHE B C 1
ATOM 5980 O O . PHE B 1 52 ? 4.336 -5.996 33.719 1 91.88 52 PHE B O 1
ATOM 5987 N N . GLY B 1 53 ? 3.229 -7.52 34.938 1 86.38 53 GLY B N 1
ATOM 5988 C CA . GLY B 1 53 ? 3.096 -6.652 36.094 1 86.38 53 GLY B CA 1
ATOM 5989 C C . GLY B 1 53 ? 4.273 -6.742 37.031 1 86.38 53 GLY B C 1
ATOM 5990 O O . GLY B 1 53 ? 4.438 -5.895 37.938 1 86.38 53 GLY B O 1
ATOM 5991 N N . THR B 1 54 ? 5.129 -7.656 36.969 1 84.25 54 THR B N 1
ATOM 5992 C CA . THR B 1 54 ? 6.102 -7.965 38 1 84.25 54 THR B CA 1
ATOM 5993 C C . THR B 1 54 ? 7.277 -6.992 37.938 1 84.25 54 THR B C 1
ATOM 5995 O O . THR B 1 54 ? 7.785 -6.566 38.969 1 84.25 54 THR B O 1
ATOM 5998 N N . ASN B 1 55 ? 7.734 -6.539 36.812 1 83.19 55 ASN B N 1
ATOM 5999 C CA . ASN B 1 55 ? 8.992 -5.797 36.75 1 83.19 55 ASN B CA 1
ATOM 6000 C C . ASN B 1 55 ? 8.742 -4.309 36.531 1 83.19 55 ASN B C 1
ATOM 6002 O O . ASN B 1 55 ? 9.688 -3.547 36.281 1 83.19 55 ASN B O 1
ATOM 6006 N N . ALA B 1 56 ? 7.508 -3.871 36.781 1 88.25 56 ALA B N 1
ATOM 6007 C CA . ALA B 1 56 ? 7.242 -2.459 36.5 1 88.25 56 ALA B CA 1
ATOM 6008 C C . ALA B 1 56 ? 7.609 -1.592 37.688 1 88.25 56 ALA B C 1
ATOM 6010 O O . ALA B 1 56 ? 7.371 -1.976 38.844 1 88.25 56 ALA B O 1
ATOM 6011 N N . GLN B 1 57 ? 8.258 -0.522 37.469 1 89.62 57 GLN B N 1
ATOM 6012 C CA . GLN B 1 57 ? 8.672 0.404 38.5 1 89.62 57 GLN B CA 1
ATOM 6013 C C . GLN B 1 57 ? 7.477 1.184 39.062 1 89.62 57 GLN B C 1
ATOM 6015 O O . GLN B 1 57 ? 7.395 1.445 40.25 1 89.62 57 GLN B O 1
ATOM 6020 N N . THR B 1 58 ? 6.691 1.632 38.125 1 93.31 58 THR B N 1
ATOM 6021 C CA . THR B 1 58 ? 5.504 2.4 38.5 1 93.31 58 THR B CA 1
ATOM 6022 C C . THR B 1 58 ? 4.234 1.628 38.156 1 93.31 58 THR B C 1
ATOM 6024 O O . THR B 1 58 ? 4.059 1.192 37 1 93.31 58 THR B O 1
ATOM 6027 N N . ARG B 1 59 ? 3.43 1.495 39.156 1 93.56 59 ARG B N 1
ATOM 6028 C CA . ARG B 1 59 ? 2.154 0.814 38.969 1 93.56 59 ARG B CA 1
ATOM 6029 C C . ARG B 1 59 ? 0.985 1.759 39.219 1 93.56 59 ARG B C 1
ATOM 6031 O O . ARG B 1 59 ? 1.027 2.561 40.156 1 93.56 59 ARG B O 1
ATOM 6038 N N . ILE B 1 60 ? 0.031 1.756 38.406 1 94.81 60 ILE B N 1
ATOM 6039 C CA . ILE B 1 60 ? -1.149 2.6 38.531 1 94.81 60 ILE B CA 1
ATOM 6040 C C . ILE B 1 60 ? -2.375 1.731 38.812 1 94.81 60 ILE B C 1
ATOM 6042 O O . ILE B 1 60 ? -2.887 1.064 37.906 1 94.81 60 ILE B O 1
ATOM 6046 N N . PRO B 1 61 ? -2.842 1.778 40 1 93.25 61 PRO B N 1
ATOM 6047 C CA . PRO B 1 61 ? -4.07 1.041 40.312 1 93.25 61 PRO B CA 1
ATOM 6048 C C . PRO B 1 61 ? -5.305 1.652 39.656 1 93.25 61 PRO B C 1
ATOM 6050 O O . PRO B 1 61 ? -5.402 2.877 39.531 1 93.25 61 PRO B O 1
ATOM 6053 N N . LEU B 1 62 ? -6.258 0.838 39.219 1 95.12 62 LEU B N 1
ATOM 6054 C CA . LEU B 1 62 ? -7.48 1.287 38.562 1 95.12 62 LEU B CA 1
ATOM 6055 C C . LEU B 1 62 ? -8.711 0.843 39.344 1 95.12 62 LEU B C 1
ATOM 6057 O O . LEU B 1 62 ? -8.82 -0.322 39.75 1 95.12 62 LEU B O 1
ATOM 6061 N N . PRO B 1 63 ? -9.5 1.751 39.656 1 92.94 63 PRO B N 1
ATOM 6062 C CA . PRO B 1 63 ? -10.75 1.375 40.312 1 92.94 63 PRO B CA 1
ATOM 6063 C C . PRO B 1 63 ? -11.703 0.622 39.406 1 92.94 63 PRO B C 1
ATOM 6065 O O . PRO B 1 63 ? -11.547 0.663 38.156 1 92.94 63 PRO B O 1
ATOM 6068 N N . ASN B 1 64 ? -12.672 -0.042 40 1 90.62 64 ASN B N 1
ATOM 6069 C CA . ASN B 1 64 ? -13.734 -0.63 39.188 1 90.62 64 ASN B CA 1
ATOM 6070 C C . ASN B 1 64 ? -14.672 0.438 38.625 1 90.62 64 ASN B C 1
ATOM 6072 O O . ASN B 1 64 ? -14.977 1.42 39.312 1 90.62 64 ASN B O 1
ATOM 6076 N N . ILE B 1 65 ? -15.023 0.237 37.406 1 93.25 65 ILE B N 1
ATOM 6077 C CA . ILE B 1 65 ? -15.953 1.182 36.812 1 93.25 65 ILE B CA 1
ATOM 6078 C C . ILE B 1 65 ? -17.156 0.43 36.25 1 93.25 65 ILE B C 1
ATOM 6080 O O . ILE B 1 65 ? -17.125 -0.795 36.094 1 93.25 65 ILE B O 1
ATOM 6084 N N . THR B 1 66 ? -18.25 1.243 36.062 1 92.75 66 THR B N 1
ATOM 6085 C CA . THR B 1 66 ? -19.328 0.729 35.25 1 92.75 66 THR B CA 1
ATOM 6086 C C . THR B 1 66 ? -18.953 0.821 33.75 1 92.75 66 THR B C 1
ATOM 6088 O O . THR B 1 66 ? -18.703 1.913 33.25 1 92.75 66 THR B O 1
ATOM 6091 N N . ALA B 1 67 ? -18.906 -0.289 33.125 1 94 67 ALA B N 1
ATOM 6092 C CA . ALA B 1 67 ? -18.516 -0.329 31.719 1 94 67 ALA B CA 1
ATOM 6093 C C . ALA B 1 67 ? -19.438 0.536 30.875 1 94 67 ALA B C 1
ATOM 6095 O O . ALA B 1 67 ? -20.656 0.413 30.953 1 94 67 ALA B O 1
ATOM 6096 N N . PRO B 1 68 ? -18.875 1.389 30.125 1 96.25 68 PRO B N 1
ATOM 6097 C CA . PRO B 1 68 ? -19.719 2.193 29.234 1 96.25 68 PRO B CA 1
ATOM 6098 C C . PRO B 1 68 ? -20.219 1.403 28.016 1 96.25 68 PRO B C 1
ATOM 6100 O O . PRO B 1 68 ? -19.641 0.382 27.656 1 96.25 68 PRO B O 1
ATOM 6103 N N . ASP B 1 69 ? -21.328 1.848 27.453 1 95.69 69 ASP B N 1
ATOM 6104 C CA . ASP B 1 69 ? -21.781 1.316 26.172 1 95.69 69 ASP B CA 1
ATOM 6105 C C . ASP B 1 69 ? -20.969 1.909 25.016 1 95.69 69 ASP B C 1
ATOM 6107 O O . ASP B 1 69 ? -21.047 3.111 24.75 1 95.69 69 ASP B O 1
ATOM 6111 N N . LEU B 1 70 ? -20.172 1.083 24.344 1 97 70 LEU B N 1
ATOM 6112 C CA . LEU B 1 70 ? -19.281 1.563 23.281 1 97 70 LEU B CA 1
ATOM 6113 C C . LEU B 1 70 ? -19.75 1.062 21.922 1 97 70 LEU B C 1
ATOM 6115 O O . LEU B 1 70 ? -19 1.111 20.938 1 97 70 LEU B O 1
ATOM 6119 N N . ALA B 1 71 ? -20.984 0.563 21.75 1 96.06 71 ALA B N 1
ATOM 6120 C CA . ALA B 1 71 ? -21.5 -0.005 20.5 1 96.06 71 ALA B CA 1
ATOM 6121 C C . ALA B 1 71 ? -21.453 1.019 19.375 1 96.06 71 ALA B C 1
ATOM 6123 O O . ALA B 1 71 ? -21.219 0.662 18.219 1 96.06 71 ALA B O 1
ATOM 6124 N N . TYR B 1 72 ? -21.625 2.271 19.703 1 95.25 72 TYR B N 1
ATOM 6125 C CA . TYR B 1 72 ? -21.609 3.33 18.703 1 95.25 72 TYR B CA 1
ATOM 6126 C C . TYR B 1 72 ? -20.234 3.43 18.047 1 95.25 72 TYR B C 1
ATOM 6128 O O . TYR B 1 72 ? -20.125 3.871 16.906 1 95.25 72 TYR B O 1
ATOM 6136 N N . ALA B 1 73 ? -19.172 3.01 18.766 1 95.62 73 ALA B N 1
ATOM 6137 C CA . ALA B 1 73 ? -17.797 3.158 18.281 1 95.62 73 ALA B CA 1
ATOM 6138 C C . ALA B 1 73 ? -17.453 2.09 17.25 1 95.62 73 ALA B C 1
ATOM 6140 O O . ALA B 1 73 ? -16.469 2.213 16.531 1 95.62 73 ALA B O 1
ATOM 6141 N N . ASP B 1 74 ? -18.359 1.082 17.078 1 93.31 74 ASP B N 1
ATOM 6142 C CA . ASP B 1 74 ? -18.125 -0.008 16.141 1 93.31 74 ASP B CA 1
ATOM 6143 C C . ASP B 1 74 ? -18.203 0.489 14.695 1 93.31 74 ASP B C 1
ATOM 6145 O O . ASP B 1 74 ? -17.781 -0.205 13.773 1 93.31 74 ASP B O 1
ATOM 6149 N N . ALA B 1 75 ? -18.688 1.703 14.555 1 93.06 75 ALA B N 1
ATOM 6150 C CA . ALA B 1 75 ? -18.734 2.307 13.219 1 93.06 75 ALA B CA 1
ATOM 6151 C C . ALA B 1 75 ? -17.344 2.533 12.656 1 93.06 75 ALA B C 1
ATOM 6153 O O . ALA B 1 75 ? -17.172 2.672 11.445 1 93.06 75 ALA B O 1
ATOM 6154 N N . VAL B 1 76 ? -16.359 2.607 13.531 1 95.69 76 VAL B N 1
ATOM 6155 C CA . VAL B 1 76 ? -14.961 2.732 13.125 1 95.69 76 VAL B CA 1
ATOM 6156 C C . VAL B 1 76 ? -14.211 1.442 13.453 1 95.69 76 VAL B C 1
ATOM 6158 O O . VAL B 1 76 ? -14.102 1.057 14.617 1 95.69 76 VAL B O 1
ATOM 6161 N N . SER B 1 77 ? -13.695 0.827 12.422 1 93.69 77 SER B N 1
ATOM 6162 C CA . SER B 1 77 ? -13 -0.44 12.609 1 93.69 77 SER B CA 1
ATOM 6163 C C . SER B 1 77 ? -11.812 -0.278 13.555 1 93.69 77 SER B C 1
ATOM 6165 O O . SER B 1 77 ? -11.094 0.722 13.492 1 93.69 77 SER B O 1
ATOM 6167 N N . ARG B 1 78 ? -11.547 -1.248 14.422 1 94.19 78 ARG B N 1
ATOM 6168 C CA . ARG B 1 78 ? -10.5 -1.234 15.438 1 94.19 78 ARG B CA 1
ATOM 6169 C C . ARG B 1 78 ? -9.141 -0.918 14.836 1 94.19 78 ARG B C 1
ATOM 6171 O O . ARG B 1 78 ? -8.352 -0.179 15.422 1 94.19 78 ARG B O 1
ATOM 6178 N N . ARG B 1 79 ? -8.852 -1.466 13.688 1 94.56 79 ARG B N 1
ATOM 6179 C CA . ARG B 1 79 ? -7.535 -1.317 13.078 1 94.56 79 ARG B CA 1
ATOM 6180 C C . ARG B 1 79 ? -7.625 -0.563 11.758 1 94.56 79 ARG B C 1
ATOM 6182 O O . ARG B 1 79 ? -6.652 -0.509 11 1 94.56 79 ARG B O 1
ATOM 6189 N N . GLY B 1 80 ? -8.789 0.023 11.484 1 94.31 80 GLY B N 1
ATOM 6190 C CA . GLY B 1 80 ? -8.984 0.742 10.234 1 94.31 80 GLY B CA 1
ATOM 6191 C C . GLY B 1 80 ? -8.594 2.207 10.32 1 94.31 80 GLY B C 1
ATOM 6192 O O . GLY B 1 80 ? -7.984 2.635 11.305 1 94.31 80 GLY B O 1
ATOM 6193 N N . GLY B 1 81 ? -8.93 2.965 9.258 1 94.81 81 GLY B N 1
ATOM 6194 C CA . GLY B 1 81 ? -8.641 4.391 9.219 1 94.81 81 GLY B CA 1
ATOM 6195 C C . GLY B 1 81 ? -9.641 5.227 9.992 1 94.81 81 GLY B C 1
ATOM 6196 O O . GLY B 1 81 ? -10.789 4.82 10.172 1 94.81 81 GLY B O 1
ATOM 6197 N N . PHE B 1 82 ? -9.164 6.332 10.516 1 97.06 82 PHE B N 1
ATOM 6198 C CA . PHE B 1 82 ? -9.984 7.34 11.188 1 97.06 82 PHE B CA 1
ATOM 6199 C C . PHE B 1 82 ? -9.812 8.703 10.516 1 97.06 82 PHE B C 1
ATOM 6201 O O . PHE B 1 82 ? -8.695 9.109 10.211 1 97.06 82 PHE B O 1
ATOM 6208 N N . SER B 1 83 ? -10.961 9.344 10.211 1 97.06 83 SER B N 1
ATOM 6209 C CA . SER B 1 83 ? -10.938 10.664 9.586 1 97.06 83 SER B CA 1
ATOM 6210 C C . SER B 1 83 ? -11.938 11.602 10.242 1 97.06 83 SER B C 1
ATOM 6212 O O . SER B 1 83 ? -13.117 11.258 10.391 1 97.06 83 SER B O 1
ATOM 6214 N N . ILE B 1 84 ? -11.5 12.766 10.539 1 96.44 84 ILE B N 1
ATOM 6215 C CA . ILE B 1 84 ? -12.391 13.742 11.156 1 96.44 84 ILE B CA 1
ATOM 6216 C C . ILE B 1 84 ? -13.281 14.375 10.086 1 96.44 84 ILE B C 1
ATOM 6218 O O . ILE B 1 84 ? -14.172 15.164 10.398 1 96.44 84 ILE B O 1
ATOM 6222 N N . PHE B 1 85 ? -13.062 14.039 8.781 1 96.88 85 PHE B N 1
ATOM 6223 C CA . PHE B 1 85 ? -13.891 14.562 7.699 1 96.88 85 PHE B CA 1
ATOM 6224 C C . PHE B 1 85 ? -15.109 13.672 7.477 1 96.88 85 PHE B C 1
ATOM 6226 O O . PHE B 1 85 ? -16.078 14.086 6.844 1 96.88 85 PHE B O 1
ATOM 6233 N N . HIS B 1 86 ? -14.984 12.43 7.98 1 95.5 86 HIS B N 1
ATOM 6234 C CA . HIS B 1 86 ? -16.047 11.445 7.84 1 95.5 86 HIS B CA 1
ATOM 6235 C C . HIS B 1 86 ? -17.172 11.695 8.852 1 95.5 86 HIS B C 1
ATOM 6237 O O . HIS B 1 86 ? -16.938 11.695 10.055 1 95.5 86 HIS B O 1
ATOM 6243 N N . PRO B 1 87 ? -18.359 11.812 8.344 1 93.5 87 PRO B N 1
ATOM 6244 C CA . PRO B 1 87 ? -19.453 12.172 9.258 1 93.5 87 PRO B CA 1
ATOM 6245 C C . PRO B 1 87 ? -19.641 11.148 10.375 1 93.5 87 PRO B C 1
ATOM 6247 O O . PRO B 1 87 ? -19.812 11.523 11.539 1 93.5 87 PRO B O 1
ATOM 6250 N N . SER B 1 88 ? -19.625 9.875 10.039 1 94.69 88 SER B N 1
ATOM 6251 C CA . SER B 1 88 ? -19.797 8.844 11.055 1 94.69 88 SER B CA 1
ATOM 6252 C C . SER B 1 88 ? -18.641 8.844 12.047 1 94.69 88 SER B C 1
ATOM 6254 O O . SER B 1 88 ? -18.844 8.648 13.25 1 94.69 88 SER B O 1
ATOM 6256 N N . HIS B 1 89 ? -17.422 9.023 11.562 1 97.06 89 HIS B N 1
ATOM 6257 C CA . HIS B 1 89 ? -16.25 9.07 12.445 1 97.06 89 HIS B CA 1
ATOM 6258 C C . HIS B 1 89 ? -16.344 10.258 13.398 1 97.06 89 HIS B C 1
ATOM 6260 O O . HIS B 1 89 ? -16.016 10.133 14.586 1 97.06 89 HIS B O 1
ATOM 6266 N N . GLN B 1 90 ? -16.828 11.391 12.891 1 95.31 90 GLN B N 1
ATOM 6267 C CA . GLN B 1 90 ? -16.984 12.594 13.711 1 95.31 90 GLN B CA 1
ATOM 6268 C C . GLN B 1 90 ? -17.984 12.359 14.844 1 95.31 90 GLN B C 1
ATOM 6270 O O . GLN B 1 90 ? -17.766 12.797 15.969 1 95.31 90 GLN B O 1
ATOM 6275 N N . ARG B 1 91 ? -19.047 11.703 14.492 1 95.31 91 ARG B N 1
ATOM 6276 C CA . ARG B 1 91 ? -20.062 11.43 15.492 1 95.31 91 ARG B CA 1
ATOM 6277 C C . ARG B 1 91 ? -19.516 10.531 16.609 1 95.31 91 ARG B C 1
ATOM 6279 O O . ARG B 1 91 ? -19.75 10.789 17.781 1 95.31 91 ARG B O 1
ATOM 6286 N N . VAL B 1 92 ? -18.828 9.531 16.188 1 97.38 92 VAL B N 1
ATOM 6287 C CA . VAL B 1 92 ? -18.25 8.602 17.156 1 97.38 92 VAL B CA 1
ATOM 6288 C C . VAL B 1 92 ? -17.234 9.336 18.031 1 97.38 92 VAL B C 1
ATOM 6290 O O . VAL B 1 92 ? -17.219 9.18 19.25 1 97.38 92 VAL B O 1
ATOM 6293 N N . ALA B 1 93 ? -16.406 10.156 17.422 1 97.94 93 ALA B N 1
ATOM 6294 C CA . ALA B 1 93 ? -15.398 10.922 18.156 1 97.94 93 ALA B CA 1
ATOM 6295 C C . ALA B 1 93 ? -16.062 11.867 19.172 1 97.94 93 ALA B C 1
ATOM 6297 O O . ALA B 1 93 ? -15.602 11.992 20.297 1 97.94 93 ALA B O 1
ATOM 6298 N N . SER B 1 94 ? -17.125 12.492 18.75 1 97.38 94 SER B N 1
ATOM 6299 C CA . SER B 1 94 ? -17.844 13.422 19.609 1 97.38 94 SER B CA 1
ATOM 6300 C C . SER B 1 94 ? -18.391 12.727 20.859 1 97.38 94 SER B C 1
ATOM 6302 O O . SER B 1 94 ? -18.281 13.258 21.969 1 97.38 94 SER B O 1
ATOM 6304 N N . GLN B 1 95 ? -18.922 11.586 20.656 1 97.5 95 GLN B N 1
ATOM 6305 C CA . GLN B 1 95 ? -19.484 10.828 21.766 1 97.5 95 GLN B CA 1
ATOM 6306 C C . GLN B 1 95 ? -18.391 10.359 22.719 1 97.5 95 GLN B C 1
ATOM 6308 O O . GLN B 1 95 ? -18.562 10.383 23.938 1 97.5 95 GLN B O 1
ATOM 6313 N N . LEU B 1 96 ? -17.312 9.953 22.172 1 98.06 96 LEU B N 1
ATOM 6314 C CA . LEU B 1 96 ? -16.203 9.508 23 1 98.06 96 LEU B CA 1
ATOM 6315 C C . LEU B 1 96 ? -15.609 10.68 23.797 1 98.06 96 LEU B C 1
ATOM 6317 O O . LEU B 1 96 ? -15.242 10.523 24.953 1 98.06 96 LEU B O 1
ATOM 6321 N N . ILE B 1 97 ? -15.477 11.836 23.156 1 98.06 97 ILE B N 1
ATOM 6322 C CA . ILE B 1 97 ? -14.984 13.031 23.828 1 98.06 97 ILE B CA 1
ATOM 6323 C C . ILE B 1 97 ? -15.898 13.383 25 1 98.06 97 ILE B C 1
ATOM 6325 O O . ILE B 1 97 ? -15.43 13.68 26.094 1 98.06 97 ILE B O 1
ATOM 6329 N N . GLU B 1 98 ? -17.172 13.328 24.766 1 97.75 98 GLU B N 1
ATOM 6330 C CA . GLU B 1 98 ? -18.141 13.609 25.828 1 97.75 98 GLU B CA 1
ATOM 6331 C C . GLU B 1 98 ? -17.984 12.641 27 1 97.75 98 GLU B C 1
ATOM 6333 O O . GLU B 1 98 ? -18.031 13.055 28.156 1 97.75 98 GLU B O 1
ATOM 6338 N N . LEU B 1 99 ? -17.828 11.398 26.688 1 98 99 LEU B N 1
ATOM 6339 C CA . LEU B 1 99 ? -17.625 10.383 27.719 1 98 99 LEU B CA 1
ATOM 6340 C C . LEU B 1 99 ? -16.406 10.719 28.578 1 98 99 LEU B C 1
ATOM 6342 O O . LEU B 1 99 ? -16.438 10.602 29.797 1 98 99 LEU B O 1
ATOM 6346 N N . PHE B 1 100 ? -15.32 11.125 28.016 1 98.12 100 PHE B N 1
ATOM 6347 C CA . PHE B 1 100 ? -14.094 11.461 28.719 1 98.12 100 PHE B CA 1
ATOM 6348 C C . PHE B 1 100 ? -14.266 12.75 29.516 1 98.12 100 PHE B C 1
ATOM 6350 O O . PHE B 1 100 ? -13.789 12.859 30.641 1 98.12 100 PHE B O 1
ATOM 6357 N N . LEU B 1 101 ? -14.922 13.734 28.922 1 97.38 101 LEU B N 1
ATOM 6358 C CA . LEU B 1 101 ? -15.117 15.023 29.578 1 97.38 101 LEU B CA 1
ATOM 6359 C C . LEU B 1 101 ? -15.992 14.875 30.828 1 97.38 101 LEU B C 1
ATOM 6361 O O . LEU B 1 101 ? -15.852 15.633 31.781 1 97.38 101 LEU B O 1
ATOM 6365 N N . GLU B 1 102 ? -16.844 13.93 30.844 1 96.38 102 GLU B N 1
ATOM 6366 C CA . GLU B 1 102 ? -17.844 13.781 31.906 1 96.38 102 GLU B CA 1
ATOM 6367 C C . GLU B 1 102 ? -17.266 13.078 33.125 1 96.38 102 GLU B C 1
ATOM 6369 O O . GLU B 1 102 ? -17.891 13.039 34.188 1 96.38 102 GLU B O 1
ATOM 6374 N N . GLN B 1 103 ? -16.062 12.547 32.938 1 97.06 103 GLN B N 1
ATOM 6375 C CA . GLN B 1 103 ? -15.461 11.906 34.125 1 97.06 103 GLN B CA 1
ATOM 6376 C C . GLN B 1 103 ? -15.164 12.93 35.219 1 97.06 103 GLN B C 1
ATOM 6378 O O . GLN B 1 103 ? -14.766 14.062 34.938 1 97.06 103 GLN B O 1
ATOM 6383 N N . SER B 1 104 ? -15.25 12.57 36.469 1 96.25 104 SER B N 1
ATOM 6384 C CA . SER B 1 104 ? -15.266 13.5 37.594 1 96.25 104 SER B CA 1
ATOM 6385 C C . SER B 1 104 ? -13.867 14.008 37.906 1 96.25 104 SER B C 1
ATOM 6387 O O . SER B 1 104 ? -13.703 15.125 38.406 1 96.25 104 SER B O 1
ATOM 6389 N N . ASN B 1 105 ? -12.891 13.195 37.781 1 95.44 105 ASN B N 1
ATOM 6390 C CA . ASN B 1 105 ? -11.5 13.531 38.094 1 95.44 105 ASN B CA 1
ATOM 6391 C C . ASN B 1 105 ? -10.523 12.734 37.25 1 95.44 105 ASN B C 1
ATOM 6393 O O . ASN B 1 105 ? -10.938 11.836 36.5 1 95.44 105 ASN B O 1
ATOM 6397 N N . PRO B 1 106 ? -9.266 13.031 37.312 1 95.88 106 PRO B N 1
ATOM 6398 C CA . PRO B 1 106 ? -8.281 12.367 36.438 1 95.88 106 PRO B CA 1
ATOM 6399 C C . PRO B 1 106 ? -8.195 10.859 36.719 1 95.88 106 PRO B C 1
ATOM 6401 O O . PRO B 1 106 ? -7.91 10.086 35.781 1 95.88 106 PRO B O 1
ATOM 6404 N N . ASP B 1 107 ? -8.398 10.414 37.906 1 95.5 107 ASP B N 1
ATOM 6405 C CA . ASP B 1 107 ? -8.383 8.992 38.219 1 95.5 107 ASP B CA 1
ATOM 6406 C C . ASP B 1 107 ? -9.516 8.258 37.5 1 95.5 107 ASP B C 1
ATOM 6408 O O . ASP B 1 107 ? -9.297 7.203 36.906 1 95.5 107 ASP B O 1
ATOM 6412 N N . ALA B 1 108 ? -10.703 8.898 37.625 1 96.38 108 ALA B N 1
ATOM 6413 C CA . ALA B 1 108 ? -11.844 8.32 36.938 1 96.38 108 ALA B CA 1
ATOM 6414 C C . ALA B 1 108 ? -11.633 8.336 35.438 1 96.38 108 ALA B C 1
ATOM 6416 O O . ALA B 1 108 ? -12.008 7.391 34.719 1 96.38 108 ALA B O 1
ATOM 6417 N N . LEU B 1 109 ? -11.086 9.414 34.938 1 97.38 109 LEU B N 1
ATOM 6418 C CA . LEU B 1 109 ? -10.781 9.523 33.531 1 97.38 109 LEU B CA 1
ATOM 6419 C C . LEU B 1 109 ? -9.797 8.445 33.094 1 97.38 109 LEU B C 1
ATOM 6421 O O . LEU B 1 109 ? -9.953 7.824 32.031 1 97.38 109 LEU B O 1
ATOM 6425 N N . THR B 1 110 ? -8.758 8.211 33.938 1 97.38 110 THR B N 1
ATOM 6426 C CA . THR B 1 110 ? -7.758 7.18 33.625 1 97.38 110 THR B CA 1
ATOM 6427 C C . THR B 1 110 ? -8.414 5.805 33.531 1 97.38 110 THR B C 1
ATOM 6429 O O . THR B 1 110 ? -8.156 5.051 32.594 1 97.38 110 THR B O 1
ATOM 6432 N N . ALA B 1 111 ? -9.219 5.52 34.5 1 97.31 111 ALA B N 1
ATOM 6433 C CA . ALA B 1 111 ? -9.891 4.223 34.531 1 97.31 111 ALA B CA 1
ATOM 6434 C C . ALA B 1 111 ? -10.766 4.039 33.281 1 97.31 111 ALA B C 1
ATOM 6436 O O . ALA B 1 111 ? -10.719 2.992 32.625 1 97.31 111 ALA B O 1
ATOM 6437 N N . MET B 1 112 ? -11.531 5.062 32.938 1 97.81 112 MET B N 1
ATOM 6438 C CA . MET B 1 112 ? -12.406 5.016 31.75 1 97.81 112 MET B CA 1
ATOM 6439 C C . MET B 1 112 ? -11.594 4.887 30.469 1 97.81 112 MET B C 1
ATOM 6441 O O . MET B 1 112 ? -11.938 4.098 29.594 1 97.81 112 MET B O 1
ATOM 6445 N N . ALA B 1 113 ? -10.539 5.648 30.391 1 98.12 113 ALA B N 1
ATOM 6446 C CA . ALA B 1 113 ? -9.688 5.648 29.203 1 98.12 113 ALA B CA 1
ATOM 6447 C C . ALA B 1 113 ? -9.023 4.289 29 1 98.12 113 ALA B C 1
ATOM 6449 O O . ALA B 1 113 ? -8.914 3.803 27.875 1 98.12 113 ALA B O 1
ATOM 6450 N N . VAL B 1 114 ? -8.531 3.684 30.062 1 97.75 114 VAL B N 1
ATOM 6451 C CA . VAL B 1 114 ? -7.906 2.367 29.984 1 97.75 114 VAL B CA 1
ATOM 6452 C C . VAL B 1 114 ? -8.906 1.351 29.453 1 97.75 114 VAL B C 1
ATOM 6454 O O . VAL B 1 114 ? -8.57 0.551 28.562 1 97.75 114 VAL B O 1
ATOM 6457 N N . PHE B 1 115 ? -10.125 1.38 29.969 1 97.44 115 PHE B N 1
ATOM 6458 C CA . PHE B 1 115 ? -11.164 0.452 29.547 1 97.44 115 PHE B CA 1
ATOM 6459 C C . PHE B 1 115 ? -11.492 0.646 28.078 1 97.44 115 PHE B C 1
ATOM 6461 O O . PHE B 1 115 ? -11.586 -0.325 27.312 1 97.44 115 PHE B O 1
ATOM 6468 N N . VAL B 1 116 ? -11.602 1.88 27.594 1 97.88 116 VAL B N 1
ATOM 6469 C CA . VAL B 1 116 ? -12.047 2.24 26.25 1 97.88 116 VAL B CA 1
ATOM 6470 C C . VAL B 1 116 ? -10.938 1.947 25.234 1 97.88 116 VAL B C 1
ATOM 6472 O O . VAL B 1 116 ? -11.203 1.501 24.125 1 97.88 116 VAL B O 1
ATOM 6475 N N . ARG B 1 117 ? -9.703 2.176 25.594 1 97.31 117 ARG B N 1
ATOM 6476 C CA . ARG B 1 117 ? -8.547 2.141 24.719 1 97.31 117 ARG B CA 1
ATOM 6477 C C . ARG B 1 117 ? -8.461 0.812 23.969 1 97.31 117 ARG B C 1
ATOM 6479 O O . ARG B 1 117 ? -8.195 0.782 22.766 1 97.31 117 ARG B O 1
ATOM 6486 N N . ASP B 1 118 ? -8.719 -0.267 24.578 1 95.69 118 ASP B N 1
ATOM 6487 C CA . ASP B 1 118 ? -8.516 -1.592 24 1 95.69 118 ASP B CA 1
ATOM 6488 C C . ASP B 1 118 ? -9.75 -2.041 23.203 1 95.69 118 ASP B C 1
ATOM 6490 O O . ASP B 1 118 ? -9.797 -3.172 22.719 1 95.69 118 ASP B O 1
ATOM 6494 N N . ARG B 1 119 ? -10.734 -1.126 23.016 1 96.81 119 ARG B N 1
ATOM 6495 C CA . ARG B 1 119 ? -11.992 -1.534 22.422 1 96.81 119 ARG B CA 1
ATOM 6496 C C . ARG B 1 119 ? -12.344 -0.65 21.219 1 96.81 119 ARG B C 1
ATOM 6498 O O . ARG B 1 119 ? -13.25 -0.965 20.453 1 96.81 119 ARG B O 1
ATOM 6505 N N . VAL B 1 120 ? -11.617 0.429 21.016 1 97.56 120 VAL B N 1
ATOM 6506 C CA . VAL B 1 120 ? -11.953 1.363 19.938 1 97.56 120 VAL B CA 1
ATOM 6507 C C . VAL B 1 120 ? -10.758 1.539 19.016 1 97.56 120 VAL B C 1
ATOM 6509 O O . VAL B 1 120 ? -9.664 1.043 19.297 1 97.56 120 VAL B O 1
ATOM 6512 N N . ASN B 1 121 ? -11 2.156 17.891 1 97.56 121 ASN B N 1
ATOM 6513 C CA . ASN B 1 121 ? -9.977 2.475 16.906 1 97.56 121 ASN B CA 1
ATOM 6514 C C . ASN B 1 121 ? -8.836 3.283 17.516 1 97.56 121 ASN B C 1
ATOM 6516 O O . ASN B 1 121 ? -9.078 4.164 18.344 1 97.56 121 ASN B O 1
ATOM 6520 N N . GLY B 1 122 ? -7.59 2.963 17.172 1 96.56 122 GLY B N 1
ATOM 6521 C CA . GLY B 1 122 ? -6.418 3.586 17.766 1 96.56 122 GLY B CA 1
ATOM 6522 C C . GLY B 1 122 ? -6.375 5.09 17.562 1 96.56 122 GLY B C 1
ATOM 6523 O O . GLY B 1 122 ? -6.395 5.852 18.531 1 96.56 122 GLY B O 1
ATOM 6524 N N . PRO B 1 123 ? -6.348 5.523 16.328 1 96.94 123 PRO B N 1
ATOM 6525 C CA . PRO B 1 123 ? -6.328 6.965 16.047 1 96.94 123 PRO B CA 1
ATOM 6526 C C . PRO B 1 123 ? -7.551 7.688 16.609 1 96.94 123 PRO B C 1
ATOM 6528 O O . PRO B 1 123 ? -7.438 8.82 17.094 1 96.94 123 PRO B O 1
ATOM 6531 N N . LEU B 1 124 ? -8.703 7.055 16.594 1 98 124 LEU B N 1
ATOM 6532 C CA . LEU B 1 124 ? -9.914 7.617 17.188 1 98 124 LEU B CA 1
ATOM 6533 C C . LEU B 1 124 ? -9.719 7.852 18.672 1 98 124 LEU B C 1
ATOM 6535 O O . LEU B 1 124 ? -10.062 8.922 19.188 1 98 124 LEU B O 1
ATOM 6539 N N . PHE B 1 125 ? -9.164 6.883 19.422 1 97.88 125 PHE B N 1
ATOM 6540 C CA . PHE B 1 125 ? -8.898 7.004 20.859 1 97.88 125 PHE B CA 1
ATOM 6541 C C . PHE B 1 125 ? -7.945 8.156 21.141 1 97.88 125 PHE B C 1
ATOM 6543 O O . PHE B 1 125 ? -8.188 8.961 22.031 1 97.88 125 PHE B O 1
ATOM 6550 N N . GLN B 1 126 ? -6.879 8.211 20.375 1 96.81 126 GLN B N 1
ATOM 6551 C CA . GLN B 1 126 ? -5.871 9.258 20.547 1 96.81 126 GLN B CA 1
ATOM 6552 C C . GLN B 1 126 ? -6.48 10.641 20.359 1 96.81 126 GLN B C 1
ATOM 6554 O O . GLN B 1 126 ? -6.199 11.562 21.141 1 96.81 126 GLN B O 1
ATOM 6559 N N . TYR B 1 127 ? -7.258 10.758 19.281 1 97.19 127 TYR B N 1
ATOM 6560 C CA . TYR B 1 127 ? -7.906 12.031 19 1 97.19 127 TYR B CA 1
ATOM 6561 C C . TYR B 1 127 ? -8.836 12.438 20.141 1 97.19 127 TYR B C 1
ATOM 6563 O O . TYR B 1 127 ? -8.719 13.539 20.688 1 97.19 127 TYR B O 1
ATOM 6571 N N . ALA B 1 128 ? -9.695 11.547 20.547 1 98.12 128 ALA B N 1
ATOM 6572 C CA . ALA B 1 128 ? -10.727 11.852 21.547 1 98.12 128 ALA B CA 1
ATOM 6573 C C . ALA B 1 128 ? -10.109 12.148 22.906 1 98.12 128 ALA B C 1
ATOM 6575 O O . ALA B 1 128 ? -10.492 13.109 23.562 1 98.12 128 ALA B O 1
ATOM 6576 N N . LEU B 1 129 ? -9.172 11.312 23.297 1 97.81 129 LEU B N 1
ATOM 6577 C CA . LEU B 1 129 ? -8.547 11.539 24.609 1 97.81 129 LEU B CA 1
ATOM 6578 C C . LEU B 1 129 ? -7.738 12.828 24.609 1 97.81 129 LEU B C 1
ATOM 6580 O O . LEU B 1 129 ? -7.766 13.586 25.578 1 97.81 129 LEU B O 1
ATOM 6584 N N . SER B 1 130 ? -6.992 13.078 23.516 1 95.44 130 SER B N 1
ATOM 6585 C CA . SER B 1 130 ? -6.207 14.305 23.438 1 95.44 130 SER B CA 1
ATOM 6586 C C . SER B 1 130 ? -7.098 15.539 23.531 1 95.44 130 SER B C 1
ATOM 6588 O O . SER B 1 130 ? -6.781 16.5 24.234 1 95.44 130 SER B O 1
ATOM 6590 N N . VAL B 1 131 ? -8.188 15.5 22.812 1 95.88 131 VAL B N 1
ATOM 6591 C CA . VAL B 1 131 ? -9.125 16.609 22.859 1 95.88 131 VAL B CA 1
ATOM 6592 C C . VAL B 1 131 ? -9.648 16.781 24.281 1 95.88 131 VAL B C 1
ATOM 6594 O O . VAL B 1 131 ? -9.703 17.906 24.797 1 95.88 131 VAL B O 1
ATOM 6597 N N . ALA B 1 132 ? -10.008 15.727 24.953 1 96.94 132 ALA B N 1
ATOM 6598 C CA . ALA B 1 132 ? -10.523 15.797 26.312 1 96.94 132 ALA B CA 1
ATOM 6599 C C . ALA B 1 132 ? -9.469 16.344 27.281 1 96.94 132 ALA B C 1
ATOM 6601 O O . ALA B 1 132 ? -9.758 17.219 28.094 1 96.94 132 ALA B O 1
ATOM 6602 N N . LEU B 1 133 ? -8.281 15.797 27.172 1 95.19 133 LEU B N 1
ATOM 6603 C CA . LEU B 1 133 ? -7.199 16.234 28.062 1 95.19 133 LEU B CA 1
ATOM 6604 C C . LEU B 1 133 ? -6.953 17.734 27.922 1 95.19 133 LEU B C 1
ATOM 6606 O O . LEU B 1 133 ? -6.746 18.422 28.922 1 95.19 133 LEU B O 1
ATOM 6610 N N . MET B 1 134 ? -7.051 18.234 26.719 1 91 134 MET B N 1
ATOM 6611 C CA . MET B 1 134 ? -6.742 19.641 26.438 1 91 134 MET B CA 1
ATOM 6612 C C . MET B 1 134 ? -7.859 20.547 26.938 1 91 134 MET B C 1
ATOM 6614 O O . MET B 1 134 ? -7.637 21.734 27.156 1 91 134 MET B O 1
ATOM 6618 N N . HIS B 1 135 ? -9.023 19.984 27.172 1 91.62 135 HIS B N 1
ATOM 6619 C CA . HIS B 1 135 ? -10.164 20.859 27.391 1 91.62 135 HIS B CA 1
ATOM 6620 C C . HIS B 1 135 ? -10.734 20.688 28.797 1 91.62 135 HIS B C 1
ATOM 6622 O O . HIS B 1 135 ? -11.695 21.359 29.172 1 91.62 135 HIS B O 1
ATOM 6628 N N . ARG B 1 136 ? -10.148 19.812 29.578 1 93.69 136 ARG B N 1
ATOM 6629 C CA . ARG B 1 136 ? -10.492 19.688 30.984 1 93.69 136 ARG B CA 1
ATOM 6630 C C . ARG B 1 136 ? -9.617 20.609 31.844 1 93.69 136 ARG B C 1
ATOM 6632 O O . ARG B 1 136 ? -8.438 20.797 31.547 1 93.69 136 ARG B O 1
ATOM 6639 N N . THR B 1 137 ? -10.164 21.016 32.938 1 90.56 137 THR B N 1
ATOM 6640 C CA . THR B 1 137 ? -9.438 21.922 33.812 1 90.56 137 THR B CA 1
ATOM 6641 C C . THR B 1 137 ? -8.367 21.156 34.594 1 90.56 137 THR B C 1
ATOM 6643 O O . THR B 1 137 ? -7.305 21.703 34.906 1 90.56 137 THR B O 1
ATOM 6646 N N . ASP B 1 138 ? -8.625 19.938 34.906 1 94.25 138 ASP B N 1
ATOM 6647 C CA . ASP B 1 138 ? -7.754 19.188 35.812 1 94.25 138 ASP B CA 1
ATOM 6648 C C . ASP B 1 138 ? -6.66 18.469 35.031 1 94.25 138 ASP B C 1
ATOM 6650 O O . ASP B 1 138 ? -5.758 17.875 35.625 1 94.25 138 ASP B O 1
ATOM 6654 N N . THR B 1 139 ? -6.719 18.5 33.656 1 92.62 139 THR B N 1
ATOM 6655 C CA . THR B 1 139 ? -5.707 17.781 32.875 1 92.62 139 THR B CA 1
ATOM 6656 C C . THR B 1 139 ? -5.102 18.688 31.812 1 92.62 139 THR B C 1
ATOM 6658 O O . THR B 1 139 ? -4.348 18.219 30.953 1 92.62 139 THR B O 1
ATOM 6661 N N . ARG B 1 140 ? -5.363 19.875 31.734 1 82.44 140 ARG B N 1
ATOM 6662 C CA . ARG B 1 140 ? -4.992 20.797 30.672 1 82.44 140 ARG B CA 1
ATOM 6663 C C . ARG B 1 140 ? -3.475 20.938 30.562 1 82.44 140 ARG B C 1
ATOM 6665 O O . ARG B 1 140 ? -2.953 21.328 29.516 1 82.44 140 ARG B O 1
ATOM 6672 N N . ASP B 1 141 ? -2.721 20.547 31.609 1 81.12 141 ASP B N 1
ATOM 6673 C CA . ASP B 1 141 ? -1.27 20.703 31.594 1 81.12 141 ASP B CA 1
ATOM 6674 C C . ASP B 1 141 ? -0.584 19.375 31.25 1 81.12 141 ASP B C 1
ATOM 6676 O O . ASP B 1 141 ? 0.646 19.281 31.266 1 81.12 141 ASP B O 1
ATOM 6680 N N . VAL B 1 142 ? -1.415 18.406 30.969 1 88.75 142 VAL B N 1
ATOM 6681 C CA . VAL B 1 142 ? -0.849 17.141 30.547 1 88.75 142 VAL B CA 1
ATOM 6682 C C . VAL B 1 142 ? -0.154 17.297 29.203 1 88.75 142 VAL B C 1
ATOM 6684 O O . VAL B 1 142 ? -0.712 17.906 28.281 1 88.75 142 VAL B O 1
ATOM 6687 N N . GLU B 1 143 ? 1.066 16.812 29.109 1 83.69 143 GLU B N 1
ATOM 6688 C CA . GLU B 1 143 ? 1.812 16.859 27.844 1 83.69 143 GLU B CA 1
ATOM 6689 C C . GLU B 1 143 ? 1.355 15.758 26.891 1 83.69 143 GLU B C 1
ATOM 6691 O O . GLU B 1 143 ? 1.599 14.578 27.125 1 83.69 143 GLU B O 1
ATOM 6696 N N . ILE B 1 144 ? 0.79 16.188 25.844 1 87.88 144 ILE B N 1
ATOM 6697 C CA . ILE B 1 144 ? 0.35 15.227 24.828 1 87.88 144 ILE B CA 1
ATOM 6698 C C . ILE B 1 144 ? 1.49 14.953 23.859 1 87.88 144 ILE B C 1
ATOM 6700 O O . ILE B 1 144 ? 2.037 15.875 23.25 1 87.88 144 ILE B O 1
ATOM 6704 N N . PRO B 1 145 ? 1.884 13.719 23.672 1 87.06 145 PRO B N 1
ATOM 6705 C CA . PRO B 1 145 ? 2.955 13.398 22.719 1 87.06 145 PRO B CA 1
ATOM 6706 C C . PRO B 1 145 ? 2.605 13.797 21.281 1 87.06 145 PRO B C 1
ATOM 6708 O O . PRO B 1 145 ? 1.429 13.828 20.922 1 87.06 145 PRO B O 1
ATOM 6711 N N . SER B 1 146 ? 3.713 14.094 20.547 1 88.25 146 SER B N 1
ATOM 6712 C CA . SER B 1 146 ? 3.508 14.344 19.125 1 88.25 146 SER B CA 1
ATOM 6713 C C . SER B 1 146 ? 2.902 13.133 18.438 1 88.25 146 SER B C 1
ATOM 6715 O O . SER B 1 146 ? 3.191 11.992 18.797 1 88.25 146 SER B O 1
ATOM 6717 N N . PHE B 1 147 ? 2.055 13.375 17.5 1 92.44 147 PHE B N 1
ATOM 6718 C CA . PHE B 1 147 ? 1.45 12.258 16.781 1 92.44 147 PHE B CA 1
ATOM 6719 C C . PHE B 1 147 ? 2.508 11.453 16.031 1 92.44 147 PHE B C 1
ATOM 6721 O O . PHE B 1 147 ? 2.316 10.273 15.758 1 92.44 147 PHE B O 1
ATOM 6728 N N . LEU B 1 148 ? 3.674 12.062 15.703 1 92.94 148 LEU B N 1
ATOM 6729 C CA . LEU B 1 148 ? 4.805 11.367 15.102 1 92.94 148 LEU B CA 1
ATOM 6730 C C . LEU B 1 148 ? 5.312 10.258 16.016 1 92.94 148 LEU B C 1
ATOM 6732 O O . LEU B 1 148 ? 5.68 9.18 15.555 1 92.94 148 LEU B O 1
ATOM 6736 N N . GLU B 1 149 ? 5.293 10.5 17.266 1 90.88 149 GLU B N 1
ATOM 6737 C CA . GLU B 1 149 ? 5.777 9.539 18.266 1 90.88 149 GLU B CA 1
ATOM 6738 C C . GLU B 1 149 ? 4.844 8.336 18.359 1 90.88 149 GLU B C 1
ATOM 6740 O O . GLU B 1 149 ? 5.289 7.227 18.656 1 90.88 149 GLU B O 1
ATOM 6745 N N . LEU B 1 150 ? 3.646 8.633 18.109 1 92.88 150 LEU B N 1
ATOM 6746 C CA . LEU B 1 150 ? 2.629 7.609 18.312 1 92.88 150 LEU B CA 1
ATOM 6747 C C . LEU B 1 150 ? 2.377 6.832 17.031 1 92.88 150 LEU B C 1
ATOM 6749 O O . LEU B 1 150 ? 2.17 5.617 17.062 1 92.88 150 LEU B O 1
ATOM 6753 N N . PHE B 1 151 ? 2.328 7.547 15.93 1 95.31 151 PHE B N 1
ATOM 6754 C CA . PHE B 1 151 ? 2.01 6.965 14.633 1 95.31 151 PHE B CA 1
ATOM 6755 C C . PHE B 1 151 ? 3.016 7.414 13.578 1 95.31 151 PHE B C 1
ATOM 6757 O O . PHE B 1 151 ? 2.65 8.078 12.609 1 95.31 151 PHE B O 1
ATOM 6764 N N . PRO B 1 152 ? 4.281 6.98 13.695 1 95.12 152 PRO B N 1
ATOM 6765 C CA . PRO B 1 152 ? 5.277 7.41 12.711 1 95.12 152 PRO B CA 1
ATOM 6766 C C . PRO B 1 152 ? 4.941 6.957 11.289 1 95.12 152 PRO B C 1
ATOM 6768 O O . PRO B 1 152 ? 5.426 7.543 10.32 1 95.12 152 PRO B O 1
ATOM 6771 N N . ASP B 1 153 ? 4.078 5.965 11.156 1 95.5 153 ASP B N 1
ATOM 6772 C CA . ASP B 1 153 ? 3.729 5.395 9.859 1 95.5 153 ASP B CA 1
ATOM 6773 C C . ASP B 1 153 ? 2.977 6.406 9 1 95.5 153 ASP B C 1
ATOM 6775 O O . ASP B 1 153 ? 2.834 6.215 7.793 1 95.5 153 ASP B O 1
ATOM 6779 N N . ARG B 1 154 ? 2.535 7.578 9.602 1 95.75 154 ARG B N 1
ATOM 6780 C CA . ARG B 1 154 ? 1.811 8.602 8.859 1 95.75 154 ARG B CA 1
ATOM 6781 C C . ARG B 1 154 ? 2.773 9.602 8.227 1 95.75 154 ARG B C 1
ATOM 6783 O O . ARG B 1 154 ? 2.385 10.367 7.34 1 95.75 154 ARG B O 1
ATOM 6790 N N . TYR B 1 155 ? 4.039 9.5 8.562 1 94.12 155 TYR B N 1
ATOM 6791 C CA . TYR B 1 155 ? 4.883 10.648 8.25 1 94.12 155 TYR B CA 1
ATOM 6792 C C . TYR B 1 155 ? 6.168 10.203 7.559 1 94.12 155 TYR B C 1
ATOM 6794 O O . TYR B 1 155 ? 6.883 11.031 6.98 1 94.12 155 TYR B O 1
ATOM 6802 N N . VAL B 1 156 ? 6.395 8.898 7.613 1 93 156 VAL B N 1
ATOM 6803 C CA . VAL B 1 156 ? 7.707 8.461 7.148 1 93 156 VAL B CA 1
ATOM 6804 C C . VAL B 1 156 ? 7.547 7.344 6.121 1 93 156 VAL B C 1
ATOM 6806 O O . VAL B 1 156 ? 6.531 6.645 6.109 1 93 156 VAL B O 1
ATOM 6809 N N . ASP B 1 157 ? 8.586 7.207 5.23 1 94.81 157 ASP B N 1
ATOM 6810 C CA . ASP B 1 157 ? 8.688 6.102 4.285 1 94.81 157 ASP B CA 1
ATOM 6811 C C . ASP B 1 157 ? 8.578 4.758 5.004 1 94.81 157 ASP B C 1
ATOM 6813 O O . ASP B 1 157 ? 9.336 4.477 5.934 1 94.81 157 ASP B O 1
ATOM 6817 N N . PRO B 1 158 ? 7.66 3.943 4.523 1 94.81 158 PRO B N 1
ATOM 6818 C CA . PRO B 1 158 ? 7.453 2.68 5.234 1 94.81 158 PRO B CA 1
ATOM 6819 C C . PRO B 1 158 ? 8.688 1.783 5.219 1 94.81 158 PRO B C 1
ATOM 6821 O O . PRO B 1 158 ? 8.828 0.903 6.07 1 94.81 158 PRO B O 1
ATOM 6824 N N . ALA B 1 159 ? 9.602 1.989 4.328 1 95.06 159 ALA B N 1
ATOM 6825 C CA . ALA B 1 159 ? 10.805 1.165 4.227 1 95.06 159 ALA B CA 1
ATOM 6826 C C . ALA B 1 159 ? 11.688 1.327 5.465 1 95.06 159 ALA B C 1
ATOM 6828 O O . ALA B 1 159 ? 12.555 0.49 5.73 1 95.06 159 ALA B O 1
ATOM 6829 N N . VAL B 1 160 ? 11.461 2.305 6.246 1 95.75 160 VAL B N 1
ATOM 6830 C CA . VAL B 1 160 ? 12.258 2.629 7.426 1 95.75 160 VAL B CA 1
ATOM 6831 C C . VAL B 1 160 ? 11.938 1.644 8.547 1 95.75 160 VAL B C 1
ATOM 6833 O O . VAL B 1 160 ? 12.828 1.251 9.305 1 95.75 160 VAL B O 1
ATOM 6836 N N . PHE B 1 161 ? 10.75 1.173 8.641 1 95.12 161 PHE B N 1
ATOM 6837 C CA . PHE B 1 161 ? 10.266 0.469 9.82 1 95.12 161 PHE B CA 1
ATOM 6838 C C . PHE B 1 161 ? 10.891 -0.917 9.922 1 95.12 161 PHE B C 1
ATOM 6840 O O . PHE B 1 161 ? 11.336 -1.325 10.992 1 95.12 161 PHE B O 1
ATOM 6847 N N . PRO B 1 162 ? 10.938 -1.696 8.758 1 94.69 162 PRO B N 1
ATOM 6848 C CA . PRO B 1 162 ? 11.648 -2.971 8.898 1 94.69 162 PRO B CA 1
ATOM 6849 C C . PRO B 1 162 ? 13.117 -2.793 9.289 1 94.69 162 PRO B C 1
ATOM 6851 O O . PRO B 1 162 ? 13.672 -3.623 10.008 1 94.69 162 PRO B O 1
ATOM 6854 N N . GLN B 1 163 ? 13.719 -1.759 8.891 1 95.94 163 GLN B N 1
ATOM 6855 C CA . GLN B 1 163 ? 15.109 -1.489 9.25 1 95.94 163 GLN B CA 1
ATOM 6856 C C . GLN B 1 163 ? 15.234 -1.128 10.727 1 95.94 163 GLN B C 1
ATOM 6858 O O . GLN B 1 163 ? 16.188 -1.547 11.391 1 95.94 163 GLN B O 1
ATOM 6863 N N . LEU B 1 164 ? 14.305 -0.344 11.203 1 96.12 164 LEU B N 1
ATOM 6864 C CA . LEU B 1 164 ? 14.297 0 12.617 1 96.12 164 LEU B CA 1
ATOM 6865 C C . LEU B 1 164 ? 14.109 -1.244 13.477 1 96.12 164 LEU B C 1
ATOM 6867 O O . LEU B 1 164 ? 14.758 -1.393 14.516 1 96.12 164 LEU B O 1
ATOM 6871 N N . ARG B 1 165 ? 13.211 -2.086 13.078 1 95.12 165 ARG B N 1
ATOM 6872 C CA . ARG B 1 165 ? 12.984 -3.324 13.82 1 95.12 165 ARG B CA 1
ATOM 6873 C C . ARG B 1 165 ? 14.242 -4.188 13.844 1 95.12 165 ARG B C 1
ATOM 6875 O O . ARG B 1 165 ? 14.578 -4.773 14.875 1 95.12 165 ARG B O 1
ATOM 6882 N N . GLU B 1 166 ? 14.891 -4.285 12.688 1 95.94 166 GLU B N 1
ATOM 6883 C CA . GLU B 1 166 ? 16.141 -5.02 12.617 1 95.94 166 GLU B CA 1
ATOM 6884 C C . GLU B 1 166 ? 17.188 -4.434 13.57 1 95.94 166 GLU B C 1
ATOM 6886 O O . GLU B 1 166 ? 17.766 -5.16 14.383 1 95.94 166 GLU B O 1
ATOM 6891 N N . GLU B 1 167 ? 17.359 -3.143 13.508 1 96.06 167 GLU B N 1
ATOM 6892 C CA . GLU B 1 167 ? 18.328 -2.457 14.359 1 96.06 167 GLU B CA 1
ATOM 6893 C C . GLU B 1 167 ? 18 -2.648 15.836 1 96.06 167 GLU B C 1
ATOM 6895 O O . GLU B 1 167 ? 18.875 -2.922 16.656 1 96.06 167 GLU B O 1
ATOM 6900 N N . GLY B 1 168 ? 16.766 -2.504 16.172 1 94.75 168 GLY B N 1
ATOM 6901 C CA . GLY B 1 168 ? 16.328 -2.604 17.562 1 94.75 168 GLY B CA 1
ATOM 6902 C C . GLY B 1 168 ? 16.422 -4.012 18.125 1 94.75 168 GLY B C 1
ATOM 6903 O O . GLY B 1 168 ? 16.656 -4.195 19.312 1 94.75 168 GLY B O 1
ATOM 6904 N N . THR B 1 169 ? 16.266 -4.992 17.266 1 93.75 169 THR B N 1
ATOM 6905 C CA . THR B 1 169 ? 16.297 -6.387 17.688 1 93.75 169 THR B CA 1
ATOM 6906 C C . THR B 1 169 ? 17.734 -6.883 17.812 1 93.75 169 THR B C 1
ATOM 6908 O O . THR B 1 169 ? 18.047 -7.68 18.688 1 93.75 169 THR B O 1
ATOM 6911 N N . LEU B 1 170 ? 18.641 -6.363 17.031 1 95.06 170 LEU B N 1
ATOM 6912 C CA . LEU B 1 170 ? 19.922 -7.035 16.875 1 95.06 170 LEU B CA 1
ATOM 6913 C C . LEU B 1 170 ? 21.031 -6.238 17.547 1 95.06 170 LEU B C 1
ATOM 6915 O O . LEU B 1 170 ? 22.062 -6.801 17.938 1 95.06 170 LEU B O 1
ATOM 6919 N N . VAL B 1 171 ? 20.844 -4.973 17.625 1 94.75 171 VAL B N 1
ATOM 6920 C CA . VAL B 1 171 ? 21.922 -4.121 18.094 1 94.75 171 VAL B CA 1
ATOM 6921 C C . VAL B 1 171 ? 21.562 -3.527 19.453 1 94.75 171 VAL B C 1
ATOM 6923 O O . VAL B 1 171 ? 20.406 -3.129 19.688 1 94.75 171 VAL B O 1
ATOM 6926 N N . ASP B 1 172 ? 22.516 -3.463 20.297 1 92.38 172 ASP B N 1
ATOM 6927 C CA . ASP B 1 172 ? 22.312 -2.867 21.609 1 92.38 172 ASP B CA 1
ATOM 6928 C C . ASP B 1 172 ? 22.016 -1.372 21.5 1 92.38 172 ASP B C 1
ATOM 6930 O O . ASP B 1 172 ? 22.547 -0.702 20.609 1 92.38 172 ASP B O 1
ATOM 6934 N N . GLN B 1 173 ? 21.281 -0.845 22.391 1 88.69 173 GLN B N 1
ATOM 6935 C CA . GLN B 1 173 ? 20.734 0.508 22.344 1 88.69 173 GLN B CA 1
ATOM 6936 C C . GLN B 1 173 ? 21.844 1.537 22.109 1 88.69 173 GLN B C 1
ATOM 6938 O O . GLN B 1 173 ? 21.672 2.48 21.328 1 88.69 173 GLN B O 1
ATOM 6943 N N . GLY B 1 174 ? 22.938 1.418 22.766 1 88.25 174 GLY B N 1
ATOM 6944 C CA . GLY B 1 174 ? 24.016 2.402 22.672 1 88.25 174 GLY B CA 1
ATOM 6945 C C . GLY B 1 174 ? 24.719 2.371 21.328 1 88.25 174 GLY B C 1
ATOM 6946 O O . GLY B 1 174 ? 25.406 3.328 20.969 1 88.25 174 GLY B O 1
ATOM 6947 N N . ASP B 1 175 ? 24.484 1.356 20.469 1 92.5 175 ASP B N 1
ATOM 6948 C CA . ASP B 1 175 ? 25.25 1.168 19.234 1 92.5 175 ASP B CA 1
ATOM 6949 C C . ASP B 1 175 ? 24.344 1.247 18.016 1 92.5 175 ASP B C 1
ATOM 6951 O O . ASP B 1 175 ? 24.812 1.101 16.875 1 92.5 175 ASP B O 1
ATOM 6955 N N . ARG B 1 176 ? 23.078 1.51 18.156 1 94.62 176 ARG B N 1
ATOM 6956 C CA . ARG B 1 176 ? 22.125 1.518 17.062 1 94.62 176 ARG B CA 1
ATOM 6957 C C . ARG B 1 176 ? 22.391 2.68 16.109 1 94.62 176 ARG B C 1
ATOM 6959 O O . ARG B 1 176 ? 22.656 3.801 16.547 1 94.62 176 ARG B O 1
ATOM 6966 N N . ARG B 1 177 ? 22.406 2.334 14.891 1 95.19 177 ARG B N 1
ATOM 6967 C CA . ARG B 1 177 ? 22.547 3.395 13.898 1 95.19 177 ARG B CA 1
ATOM 6968 C C . ARG B 1 177 ? 21.203 4.012 13.562 1 95.19 177 ARG B C 1
ATOM 6970 O O . ARG B 1 177 ? 20.172 3.338 13.633 1 95.19 177 ARG B O 1
ATOM 6977 N N . ALA B 1 178 ? 21.203 5.27 13.18 1 95.62 178 ALA B N 1
ATOM 6978 C CA . ALA B 1 178 ? 20 5.93 12.703 1 95.62 178 ALA B CA 1
ATOM 6979 C C . ALA B 1 178 ? 19.672 5.508 11.273 1 95.62 178 ALA B C 1
ATOM 6981 O O . ALA B 1 178 ? 20.562 5.359 10.445 1 95.62 178 ALA B O 1
ATOM 6982 N N . ILE B 1 179 ? 18.438 5.246 11.023 1 96.5 179 ILE B N 1
ATOM 6983 C CA . ILE B 1 179 ? 18 4.867 9.68 1 96.5 179 ILE B CA 1
ATOM 6984 C C . ILE B 1 179 ? 17.641 6.117 8.883 1 96.5 179 ILE B C 1
ATOM 6986 O O . ILE B 1 179 ? 16.938 7.004 9.375 1 96.5 179 ILE B O 1
ATOM 6990 N N . GLU B 1 180 ? 18.062 6.215 7.633 1 95.31 180 GLU B N 1
ATOM 6991 C CA . GLU B 1 180 ? 17.844 7.395 6.801 1 95.31 180 GLU B CA 1
ATOM 6992 C C . GLU B 1 180 ? 16.453 7.371 6.156 1 95.31 180 GLU B C 1
ATOM 6994 O O . GLU B 1 180 ? 16.078 6.375 5.539 1 95.31 180 GLU B O 1
ATOM 6999 N N . ILE B 1 181 ? 15.719 8.359 6.305 1 94.12 181 ILE B N 1
ATOM 7000 C CA . ILE B 1 181 ? 14.516 8.617 5.527 1 94.12 181 ILE B CA 1
ATOM 7001 C C . ILE B 1 181 ? 14.875 9.406 4.266 1 94.12 181 ILE B C 1
ATOM 7003 O O . ILE B 1 181 ? 15.344 10.547 4.352 1 94.12 181 ILE B O 1
ATOM 7007 N N . PRO B 1 182 ? 14.633 8.852 3.139 1 91.31 182 PRO B N 1
ATOM 7008 C CA . PRO B 1 182 ? 14.969 9.586 1.918 1 91.31 182 PRO B CA 1
ATOM 7009 C C . PRO B 1 182 ? 14.141 10.852 1.745 1 91.31 182 PRO B C 1
ATOM 7011 O O . PRO B 1 182 ? 12.953 10.875 2.072 1 91.31 182 PRO B O 1
ATOM 7014 N N . MET B 1 183 ? 14.703 11.922 1.181 1 87.38 183 MET B N 1
ATOM 7015 C CA . MET B 1 183 ? 14.016 13.195 0.965 1 87.38 183 MET B CA 1
ATOM 7016 C C . MET B 1 183 ? 12.977 13.062 -0.145 1 87.38 183 MET B C 1
ATOM 7018 O O . MET B 1 183 ? 11.883 13.625 -0.048 1 87.38 183 MET B O 1
ATOM 7022 N N . ASN B 1 184 ? 13.336 12.375 -1.229 1 88.19 184 ASN B N 1
ATOM 7023 C CA . ASN B 1 184 ? 12.477 12.289 -2.402 1 88.19 184 ASN B CA 1
ATOM 7024 C C . ASN B 1 184 ? 12.07 10.844 -2.691 1 88.19 184 ASN B C 1
ATOM 7026 O O . ASN B 1 184 ? 12.5 10.258 -3.686 1 88.19 184 ASN B O 1
ATOM 7030 N N . PHE B 1 185 ? 11.023 10.414 -1.891 1 91.12 185 PHE B N 1
ATOM 7031 C CA . PHE B 1 185 ? 10.695 9 -2.055 1 91.12 185 PHE B CA 1
ATOM 7032 C C . PHE B 1 185 ? 9.336 8.828 -2.723 1 91.12 185 PHE B C 1
ATOM 7034 O O . PHE B 1 185 ? 8.922 7.711 -3.014 1 91.12 185 PHE B O 1
ATOM 7041 N N . THR B 1 186 ? 8.641 9.945 -3.074 1 95.19 186 THR B N 1
ATOM 7042 C CA . THR B 1 186 ? 7.297 9.812 -3.613 1 95.19 186 THR B CA 1
ATOM 7043 C C . THR B 1 186 ? 7.309 9.891 -5.137 1 95.19 186 THR B C 1
ATOM 7045 O O . THR B 1 186 ? 6.438 9.328 -5.801 1 95.19 186 THR B O 1
ATOM 7048 N N . ALA B 1 187 ? 8.234 10.664 -5.699 1 97.12 187 ALA B N 1
ATOM 7049 C CA . ALA B 1 187 ? 8.328 10.812 -7.148 1 97.12 187 ALA B CA 1
ATOM 7050 C C . ALA B 1 187 ? 9.727 11.242 -7.566 1 97.12 187 ALA B C 1
ATOM 7052 O O . ALA B 1 187 ? 10.547 11.625 -6.723 1 97.12 187 ALA B O 1
ATOM 7053 N N . SER B 1 188 ? 10 11.133 -8.859 1 95.94 188 SER B N 1
ATOM 7054 C CA . SER B 1 188 ? 11.25 11.617 -9.438 1 95.94 188 SER B CA 1
ATOM 7055 C C . SER B 1 188 ? 11.133 13.078 -9.859 1 95.94 188 SER B C 1
ATOM 7057 O O . SER B 1 188 ? 10.055 13.672 -9.758 1 95.94 188 SER B O 1
ATOM 7059 N N . ASP B 1 189 ? 12.211 13.641 -10.352 1 94.25 189 ASP B N 1
ATOM 7060 C CA . ASP B 1 189 ? 12.258 15.039 -10.758 1 94.25 189 ASP B CA 1
ATOM 7061 C C . ASP B 1 189 ? 11.5 15.266 -12.062 1 94.25 189 ASP B C 1
ATOM 7063 O O . ASP B 1 189 ? 11.297 16.406 -12.484 1 94.25 189 ASP B O 1
ATOM 7067 N N . ARG B 1 190 ? 10.977 14.188 -12.656 1 94.81 190 ARG B N 1
ATOM 7068 C CA . ARG B 1 190 ? 10.18 14.297 -13.867 1 94.81 190 ARG B CA 1
ATOM 7069 C C . ARG B 1 190 ? 8.812 14.906 -13.578 1 94.81 190 ARG B C 1
ATOM 7071 O O . ARG B 1 190 ? 8.148 15.414 -14.484 1 94.81 190 ARG B O 1
ATOM 7078 N N . VAL B 1 191 ? 8.391 14.812 -12.344 1 96.5 191 VAL B N 1
ATOM 7079 C CA . VAL B 1 191 ? 7.098 15.328 -11.914 1 96.5 191 VAL B CA 1
ATOM 7080 C C . VAL B 1 191 ? 7.258 16.75 -11.406 1 96.5 191 VAL B C 1
ATOM 7082 O O . VAL B 1 191 ? 7.965 17 -10.422 1 96.5 191 VAL B O 1
ATOM 7085 N N . ASP B 1 192 ? 6.582 17.656 -11.938 1 96.06 192 ASP B N 1
ATOM 7086 C CA . ASP B 1 192 ? 6.727 19.078 -11.602 1 96.06 192 ASP B CA 1
ATOM 7087 C C . ASP B 1 192 ? 6.438 19.312 -10.117 1 96.06 192 ASP B C 1
ATOM 7089 O O . ASP B 1 192 ? 7.191 20.016 -9.438 1 96.06 192 ASP B O 1
ATOM 7093 N N . GLU B 1 193 ? 5.422 18.719 -9.648 1 96.81 193 GLU B N 1
ATOM 7094 C CA . GLU B 1 193 ? 5 18.953 -8.273 1 96.81 193 GLU B CA 1
ATOM 7095 C C . GLU B 1 193 ? 6.035 18.438 -7.273 1 96.81 193 GLU B C 1
ATOM 7097 O O . GLU B 1 193 ? 6.008 18.812 -6.098 1 96.81 193 GLU B O 1
ATOM 7102 N N . GLN B 1 194 ? 6.961 17.609 -7.762 1 96.56 194 GLN B N 1
ATOM 7103 C CA . GLN B 1 194 ? 7.98 17.047 -6.891 1 96.56 194 GLN B CA 1
ATOM 7104 C C . GLN B 1 194 ? 8.945 18.125 -6.398 1 96.56 194 GLN B C 1
ATOM 7106 O O . GLN B 1 194 ? 9.594 17.953 -5.363 1 96.56 194 GLN B O 1
ATOM 7111 N N . ARG B 1 195 ? 8.984 19.25 -7.078 1 96.38 195 ARG B N 1
ATOM 7112 C CA . ARG B 1 195 ? 9.852 20.344 -6.676 1 96.38 195 ARG B CA 1
ATOM 7113 C C . ARG B 1 195 ? 9.461 20.875 -5.301 1 96.38 195 ARG B C 1
ATOM 7115 O O . ARG B 1 195 ? 10.281 21.5 -4.617 1 96.38 195 ARG B O 1
ATOM 7122 N N . LEU B 1 196 ? 8.242 20.625 -4.855 1 97.06 196 LEU B N 1
ATOM 7123 C CA . LEU B 1 196 ? 7.766 21.125 -3.572 1 97.06 196 LEU B CA 1
ATOM 7124 C C . LEU B 1 196 ? 7.617 19.984 -2.562 1 97.06 196 LEU B C 1
ATOM 7126 O O . LEU B 1 196 ? 6.969 20.156 -1.528 1 97.06 196 LEU B O 1
ATOM 7130 N N . ALA B 1 197 ? 8.219 18.859 -2.852 1 96.19 197 ALA B N 1
ATOM 7131 C CA . ALA B 1 197 ? 8.094 17.703 -1.96 1 96.19 197 ALA B CA 1
ATOM 7132 C C . ALA B 1 197 ? 8.625 18.031 -0.567 1 96.19 197 ALA B C 1
ATOM 7134 O O . ALA B 1 197 ? 8.102 17.531 0.434 1 96.19 197 ALA B O 1
ATOM 7135 N N . TYR B 1 198 ? 9.664 18.906 -0.463 1 96.38 198 TYR B N 1
ATOM 7136 C CA . TYR B 1 198 ? 10.242 19.234 0.836 1 96.38 198 TYR B CA 1
ATOM 7137 C C . TYR B 1 198 ? 9.227 19.969 1.712 1 96.38 198 TYR B C 1
ATOM 7139 O O . TYR B 1 198 ? 9.328 19.953 2.941 1 96.38 198 TYR B O 1
ATOM 7147 N N . TRP B 1 199 ? 8.211 20.625 1.111 1 97.19 199 TRP B N 1
ATOM 7148 C CA . TRP B 1 199 ? 7.105 21.234 1.833 1 97.19 199 TRP B CA 1
ATOM 7149 C C . TRP B 1 199 ? 6.02 20.219 2.137 1 97.19 199 TRP B C 1
ATOM 7151 O O . TRP B 1 199 ? 5.594 20.078 3.285 1 97.19 199 TRP B O 1
ATOM 7161 N N . ARG B 1 200 ? 5.598 19.484 1.149 1 97 200 ARG B N 1
ATOM 7162 C CA . ARG B 1 200 ? 4.434 18.609 1.25 1 97 200 ARG B CA 1
ATOM 7163 C C . ARG B 1 200 ? 4.73 17.406 2.137 1 97 200 ARG B C 1
ATOM 7165 O O . ARG B 1 200 ? 3.842 16.906 2.832 1 97 200 ARG B O 1
ATOM 7172 N N . GLU B 1 201 ? 5.992 16.984 2.162 1 95.56 201 GLU B N 1
ATOM 7173 C CA . GLU B 1 201 ? 6.367 15.812 2.939 1 95.56 201 GLU B CA 1
ATOM 7174 C C . GLU B 1 201 ? 7 16.203 4.27 1 95.56 201 GLU B C 1
ATOM 7176 O O . GLU B 1 201 ? 7.469 15.344 5.02 1 95.56 201 GLU B O 1
ATOM 7181 N N . ASP B 1 202 ? 7.035 17.484 4.523 1 96.31 202 ASP B N 1
ATOM 7182 C CA . ASP B 1 202 ? 7.598 17.938 5.793 1 96.31 202 ASP B CA 1
ATOM 7183 C C . ASP B 1 202 ? 6.785 17.406 6.973 1 96.31 202 ASP B C 1
ATOM 7185 O O . ASP B 1 202 ? 5.559 17.547 6.996 1 96.31 202 ASP B O 1
ATOM 7189 N N . ILE B 1 203 ? 7.449 16.906 7.965 1 94.81 203 ILE B N 1
ATOM 7190 C CA . ILE B 1 203 ? 6.816 16.297 9.125 1 94.81 203 ILE B CA 1
ATOM 7191 C C . ILE B 1 203 ? 6.141 17.375 9.969 1 94.81 203 ILE B C 1
ATOM 7193 O O . ILE B 1 203 ? 5.008 17.188 10.43 1 94.81 203 ILE B O 1
ATOM 7197 N N . GLY B 1 204 ? 6.812 18.5 10.172 1 94.31 204 GLY B N 1
ATOM 7198 C CA . GLY B 1 204 ? 6.273 19.578 10.984 1 94.31 204 GLY B CA 1
ATOM 7199 C C . GLY B 1 204 ? 5 20.172 10.406 1 94.31 204 GLY B C 1
ATOM 7200 O O . GLY B 1 204 ? 4.047 20.438 11.148 1 94.31 204 GLY B O 1
ATOM 7201 N N . VAL B 1 205 ? 4.953 20.328 9.078 1 95.94 205 VAL B N 1
ATOM 7202 C CA . VAL B 1 205 ? 3.795 20.906 8.406 1 95.94 205 VAL B CA 1
ATOM 7203 C C . VAL B 1 205 ? 2.586 19.984 8.57 1 95.94 205 VAL B C 1
ATOM 7205 O O . VAL B 1 205 ? 1.492 20.438 8.906 1 95.94 205 VAL B O 1
ATOM 7208 N N . ASN B 1 206 ? 2.805 18.75 8.398 1 95.56 206 ASN B N 1
ATOM 7209 C CA . ASN B 1 206 ? 1.698 17.812 8.523 1 95.56 206 ASN B CA 1
ATOM 7210 C C . ASN B 1 206 ? 1.267 17.641 9.977 1 95.56 206 ASN B C 1
ATOM 7212 O O . ASN B 1 206 ? 0.08 17.469 10.266 1 95.56 206 ASN B O 1
ATOM 7216 N N . LEU B 1 207 ? 2.16 17.75 10.938 1 94.12 207 LEU B N 1
ATOM 7217 C CA . LEU B 1 207 ? 1.825 17.703 12.352 1 94.12 207 LEU B CA 1
ATOM 7218 C C . LEU B 1 207 ? 1.003 18.906 12.766 1 94.12 207 LEU B C 1
ATOM 7220 O O . LEU B 1 207 ? 0.127 18.812 13.633 1 94.12 207 LEU B O 1
ATOM 7224 N N . HIS B 1 208 ? 1.348 20.031 12.156 1 93.56 208 HIS B N 1
ATOM 7225 C CA . HIS B 1 208 ? 0.611 21.25 12.461 1 93.56 208 HIS B CA 1
ATOM 7226 C C . HIS B 1 208 ? -0.877 21.094 12.172 1 93.56 208 HIS B C 1
ATOM 7228 O O . HIS B 1 208 ? -1.718 21.484 12.984 1 93.56 208 HIS B O 1
ATOM 7234 N N . HIS B 1 209 ? -1.178 20.484 11.023 1 94.56 209 HIS B N 1
ATOM 7235 C CA . HIS B 1 209 ? -2.57 20.297 10.633 1 94.56 209 HIS B CA 1
ATOM 7236 C C . HIS B 1 209 ? -3.305 19.391 11.617 1 94.56 209 HIS B C 1
ATOM 7238 O O . HIS B 1 209 ? -4.441 19.672 12 1 94.56 209 HIS B O 1
ATOM 7244 N N . TRP B 1 210 ? -2.721 18.359 12.078 1 93.06 210 TRP B N 1
ATOM 7245 C CA . TRP B 1 210 ? -3.279 17.453 13.078 1 93.06 210 TRP B CA 1
ATOM 7246 C C . TRP B 1 210 ? -3.543 18.188 14.391 1 93.06 210 TRP B C 1
ATOM 7248 O O . TRP B 1 210 ? -4.645 18.109 14.945 1 93.06 210 TRP B O 1
ATOM 7258 N N . HIS B 1 211 ? -2.627 18.906 14.859 1 91.25 211 HIS B N 1
ATOM 7259 C CA . HIS B 1 211 ? -2.725 19.547 16.156 1 91.25 211 HIS B CA 1
ATOM 7260 C C . HIS B 1 211 ? -3.797 20.625 16.172 1 91.25 211 HIS B C 1
ATOM 7262 O O . HIS B 1 211 ? -4.488 20.828 17.172 1 91.25 211 HIS B O 1
ATOM 7268 N N . TRP B 1 212 ? -3.818 21.344 15.039 1 93.5 212 TRP B N 1
ATOM 7269 C CA . TRP B 1 212 ? -4.828 22.406 14.961 1 93.5 212 TRP B CA 1
ATOM 7270 C C . TRP B 1 212 ? -6.223 21.828 15.195 1 93.5 212 TRP B C 1
ATOM 7272 O O . TRP B 1 212 ? -7.039 22.438 15.883 1 93.5 212 TRP B O 1
ATOM 7282 N N . HIS B 1 213 ? -6.492 20.641 14.711 1 93.5 213 HIS B N 1
ATOM 7283 C CA . HIS B 1 213 ? -7.816 20.047 14.828 1 93.5 213 HIS B CA 1
ATOM 7284 C C . HIS B 1 213 ? -8.047 19.484 16.234 1 93.5 213 HIS B C 1
ATOM 7286 O O . HIS B 1 213 ? -9.188 19.219 16.625 1 93.5 213 HIS B O 1
ATOM 7292 N N . LEU B 1 214 ? -7.012 19.297 17.016 1 92.31 214 LEU B N 1
ATOM 7293 C CA . LEU B 1 214 ? -7.184 18.953 18.422 1 92.31 214 LEU B CA 1
ATOM 7294 C C . LEU B 1 214 ? -7.684 20.141 19.219 1 92.31 214 LEU B C 1
ATOM 7296 O O . LEU B 1 214 ? -8.5 20 20.125 1 92.31 214 LEU B O 1
ATOM 7300 N N . VAL B 1 215 ? -7.172 21.297 18.797 1 91.69 215 VAL B N 1
ATOM 7301 C CA . VAL B 1 215 ? -7.512 22.531 19.5 1 91.69 215 VAL B CA 1
ATOM 7302 C C . VAL B 1 215 ? -8.898 23 19.078 1 91.69 215 VAL B C 1
ATOM 7304 O O . VAL B 1 215 ? -9.672 23.5 19.906 1 91.69 215 VAL B O 1
ATOM 7307 N N . TYR B 1 216 ? -9.211 22.812 17.812 1 93.62 216 TYR B N 1
ATOM 7308 C CA . TYR B 1 216 ? -10.461 23.328 17.266 1 93.62 216 TYR B CA 1
ATOM 7309 C C . TYR B 1 216 ? -11.289 22.219 16.641 1 93.62 216 TYR B C 1
ATOM 7311 O O . TYR B 1 216 ? -11.539 22.219 15.438 1 93.62 216 TYR B O 1
ATOM 7319 N N . PRO B 1 217 ? -11.773 21.359 17.469 1 94.38 217 PRO B N 1
ATOM 7320 C CA . PRO B 1 217 ? -12.703 20.375 16.906 1 94.38 217 PRO B CA 1
ATOM 7321 C C . PRO B 1 217 ? -13.961 21.016 16.312 1 94.38 217 PRO B C 1
ATOM 7323 O O . PRO B 1 217 ? -14.516 21.938 16.906 1 94.38 217 PRO B O 1
ATOM 7326 N N . ALA B 1 218 ? -14.367 20.516 15.133 1 92.88 218 ALA B N 1
ATOM 7327 C CA . ALA B 1 218 ? -15.523 21.094 14.453 1 92.88 218 ALA B CA 1
ATOM 7328 C C . ALA B 1 218 ? -16.828 20.547 15.039 1 92.88 218 ALA B C 1
ATOM 7330 O O . ALA B 1 218 ? -17.891 21.156 14.891 1 92.88 218 ALA B O 1
ATOM 7331 N N . ARG B 1 219 ? -16.719 19.422 15.664 1 93.25 219 ARG B N 1
ATOM 7332 C CA . ARG B 1 219 ? -17.891 18.781 16.25 1 93.25 219 ARG B CA 1
ATOM 7333 C C . ARG B 1 219 ? -17.578 18.266 17.656 1 93.25 219 ARG B C 1
ATOM 7335 O O . ARG B 1 219 ? -16.422 17.953 17.969 1 93.25 219 ARG B O 1
ATOM 7342 N N . GLY B 1 220 ? -18.547 18.172 18.5 1 92.44 220 GLY B N 1
ATOM 7343 C CA . GLY B 1 220 ? -18.438 17.781 19.891 1 92.44 220 GLY B CA 1
ATOM 7344 C C . GLY B 1 220 ? -19.297 18.625 20.812 1 92.44 220 GLY B C 1
ATOM 7345 O O . GLY B 1 220 ? -20.172 19.359 20.344 1 92.44 220 GLY B O 1
ATOM 7346 N N . PRO B 1 221 ? -19.078 18.469 22.109 1 93.81 221 PRO B N 1
ATOM 7347 C CA . PRO B 1 221 ? -19.797 19.344 23.031 1 93.81 221 PRO B CA 1
ATOM 7348 C C . PRO B 1 221 ? -19.547 20.828 22.781 1 93.81 221 PRO B C 1
ATOM 7350 O O . PRO B 1 221 ? -18.422 21.219 22.453 1 93.81 221 PRO B O 1
ATOM 7353 N N . ASP B 1 222 ? -20.547 21.594 22.953 1 94.06 222 ASP B N 1
ATOM 7354 C CA . ASP B 1 222 ? -20.516 23.031 22.641 1 94.06 222 ASP B CA 1
ATOM 7355 C C . ASP B 1 222 ? -19.359 23.719 23.359 1 94.06 222 ASP B C 1
ATOM 7357 O O . ASP B 1 222 ? -18.703 24.578 22.781 1 94.06 222 ASP B O 1
ATOM 7361 N N . ARG B 1 223 ? -19.078 23.281 24.531 1 90.81 223 ARG B N 1
ATOM 7362 C CA . ARG B 1 223 ? -18.062 23.938 25.359 1 90.81 223 ARG B CA 1
ATOM 7363 C C . ARG B 1 223 ? -16.672 23.812 24.734 1 90.81 223 ARG B C 1
ATOM 7365 O O . ARG B 1 223 ? -15.789 24.625 25.016 1 90.81 223 ARG B O 1
ATOM 7372 N N . ILE B 1 224 ? -16.484 22.828 23.906 1 92.44 224 ILE B N 1
ATOM 7373 C CA . ILE B 1 224 ? -15.148 22.688 23.344 1 92.44 224 ILE B CA 1
ATOM 7374 C C . ILE B 1 224 ? -15.133 23.219 21.922 1 92.44 224 ILE B C 1
ATOM 7376 O O . ILE B 1 224 ? -14.062 23.453 21.344 1 92.44 224 ILE B O 1
ATOM 7380 N N . VAL B 1 225 ? -16.359 23.391 21.312 1 95.25 225 VAL B N 1
ATOM 7381 C CA . VAL B 1 225 ? -16.422 23.844 19.922 1 95.25 225 VAL B CA 1
ATOM 7382 C C . VAL B 1 225 ? -16.562 25.359 19.875 1 95.25 225 VAL B C 1
ATOM 7384 O O . VAL B 1 225 ? -15.938 26.031 19.047 1 95.25 225 VAL B O 1
ATOM 7387 N N . ARG B 1 226 ? -17.344 25.891 20.766 1 95.56 226 ARG B N 1
ATOM 7388 C CA . ARG B 1 226 ? -17.656 27.312 20.75 1 95.56 226 ARG B CA 1
ATOM 7389 C C . ARG B 1 226 ? -16.5 28.141 21.312 1 95.56 226 ARG B C 1
ATOM 7391 O O . ARG B 1 226 ? -16.562 28.609 22.453 1 95.56 226 ARG B O 1
ATOM 7398 N N . LYS B 1 227 ? -15.539 28.359 20.594 1 93.69 227 LYS B N 1
ATOM 7399 C CA . LYS B 1 227 ? -14.406 29.203 20.938 1 93.69 227 LYS B CA 1
ATOM 7400 C C . LYS B 1 227 ? -14.461 30.531 20.188 1 93.69 227 LYS B C 1
ATOM 7402 O O . LYS B 1 227 ? -15.07 30.625 19.125 1 93.69 227 LYS B O 1
ATOM 7407 N N . ASP B 1 228 ? -13.805 31.453 20.812 1 93.56 228 ASP B N 1
ATOM 7408 C CA . ASP B 1 228 ? -13.789 32.812 20.25 1 93.56 228 ASP B CA 1
ATOM 7409 C C . ASP B 1 228 ? -13.156 32.812 18.859 1 93.56 228 ASP B C 1
ATOM 7411 O O . ASP B 1 228 ? -12.039 32.344 18.672 1 93.56 228 ASP B O 1
ATOM 7415 N N . ARG B 1 229 ? -13.875 33.312 17.844 1 95.44 229 ARG B N 1
ATOM 7416 C CA . ARG B 1 229 ? -13.43 33.594 16.469 1 95.44 229 ARG B CA 1
ATOM 7417 C C . ARG B 1 229 ? -12.891 32.312 15.812 1 95.44 229 ARG B C 1
ATOM 7419 O O . ARG B 1 229 ? -11.945 32.375 15.023 1 95.44 229 ARG B O 1
ATOM 7426 N N . ARG B 1 230 ? -13.43 31.172 16.188 1 95.62 230 ARG B N 1
ATOM 7427 C CA . ARG B 1 230 ? -12.938 29.906 15.656 1 95.62 230 ARG B CA 1
ATOM 7428 C C . ARG B 1 230 ? -13.078 29.859 14.141 1 95.62 230 ARG B C 1
ATOM 7430 O O . ARG B 1 230 ? -12.195 29.359 13.445 1 95.62 230 ARG B O 1
ATOM 7437 N N . GLY B 1 231 ? -14.219 30.344 13.602 1 97.31 231 GLY B N 1
ATOM 7438 C CA . GLY B 1 231 ? -14.398 30.375 12.164 1 97.31 231 GLY B CA 1
ATOM 7439 C C . GLY B 1 231 ? -13.375 31.234 11.445 1 97.31 231 GLY B C 1
ATOM 7440 O O . GLY B 1 231 ? -12.891 30.875 10.375 1 97.31 231 GLY B O 1
ATOM 7441 N N . GLU B 1 232 ? -13.078 32.406 12.016 1 97.5 232 GLU B N 1
ATOM 7442 C CA . GLU B 1 232 ? -12.055 33.281 11.461 1 97.5 232 GLU B CA 1
ATOM 7443 C C . GLU B 1 232 ? -10.68 32.625 11.523 1 97.5 232 GLU B C 1
ATOM 7445 O O . GLU B 1 232 ? -9.867 32.781 10.602 1 97.5 232 GLU B O 1
ATOM 7450 N N . LEU B 1 233 ? -10.469 31.875 12.617 1 96.38 233 LEU B N 1
ATOM 7451 C CA . LEU B 1 233 ? -9.203 31.172 12.766 1 96.38 233 LEU B CA 1
ATOM 7452 C C . LEU B 1 233 ? -9.062 30.078 11.719 1 96.38 233 LEU B C 1
ATOM 7454 O O . LEU B 1 233 ? -7.969 29.844 11.188 1 96.38 233 LEU B O 1
ATOM 7458 N N . PHE B 1 234 ? -10.188 29.391 11.445 1 97.25 234 PHE B N 1
ATOM 7459 C CA . PHE B 1 234 ? -10.195 28.391 10.383 1 97.25 234 PHE B CA 1
ATOM 7460 C C . PHE B 1 234 ? -9.789 29 9.047 1 97.25 234 PHE B C 1
ATOM 7462 O O . PHE B 1 234 ? -8.922 28.484 8.352 1 97.25 234 PHE B O 1
ATOM 7469 N N . TYR B 1 235 ? -10.391 30.109 8.734 1 97.81 235 TYR B N 1
ATOM 7470 C CA . TYR B 1 235 ? -10.062 30.844 7.512 1 97.81 235 TYR B CA 1
ATOM 7471 C C . TYR B 1 235 ? -8.594 31.25 7.5 1 97.81 235 TYR B C 1
ATOM 7473 O O . TYR B 1 235 ? -7.871 30.953 6.547 1 97.81 235 TYR B O 1
ATOM 7481 N N . TYR B 1 236 ? -8.18 31.875 8.477 1 97.5 236 TYR B N 1
ATOM 7482 C CA . TYR B 1 236 ? -6.891 32.562 8.469 1 97.5 236 TYR B CA 1
ATOM 7483 C C . TYR B 1 236 ? -5.746 31.547 8.406 1 97.5 236 TYR B C 1
ATOM 7485 O O . TYR B 1 236 ? -4.777 31.75 7.668 1 97.5 236 TYR B O 1
ATOM 7493 N N . MET B 1 237 ? -5.852 30.469 9.242 1 96.19 237 MET B N 1
ATOM 7494 C CA . MET B 1 237 ? -4.824 29.438 9.203 1 96.19 237 MET B CA 1
ATOM 7495 C C . MET B 1 237 ? -4.66 28.875 7.793 1 96.19 237 MET B C 1
ATOM 7497 O O . MET B 1 237 ? -3.541 28.766 7.289 1 96.19 237 MET B O 1
ATOM 7501 N N . HIS B 1 238 ? -5.754 28.609 7.09 1 97.62 238 HIS B N 1
ATOM 7502 C CA . HIS B 1 238 ? -5.688 28.062 5.738 1 97.62 238 HIS B CA 1
ATOM 7503 C C . HIS B 1 238 ? -5.207 29.109 4.742 1 97.62 238 HIS B C 1
ATOM 7505 O O . HIS B 1 238 ? -4.445 28.797 3.826 1 97.62 238 HIS B O 1
ATOM 7511 N N . GLN B 1 239 ? -5.672 30.328 4.93 1 98.12 239 GLN B N 1
ATOM 7512 C CA . GLN B 1 239 ? -5.246 31.406 4.047 1 98.12 239 GLN B CA 1
ATOM 7513 C C . GLN B 1 239 ? -3.732 31.594 4.109 1 98.12 239 GLN B C 1
ATOM 7515 O O . GLN B 1 239 ? -3.08 31.766 3.076 1 98.12 239 GLN B O 1
ATOM 7520 N N . GLN B 1 240 ? -3.186 31.609 5.316 1 97.75 240 GLN B N 1
ATOM 7521 C CA . GLN B 1 240 ? -1.747 31.781 5.496 1 97.75 240 GLN B CA 1
ATOM 7522 C C . GLN B 1 240 ? -0.979 30.594 4.918 1 97.75 240 GLN B C 1
ATOM 7524 O O . GLN B 1 240 ? 0.091 30.766 4.332 1 97.75 240 GLN B O 1
ATOM 7529 N N . THR B 1 241 ? -1.527 29.391 5.082 1 97.56 241 THR B N 1
ATOM 7530 C CA . THR B 1 241 ? -0.913 28.203 4.492 1 97.56 241 THR B CA 1
ATOM 7531 C C . THR B 1 241 ? -0.862 28.328 2.971 1 97.56 241 THR B C 1
ATOM 7533 O O . THR B 1 241 ? 0.156 28 2.352 1 97.56 241 THR B O 1
ATOM 7536 N N . MET B 1 242 ? -1.969 28.797 2.379 1 98.25 242 MET B N 1
ATOM 7537 C CA . MET B 1 242 ? -2.035 28.953 0.929 1 98.25 242 MET B CA 1
ATOM 7538 C C . MET B 1 242 ? -1.049 30 0.449 1 98.25 242 MET B C 1
ATOM 7540 O O . MET B 1 242 ? -0.384 29.828 -0.572 1 98.25 242 MET B O 1
ATOM 7544 N N . ALA B 1 243 ? -0.985 31.125 1.181 1 98.5 243 ALA B N 1
ATOM 7545 C CA . ALA B 1 243 ? -0.025 32.156 0.825 1 98.5 243 ALA B CA 1
ATOM 7546 C C . ALA B 1 243 ? 1.401 31.625 0.841 1 98.5 243 ALA B C 1
ATOM 7548 O O . ALA B 1 243 ? 2.158 31.812 -0.113 1 98.5 243 ALA B O 1
ATOM 7549 N N . ARG B 1 244 ? 1.723 30.891 1.875 1 98.06 244 ARG B N 1
ATOM 7550 C CA . ARG B 1 244 ? 3.059 30.328 2.02 1 98.06 244 ARG B CA 1
ATOM 7551 C C . ARG B 1 244 ? 3.346 29.312 0.91 1 98.06 244 ARG B C 1
ATOM 7553 O O . ARG B 1 244 ? 4.438 29.312 0.34 1 98.06 244 ARG B O 1
ATOM 7560 N N . TYR B 1 245 ? 2.447 28.469 0.645 1 98.5 245 TYR B N 1
ATOM 7561 C CA . TYR B 1 245 ? 2.633 27.453 -0.38 1 98.5 245 TYR B CA 1
ATOM 7562 C C . TYR B 1 245 ? 2.844 28.078 -1.75 1 98.5 245 TYR B C 1
ATOM 7564 O O . TYR B 1 245 ? 3.701 27.641 -2.518 1 98.5 245 TYR B O 1
ATOM 7572 N N . ASN B 1 246 ? 2.039 29.094 -2.076 1 98.75 246 ASN B N 1
ATOM 7573 C CA . ASN B 1 246 ? 2.199 29.797 -3.352 1 98.75 246 ASN B CA 1
ATOM 7574 C C . ASN B 1 246 ? 3.568 30.453 -3.465 1 98.75 246 ASN B C 1
ATOM 7576 O O . ASN B 1 246 ? 4.184 30.438 -4.531 1 98.75 246 ASN B O 1
ATOM 7580 N N . ILE B 1 247 ? 3.996 31.062 -2.402 1 98.56 247 ILE B N 1
ATOM 7581 C CA . ILE B 1 247 ? 5.309 31.703 -2.406 1 98.56 247 ILE B CA 1
ATOM 7582 C C . ILE B 1 247 ? 6.391 30.641 -2.643 1 98.56 247 ILE B C 1
ATOM 7584 O O . ILE B 1 247 ? 7.359 30.891 -3.361 1 98.56 247 ILE B O 1
ATOM 7588 N N . GLU B 1 248 ? 6.219 29.422 -2 1 98.38 248 GLU B N 1
ATOM 7589 C CA . GLU B 1 248 ? 7.137 28.312 -2.248 1 98.38 248 GLU B CA 1
ATOM 7590 C C . GLU B 1 248 ? 7.133 27.906 -3.721 1 98.38 248 GLU B C 1
ATOM 7592 O O . GLU B 1 248 ? 8.172 27.562 -4.281 1 98.38 248 GLU B O 1
ATOM 7597 N N . ARG B 1 249 ? 5.945 27.891 -4.32 1 98.44 249 ARG B N 1
ATOM 7598 C CA . ARG B 1 249 ? 5.84 27.562 -5.738 1 98.44 249 ARG B CA 1
ATOM 7599 C C . ARG B 1 249 ? 6.613 28.562 -6.59 1 98.44 249 ARG B C 1
ATOM 7601 O O . ARG B 1 249 ? 7.383 28.172 -7.465 1 98.44 249 ARG B O 1
ATOM 7608 N N . PHE B 1 250 ? 6.477 29.859 -6.309 1 98.31 250 PHE B N 1
ATOM 7609 C CA . PHE B 1 250 ? 7.199 30.906 -7.043 1 98.31 250 PHE B CA 1
ATOM 7610 C C . PHE B 1 250 ? 8.703 30.688 -6.934 1 98.31 250 PHE B C 1
ATOM 7612 O O . PHE B 1 250 ? 9.422 30.781 -7.93 1 98.31 250 PHE B O 1
ATOM 7619 N N . ALA B 1 251 ? 9.133 30.391 -5.711 1 97.69 251 ALA B N 1
ATOM 7620 C CA . ALA B 1 251 ? 10.562 30.203 -5.473 1 97.69 251 ALA B CA 1
ATOM 7621 C C . ALA B 1 251 ? 11.102 29.016 -6.277 1 97.69 251 ALA B C 1
ATOM 7623 O O . ALA B 1 251 ? 12.305 28.938 -6.535 1 97.69 251 ALA B O 1
ATOM 7624 N N . ASN B 1 252 ? 10.234 28.094 -6.684 1 97.19 252 ASN B N 1
ATOM 7625 C CA . ASN B 1 252 ? 10.633 26.906 -7.441 1 97.19 252 ASN B CA 1
ATOM 7626 C C . ASN B 1 252 ? 10.234 27.031 -8.914 1 97.19 252 ASN B C 1
ATOM 7628 O O . ASN B 1 252 ? 10.164 26.031 -9.617 1 97.19 252 ASN B O 1
ATOM 7632 N N . GLY B 1 253 ? 9.898 28.203 -9.328 1 97.19 253 GLY B N 1
ATOM 7633 C CA . GLY B 1 253 ? 9.602 28.453 -10.727 1 97.19 253 GLY B CA 1
ATOM 7634 C C . GLY B 1 253 ? 8.242 27.938 -11.156 1 97.19 253 GLY B C 1
ATOM 7635 O O . GLY B 1 253 ? 8.008 27.688 -12.336 1 97.19 253 GLY B O 1
ATOM 7636 N N . MET B 1 254 ? 7.344 27.719 -10.258 1 97.94 254 MET B N 1
ATOM 7637 C CA . MET B 1 254 ? 6.016 27.188 -10.555 1 97.94 254 MET B CA 1
ATOM 7638 C C . MET B 1 254 ? 4.953 28.266 -10.391 1 97.94 254 MET B C 1
ATOM 7640 O O . MET B 1 254 ? 5.078 29.141 -9.539 1 97.94 254 MET B O 1
ATOM 7644 N N . PRO B 1 255 ? 3.924 28.25 -11.219 1 97.56 255 PRO B N 1
ATOM 7645 C CA . PRO B 1 255 ? 2.85 29.234 -11.07 1 97.56 255 PRO B CA 1
ATOM 7646 C C . PRO B 1 255 ? 2.002 28.984 -9.82 1 97.56 255 PRO B C 1
ATOM 7648 O O . PRO B 1 255 ? 2.141 27.953 -9.164 1 97.56 255 PRO B O 1
ATOM 7651 N N . ARG B 1 256 ? 1.212 29.984 -9.531 1 96.94 256 ARG B N 1
ATOM 7652 C CA . ARG B 1 256 ? 0.311 29.891 -8.391 1 96.94 256 ARG B CA 1
ATOM 7653 C C . ARG B 1 256 ? -0.62 28.688 -8.516 1 96.94 256 ARG B C 1
ATOM 7655 O O . ARG B 1 256 ? -0.902 28.234 -9.633 1 96.94 256 ARG B O 1
ATOM 7662 N N . VAL B 1 257 ? -1.126 28.219 -7.422 1 97.75 257 VAL B N 1
ATOM 7663 C CA . VAL B 1 257 ? -2.047 27.078 -7.359 1 97.75 257 VAL B CA 1
ATOM 7664 C C . VAL B 1 257 ? -3.326 27.422 -8.125 1 97.75 257 VAL B C 1
ATOM 7666 O O . VAL B 1 257 ? -3.873 28.516 -7.984 1 97.75 257 VAL B O 1
ATOM 7669 N N . VAL B 1 258 ? -3.75 26.516 -8.969 1 97.19 258 VAL B N 1
ATOM 7670 C CA . VAL B 1 258 ? -5.043 26.641 -9.633 1 97.19 258 VAL B CA 1
ATOM 7671 C C . VAL B 1 258 ? -6.137 26.047 -8.758 1 97.19 258 VAL B C 1
ATOM 7673 O O . VAL B 1 258 ? -6.059 24.875 -8.367 1 97.19 258 VAL B O 1
ATOM 7676 N N . ALA B 1 259 ? -7.129 26.828 -8.461 1 97.94 259 ALA B N 1
ATOM 7677 C CA . ALA B 1 259 ? -8.211 26.406 -7.574 1 97.94 259 ALA B CA 1
ATOM 7678 C C . ALA B 1 259 ? -8.961 25.219 -8.164 1 97.94 259 ALA B C 1
ATOM 7680 O O . ALA B 1 259 ? -9.195 25.156 -9.375 1 97.94 259 ALA B O 1
ATOM 7681 N N . PHE B 1 260 ? -9.328 24.266 -7.332 1 97.25 260 PHE B N 1
ATOM 7682 C CA . PHE B 1 260 ? -10.18 23.156 -7.719 1 97.25 260 PHE B CA 1
ATOM 7683 C C . PHE B 1 260 ? -11.648 23.516 -7.574 1 97.25 260 PHE B C 1
ATOM 7685 O O . PHE B 1 260 ? -12.289 23.141 -6.586 1 97.25 260 PHE B O 1
ATOM 7692 N N . ARG B 1 261 ? -12.227 24.125 -8.57 1 94.62 261 ARG B N 1
ATOM 7693 C CA . ARG B 1 261 ? -13.602 24.625 -8.531 1 94.62 261 ARG B CA 1
ATOM 7694 C C . ARG B 1 261 ? -14.516 23.766 -9.398 1 94.62 261 ARG B C 1
ATOM 7696 O O . ARG B 1 261 ? -15.711 23.641 -9.117 1 94.62 261 ARG B O 1
ATOM 7703 N N . ASN B 1 262 ? -13.938 23.219 -10.422 1 95.06 262 ASN B N 1
ATOM 7704 C CA . ASN B 1 262 ? -14.711 22.406 -11.352 1 95.06 262 ASN B CA 1
ATOM 7705 C C . ASN B 1 262 ? -14.609 20.922 -11.008 1 95.06 262 ASN B C 1
ATOM 7707 O O . ASN B 1 262 ? -13.664 20.25 -11.43 1 95.06 262 ASN B O 1
ATOM 7711 N N . PHE B 1 263 ? -15.641 20.422 -10.469 1 96.88 263 PHE B N 1
ATOM 7712 C CA . PHE B 1 263 ? -15.641 19.062 -9.945 1 96.88 263 PHE B CA 1
ATOM 7713 C C . PHE B 1 263 ? -15.742 18.047 -11.078 1 96.88 263 PHE B C 1
ATOM 7715 O O . PHE B 1 263 ? -15.578 16.859 -10.859 1 96.88 263 PHE B O 1
ATOM 7722 N N . ARG B 1 264 ? -15.93 18.469 -12.281 1 96.31 264 ARG B N 1
ATOM 7723 C CA . ARG B 1 264 ? -16.188 17.531 -13.383 1 96.31 264 ARG B CA 1
ATOM 7724 C C . ARG B 1 264 ? -14.977 17.438 -14.305 1 96.31 264 ARG B C 1
ATOM 7726 O O . ARG B 1 264 ? -14.977 16.641 -15.25 1 96.31 264 ARG B O 1
ATOM 7733 N N . GLU B 1 265 ? -13.969 18.156 -14.008 1 95.5 265 GLU B N 1
ATOM 7734 C CA . GLU B 1 265 ? -12.742 18.109 -14.797 1 95.5 265 GLU B CA 1
ATOM 7735 C C . GLU B 1 265 ? -11.766 17.078 -14.242 1 95.5 265 GLU B C 1
ATOM 7737 O O . GLU B 1 265 ? -11.758 16.812 -13.039 1 95.5 265 GLU B O 1
ATOM 7742 N N . ALA B 1 266 ? -10.961 16.562 -15.211 1 96.06 266 ALA B N 1
ATOM 7743 C CA . ALA B 1 266 ? -9.906 15.641 -14.797 1 96.06 266 ALA B CA 1
ATOM 7744 C C . ALA B 1 266 ? -8.836 16.359 -13.984 1 96.06 266 ALA B C 1
ATOM 7746 O O . ALA B 1 266 ? -8.531 17.531 -14.25 1 96.06 266 ALA B O 1
ATOM 7747 N N . ILE B 1 267 ? -8.32 15.719 -13.016 1 97.5 267 ILE B N 1
ATOM 7748 C CA . ILE B 1 267 ? -7.223 16.234 -12.211 1 97.5 267 ILE B CA 1
ATOM 7749 C C . ILE B 1 267 ? -5.891 15.75 -12.766 1 97.5 267 ILE B C 1
ATOM 7751 O O . ILE B 1 267 ? -5.535 14.578 -12.602 1 97.5 267 ILE B O 1
ATOM 7755 N N . PRO B 1 268 ? -5.16 16.547 -13.391 1 95.81 268 PRO B N 1
ATOM 7756 C CA . PRO B 1 268 ? -3.953 16.109 -14.086 1 95.81 268 PRO B CA 1
ATOM 7757 C C . PRO B 1 268 ? -2.881 15.578 -13.141 1 95.81 268 PRO B C 1
ATOM 7759 O O . PRO B 1 268 ? -2.154 14.641 -13.484 1 95.81 268 PRO B O 1
ATOM 7762 N N . GLU B 1 269 ? -2.781 16.156 -11.945 1 95.62 269 GLU B N 1
ATOM 7763 C CA . GLU B 1 269 ? -1.712 15.797 -11.016 1 95.62 269 GLU B CA 1
ATOM 7764 C C . GLU B 1 269 ? -1.972 14.445 -10.367 1 95.62 269 GLU B C 1
ATOM 7766 O O . GLU B 1 269 ? -3.043 14.219 -9.805 1 95.62 269 GLU B O 1
ATOM 7771 N N . ALA B 1 270 ? -1.06 13.555 -10.477 1 96.75 270 ALA B N 1
ATOM 7772 C CA . ALA B 1 270 ? -1.084 12.305 -9.719 1 96.75 270 ALA B CA 1
ATOM 7773 C C . ALA B 1 270 ? -0.414 12.477 -8.359 1 96.75 270 ALA B C 1
ATOM 7775 O O . ALA B 1 270 ? 0.274 13.469 -8.117 1 96.75 270 ALA B O 1
ATOM 7776 N N . TYR B 1 271 ? -0.669 11.586 -7.527 1 97.44 271 TYR B N 1
ATOM 7777 C CA . TYR B 1 271 ? 0.057 11.547 -6.266 1 97.44 271 TYR B CA 1
ATOM 7778 C C . TYR B 1 271 ? 0.112 10.133 -5.711 1 97.44 271 TYR B C 1
ATOM 7780 O O . TYR B 1 271 ? -0.927 9.516 -5.465 1 97.44 271 TYR B O 1
ATOM 7788 N N . PHE B 1 272 ? 1.292 9.633 -5.551 1 97.12 272 PHE B N 1
ATOM 7789 C CA . PHE B 1 272 ? 1.59 8.344 -4.941 1 97.12 272 PHE B CA 1
ATOM 7790 C C . PHE B 1 272 ? 2.271 8.523 -3.592 1 97.12 272 PHE B C 1
ATOM 7792 O O . PHE B 1 272 ? 3.492 8.68 -3.521 1 97.12 272 PHE B O 1
ATOM 7799 N N . PRO B 1 273 ? 1.54 8.445 -2.512 1 95.69 273 PRO B N 1
ATOM 7800 C CA . PRO B 1 273 ? 2.061 8.867 -1.21 1 95.69 273 PRO B CA 1
ATOM 7801 C C . PRO B 1 273 ? 3.094 7.898 -0.642 1 95.69 273 PRO B C 1
ATOM 7803 O O . PRO B 1 273 ? 3.947 8.297 0.154 1 95.69 273 PRO B O 1
ATOM 7806 N N . LYS B 1 274 ? 2.977 6.555 -0.96 1 94.38 274 LYS B N 1
ATOM 7807 C CA . LYS B 1 274 ? 3.854 5.508 -0.443 1 94.38 274 LYS B CA 1
ATOM 7808 C C . LYS B 1 274 ? 3.807 5.453 1.081 1 94.38 274 LYS B C 1
ATOM 7810 O O . LYS B 1 274 ? 4.848 5.398 1.738 1 94.38 274 LYS B O 1
ATOM 7815 N N . ILE B 1 275 ? 2.703 5.621 1.709 1 94.75 275 ILE B N 1
ATOM 7816 C CA . ILE B 1 275 ? 2.496 5.508 3.148 1 94.75 275 ILE B CA 1
ATOM 7817 C C . ILE B 1 275 ? 1.566 4.336 3.447 1 94.75 275 ILE B C 1
ATOM 7819 O O . ILE B 1 275 ? 0.578 4.121 2.74 1 94.75 275 ILE B O 1
ATOM 7823 N N . THR B 1 276 ? 1.984 3.531 4.41 1 95.69 276 THR B N 1
ATOM 7824 C CA . THR B 1 276 ? 1.235 2.34 4.793 1 95.69 276 THR B CA 1
ATOM 7825 C C . THR B 1 276 ? 0.915 2.359 6.285 1 95.69 276 THR B C 1
ATOM 7827 O O . THR B 1 276 ? 1.793 2.613 7.113 1 95.69 276 THR B O 1
ATOM 7830 N N . ARG B 1 277 ? -0.343 2.105 6.609 1 94.12 277 ARG B N 1
ATOM 7831 C CA . ARG B 1 277 ? -0.749 2.053 8.016 1 94.12 277 ARG B CA 1
ATOM 7832 C C . ARG B 1 277 ? -0.223 0.79 8.688 1 94.12 277 ARG B C 1
ATOM 7834 O O . ARG B 1 277 ? -0.391 -0.314 8.164 1 94.12 277 ARG B O 1
ATOM 7841 N N . SER B 1 278 ? 0.338 0.967 9.828 1 92.5 278 SER B N 1
ATOM 7842 C CA . SER B 1 278 ? 0.938 -0.161 10.531 1 92.5 278 SER B CA 1
ATOM 7843 C C . SER B 1 278 ? -0.128 -1.041 11.18 1 92.5 278 SER B C 1
ATOM 7845 O O . SER B 1 278 ? 0.12 -2.213 11.477 1 92.5 278 SER B O 1
ATOM 7847 N N . SER B 1 279 ? -1.333 -0.522 11.406 1 93.88 279 SER B N 1
ATOM 7848 C CA . SER B 1 279 ? -2.389 -1.219 12.133 1 93.88 279 SER B CA 1
ATOM 7849 C C . SER B 1 279 ? -2.947 -2.381 11.32 1 93.88 279 SER B C 1
ATOM 7851 O O . SER B 1 279 ? -3.318 -3.416 11.875 1 93.88 279 SER B O 1
ATOM 7853 N N . ASP B 1 280 ? -2.953 -2.227 9.992 1 94.06 280 ASP B N 1
ATOM 7854 C CA . ASP B 1 280 ? -3.562 -3.279 9.18 1 94.06 280 ASP B CA 1
ATOM 7855 C C . ASP B 1 280 ? -2.76 -3.527 7.91 1 94.06 280 ASP B C 1
ATOM 7857 O O . ASP B 1 280 ? -3.158 -4.332 7.062 1 94.06 280 ASP B O 1
ATOM 7861 N N . GLY B 1 281 ? -1.693 -2.836 7.754 1 93.31 281 GLY B N 1
ATOM 7862 C CA . GLY B 1 281 ? -0.819 -3.059 6.613 1 93.31 281 GLY B CA 1
ATOM 7863 C C . GLY B 1 281 ? -1.374 -2.494 5.32 1 93.31 281 GLY B C 1
ATOM 7864 O O . GLY B 1 281 ? -0.846 -2.771 4.238 1 93.31 281 GLY B O 1
ATOM 7865 N N . ARG B 1 282 ? -2.398 -1.696 5.355 1 94.31 282 ARG B N 1
ATOM 7866 C CA . ARG B 1 282 ? -3.012 -1.125 4.16 1 94.31 282 ARG B CA 1
ATOM 7867 C C . ARG B 1 282 ? -2.363 0.207 3.797 1 94.31 282 ARG B C 1
ATOM 7869 O O . ARG B 1 282 ? -2.133 1.049 4.668 1 94.31 282 ARG B O 1
ATOM 7876 N N . SER B 1 283 ? -2.025 0.368 2.539 1 94.81 283 SER B N 1
ATOM 7877 C CA . SER B 1 283 ? -1.454 1.619 2.053 1 94.81 283 SER B CA 1
ATOM 7878 C C . SER B 1 283 ? -2.543 2.631 1.711 1 94.81 283 SER B C 1
ATOM 7880 O O . SER B 1 283 ? -3.656 2.25 1.343 1 94.81 283 SER B O 1
ATOM 7882 N N . TYR B 1 284 ? -2.211 3.898 1.892 1 96.94 284 TYR B N 1
ATOM 7883 C CA . TYR B 1 284 ? -3.08 4.926 1.323 1 96.94 284 TYR B CA 1
ATOM 7884 C C . TYR B 1 284 ? -3.088 4.848 -0.199 1 96.94 284 TYR B C 1
ATOM 7886 O O . TYR B 1 284 ? -2.029 4.828 -0.831 1 96.94 284 TYR B O 1
ATOM 7894 N N . PRO B 1 285 ? -4.27 4.785 -0.754 1 96.81 285 PRO B N 1
ATOM 7895 C CA . PRO B 1 285 ? -4.332 4.629 -2.209 1 96.81 285 PRO B CA 1
ATOM 7896 C C . PRO B 1 285 ? -3.768 5.836 -2.957 1 96.81 285 PRO B C 1
ATOM 7898 O O . PRO B 1 285 ? -3.828 6.961 -2.455 1 96.81 285 PRO B O 1
ATOM 7901 N N . ALA B 1 286 ? -3.264 5.625 -4.148 1 96.75 286 ALA B N 1
ATOM 7902 C CA . ALA B 1 286 ? -2.744 6.684 -5.008 1 96.75 286 ALA B CA 1
ATOM 7903 C C . ALA B 1 286 ? -3.855 7.301 -5.848 1 96.75 286 ALA B C 1
ATOM 7905 O O . ALA B 1 286 ? -4.934 6.719 -5.988 1 96.75 286 ALA B O 1
ATOM 7906 N N . ARG B 1 287 ? -3.652 8.461 -6.301 1 97 287 ARG B N 1
ATOM 7907 C CA . ARG B 1 287 ? -4.414 9.086 -7.379 1 97 287 ARG B CA 1
ATOM 7908 C C . ARG B 1 287 ? -3.607 9.109 -8.672 1 97 287 ARG B C 1
ATOM 7910 O O . ARG B 1 287 ? -2.508 9.664 -8.719 1 97 287 ARG B O 1
ATOM 7917 N N . HIS B 1 288 ? -4.141 8.555 -9.695 1 95.19 288 HIS B N 1
ATOM 7918 C CA . HIS B 1 288 ? -3.451 8.5 -10.984 1 95.19 288 HIS B CA 1
ATOM 7919 C C . HIS B 1 288 ? -3.646 9.797 -11.766 1 95.19 288 HIS B C 1
ATOM 7921 O O . HIS B 1 288 ? -4.535 10.586 -11.453 1 95.19 288 HIS B O 1
ATOM 7927 N N . PRO B 1 289 ? -2.77 9.977 -12.75 1 94.69 289 PRO B N 1
ATOM 7928 C CA . PRO B 1 289 ? -2.934 11.188 -13.555 1 94.69 289 PRO B CA 1
ATOM 7929 C C . PRO B 1 289 ? -4.273 11.234 -14.281 1 94.69 289 PRO B C 1
ATOM 7931 O O . PRO B 1 289 ? -4.75 10.211 -14.773 1 94.69 289 PRO B O 1
ATOM 7934 N N . ASN B 1 290 ? -4.914 12.391 -14.242 1 94.94 290 ASN B N 1
ATOM 7935 C CA . ASN B 1 290 ? -6.109 12.703 -15.023 1 94.94 290 ASN B CA 1
ATOM 7936 C C . ASN B 1 290 ? -7.324 11.938 -14.508 1 94.94 290 ASN B C 1
ATOM 7938 O O . ASN B 1 290 ? -8.25 11.648 -15.273 1 94.94 290 ASN B O 1
ATOM 7942 N N . GLU B 1 291 ? -7.348 11.602 -13.297 1 95.75 291 GLU B N 1
ATOM 7943 C CA . GLU B 1 291 ? -8.539 10.984 -12.727 1 95.75 291 GLU B CA 1
ATOM 7944 C C . GLU B 1 291 ? -9.672 11.992 -12.594 1 95.75 291 GLU B C 1
ATOM 7946 O O . GLU B 1 291 ? -9.438 13.188 -12.43 1 95.75 291 GLU B O 1
ATOM 7951 N N . THR B 1 292 ? -10.883 11.484 -12.633 1 96.5 292 THR B N 1
ATOM 7952 C CA . THR B 1 292 ? -12.07 12.336 -12.516 1 96.5 292 THR B CA 1
ATOM 7953 C C . THR B 1 292 ? -12.891 11.945 -11.289 1 96.5 292 THR B C 1
ATOM 7955 O O . THR B 1 292 ? -12.93 10.773 -10.906 1 96.5 292 THR B O 1
ATOM 7958 N N . LEU B 1 293 ? -13.562 12.938 -10.734 1 97.81 293 LEU B N 1
ATOM 7959 C CA . LEU B 1 293 ? -14.438 12.695 -9.586 1 97.81 293 LEU B CA 1
ATOM 7960 C C . LEU B 1 293 ? -15.742 12.047 -10.023 1 97.81 293 LEU B C 1
ATOM 7962 O O . LEU B 1 293 ? -16.156 12.188 -11.18 1 97.81 293 LEU B O 1
ATOM 7966 N N . SER B 1 294 ? -16.328 11.312 -9.125 1 96.75 294 SER B N 1
ATOM 7967 C CA . SER B 1 294 ? -17.672 10.742 -9.25 1 96.75 294 SER B CA 1
ATOM 7968 C C . SER B 1 294 ? -18.469 10.961 -7.973 1 96.75 294 SER B C 1
ATOM 7970 O O . SER B 1 294 ? -17.906 11.289 -6.922 1 96.75 294 SER B O 1
ATOM 7972 N N . ASP B 1 295 ? -19.781 10.859 -8.141 1 98.19 295 ASP B N 1
ATOM 7973 C CA . ASP B 1 295 ? -20.609 10.859 -6.934 1 98.19 295 ASP B CA 1
ATOM 7974 C C . ASP B 1 295 ? -20.156 9.773 -5.961 1 98.19 295 ASP B C 1
ATOM 7976 O O . ASP B 1 295 ? -19.812 8.664 -6.375 1 98.19 295 ASP B O 1
ATOM 7980 N N . LEU B 1 296 ? -20.062 10.172 -4.738 1 97.94 296 LEU B N 1
ATOM 7981 C CA . LEU B 1 296 ? -19.75 9.18 -3.715 1 97.94 296 LEU B CA 1
ATOM 7982 C C . LEU B 1 296 ? -21.016 8.43 -3.285 1 97.94 296 LEU B C 1
ATOM 7984 O O . LEU B 1 296 ? -21.969 9.039 -2.818 1 97.94 296 LEU B O 1
ATOM 7988 N N . LYS B 1 297 ? -21.078 7.258 -3.502 1 97.06 297 LYS B N 1
ATOM 7989 C CA . LYS B 1 297 ? -22.141 6.359 -3.049 1 97.06 297 LYS B CA 1
ATOM 7990 C C . LYS B 1 297 ? -21.578 5.254 -2.158 1 97.06 297 LYS B C 1
ATOM 7992 O O . LYS B 1 297 ? -21.797 4.07 -2.424 1 97.06 297 LYS B O 1
ATOM 7997 N N . ARG B 1 298 ? -20.922 5.684 -1.104 1 96.31 298 ARG B N 1
ATOM 7998 C CA . ARG B 1 298 ? -20.297 4.766 -0.153 1 96.31 298 ARG B CA 1
ATOM 7999 C C . ARG B 1 298 ? -21.25 4.441 0.994 1 96.31 298 ARG B C 1
ATOM 8001 O O . ARG B 1 298 ? -21.031 4.875 2.127 1 96.31 298 ARG B O 1
ATOM 8008 N N . VAL B 1 299 ? -22.172 3.648 0.812 1 94.25 299 VAL B N 1
ATOM 8009 C CA . VAL B 1 299 ? -23.234 3.344 1.752 1 94.25 299 VAL B CA 1
ATOM 8010 C C . VAL B 1 299 ? -22.672 2.641 2.98 1 94.25 299 VAL B C 1
ATOM 8012 O O . VAL B 1 299 ? -23.047 2.941 4.113 1 94.25 299 VAL B O 1
ATOM 8015 N N . GLU B 1 300 ? -21.734 1.748 2.799 1 90.19 300 GLU B N 1
ATOM 8016 C CA . GLU B 1 300 ? -21.156 0.979 3.891 1 90.19 300 GLU B CA 1
ATOM 8017 C C . GLU B 1 300 ? -20.391 1.885 4.855 1 90.19 300 GLU B C 1
ATOM 8019 O O . GLU B 1 300 ? -20.359 1.629 6.062 1 90.19 300 GLU B O 1
ATOM 8024 N N . ASP B 1 301 ? -19.844 2.98 4.332 1 91 301 ASP B N 1
ATOM 8025 C CA . ASP B 1 301 ? -19.062 3.916 5.137 1 91 301 ASP B CA 1
ATOM 8026 C C . ASP B 1 301 ? -19.922 5.066 5.637 1 91 301 ASP B C 1
ATOM 8028 O O . ASP B 1 301 ? -19.5 5.844 6.496 1 91 301 ASP B O 1
ATOM 8032 N N . GLY B 1 302 ? -21.062 5.199 5.074 1 90.81 302 GLY B N 1
ATOM 8033 C CA . GLY B 1 302 ? -21.953 6.285 5.449 1 90.81 302 GLY B CA 1
ATOM 8034 C C . GLY B 1 302 ? -21.562 7.613 4.824 1 90.81 302 GLY B C 1
ATOM 8035 O O . GLY B 1 302 ? -21.797 8.672 5.41 1 90.81 302 GLY B O 1
ATOM 8036 N N . VAL B 1 303 ? -20.875 7.637 3.736 1 95.38 303 VAL B N 1
ATOM 8037 C CA . VAL B 1 303 ? -20.484 8.859 3.035 1 95.38 303 VAL B CA 1
ATOM 8038 C C . VAL B 1 303 ? -21.188 8.914 1.675 1 95.38 303 VAL B C 1
ATOM 8040 O O . VAL B 1 303 ? -20.703 8.312 0.708 1 95.38 303 VAL B O 1
ATOM 8043 N N . ILE B 1 304 ? -22.266 9.586 1.588 1 96.94 304 ILE B N 1
ATOM 8044 C CA . ILE B 1 304 ? -23.062 9.75 0.373 1 96.94 304 ILE B CA 1
ATOM 8045 C C . ILE B 1 304 ? -23.156 11.234 0.021 1 96.94 304 ILE B C 1
ATOM 8047 O O . ILE B 1 304 ? -23.812 12 0.735 1 96.94 304 ILE B O 1
ATOM 8051 N N . VAL B 1 305 ? -22.484 11.641 -1.01 1 97.88 305 VAL B N 1
ATOM 8052 C CA . VAL B 1 305 ? -22.5 13.031 -1.467 1 97.88 305 VAL B CA 1
ATOM 8053 C C . VAL B 1 305 ? -22.328 13.078 -2.984 1 97.88 305 VAL B C 1
ATOM 8055 O O . VAL B 1 305 ? -21.562 12.305 -3.553 1 97.88 305 VAL B O 1
ATOM 8058 N N . SER B 1 306 ? -23.062 13.875 -3.697 1 98.06 306 SER B N 1
ATOM 8059 C CA . SER B 1 306 ? -22.969 14.016 -5.145 1 98.06 306 SER B CA 1
ATOM 8060 C C . SER B 1 306 ? -22.219 15.289 -5.523 1 98.06 306 SER B C 1
ATOM 8062 O O . SER B 1 306 ? -22.094 16.203 -4.711 1 98.06 306 SER B O 1
ATOM 8064 N N . ILE B 1 307 ? -21.672 15.312 -6.691 1 98.31 307 ILE B N 1
ATOM 8065 C CA . ILE B 1 307 ? -21.062 16.516 -7.246 1 98.31 307 ILE B CA 1
ATOM 8066 C C . ILE B 1 307 ? -22.078 17.656 -7.258 1 98.31 307 ILE B C 1
ATOM 8068 O O . ILE B 1 307 ? -21.734 18.812 -6.961 1 98.31 307 ILE B O 1
ATOM 8072 N N . ALA B 1 308 ? -23.312 17.328 -7.527 1 98.25 308 ALA B N 1
ATOM 8073 C CA . ALA B 1 308 ? -24.375 18.312 -7.535 1 98.25 308 ALA B CA 1
ATOM 8074 C C . ALA B 1 308 ? -24.578 18.938 -6.152 1 98.25 308 ALA B C 1
ATOM 8076 O O . ALA B 1 308 ? -24.859 20.125 -6.031 1 98.25 308 ALA B O 1
ATOM 8077 N N . ASP B 1 309 ? -24.5 18.109 -5.117 1 98.25 309 ASP B N 1
ATOM 8078 C CA . ASP B 1 309 ? -24.562 18.625 -3.756 1 98.25 309 ASP B CA 1
ATOM 8079 C C . ASP B 1 309 ? -23.453 19.656 -3.51 1 98.25 309 ASP B C 1
ATOM 8081 O O . ASP B 1 309 ? -23.719 20.734 -2.951 1 98.25 309 ASP B O 1
ATOM 8085 N N . MET B 1 310 ? -22.297 19.344 -3.85 1 98.31 310 MET B N 1
ATOM 8086 C CA . MET B 1 310 ? -21.141 20.219 -3.664 1 98.31 310 MET B CA 1
ATOM 8087 C C . MET B 1 310 ? -21.359 21.562 -4.363 1 98.31 310 MET B C 1
ATOM 8089 O O . MET B 1 310 ? -21.078 22.609 -3.795 1 98.31 310 MET B O 1
ATOM 8093 N N . GLU B 1 311 ? -21.828 21.469 -5.609 1 98.25 311 GLU B N 1
ATOM 8094 C CA . GLU B 1 311 ? -22.109 22.672 -6.391 1 98.25 311 GLU B CA 1
ATOM 8095 C C . GLU B 1 311 ? -23.219 23.5 -5.758 1 98.25 311 GLU B C 1
ATOM 8097 O O . GLU B 1 311 ? -23.156 24.719 -5.711 1 98.25 311 GLU B O 1
ATOM 8102 N N . LEU B 1 312 ? -24.25 22.812 -5.277 1 98.38 312 LEU B N 1
ATOM 8103 C CA . LEU B 1 312 ? -25.375 23.484 -4.633 1 98.38 312 LEU B CA 1
ATOM 8104 C C . LEU B 1 312 ? -24.922 24.219 -3.379 1 98.38 312 LEU B C 1
ATOM 8106 O O . LEU B 1 312 ? -25.281 25.391 -3.174 1 98.38 312 LEU B O 1
ATOM 8110 N N . TRP B 1 313 ? -24.219 23.562 -2.508 1 98.56 313 TRP B N 1
ATOM 8111 C CA . TRP B 1 313 ? -23.734 24.203 -1.287 1 98.56 313 TRP B CA 1
ATOM 8112 C C . TRP B 1 313 ? -22.859 25.422 -1.614 1 98.56 313 TRP B C 1
ATOM 8114 O O . TRP B 1 313 ? -22.969 26.453 -0.962 1 98.56 313 TRP B O 1
ATOM 8124 N N . THR B 1 314 ? -22 25.281 -2.594 1 98.5 314 THR B N 1
ATOM 8125 C CA . THR B 1 314 ? -21.156 26.406 -3.014 1 98.5 314 THR B CA 1
ATOM 8126 C C . THR B 1 314 ? -22.016 27.578 -3.459 1 98.5 314 THR B C 1
ATOM 8128 O O . THR B 1 314 ? -21.766 28.719 -3.064 1 98.5 314 THR B O 1
ATOM 8131 N N . THR B 1 315 ? -23 27.312 -4.25 1 98.38 315 THR B N 1
ATOM 8132 C CA . THR B 1 315 ? -23.906 28.359 -4.75 1 98.38 315 THR B CA 1
ATOM 8133 C C . THR B 1 315 ? -24.625 29.047 -3.602 1 98.38 315 THR B C 1
ATOM 8135 O O . THR B 1 315 ? -24.75 30.266 -3.582 1 98.38 315 THR B O 1
ATOM 8138 N N . ARG B 1 316 ? -25.109 28.297 -2.682 1 98.75 316 ARG B N 1
ATOM 8139 C CA . ARG B 1 316 ? -25.828 28.844 -1.538 1 98.75 316 ARG B CA 1
ATOM 8140 C C . ARG B 1 316 ? -24.938 29.734 -0.69 1 98.75 316 ARG B C 1
ATOM 8142 O O . ARG B 1 316 ? -25.375 30.766 -0.19 1 98.75 316 ARG B O 1
ATOM 8149 N N . ILE B 1 317 ? -23.75 29.344 -0.526 1 98.75 317 ILE B N 1
ATOM 8150 C CA . ILE B 1 317 ? -22.781 30.141 0.227 1 98.75 317 ILE B CA 1
ATOM 8151 C C . ILE B 1 317 ? -22.484 31.438 -0.523 1 98.75 317 ILE B C 1
ATOM 8153 O O . ILE B 1 317 ? -22.422 32.5 0.078 1 98.75 317 ILE B O 1
ATOM 8157 N N . PHE B 1 318 ? -22.312 31.375 -1.875 1 98.56 318 PHE B N 1
ATOM 8158 C CA . PHE B 1 318 ? -22.094 32.562 -2.691 1 98.56 318 PHE B CA 1
ATOM 8159 C C . PHE B 1 318 ? -23.266 33.5 -2.586 1 98.56 318 PHE B C 1
ATOM 8161 O O . PHE B 1 318 ? -23.078 34.719 -2.471 1 98.56 318 PHE B O 1
ATOM 8168 N N . GLU B 1 319 ? -24.422 32.938 -2.609 1 98.44 319 GLU B N 1
ATOM 8169 C CA . GLU B 1 319 ? -25.609 33.781 -2.49 1 98.44 319 GLU B CA 1
ATOM 8170 C C . GLU B 1 319 ? -25.656 34.5 -1.148 1 98.44 319 GLU B C 1
ATOM 8172 O O . GLU B 1 319 ? -26 35.688 -1.085 1 98.44 319 GLU B O 1
ATOM 8177 N N . ALA B 1 320 ? -25.344 33.75 -0.112 1 98.62 320 ALA B N 1
ATOM 8178 C CA . ALA B 1 320 ? -25.281 34.406 1.205 1 98.62 320 ALA B CA 1
ATOM 8179 C C . ALA B 1 320 ? -24.281 35.562 1.216 1 98.62 320 ALA B C 1
ATOM 8181 O O . ALA B 1 320 ? -24.578 36.625 1.733 1 98.62 320 ALA B O 1
ATOM 8182 N N . ILE B 1 321 ? -23.141 35.344 0.683 1 98.5 321 ILE B N 1
ATOM 8183 C CA . ILE B 1 321 ? -22.078 36.344 0.649 1 98.5 321 ILE B CA 1
ATOM 8184 C C . ILE B 1 321 ? -22.547 37.562 -0.153 1 98.5 321 ILE B C 1
ATOM 8186 O O . ILE B 1 321 ? -22.453 38.719 0.312 1 98.5 321 ILE B O 1
ATOM 8190 N N . ASP B 1 322 ? -23.094 37.344 -1.345 1 97.88 322 ASP B N 1
ATOM 8191 C CA . ASP B 1 322 ? -23.469 38.406 -2.258 1 97.88 322 ASP B CA 1
ATOM 8192 C C . ASP B 1 322 ? -24.641 39.219 -1.7 1 97.88 322 ASP B C 1
ATOM 8194 O O . ASP B 1 322 ? -24.734 40.438 -1.934 1 97.88 322 ASP B O 1
ATOM 8198 N N . ASN B 1 323 ? -25.484 38.531 -0.917 1 97.06 323 ASN B N 1
ATOM 8199 C CA . ASN B 1 323 ? -26.625 39.219 -0.308 1 97.06 323 ASN B CA 1
ATOM 8200 C C . ASN B 1 323 ? -26.234 39.938 0.978 1 97.06 323 ASN B C 1
ATOM 8202 O O . ASN B 1 323 ? -26.969 40.781 1.474 1 97.06 323 ASN B O 1
ATOM 8206 N N . GLY B 1 324 ? -25.156 39.562 1.599 1 97 324 GLY B N 1
ATOM 8207 C CA . GLY B 1 324 ? -24.641 40.219 2.803 1 97 324 GLY B CA 1
ATOM 8208 C C . GLY B 1 324 ? -25.219 39.625 4.078 1 97 324 GLY B C 1
ATOM 8209 O O . GLY B 1 324 ? -25.062 40.188 5.16 1 97 324 GLY B O 1
ATOM 8210 N N . PHE B 1 325 ? -25.953 38.531 3.914 1 97.88 325 PHE B N 1
ATOM 8211 C CA . PHE B 1 325 ? -26.484 37.875 5.094 1 97.88 325 PHE B CA 1
ATOM 8212 C C . PHE B 1 325 ? -26.672 36.375 4.84 1 97.88 325 PHE B C 1
ATOM 8214 O O . PHE B 1 325 ? -26.875 35.938 3.699 1 97.88 325 PHE B O 1
ATOM 8221 N N . ALA B 1 326 ? -26.594 35.594 5.906 1 98.31 326 ALA B N 1
ATOM 8222 C CA . ALA B 1 326 ? -26.891 34.156 5.883 1 98.31 326 ALA B CA 1
ATOM 8223 C C . ALA B 1 326 ? -28.266 33.875 6.477 1 98.31 326 ALA B C 1
ATOM 8225 O O . ALA B 1 326 ? -28.797 34.688 7.254 1 98.31 326 ALA B O 1
ATOM 8226 N N . GLN B 1 327 ? -28.797 32.812 6.027 1 97.69 327 GLN B N 1
ATOM 8227 C CA . GLN B 1 327 ? -30.078 32.375 6.562 1 97.69 327 GLN B CA 1
ATOM 8228 C C . GLN B 1 327 ? -29.906 31.344 7.68 1 97.69 327 GLN B C 1
ATOM 8230 O O . GLN B 1 327 ? -29.25 30.328 7.492 1 97.69 327 GLN B O 1
ATOM 8235 N N . SER B 1 328 ? -30.453 31.656 8.82 1 97.62 328 SER B N 1
ATOM 8236 C CA . SER B 1 328 ? -30.375 30.703 9.922 1 97.62 328 SER B CA 1
ATOM 8237 C C . SER B 1 328 ? -31.406 29.594 9.766 1 97.62 328 SER B C 1
ATOM 8239 O O . SER B 1 328 ? -32.281 29.672 8.891 1 97.62 328 SER B O 1
ATOM 8241 N N . SER B 1 329 ? -31.312 28.562 10.625 1 96.31 329 SER B N 1
ATOM 8242 C CA . SER B 1 329 ? -32.25 27.453 10.594 1 96.31 329 SER B CA 1
ATOM 8243 C C . SER B 1 329 ? -33.656 27.891 10.938 1 96.31 329 SER B C 1
ATOM 8245 O O . SER B 1 329 ? -34.625 27.234 10.562 1 96.31 329 SER B O 1
ATOM 8247 N N . SER B 1 330 ? -33.812 29 11.648 1 95.94 330 SER B N 1
ATOM 8248 C CA . SER B 1 330 ? -35.125 29.562 11.984 1 95.94 330 SER B CA 1
ATOM 8249 C C . SER B 1 330 ? -35.531 30.641 10.992 1 95.94 330 SER B C 1
ATOM 8251 O O . SER B 1 330 ? -36.375 31.484 11.297 1 95.94 330 SER B O 1
ATOM 8253 N N . ASN B 1 331 ? -34.875 30.75 9.93 1 93.88 331 ASN B N 1
ATOM 8254 C CA . ASN B 1 331 ? -35.188 31.656 8.836 1 93.88 331 ASN B CA 1
ATOM 8255 C C . ASN B 1 331 ? -34.906 33.094 9.211 1 93.88 331 ASN B C 1
ATOM 8257 O O . ASN B 1 331 ? -35.656 34 8.789 1 93.88 331 ASN B O 1
ATOM 8261 N N . GLN B 1 332 ? -34.031 33.281 10.094 1 97 332 GLN B N 1
ATOM 8262 C CA . GLN B 1 332 ? -33.562 34.656 10.406 1 97 332 GLN B CA 1
ATOM 8263 C C . GLN B 1 332 ? -32.375 35.031 9.555 1 97 332 GLN B C 1
ATOM 8265 O O . GLN B 1 332 ? -31.516 34.188 9.242 1 97 332 GLN B O 1
ATOM 8270 N N . ARG B 1 333 ? -32.375 36.281 9.219 1 97 333 ARG B N 1
ATOM 8271 C CA . ARG B 1 333 ? -31.234 36.812 8.508 1 97 333 ARG B CA 1
ATOM 8272 C C . ARG B 1 333 ? -30.109 37.188 9.477 1 97 333 ARG B C 1
ATOM 8274 O O . ARG B 1 333 ? -30.297 38 10.383 1 97 333 ARG B O 1
ATOM 8281 N N . VAL B 1 334 ? -29.062 36.531 9.305 1 97.75 334 VAL B N 1
ATOM 8282 C CA . VAL B 1 334 ? -27.875 36.844 10.102 1 97.75 334 VAL B CA 1
ATOM 8283 C C . VAL B 1 334 ? -26.859 37.594 9.25 1 97.75 334 VAL B C 1
ATOM 8285 O O . VAL B 1 334 ? -26.328 37.031 8.281 1 97.75 334 VAL B O 1
ATOM 8288 N N . PRO B 1 335 ? -26.516 38.75 9.594 1 97 335 PRO B N 1
ATOM 8289 C CA . PRO B 1 335 ? -25.656 39.594 8.742 1 97 335 PRO B CA 1
ATOM 8290 C C . PRO B 1 335 ? -24.234 39.062 8.633 1 97 335 PRO B C 1
ATOM 8292 O O . PRO B 1 335 ? -23.672 38.594 9.625 1 97 335 PRO B O 1
ATOM 8295 N N . LEU B 1 336 ? -23.734 39.062 7.438 1 97.44 336 LEU B N 1
ATOM 8296 C CA . LEU B 1 336 ? -22.297 38.875 7.191 1 97.44 336 LEU B CA 1
ATOM 8297 C C . LEU B 1 336 ? -21.578 40.219 7.164 1 97.44 336 LEU B C 1
ATOM 8299 O O . LEU B 1 336 ? -21.094 40.656 6.117 1 97.44 336 LEU B O 1
ATOM 8303 N N . ASP B 1 337 ? -21.391 40.75 8.344 1 94.25 337 ASP B N 1
ATOM 8304 C CA . ASP B 1 337 ? -20.922 42.125 8.492 1 94.25 337 ASP B CA 1
ATOM 8305 C C . ASP B 1 337 ? -19.406 42.188 8.633 1 94.25 337 ASP B C 1
ATOM 8307 O O . ASP B 1 337 ? -18.734 41.156 8.469 1 94.25 337 ASP B O 1
ATOM 8311 N N . ASN B 1 338 ? -18.938 43.344 8.859 1 91.19 338 ASN B N 1
ATOM 8312 C CA . ASN B 1 338 ? -17.516 43.625 8.914 1 91.19 338 ASN B CA 1
ATOM 8313 C C . ASN B 1 338 ? -16.859 43 10.148 1 91.19 338 ASN B C 1
ATOM 8315 O O . ASN B 1 338 ? -15.703 42.562 10.094 1 91.19 338 ASN B O 1
ATOM 8319 N N . ASP B 1 339 ? -17.562 42.875 11.203 1 88.25 339 ASP B N 1
ATOM 8320 C CA . ASP B 1 339 ? -16.969 42.531 12.492 1 88.25 339 ASP B CA 1
ATOM 8321 C C . ASP B 1 339 ? -17.031 41 12.742 1 88.25 339 ASP B C 1
ATOM 8323 O O . ASP B 1 339 ? -16.078 40.406 13.25 1 88.25 339 ASP B O 1
ATOM 8327 N N . SER B 1 340 ? -18.125 40.438 12.32 1 92.88 340 SER B N 1
ATOM 8328 C CA . SER B 1 340 ? -18.328 39.031 12.711 1 92.88 340 SER B CA 1
ATOM 8329 C C . SER B 1 340 ? -18.594 38.156 11.492 1 92.88 340 SER B C 1
ATOM 8331 O O . SER B 1 340 ? -18.641 36.938 11.602 1 92.88 340 SER B O 1
ATOM 8333 N N . GLY B 1 341 ? -18.734 38.719 10.359 1 97.25 341 GLY B N 1
ATOM 8334 C CA . GLY B 1 341 ? -19.125 37.969 9.172 1 97.25 341 GLY B CA 1
ATOM 8335 C C . GLY B 1 341 ? -18.156 36.875 8.797 1 97.25 341 GLY B C 1
ATOM 8336 O O . GLY B 1 341 ? -18.578 35.781 8.43 1 97.25 341 GLY B O 1
ATOM 8337 N N . ILE B 1 342 ? -16.906 37.156 8.859 1 97.88 342 ILE B N 1
ATOM 8338 C CA . ILE B 1 342 ? -15.891 36.188 8.461 1 97.88 342 ILE B CA 1
ATOM 8339 C C . ILE B 1 342 ? -15.922 35 9.398 1 97.88 342 ILE B C 1
ATOM 8341 O O . ILE B 1 342 ? -15.648 33.875 8.984 1 97.88 342 ILE B O 1
ATOM 8345 N N . ASP B 1 343 ? -16.141 35.188 10.703 1 97.88 343 ASP B N 1
ATOM 8346 C CA . ASP B 1 343 ? -16.25 34.094 11.688 1 97.88 343 ASP B CA 1
ATOM 8347 C C . ASP B 1 343 ? -17.469 33.219 11.398 1 97.88 343 ASP B C 1
ATOM 8349 O O . ASP B 1 343 ? -17.359 32 11.438 1 97.88 343 ASP B O 1
ATOM 8353 N N . LEU B 1 344 ? -18.594 33.875 11.141 1 98 344 LEU B N 1
ATOM 8354 C CA . LEU B 1 344 ? -19.812 33.188 10.773 1 98 344 LEU B CA 1
ATOM 8355 C C . LEU B 1 344 ? -19.609 32.344 9.508 1 98 344 LEU B C 1
ATOM 8357 O O . LEU B 1 344 ? -20 31.172 9.461 1 98 344 LEU B O 1
ATOM 8361 N N . LEU B 1 345 ? -19 32.906 8.508 1 98.62 345 LEU B N 1
ATOM 8362 C CA . LEU B 1 345 ? -18.75 32.25 7.242 1 98.62 345 LEU B CA 1
ATOM 8363 C C . LEU B 1 345 ? -17.828 31.047 7.438 1 98.62 345 LEU B C 1
ATOM 8365 O O . LEU B 1 345 ? -18.016 30 6.824 1 98.62 345 LEU B O 1
ATOM 8369 N N . GLY B 1 346 ? -16.766 31.25 8.281 1 98.5 346 GLY B N 1
ATOM 8370 C CA . GLY B 1 346 ? -15.883 30.141 8.594 1 98.5 346 GLY B CA 1
ATOM 8371 C C . GLY B 1 346 ? -16.594 28.938 9.195 1 98.5 346 GLY B C 1
ATOM 8372 O O . GLY B 1 346 ? -16.312 27.797 8.836 1 98.5 346 GLY B O 1
ATOM 8373 N N . ASN B 1 347 ? -17.531 29.156 10.055 1 98.38 347 ASN B N 1
ATOM 8374 C CA . ASN B 1 347 ? -18.312 28.094 10.672 1 98.38 347 ASN B CA 1
ATOM 8375 C C . ASN B 1 347 ? -19.219 27.406 9.664 1 98.38 347 ASN B C 1
ATOM 8377 O O . ASN B 1 347 ? -19.484 26.203 9.773 1 98.38 347 ASN B O 1
ATOM 8381 N N . ILE B 1 348 ? -19.688 28.156 8.688 1 98.56 348 ILE B N 1
ATOM 8382 C CA . ILE B 1 348 ? -20.547 27.609 7.641 1 98.56 348 ILE B CA 1
ATOM 8383 C C . ILE B 1 348 ? -19.719 26.734 6.699 1 98.56 348 ILE B C 1
ATOM 8385 O O . ILE B 1 348 ? -20.078 25.594 6.43 1 98.56 348 ILE B O 1
ATOM 8389 N N . VAL B 1 349 ? -18.562 27.25 6.223 1 98.5 349 VAL B N 1
ATOM 8390 C CA . VAL B 1 349 ? -17.734 26.594 5.219 1 98.5 349 VAL B CA 1
ATOM 8391 C C . VAL B 1 349 ? -17.109 25.328 5.805 1 98.5 349 VAL B C 1
ATOM 8393 O O . VAL B 1 349 ? -17.109 24.281 5.16 1 98.5 349 VAL B O 1
ATOM 8396 N N . GLU B 1 350 ? -16.609 25.391 7.09 1 97.19 350 GLU B N 1
ATOM 8397 C CA . GLU B 1 350 ? -16.031 24.219 7.75 1 97.19 350 GLU B CA 1
ATOM 8398 C C . GLU B 1 350 ? -17.094 23.203 8.117 1 97.19 350 GLU B C 1
ATOM 8400 O O . GLU B 1 350 ? -16.797 22.016 8.32 1 97.19 350 GLU B O 1
ATOM 8405 N N . ALA B 1 351 ? -18.328 23.688 8.234 1 96.12 351 ALA B N 1
ATOM 8406 C CA . ALA B 1 351 ? -19.484 22.906 8.68 1 96.12 351 ALA B CA 1
ATOM 8407 C C . ALA B 1 351 ? -19.344 22.5 10.141 1 96.12 351 ALA B C 1
ATOM 8409 O O . ALA B 1 351 ? -19.5 21.312 10.484 1 96.12 351 ALA B O 1
ATOM 8410 N N . SER B 1 352 ? -18.906 23.406 10.984 1 95.56 352 SER B N 1
ATOM 8411 C CA . SER B 1 352 ? -18.891 23.141 12.414 1 95.56 352 SER B CA 1
ATOM 8412 C C . SER B 1 352 ? -20.297 23.109 13 1 95.56 352 SER B C 1
ATOM 8414 O O . SER B 1 352 ? -21.25 23.484 12.328 1 95.56 352 SER B O 1
ATOM 8416 N N . THR B 1 353 ? -20.406 22.703 14.227 1 95.44 353 THR B N 1
ATOM 8417 C CA . THR B 1 353 ? -21.719 22.641 14.875 1 95.44 353 THR B CA 1
ATOM 8418 C C . THR B 1 353 ? -22.281 24.047 15.117 1 95.44 353 THR B C 1
ATOM 8420 O O . THR B 1 353 ? -23.453 24.203 15.438 1 95.44 353 THR B O 1
ATOM 8423 N N . LEU B 1 354 ? -21.484 25.078 14.852 1 96.56 354 LEU B N 1
ATOM 8424 C CA . LEU B 1 354 ? -21.906 26.453 15.062 1 96.56 354 LEU B CA 1
ATOM 8425 C C . LEU B 1 354 ? -22.453 27.062 13.773 1 96.56 354 LEU B C 1
ATOM 8427 O O . LEU B 1 354 ? -22.906 28.203 13.773 1 96.56 354 LEU B O 1
ATOM 8431 N N . SER B 1 355 ? -22.422 26.328 12.688 1 97.31 355 SER B N 1
ATOM 8432 C CA . SER B 1 355 ? -23.078 26.812 11.469 1 97.31 355 SER B CA 1
ATOM 8433 C C . SER B 1 355 ? -24.516 27.219 11.734 1 97.31 355 SER B C 1
ATOM 8435 O O . SER B 1 355 ? -25.25 26.531 12.438 1 97.31 355 SER B O 1
ATOM 8437 N N . VAL B 1 356 ? -24.891 28.328 11.148 1 97.31 356 VAL B N 1
ATOM 8438 C CA . VAL B 1 356 ? -26.188 28.922 11.43 1 97.31 356 VAL B CA 1
ATOM 8439 C C . VAL B 1 356 ? -27.297 28.062 10.797 1 97.31 356 VAL B C 1
ATOM 8441 O O . VAL B 1 356 ? -28.453 28.109 11.227 1 97.31 356 VAL B O 1
ATOM 8444 N N . ASN B 1 357 ? -26.969 27.297 9.773 1 97.94 357 ASN B N 1
ATOM 8445 C CA . ASN B 1 357 ? -27.922 26.453 9.086 1 97.94 357 ASN B CA 1
ATOM 8446 C C . ASN B 1 357 ? -27.25 25.297 8.359 1 97.94 357 ASN B C 1
ATOM 8448 O O . ASN B 1 357 ? -27.156 25.297 7.129 1 97.94 357 ASN B O 1
ATOM 8452 N N . PRO B 1 358 ? -26.859 24.281 9.07 1 95.56 358 PRO B N 1
ATOM 8453 C CA . PRO B 1 358 ? -26.094 23.172 8.477 1 95.56 358 PRO B CA 1
ATOM 8454 C C . PRO B 1 358 ? -26.906 22.406 7.422 1 95.56 358 PRO B C 1
ATOM 8456 O O . PRO B 1 358 ? -26.312 21.859 6.48 1 95.56 358 PRO B O 1
ATOM 8459 N N . GLN B 1 359 ? -28.156 22.359 7.512 1 96.25 359 GLN B N 1
ATOM 8460 C CA . GLN B 1 359 ? -29 21.656 6.543 1 96.25 359 GLN B CA 1
ATOM 8461 C C . GLN B 1 359 ? -29 22.375 5.195 1 96.25 359 GLN B C 1
ATOM 8463 O O . GLN B 1 359 ? -29.016 21.719 4.145 1 96.25 359 GLN B O 1
ATOM 8468 N N . TYR B 1 360 ? -29.031 23.656 5.27 1 97.81 360 TYR B N 1
ATOM 8469 C CA . TYR B 1 360 ? -29.109 24.453 4.055 1 97.81 360 TYR B CA 1
ATOM 8470 C C . TYR B 1 360 ? -27.75 24.609 3.408 1 97.81 360 TYR B C 1
ATOM 8472 O O . TYR B 1 360 ? -27.594 24.438 2.195 1 97.81 360 TYR B O 1
ATOM 8480 N N . TYR B 1 361 ? -26.719 24.953 4.133 1 98.31 361 TYR B N 1
ATOM 8481 C CA . TYR B 1 361 ? -25.391 25.266 3.594 1 98.31 361 TYR B CA 1
ATOM 8482 C C . TYR B 1 361 ? -24.547 24.016 3.432 1 98.31 361 TYR B C 1
ATOM 8484 O O . TYR B 1 361 ? -23.531 24.031 2.75 1 98.31 361 TYR B O 1
ATOM 8492 N N . GLY B 1 362 ? -24.953 22.906 4.07 1 97.25 362 GLY B N 1
ATOM 8493 C CA . GLY B 1 362 ? -24.297 21.625 3.887 1 97.25 362 GLY B CA 1
ATOM 8494 C C . GLY B 1 362 ? -22.922 21.547 4.531 1 97.25 362 GLY B C 1
ATOM 8495 O O . GLY B 1 362 ? -22.625 22.312 5.445 1 97.25 362 GLY B O 1
ATOM 8496 N N . ASP B 1 363 ? -22.156 20.5 4.188 1 97.38 363 ASP B N 1
ATOM 8497 C CA . ASP B 1 363 ? -20.812 20.203 4.684 1 97.38 363 ASP B CA 1
ATOM 8498 C C . ASP B 1 363 ? -19.781 20.25 3.557 1 97.38 363 ASP B C 1
ATOM 8500 O O . ASP B 1 363 ? -19.172 19.234 3.23 1 97.38 363 ASP B O 1
ATOM 8504 N N . LEU B 1 364 ? -19.578 21.438 3.068 1 98.12 364 LEU B N 1
ATOM 8505 C CA . LEU B 1 364 ? -18.797 21.641 1.854 1 98.12 364 LEU B CA 1
ATOM 8506 C C . LEU B 1 364 ? -17.344 21.234 2.068 1 98.12 364 LEU B C 1
ATOM 8508 O O . LEU B 1 364 ? -16.812 20.391 1.346 1 98.12 364 LEU B O 1
ATOM 8512 N N . HIS B 1 365 ? -16.703 21.844 3.055 1 98.25 365 HIS B N 1
ATOM 8513 C CA . HIS B 1 365 ? -15.273 21.656 3.266 1 98.25 365 HIS B CA 1
ATOM 8514 C C . HIS B 1 365 ? -14.93 20.172 3.475 1 98.25 365 HIS B C 1
ATOM 8516 O O . HIS B 1 365 ? -14.047 19.641 2.811 1 98.25 365 HIS B O 1
ATOM 8522 N N . ASN B 1 366 ? -15.625 19.484 4.379 1 98 366 ASN B N 1
ATOM 8523 C CA . ASN B 1 366 ? -15.297 18.109 4.719 1 98 366 ASN B CA 1
ATOM 8524 C C . ASN B 1 366 ? -15.586 17.156 3.557 1 98 366 ASN B C 1
ATOM 8526 O O . ASN B 1 366 ? -14.844 16.203 3.324 1 98 366 ASN B O 1
ATOM 8530 N N . ASN B 1 367 ? -16.656 17.438 2.852 1 98.12 367 ASN B N 1
ATOM 8531 C CA . ASN B 1 367 ? -16.984 16.547 1.736 1 98.12 367 ASN B CA 1
ATOM 8532 C C . ASN B 1 367 ? -16.062 16.797 0.538 1 98.12 367 ASN B C 1
ATOM 8534 O O . ASN B 1 367 ? -15.914 15.938 -0.324 1 98.12 367 ASN B O 1
ATOM 8538 N N . GLY B 1 368 ? -15.461 18.016 0.441 1 98.44 368 GLY B N 1
ATOM 8539 C CA . GLY B 1 368 ? -14.375 18.188 -0.513 1 98.44 368 GLY B CA 1
ATOM 8540 C C . GLY B 1 368 ? -13.227 17.219 -0.279 1 98.44 368 GLY B C 1
ATOM 8541 O O . GLY B 1 368 ? -12.695 16.641 -1.228 1 98.44 368 GLY B O 1
ATOM 8542 N N . HIS B 1 369 ? -12.883 17 0.985 1 98.5 369 HIS B N 1
ATOM 8543 C CA . HIS B 1 369 ? -11.859 16.031 1.345 1 98.5 369 HIS B CA 1
ATOM 8544 C C . HIS B 1 369 ? -12.32 14.609 1.04 1 98.5 369 HIS B C 1
ATOM 8546 O O . HIS B 1 369 ? -11.547 13.789 0.532 1 98.5 369 HIS B O 1
ATOM 8552 N N . ASN B 1 370 ? -13.562 14.344 1.301 1 98.31 370 ASN B N 1
ATOM 8553 C CA . ASN B 1 370 ? -14.078 12.992 1.108 1 98.31 370 ASN B CA 1
ATOM 8554 C C . ASN B 1 370 ? -14.133 12.617 -0.37 1 98.31 370 ASN B C 1
ATOM 8556 O O . ASN B 1 370 ? -13.695 11.531 -0.754 1 98.31 370 ASN B O 1
ATOM 8560 N N . ILE B 1 371 ? -14.703 13.539 -1.198 1 98.38 371 ILE B N 1
ATOM 8561 C CA . ILE B 1 371 ? -14.883 13.211 -2.607 1 98.38 371 ILE B CA 1
ATOM 8562 C C . ILE B 1 371 ? -13.523 13.031 -3.273 1 98.38 371 ILE B C 1
ATOM 8564 O O . ILE B 1 371 ? -13.367 12.203 -4.176 1 98.38 371 ILE B O 1
ATOM 8568 N N . LEU B 1 372 ? -12.531 13.789 -2.846 1 98.31 372 LEU B N 1
ATOM 8569 C CA . LEU B 1 372 ? -11.164 13.641 -3.344 1 98.31 372 LEU B CA 1
ATOM 8570 C C . LEU B 1 372 ? -10.5 12.406 -2.748 1 98.31 372 LEU B C 1
ATOM 8572 O O . LEU B 1 372 ? -9.773 11.688 -3.443 1 98.31 372 LEU B O 1
ATOM 8576 N N . GLY B 1 373 ? -10.766 12.172 -1.45 1 97.94 373 GLY B N 1
ATOM 8577 C CA . GLY B 1 373 ? -10.156 11.055 -0.75 1 97.94 373 GLY B CA 1
ATOM 8578 C C . GLY B 1 373 ? -10.578 9.703 -1.291 1 97.94 373 GLY B C 1
ATOM 8579 O O . GLY B 1 373 ? -9.82 8.734 -1.214 1 97.94 373 GLY B O 1
ATOM 8580 N N . TYR B 1 374 ? -11.812 9.625 -1.922 1 98.12 374 TYR B N 1
ATOM 8581 C CA . TYR B 1 374 ? -12.344 8.359 -2.416 1 98.12 374 TYR B CA 1
ATOM 8582 C C . TYR B 1 374 ? -12.383 8.344 -3.939 1 98.12 374 TYR B C 1
ATOM 8584 O O . TYR B 1 374 ? -13.062 7.504 -4.539 1 98.12 374 TYR B O 1
ATOM 8592 N N . ILE B 1 375 ? -11.648 9.195 -4.578 1 98 375 ILE B N 1
ATOM 8593 C CA . ILE B 1 375 ? -11.688 9.352 -6.027 1 98 375 ILE B CA 1
ATOM 8594 C C . ILE B 1 375 ? -11.406 8 -6.695 1 98 375 ILE B C 1
ATOM 8596 O O . ILE B 1 375 ? -11.953 7.711 -7.762 1 98 375 ILE B O 1
ATOM 8600 N N . HIS B 1 376 ? -10.633 7.133 -6.117 1 97.19 376 HIS B N 1
ATOM 8601 C CA . HIS B 1 376 ? -10.211 5.855 -6.68 1 97.19 376 HIS B CA 1
ATOM 8602 C C . HIS B 1 376 ? -11.273 4.785 -6.477 1 97.19 376 HIS B C 1
ATOM 8604 O O . HIS B 1 376 ? -11.242 3.74 -7.133 1 97.19 376 HIS B O 1
ATOM 8610 N N . ASP B 1 377 ? -12.195 5.008 -5.547 1 97.69 377 ASP B N 1
ATOM 8611 C CA . ASP B 1 377 ? -13.211 4.012 -5.219 1 97.69 377 ASP B CA 1
ATOM 8612 C C . ASP B 1 377 ? -14.477 4.672 -4.668 1 97.69 377 ASP B C 1
ATOM 8614 O O . ASP B 1 377 ? -14.812 4.492 -3.498 1 97.69 377 ASP B O 1
ATOM 8618 N N . PRO B 1 378 ? -15.211 5.316 -5.484 1 97.69 378 PRO B N 1
ATOM 8619 C CA . PRO B 1 378 ? -16.312 6.176 -5.039 1 97.69 378 PRO B CA 1
ATOM 8620 C C . PRO B 1 378 ? -17.531 5.379 -4.582 1 97.69 378 PRO B C 1
ATOM 8622 O O . PRO B 1 378 ? -18.438 5.934 -3.945 1 97.69 378 PRO B O 1
ATOM 8625 N N . ASP B 1 379 ? -17.641 4.113 -4.883 1 97.25 379 ASP B N 1
ATOM 8626 C CA . ASP B 1 379 ? -18.844 3.375 -4.52 1 97.25 379 ASP B CA 1
ATOM 8627 C C . ASP B 1 379 ? -18.5 2.121 -3.721 1 97.25 379 ASP B C 1
ATOM 8629 O O . ASP B 1 379 ? -19.312 1.206 -3.607 1 97.25 379 ASP B O 1
ATOM 8633 N N . ASN B 1 380 ? -17.234 2.025 -3.25 1 96.75 380 ASN B N 1
ATOM 8634 C CA . ASN B 1 380 ? -16.766 0.942 -2.395 1 96.75 380 ASN B CA 1
ATOM 8635 C C . ASN B 1 380 ? -16.672 -0.377 -3.156 1 96.75 380 ASN B C 1
ATOM 8637 O O . ASN B 1 380 ? -16.75 -1.451 -2.555 1 96.75 380 ASN B O 1
ATOM 8641 N N . SER B 1 381 ? -16.516 -0.292 -4.449 1 97.31 381 SER B N 1
ATOM 8642 C CA . SER B 1 381 ? -16.375 -1.479 -5.285 1 97.31 381 SER B CA 1
ATOM 8643 C C . SER B 1 381 ? -15.109 -2.252 -4.93 1 97.31 381 SER B C 1
ATOM 8645 O O . SER B 1 381 ? -15.102 -3.484 -4.965 1 97.31 381 SER B O 1
ATOM 8647 N N . PHE B 1 382 ? -14.125 -1.598 -4.551 1 97.12 382 PHE B N 1
ATOM 8648 C CA . PHE B 1 382 ? -12.82 -2.244 -4.406 1 97.12 382 PHE B CA 1
ATOM 8649 C C . PHE B 1 382 ? -12.391 -2.268 -2.945 1 97.12 382 PHE B C 1
ATOM 8651 O O . PHE B 1 382 ? -11.242 -2.602 -2.639 1 97.12 382 PHE B O 1
ATOM 8658 N N . LEU B 1 383 ? -13.234 -1.864 -2.02 1 96.31 383 LEU B N 1
ATOM 8659 C CA . LEU B 1 383 ? -13.031 -1.948 -0.577 1 96.31 383 LEU B CA 1
ATOM 8660 C C . LEU B 1 383 ? -11.812 -1.142 -0.151 1 96.31 383 LEU B C 1
ATOM 8662 O O . LEU B 1 383 ? -11.07 -1.551 0.75 1 96.31 383 LEU B O 1
ATOM 8666 N N . GLU B 1 384 ? -11.508 -0.086 -0.883 1 96.62 384 GLU B N 1
ATOM 8667 C CA . GLU B 1 384 ? -10.398 0.792 -0.533 1 96.62 384 GLU B CA 1
ATOM 8668 C C . GLU B 1 384 ? -10.82 1.847 0.482 1 96.62 384 GLU B C 1
ATOM 8670 O O . GLU B 1 384 ? -11.984 2.256 0.509 1 96.62 384 GLU B O 1
ATOM 8675 N N . GLY B 1 385 ? -9.891 2.215 1.375 1 95.44 385 GLY B N 1
ATOM 8676 C CA . GLY B 1 385 ? -10.102 3.352 2.258 1 95.44 385 GLY B CA 1
ATOM 8677 C C . GLY B 1 385 ? -9.852 4.688 1.586 1 95.44 385 GLY B C 1
ATOM 8678 O O . GLY B 1 385 ? -9.57 4.742 0.386 1 95.44 385 GLY B O 1
ATOM 8679 N N . PHE B 1 386 ? -10.008 5.703 2.322 1 97.25 386 PHE B N 1
ATOM 8680 C CA . PHE B 1 386 ? -9.773 7.039 1.788 1 97.25 386 PHE B CA 1
ATOM 8681 C C . PHE B 1 386 ? -8.281 7.273 1.558 1 97.25 386 PHE B C 1
ATOM 8683 O O . PHE B 1 386 ? -7.445 6.68 2.236 1 97.25 386 PHE B O 1
ATOM 8690 N N . GLY B 1 387 ? -7.949 8.125 0.571 1 97.56 387 GLY B N 1
ATOM 8691 C CA . GLY B 1 387 ? -6.578 8.539 0.319 1 97.56 387 GLY B CA 1
ATOM 8692 C C . GLY B 1 387 ? -6.074 9.57 1.313 1 97.56 387 GLY B C 1
ATOM 8693 O O . GLY B 1 387 ? -6.797 9.953 2.234 1 97.56 387 GLY B O 1
ATOM 8694 N N . VAL B 1 388 ? -4.906 10.047 1.105 1 98 388 VAL B N 1
ATOM 8695 C CA . VAL B 1 388 ? -4.207 10.859 2.098 1 98 388 VAL B CA 1
ATOM 8696 C C . VAL B 1 388 ? -4.941 12.18 2.301 1 98 388 VAL B C 1
ATOM 8698 O O . VAL B 1 388 ? -4.953 12.727 3.406 1 98 388 VAL B O 1
ATOM 8701 N N . VAL B 1 389 ? -5.574 12.711 1.259 1 98.38 389 VAL B N 1
ATOM 8702 C CA . VAL B 1 389 ? -6.25 14 1.383 1 98.38 389 VAL B CA 1
ATOM 8703 C C . VAL B 1 389 ? -7.465 13.859 2.293 1 98.38 389 VAL B C 1
ATOM 8705 O O . VAL B 1 389 ? -7.953 14.852 2.844 1 98.38 389 VAL B O 1
ATOM 8708 N N . GLY B 1 390 ? -7.922 12.625 2.557 1 97.75 390 GLY B N 1
ATOM 8709 C CA . GLY B 1 390 ? -9.07 12.359 3.404 1 97.75 390 GLY B CA 1
ATOM 8710 C C . GLY B 1 390 ? -8.703 12.141 4.859 1 97.75 390 GLY B C 1
ATOM 8711 O O . GLY B 1 390 ? -9.562 11.82 5.684 1 97.75 390 GLY B O 1
ATOM 8712 N N . ASP B 1 391 ? -7.469 12.305 5.242 1 97.5 391 ASP B N 1
ATOM 8713 C CA . ASP B 1 391 ? -6.934 12.156 6.594 1 97.5 391 ASP B CA 1
ATOM 8714 C C . ASP B 1 391 ? -6.156 13.391 7.02 1 97.5 391 ASP B C 1
ATOM 8716 O O . ASP B 1 391 ? -5.148 13.742 6.398 1 97.5 391 ASP B O 1
ATOM 8720 N N . ASN B 1 392 ? -6.578 14.016 8.094 1 95.75 392 ASN B N 1
ATOM 8721 C CA . ASN B 1 392 ? -6 15.297 8.484 1 95.75 392 ASN B CA 1
ATOM 8722 C C . ASN B 1 392 ? -4.543 15.141 8.914 1 95.75 392 ASN B C 1
ATOM 8724 O O . ASN B 1 392 ? -3.805 16.125 8.992 1 95.75 392 ASN B O 1
ATOM 8728 N N . THR B 1 393 ? -4.117 13.883 9.188 1 96.25 393 THR B N 1
ATOM 8729 C CA . THR B 1 393 ? -2.727 13.664 9.57 1 96.25 393 THR B CA 1
ATOM 8730 C C . THR B 1 393 ? -1.818 13.648 8.344 1 96.25 393 THR B C 1
ATOM 8732 O O . THR B 1 393 ? -0.6 13.789 8.469 1 96.25 393 THR B O 1
ATOM 8735 N N . THR B 1 394 ? -2.41 13.461 7.152 1 97.38 394 THR B N 1
ATOM 8736 C CA . THR B 1 394 ? -1.604 13.281 5.953 1 97.38 394 THR B CA 1
ATOM 8737 C C . THR B 1 394 ? -2.08 14.203 4.836 1 97.38 394 THR B C 1
ATOM 8739 O O . THR B 1 394 ? -1.444 14.297 3.783 1 97.38 394 THR B O 1
ATOM 8742 N N . ALA B 1 395 ? -3.074 14.992 4.973 1 98.12 395 ALA B N 1
ATOM 8743 C CA . ALA B 1 395 ? -3.791 15.672 3.896 1 98.12 395 ALA B CA 1
ATOM 8744 C C . ALA B 1 395 ? -2.893 16.688 3.197 1 98.12 395 ALA B C 1
ATOM 8746 O O . ALA B 1 395 ? -2.969 16.859 1.978 1 98.12 395 ALA B O 1
ATOM 8747 N N . MET B 1 396 ? -2.025 17.312 3.902 1 97.94 396 MET B N 1
ATOM 8748 C CA . MET B 1 396 ? -1.261 18.438 3.354 1 97.94 396 MET B CA 1
ATOM 8749 C C . MET B 1 396 ? -0.152 17.938 2.434 1 97.94 396 MET B C 1
ATOM 8751 O O . MET B 1 396 ? 0.465 18.719 1.714 1 97.94 396 MET B O 1
ATOM 8755 N N . ARG B 1 397 ? 0.058 16.625 2.361 1 96.94 397 ARG B N 1
ATOM 8756 C CA . ARG B 1 397 ? 1.109 16.078 1.508 1 96.94 397 ARG B CA 1
ATOM 8757 C C . ARG B 1 397 ? 0.658 16.031 0.052 1 96.94 397 ARG B C 1
ATOM 8759 O O . ARG B 1 397 ? 1.485 15.93 -0.857 1 96.94 397 ARG B O 1
ATOM 8766 N N . ASP B 1 398 ? -0.609 16.031 -0.177 1 98.06 398 ASP B N 1
ATOM 8767 C CA . ASP B 1 398 ? -1.177 15.875 -1.513 1 98.06 398 ASP B CA 1
ATOM 8768 C C . ASP B 1 398 ? -1.284 17.219 -2.229 1 98.06 398 ASP B C 1
ATOM 8770 O O . ASP B 1 398 ? -1.894 18.156 -1.709 1 98.06 398 ASP B O 1
ATOM 8774 N N . PRO B 1 399 ? -0.855 17.297 -3.5 1 97.81 399 PRO B N 1
ATOM 8775 C CA . PRO B 1 399 ? -0.994 18.562 -4.238 1 97.81 399 PRO B CA 1
ATOM 8776 C C . PRO B 1 399 ? -2.447 19.016 -4.371 1 97.81 399 PRO B C 1
ATOM 8778 O O . PRO B 1 399 ? -2.727 20.203 -4.383 1 97.81 399 PRO B O 1
ATOM 8781 N N . VAL B 1 400 ? -3.355 18.109 -4.355 1 98.31 400 VAL B N 1
ATOM 8782 C CA . VAL B 1 400 ? -4.746 18.484 -4.594 1 98.31 400 VAL B CA 1
ATOM 8783 C C . VAL B 1 400 ? -5.324 19.156 -3.355 1 98.31 400 VAL B C 1
ATOM 8785 O O . VAL B 1 400 ? -6.312 19.891 -3.443 1 98.31 400 VAL B O 1
ATOM 8788 N N . PHE B 1 401 ? -4.754 18.875 -2.207 1 98.5 401 PHE B N 1
ATOM 8789 C CA . PHE B 1 401 ? -5.133 19.594 -0.997 1 98.5 401 PHE B CA 1
ATOM 8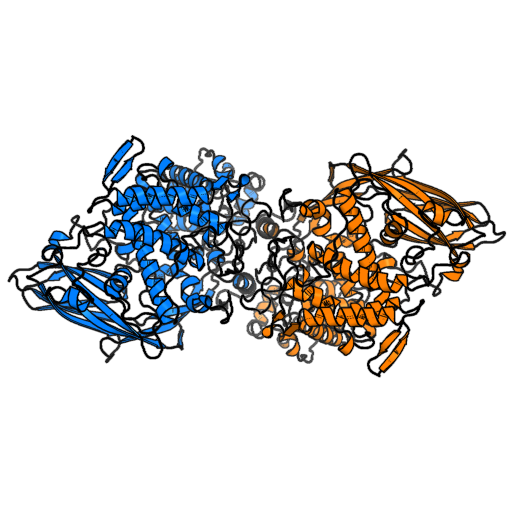790 C C . PHE B 1 40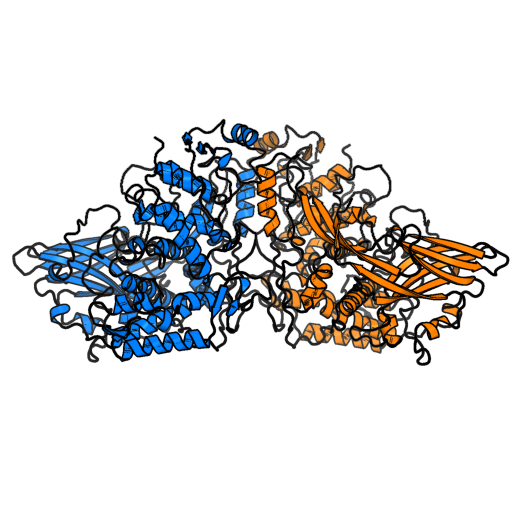1 ? -5.086 21.109 -1.224 1 98.5 401 PHE B C 1
ATOM 8792 O O . PHE B 1 401 ? -6.004 21.828 -0.822 1 98.5 401 PHE B O 1
ATOM 8799 N N . TYR B 1 402 ? -4.082 21.531 -1.838 1 98.75 402 TYR B N 1
ATOM 8800 C CA . TYR B 1 402 ? -3.854 22.953 -2.02 1 98.75 402 TYR B CA 1
ATOM 8801 C C . TYR B 1 402 ? -4.773 23.516 -3.096 1 98.75 402 TYR B C 1
ATOM 8803 O O . TYR B 1 402 ? -5.195 24.672 -3.018 1 98.75 402 TYR B O 1
ATOM 8811 N N . ARG B 1 403 ? -5.078 22.766 -4.062 1 98.56 403 ARG B N 1
ATOM 8812 C CA . ARG B 1 403 ? -6.066 23.219 -5.043 1 98.56 403 ARG B CA 1
ATOM 8813 C C . ARG B 1 403 ? -7.438 23.375 -4.402 1 98.56 403 ARG B C 1
ATOM 8815 O O . ARG B 1 403 ? -8.148 24.344 -4.676 1 98.56 403 ARG B O 1
ATOM 8822 N N . TRP B 1 404 ? -7.785 22.391 -3.598 1 98.62 404 TRP B N 1
ATOM 8823 C CA . TRP B 1 404 ? -9.055 22.453 -2.883 1 98.62 404 TRP B CA 1
ATOM 8824 C C . TRP B 1 404 ? -9.102 23.672 -1.961 1 98.62 404 TRP B C 1
ATOM 8826 O O . TRP B 1 404 ? -10.094 24.406 -1.944 1 98.62 404 TRP B O 1
ATOM 8836 N N . HIS B 1 405 ? -8.055 23.938 -1.261 1 98.62 405 HIS B N 1
ATOM 8837 C CA . HIS B 1 405 ? -8.055 25.031 -0.284 1 98.62 405 HIS B CA 1
ATOM 8838 C C . HIS B 1 405 ? -7.863 26.375 -0.962 1 98.62 405 HIS B C 1
ATOM 8840 O O . HIS B 1 405 ? -8.164 27.422 -0.375 1 98.62 405 HIS B O 1
ATOM 8846 N N . GLN B 1 406 ? -7.355 26.359 -2.174 1 98.62 406 GLN B N 1
ATOM 8847 C CA . GLN B 1 406 ? -7.418 27.594 -2.949 1 98.62 406 GLN B CA 1
ATOM 8848 C C . GLN B 1 406 ? -8.859 27.969 -3.271 1 98.62 406 GLN B C 1
ATOM 8850 O O . GLN B 1 406 ? -9.227 29.141 -3.229 1 98.62 406 GLN B O 1
ATOM 8855 N N . HIS B 1 407 ? -9.648 27 -3.627 1 98.38 407 HIS B N 1
ATOM 8856 C CA . HIS B 1 407 ? -11.07 27.234 -3.848 1 98.38 407 HIS B CA 1
ATOM 8857 C C . HIS B 1 407 ? -11.742 27.75 -2.582 1 98.38 407 HIS B C 1
ATOM 8859 O O . HIS B 1 407 ? -12.523 28.703 -2.635 1 98.38 407 HIS B O 1
ATOM 8865 N N . ILE B 1 408 ? -11.445 27.125 -1.473 1 98.5 408 ILE B N 1
ATOM 8866 C CA . ILE B 1 408 ? -12.008 27.531 -0.19 1 98.5 408 ILE B CA 1
ATOM 8867 C C . ILE B 1 408 ? -11.602 28.969 0.119 1 98.5 408 ILE B C 1
ATOM 8869 O O . ILE B 1 408 ? -12.43 29.781 0.531 1 98.5 408 ILE B O 1
ATOM 8873 N N . ASP B 1 409 ? -10.344 29.25 -0.067 1 98.25 409 ASP B N 1
ATOM 8874 C CA . ASP B 1 409 ? -9.852 30.609 0.159 1 98.25 409 ASP B CA 1
ATOM 8875 C C . ASP B 1 409 ? -10.586 31.609 -0.727 1 98.25 409 ASP B C 1
ATOM 8877 O O . ASP B 1 409 ? -10.883 32.719 -0.292 1 98.25 409 ASP B O 1
ATOM 8881 N N . ASP B 1 410 ? -10.852 31.234 -1.938 1 98.12 410 ASP B N 1
ATOM 8882 C CA . ASP B 1 410 ? -11.547 32.094 -2.879 1 98.12 410 ASP B CA 1
ATOM 8883 C C . ASP B 1 410 ? -12.945 32.438 -2.371 1 98.12 410 ASP B C 1
ATOM 8885 O O . ASP B 1 410 ? -13.445 33.562 -2.613 1 98.12 410 ASP B O 1
ATOM 8889 N N . ILE B 1 411 ? -13.555 31.547 -1.718 1 98.31 411 ILE B N 1
ATOM 8890 C CA . ILE B 1 411 ? -14.867 31.812 -1.138 1 98.31 411 ILE B CA 1
ATOM 8891 C C . ILE B 1 411 ? -14.766 32.938 -0.108 1 98.31 411 ILE B C 1
ATOM 8893 O O . ILE B 1 411 ? -15.578 33.875 -0.11 1 98.31 411 ILE B O 1
ATOM 8897 N N . PHE B 1 412 ? -13.812 32.875 0.72 1 98.38 412 PHE B N 1
ATOM 8898 C CA . PHE B 1 412 ? -13.633 33.875 1.756 1 98.38 412 PHE B CA 1
ATOM 8899 C C . PHE B 1 412 ? -13.234 35.219 1.143 1 98.38 412 PHE B C 1
ATOM 8901 O O . PHE B 1 412 ? -13.641 36.281 1.633 1 98.38 412 PHE B O 1
ATOM 8908 N N . VAL B 1 413 ? -12.43 35.188 0.081 1 97.19 413 VAL B N 1
ATOM 8909 C CA . VAL B 1 413 ? -12.016 36.406 -0.602 1 97.19 413 VAL B CA 1
ATOM 8910 C C . VAL B 1 413 ? -13.234 37.094 -1.194 1 97.19 413 VAL B C 1
ATOM 8912 O O . VAL B 1 413 ? -13.305 38.344 -1.224 1 97.19 413 VAL B O 1
ATOM 8915 N N . ARG B 1 414 ? -14.18 36.344 -1.692 1 97.31 414 ARG B N 1
ATOM 8916 C CA . ARG B 1 414 ? -15.422 36.938 -2.201 1 97.31 414 ARG B CA 1
ATOM 8917 C C . ARG B 1 414 ? -16.125 37.75 -1.127 1 97.31 414 ARG B C 1
ATOM 8919 O O . ARG B 1 414 ? -16.656 38.812 -1.409 1 97.31 414 ARG B O 1
ATOM 8926 N N . HIS B 1 415 ? -16.172 37.25 0.055 1 97.94 415 HIS B N 1
ATOM 8927 C CA . HIS B 1 415 ? -16.734 38 1.178 1 97.94 415 HIS B CA 1
ATOM 8928 C C . HIS B 1 415 ? -15.922 39.25 1.472 1 97.94 415 HIS B C 1
ATOM 8930 O O . HIS B 1 415 ? -16.484 40.344 1.657 1 97.94 415 HIS B O 1
ATOM 8936 N N . LYS B 1 416 ? -14.578 39.125 1.506 1 97.06 416 LYS B N 1
ATOM 8937 C CA . LYS B 1 416 ? -13.695 40.25 1.805 1 97.06 416 LYS B CA 1
ATOM 8938 C C . LYS B 1 416 ? -13.852 41.375 0.772 1 97.06 416 LYS B C 1
ATOM 8940 O O . LYS B 1 416 ? -13.711 42.562 1.097 1 97.06 416 LYS B O 1
ATOM 8945 N N . GLN B 1 417 ? -14.164 41 -0.401 1 95.12 417 GLN B N 1
ATOM 8946 C CA . GLN B 1 417 ? -14.336 41.969 -1.485 1 95.12 417 GLN B CA 1
ATOM 8947 C C . GLN B 1 417 ? -15.516 42.875 -1.22 1 95.12 417 GLN B C 1
ATOM 8949 O O . GLN B 1 417 ? -15.562 44 -1.726 1 95.12 417 GLN B O 1
ATOM 8954 N N . ARG B 1 418 ? -16.406 42.5 -0.444 1 95.38 418 ARG B N 1
ATOM 8955 C CA . ARG B 1 418 ? -17.609 43.312 -0.161 1 95.38 418 ARG B CA 1
ATOM 8956 C C . ARG B 1 418 ? -17.359 44.281 0.991 1 95.38 418 ARG B C 1
ATOM 8958 O O . ARG B 1 418 ? -18.141 45.188 1.204 1 95.38 418 ARG B O 1
ATOM 8965 N N . LEU B 1 419 ? -16.359 44.094 1.715 1 95.81 419 LEU B N 1
ATOM 8966 C CA . LEU B 1 419 ? -16.094 44.906 2.9 1 95.81 419 LEU B CA 1
ATOM 8967 C C . LEU B 1 419 ? -15.422 46.219 2.521 1 95.81 419 LEU B C 1
ATOM 8969 O O . LEU B 1 419 ? -14.68 46.281 1.541 1 95.81 419 LEU B O 1
ATOM 8973 N N . PRO B 1 420 ? -15.688 47.219 3.305 1 95 420 PRO B N 1
ATOM 8974 C CA . PRO B 1 420 ? -15.023 48.5 3.016 1 95 420 PRO B CA 1
ATOM 8975 C C . PRO B 1 420 ? -13.523 48.438 3.299 1 95 420 PRO B C 1
ATOM 8977 O O . PRO B 1 420 ? -13.078 47.75 4.207 1 95 420 PRO B O 1
ATOM 8980 N N . ALA B 1 421 ? -12.773 49.188 2.516 1 96.31 421 ALA B N 1
ATOM 8981 C CA . ALA B 1 421 ? -11.344 49.375 2.785 1 96.31 421 ALA B CA 1
ATOM 8982 C C . ALA B 1 421 ? -11.125 50.031 4.133 1 96.31 421 ALA B C 1
ATOM 8984 O O . ALA B 1 421 ? -12 50.75 4.633 1 96.31 421 ALA B O 1
ATOM 8985 N N . TYR B 1 422 ? -9.984 49.812 4.691 1 96.75 422 TYR B N 1
ATOM 8986 C CA . TYR B 1 422 ? -9.633 50.531 5.906 1 96.75 422 TYR B CA 1
ATOM 8987 C C . TYR B 1 422 ? -9.484 52.031 5.629 1 96.75 422 TYR B C 1
ATOM 8989 O O . TYR B 1 422 ? -8.969 52.406 4.582 1 96.75 422 TYR B O 1
ATOM 8997 N N . THR B 1 423 ? -9.953 52.812 6.609 1 95.75 423 THR B N 1
ATOM 8998 C CA . THR B 1 423 ? -9.742 54.25 6.523 1 95.75 423 THR B CA 1
ATOM 8999 C C . THR B 1 423 ? -8.344 54.625 7.004 1 95.75 423 THR B C 1
ATOM 9001 O O . THR B 1 423 ? -7.676 53.812 7.664 1 95.75 423 THR B O 1
ATOM 9004 N N . GLY B 1 424 ? -7.969 55.812 6.641 1 95.94 424 GLY B N 1
ATOM 9005 C CA . GLY B 1 424 ? -6.684 56.281 7.121 1 95.94 424 GLY B CA 1
ATOM 9006 C C . GLY B 1 424 ? -6.582 56.312 8.633 1 95.94 424 GLY B C 1
ATOM 9007 O O . GLY B 1 424 ? -5.516 56.031 9.195 1 95.94 424 GLY B O 1
ATOM 9008 N N . GLN B 1 425 ? -7.66 56.594 9.289 1 95.56 425 GLN B N 1
ATOM 9009 C CA . GLN B 1 425 ? -7.691 56.625 10.75 1 95.56 425 GLN B CA 1
ATOM 9010 C C . GLN B 1 425 ? -7.48 55.25 11.352 1 95.56 425 GLN B C 1
ATOM 9012 O O . GLN B 1 425 ? -6.848 55.125 12.398 1 95.56 425 GLN B O 1
ATOM 9017 N N . GLU B 1 426 ? -7.984 54.25 10.664 1 96.19 426 GLU B N 1
ATOM 9018 C CA . GLU B 1 426 ? -7.855 52.875 11.148 1 96.19 426 GLU B CA 1
ATOM 9019 C C . GLU B 1 426 ? -6.438 52.344 10.945 1 96.19 426 GLU B C 1
ATOM 9021 O O . GLU B 1 426 ? -6.02 51.406 11.625 1 96.19 426 GLU B O 1
ATOM 9026 N N . LEU B 1 427 ? -5.754 52.969 10.039 1 97.75 427 LEU B N 1
ATOM 9027 C CA . LEU B 1 427 ? -4.422 52.5 9.688 1 97.75 427 LEU B CA 1
ATOM 9028 C C . LEU B 1 427 ? -3.35 53.344 10.391 1 97.75 427 LEU B C 1
ATOM 9030 O O . LEU B 1 427 ? -2.23 52.844 10.602 1 97.75 427 LEU B O 1
ATOM 9034 N N . ALA B 1 428 ? -3.674 54.531 10.805 1 97.5 428 ALA B N 1
ATOM 9035 C CA . ALA B 1 428 ? -2.678 55.469 11.289 1 97.5 428 ALA B CA 1
ATOM 9036 C C . ALA B 1 428 ? -2.443 55.312 12.789 1 97.5 428 ALA B C 1
ATOM 9038 O O . ALA B 1 428 ? -3.34 54.875 13.523 1 97.5 428 ALA B O 1
ATOM 9039 N N . PHE B 1 429 ? -1.275 55.5 13.234 1 97.75 429 PHE B N 1
ATOM 9040 C CA . PHE B 1 429 ? -0.822 55.781 14.594 1 97.75 429 PHE B CA 1
ATOM 9041 C C . PHE B 1 429 ? 0.113 56.969 14.633 1 97.75 429 PHE B C 1
ATOM 9043 O O . PHE B 1 429 ? 1.33 56.812 14.75 1 97.75 429 PHE B O 1
ATOM 9050 N N . ASN B 1 430 ? -0.386 58.125 14.641 1 94.75 430 ASN B N 1
ATOM 9051 C CA . ASN B 1 430 ? 0.295 59.344 14.258 1 94.75 430 ASN B CA 1
ATOM 9052 C C . ASN B 1 430 ? 1.424 59.688 15.219 1 94.75 430 ASN B C 1
ATOM 9054 O O . ASN B 1 430 ? 2.43 60.281 14.828 1 94.75 430 ASN B O 1
ATOM 9058 N N . ASP B 1 431 ? 1.278 59.344 16.453 1 95.19 431 ASP B N 1
ATOM 9059 C CA . ASP B 1 431 ? 2.283 59.688 17.453 1 95.19 431 ASP B CA 1
ATOM 9060 C C . ASP B 1 431 ? 3.508 58.781 17.328 1 95.19 431 ASP B C 1
ATOM 9062 O O . ASP B 1 431 ? 4.562 59.094 17.906 1 95.19 431 ASP B O 1
ATOM 9066 N N . VAL B 1 432 ? 3.367 57.719 16.609 1 97.94 432 VAL B N 1
ATOM 9067 C CA . VAL B 1 432 ? 4.41 56.719 16.562 1 97.94 432 VAL B CA 1
ATOM 9068 C C . VAL B 1 432 ? 4.926 56.562 15.141 1 97.94 432 VAL B C 1
ATOM 9070 O O . VAL B 1 432 ? 4.16 56.219 14.227 1 97.94 432 VAL B O 1
ATOM 9073 N N . ALA B 1 433 ? 6.203 56.781 14.938 1 98.38 433 ALA B N 1
ATOM 9074 C CA . ALA B 1 433 ? 6.812 56.688 13.609 1 98.38 433 ALA B CA 1
ATOM 9075 C C . ALA B 1 433 ? 7.871 55.594 13.57 1 98.38 433 ALA B C 1
ATOM 9077 O O . ALA B 1 433 ? 8.688 55.469 14.484 1 98.38 433 ALA B O 1
ATOM 9078 N N . VAL B 1 434 ? 7.801 54.719 12.578 1 98.69 434 VAL B N 1
ATOM 9079 C CA . VAL B 1 434 ? 8.852 53.75 12.352 1 98.69 434 VAL B CA 1
ATOM 9080 C C . VAL B 1 434 ? 9.938 54.344 11.469 1 98.69 434 VAL B C 1
ATOM 9082 O O . VAL B 1 434 ? 9.727 54.594 10.273 1 98.69 434 VAL B O 1
ATOM 9085 N N . ASP B 1 435 ? 11.094 54.5 12.008 1 97.94 435 ASP B N 1
ATOM 9086 C CA . ASP B 1 435 ? 12.18 55.188 11.32 1 97.94 435 ASP B CA 1
ATOM 9087 C C . ASP B 1 435 ? 13.031 54.219 10.5 1 97.94 435 ASP B C 1
ATOM 9089 O O . ASP B 1 435 ? 13.547 54.594 9.445 1 97.94 435 ASP B O 1
ATOM 9093 N N . SER B 1 436 ? 13.172 53.062 11.07 1 98.06 436 SER B N 1
ATOM 9094 C CA . SER B 1 436 ? 13.977 52.062 10.359 1 98.06 436 SER B CA 1
ATOM 9095 C C . SER B 1 436 ? 13.508 50.656 10.68 1 98.06 436 SER B C 1
ATOM 9097 O O . SER B 1 436 ? 12.961 50.406 11.75 1 98.06 436 SER B O 1
ATOM 9099 N N . PHE B 1 437 ? 13.695 49.719 9.719 1 98.44 437 PHE B N 1
ATOM 9100 C CA . PHE B 1 437 ? 13.367 48.312 9.805 1 98.44 437 PHE B CA 1
ATOM 9101 C C . PHE B 1 437 ? 14.438 47.469 9.109 1 98.44 437 PHE B C 1
ATOM 9103 O O . PHE B 1 437 ? 14.508 47.438 7.879 1 98.44 437 PHE B O 1
ATOM 9110 N N . GLU B 1 438 ? 15.234 46.875 9.945 1 98.12 438 GLU B N 1
ATOM 9111 C CA . GLU B 1 438 ? 16.359 46.094 9.438 1 98.12 438 GLU B CA 1
ATOM 9112 C C . GLU B 1 438 ? 16.266 44.625 9.922 1 98.12 438 GLU B C 1
ATOM 9114 O O . GLU B 1 438 ? 15.805 44.375 11.039 1 98.12 438 GLU B O 1
ATOM 9119 N N . ILE B 1 439 ? 16.672 43.75 9.062 1 98.44 439 ILE B N 1
ATOM 9120 C CA . ILE B 1 439 ? 16.688 42.312 9.367 1 98.44 439 ILE B CA 1
ATOM 9121 C C . ILE B 1 439 ? 18.078 41.75 9.117 1 98.44 439 ILE B C 1
ATOM 9123 O O . ILE B 1 439 ? 18.672 42 8.062 1 98.44 439 ILE B O 1
ATOM 9127 N N . GLN B 1 440 ? 18.562 41.062 10.109 1 97.44 440 GLN B N 1
ATOM 9128 C CA . GLN B 1 440 ? 19.938 40.562 10 1 97.44 440 GLN B CA 1
ATOM 9129 C C . GLN B 1 440 ? 20.078 39.188 10.609 1 97.44 440 GLN B C 1
ATOM 9131 O O . GLN B 1 440 ? 19.453 38.875 11.625 1 97.44 440 GLN B O 1
ATOM 9136 N N . LEU B 1 441 ? 20.891 38.375 9.953 1 97.56 441 LEU B N 1
ATOM 9137 C CA . LEU B 1 441 ? 21.25 37.094 10.539 1 97.56 441 LEU B CA 1
ATOM 9138 C C . LEU B 1 441 ? 21.922 37.25 11.891 1 97.56 441 LEU B C 1
ATOM 9140 O O . LEU B 1 441 ? 22.672 38.219 12.086 1 97.56 441 LEU B O 1
ATOM 9144 N N . ASN B 1 442 ? 21.609 36.281 12.781 1 96.31 442 ASN B N 1
ATOM 9145 C CA . ASN B 1 442 ? 22.266 36.344 14.086 1 96.31 442 ASN B CA 1
ATOM 9146 C C . ASN B 1 442 ? 23.703 35.875 14.008 1 96.31 442 ASN B C 1
ATOM 9148 O O . ASN B 1 442 ? 24.078 34.875 14.617 1 96.31 442 ASN B O 1
ATOM 9152 N N . LYS B 1 443 ? 24.469 36.438 13.289 1 92.44 443 LYS B N 1
ATOM 9153 C CA . LYS B 1 443 ? 25.891 36.219 13.109 1 92.44 443 LYS B CA 1
ATOM 9154 C C . LYS B 1 443 ? 26.656 37.562 13.047 1 92.44 443 LYS B C 1
ATOM 9156 O O . LYS B 1 443 ? 26.141 38.531 12.539 1 92.44 443 LYS B O 1
ATOM 9161 N N . ALA B 1 444 ? 27.906 37.438 13.445 1 91.56 444 ALA B N 1
ATOM 9162 C CA . ALA B 1 444 ? 28.719 38.656 13.453 1 91.56 444 ALA B CA 1
ATOM 9163 C C . ALA B 1 444 ? 28.969 39.156 12.031 1 91.56 444 ALA B C 1
ATOM 9165 O O . ALA B 1 444 ? 29.234 38.375 11.125 1 91.56 444 ALA B O 1
ATOM 9166 N N . ASN B 1 445 ? 28.797 40.406 11.828 1 91.75 445 ASN B N 1
ATOM 9167 C CA . ASN B 1 445 ? 29.078 41.125 10.594 1 91.75 445 ASN B CA 1
ATOM 9168 C C . ASN B 1 445 ? 28.188 40.625 9.445 1 91.75 445 ASN B C 1
ATOM 9170 O O . ASN B 1 445 ? 28.578 40.688 8.281 1 91.75 445 ASN B O 1
ATOM 9174 N N . ALA B 1 446 ? 27.062 40.031 9.797 1 94.62 446 ALA B N 1
ATOM 9175 C CA . ALA B 1 446 ? 26.125 39.625 8.742 1 94.62 446 ALA B CA 1
ATOM 9176 C C . ALA B 1 446 ? 25.562 40.844 8.039 1 94.62 446 ALA B C 1
ATOM 9178 O O . ALA B 1 446 ? 25.297 41.875 8.672 1 94.62 446 ALA B O 1
ATOM 9179 N N . PRO B 1 447 ? 25.531 40.781 6.711 1 96.19 447 PRO B N 1
ATOM 9180 C CA . PRO B 1 447 ? 24.922 41.906 6 1 96.19 447 PRO B CA 1
ATOM 9181 C C . PRO B 1 447 ? 23.453 42.125 6.387 1 96.19 447 PRO B C 1
ATOM 9183 O O . PRO B 1 447 ? 22.766 41.156 6.754 1 96.19 447 PRO B O 1
ATOM 9186 N N . VAL B 1 448 ? 23.047 43.375 6.305 1 97.06 448 VAL B N 1
ATOM 9187 C CA . VAL B 1 448 ? 21.656 43.719 6.613 1 97.06 448 VAL B CA 1
ATOM 9188 C C . VAL B 1 448 ? 20.75 43.312 5.457 1 97.06 448 VAL B C 1
ATOM 9190 O O . VAL B 1 448 ? 21.141 43.406 4.293 1 97.06 448 VAL B O 1
ATOM 9193 N N . ASN B 1 449 ? 19.594 42.75 5.723 1 98.44 449 ASN B N 1
ATOM 9194 C CA . ASN B 1 449 ? 18.5 42.469 4.805 1 98.44 449 ASN B CA 1
ATOM 9195 C C . ASN B 1 449 ? 18.859 41.344 3.84 1 98.44 449 ASN B C 1
ATOM 9197 O O . ASN B 1 449 ? 18.484 41.375 2.668 1 98.44 449 ASN B O 1
ATOM 9201 N N . ILE B 1 450 ? 19.688 40.438 4.242 1 98.19 450 ILE B N 1
ATOM 9202 C CA . ILE B 1 450 ? 19.969 39.188 3.551 1 98.19 450 ILE B CA 1
ATOM 9203 C C . ILE B 1 450 ? 19.797 38.031 4.512 1 98.19 450 ILE B C 1
ATOM 9205 O O . ILE B 1 450 ? 20.453 37.969 5.551 1 98.19 450 ILE B O 1
ATOM 9209 N N . LEU B 1 451 ? 18.906 37.156 4.184 1 98.56 451 LEU B N 1
ATOM 9210 C CA . LEU B 1 451 ? 18.641 35.969 4.992 1 98.56 451 LEU B CA 1
ATOM 9211 C C . LEU B 1 451 ? 19.062 34.719 4.242 1 98.56 451 LEU B C 1
ATOM 9213 O O . LEU B 1 451 ? 19.312 34.75 3.035 1 98.56 451 LEU B O 1
ATOM 9217 N N . LEU B 1 452 ? 19.188 33.625 5 1 98 452 LEU B N 1
ATOM 9218 C CA . LEU B 1 452 ? 19.75 32.406 4.438 1 98 452 LEU B CA 1
ATOM 9219 C C . LEU B 1 452 ? 18.906 31.188 4.793 1 98 452 LEU B C 1
ATOM 9221 O O . LEU B 1 452 ? 18.484 31.031 5.945 1 98 452 LEU B O 1
ATOM 9225 N N . THR B 1 453 ? 18.625 30.328 3.803 1 98.25 453 THR B N 1
ATOM 9226 C CA . THR B 1 453 ? 18.016 29.031 4 1 98.25 453 THR B CA 1
ATOM 9227 C C . THR B 1 453 ? 18.938 27.922 3.492 1 98.25 453 THR B C 1
ATOM 9229 O O . THR B 1 453 ? 19.828 28.172 2.691 1 98.25 453 THR B O 1
ATOM 9232 N N . PHE B 1 454 ? 18.828 26.766 3.967 1 97.94 454 PHE B N 1
ATOM 9233 C CA . PHE B 1 454 ? 19.656 25.609 3.633 1 97.94 454 PHE B CA 1
ATOM 9234 C C . PHE B 1 454 ? 18.953 24.312 4.02 1 97.94 454 PHE B C 1
ATOM 9236 O O . PHE B 1 454 ? 17.828 24.344 4.535 1 97.94 454 PHE B O 1
ATOM 9243 N N . TRP B 1 455 ? 19.516 23.172 3.678 1 97.38 455 TRP B N 1
ATOM 9244 C CA . TRP B 1 455 ? 19.031 21.875 4.137 1 97.38 455 TRP B CA 1
ATOM 9245 C C . TRP B 1 455 ? 19.641 21.516 5.488 1 97.38 455 TRP B C 1
ATOM 9247 O O . TRP B 1 455 ? 20.812 21.797 5.734 1 97.38 455 TRP B O 1
ATOM 9257 N N . GLN B 1 456 ? 18.797 21 6.297 1 96.56 456 GLN B N 1
ATOM 9258 C CA . GLN B 1 456 ? 19.281 20.531 7.59 1 96.56 456 GLN B CA 1
ATOM 9259 C C . GLN B 1 456 ? 18.953 19.062 7.809 1 96.56 456 GLN B C 1
ATOM 9261 O O . GLN B 1 456 ? 17.828 18.625 7.5 1 96.56 456 GLN B O 1
ATOM 9266 N N . ARG B 1 457 ? 19.922 18.312 8.234 1 94.31 457 ARG B N 1
ATOM 9267 C CA . ARG B 1 457 ? 19.75 16.906 8.609 1 94.31 457 ARG B CA 1
ATOM 9268 C C . ARG B 1 457 ? 19.453 16.781 10.102 1 94.31 457 ARG B C 1
ATOM 9270 O O . ARG B 1 457 ? 20.234 17.25 10.93 1 94.31 457 ARG B O 1
ATOM 9277 N N . SER B 1 458 ? 18.297 16.188 10.438 1 93.56 458 SER B N 1
ATOM 9278 C CA . SER B 1 458 ? 17.891 16.016 11.828 1 93.56 458 SER B CA 1
ATOM 9279 C C . SER B 1 458 ? 17.562 14.562 12.125 1 93.56 458 SER B C 1
ATOM 9281 O O . SER B 1 458 ? 17.5 13.727 11.219 1 93.56 458 SER B O 1
ATOM 9283 N N . GLN B 1 459 ? 17.469 14.266 13.484 1 92.44 459 GLN B N 1
ATOM 9284 C CA . GLN B 1 459 ? 17.109 12.914 13.922 1 92.44 459 GLN B CA 1
ATOM 9285 C C . GLN B 1 459 ? 15.844 12.922 14.773 1 92.44 459 GLN B C 1
ATOM 9287 O O . GLN B 1 459 ? 15.547 13.922 15.438 1 92.44 459 GLN B O 1
ATOM 9292 N N . VAL B 1 460 ? 15.148 11.938 14.68 1 91.75 460 VAL B N 1
ATOM 9293 C CA . VAL B 1 460 ? 13.945 11.766 15.484 1 91.75 460 VAL B CA 1
ATOM 9294 C C . VAL B 1 460 ? 13.867 10.328 16 1 91.75 460 VAL B C 1
ATOM 9296 O O . VAL B 1 460 ? 14.289 9.391 15.312 1 91.75 460 VAL B O 1
ATOM 9299 N N . ASN B 1 461 ? 13.453 10.188 17.234 1 92.31 461 ASN B N 1
ATOM 9300 C CA . ASN B 1 461 ? 13.242 8.875 17.828 1 92.31 461 ASN B CA 1
ATOM 9301 C C . ASN B 1 461 ? 11.875 8.305 17.469 1 92.31 461 ASN B C 1
ATOM 9303 O O . ASN B 1 461 ? 10.844 8.898 17.797 1 92.31 461 ASN B O 1
ATOM 9307 N N . LEU B 1 462 ? 11.844 7.133 16.859 1 92.69 462 LEU B N 1
ATOM 9308 C CA . LEU B 1 462 ? 10.586 6.547 16.406 1 92.69 462 LEU B CA 1
ATOM 9309 C C . LEU B 1 462 ? 10.25 5.293 17.203 1 92.69 462 LEU B C 1
ATOM 9311 O O . LEU B 1 462 ? 9.273 4.602 16.891 1 92.69 462 LEU B O 1
ATOM 9315 N N . GLY B 1 463 ? 10.938 4.977 18.188 1 90.44 463 GLY B N 1
ATOM 9316 C CA . GLY B 1 463 ? 10.828 3.725 18.922 1 90.44 463 GLY B CA 1
ATOM 9317 C C . GLY B 1 463 ? 9.5 3.576 19.641 1 90.44 463 GLY B C 1
ATOM 9318 O O . GLY B 1 463 ? 8.938 2.479 19.688 1 90.44 463 GLY B O 1
ATOM 9319 N N . THR B 1 464 ? 8.945 4.664 20.109 1 87.5 464 THR B N 1
ATOM 9320 C CA . THR B 1 464 ? 7.738 4.637 20.938 1 87.5 464 THR B CA 1
ATOM 9321 C C . THR B 1 464 ? 6.52 4.281 20.078 1 87.5 464 THR B C 1
ATOM 9323 O O . THR B 1 464 ? 5.516 3.791 20.609 1 87.5 464 THR B O 1
ATOM 9326 N N . GLY B 1 465 ? 6.637 4.48 18.859 1 87.75 465 GLY B N 1
ATOM 9327 C CA . GLY B 1 465 ? 5.496 4.238 17.984 1 87.75 465 GLY B CA 1
ATOM 9328 C C . GLY B 1 465 ? 5.547 2.887 17.297 1 87.75 465 GLY B C 1
ATOM 9329 O O . GLY B 1 465 ? 4.688 2.576 16.469 1 87.75 465 GLY B O 1
ATOM 9330 N N . LEU B 1 466 ? 6.484 2.025 17.594 1 90.5 466 LEU B N 1
ATOM 9331 C CA . LEU B 1 466 ? 6.609 0.702 17 1 90.5 466 LEU B CA 1
ATOM 9332 C C . LEU B 1 466 ? 5.945 -0.357 17.875 1 90.5 466 LEU B C 1
ATOM 9334 O O . LEU B 1 466 ? 6.609 -1.006 18.688 1 90.5 466 LEU B O 1
ATOM 9338 N N . ASP B 1 467 ? 4.711 -0.551 17.609 1 92.12 467 ASP B N 1
ATOM 9339 C CA . ASP B 1 467 ? 3.957 -1.533 18.391 1 92.12 467 ASP B CA 1
ATOM 9340 C C . ASP B 1 467 ? 4.566 -2.926 18.25 1 92.12 467 ASP B C 1
ATOM 9342 O O . ASP B 1 467 ? 5.004 -3.314 17.172 1 92.12 467 ASP B O 1
ATOM 9346 N N . PHE B 1 468 ? 4.617 -3.613 19.406 1 90.06 468 PHE B N 1
ATOM 9347 C CA . PHE B 1 468 ? 5.121 -4.98 19.484 1 90.06 468 PHE B CA 1
ATOM 9348 C C . PHE B 1 468 ? 6.547 -5.059 18.953 1 90.06 468 PHE B C 1
ATOM 9350 O O . PHE B 1 468 ? 6.961 -6.086 18.406 1 90.06 468 PHE B O 1
ATOM 9357 N N . GLY B 1 469 ? 7.219 -3.957 18.891 1 86.94 469 GLY B N 1
ATOM 9358 C CA . GLY B 1 469 ? 8.602 -3.877 18.469 1 86.94 469 GLY B CA 1
ATOM 9359 C C . GLY B 1 469 ? 9.586 -3.771 19.625 1 86.94 469 GLY B C 1
ATOM 9360 O O . GLY B 1 469 ? 9.195 -3.898 20.781 1 86.94 469 GLY B O 1
ATOM 9361 N N . PRO B 1 470 ? 10.797 -3.605 19.25 1 88.44 470 PRO B N 1
ATOM 9362 C CA . PRO B 1 470 ? 11.836 -3.514 20.281 1 88.44 470 PRO B CA 1
ATOM 9363 C C . PRO B 1 470 ? 11.703 -2.264 21.156 1 88.44 470 PRO B C 1
ATOM 9365 O O . PRO B 1 470 ? 11.18 -1.246 20.688 1 88.44 470 PRO B O 1
ATOM 9368 N N . GLU B 1 471 ? 12.172 -2.383 22.328 1 85.31 471 GLU B N 1
ATOM 9369 C CA . GLU B 1 471 ? 12.172 -1.253 23.25 1 85.31 471 GLU B CA 1
ATOM 9370 C C . GLU B 1 471 ? 13.406 -0.379 23.062 1 85.31 471 GLU B C 1
ATOM 9372 O O . GLU B 1 471 ? 14.367 -0.792 22.406 1 85.31 471 GLU B O 1
ATOM 9377 N N . GLY B 1 472 ? 13.266 0.756 23.516 1 88.25 472 GLY B N 1
ATOM 9378 C CA . GLY B 1 472 ? 14.398 1.674 23.5 1 88.25 472 GLY B CA 1
ATOM 9379 C C . GLY B 1 472 ? 14.352 2.652 22.344 1 88.25 472 GLY B C 1
ATOM 9380 O O . GLY B 1 472 ? 13.398 2.66 21.562 1 88.25 472 GLY B O 1
ATOM 9381 N N . ASN B 1 473 ? 15.422 3.424 22.25 1 90.25 473 ASN B N 1
ATOM 9382 C CA . ASN B 1 473 ? 15.484 4.473 21.234 1 90.25 473 ASN B CA 1
ATOM 9383 C C . ASN B 1 473 ? 15.828 3.908 19.859 1 90.25 473 ASN B C 1
ATOM 9385 O O . ASN B 1 473 ? 16.734 3.084 19.734 1 90.25 473 ASN B O 1
ATOM 9389 N N . LEU B 1 474 ? 15.125 4.246 18.969 1 94.5 474 LEU B N 1
ATOM 9390 C CA . LEU B 1 474 ? 15.344 3.969 17.547 1 94.5 474 LEU B CA 1
ATOM 9391 C C . LEU B 1 474 ? 15.266 5.25 16.734 1 94.5 474 LEU B C 1
ATOM 9393 O O . LEU B 1 474 ? 14.18 5.785 16.5 1 94.5 474 LEU B O 1
ATOM 9397 N N . PHE B 1 475 ? 16.359 5.66 16.156 1 94.06 475 PHE B N 1
ATOM 9398 C CA . PHE B 1 475 ? 16.422 6.977 15.539 1 94.06 475 PHE B CA 1
ATOM 9399 C C . PHE B 1 475 ? 16.359 6.859 14.016 1 94.06 475 PHE B C 1
ATOM 9401 O O . PHE B 1 475 ? 16.844 5.887 13.445 1 94.06 475 PHE B O 1
ATOM 9408 N N . ALA B 1 476 ? 15.727 7.762 13.43 1 94.88 476 ALA B N 1
ATOM 9409 C CA . ALA B 1 476 ? 15.758 7.992 11.992 1 94.88 476 ALA B CA 1
ATOM 9410 C C . ALA B 1 476 ? 16.312 9.375 11.664 1 94.88 476 ALA B C 1
ATOM 9412 O O . ALA B 1 476 ? 16.094 10.328 12.422 1 94.88 476 ALA B O 1
ATOM 9413 N N . THR B 1 477 ? 17.047 9.445 10.578 1 95.31 477 THR B N 1
ATOM 9414 C CA . THR B 1 477 ? 17.578 10.719 10.102 1 95.31 477 THR B CA 1
ATOM 9415 C C . THR B 1 477 ? 16.781 11.211 8.891 1 95.31 477 THR B C 1
ATOM 9417 O O . THR B 1 477 ? 16.406 10.422 8.023 1 95.31 477 THR B O 1
ATOM 9420 N N . PHE B 1 478 ? 16.438 12.453 8.867 1 94.5 478 PHE B N 1
ATOM 9421 C CA . PHE B 1 478 ? 15.703 13.047 7.75 1 94.5 478 PHE B CA 1
ATOM 9422 C C . PHE B 1 478 ? 16.234 14.445 7.445 1 94.5 478 PHE B C 1
ATOM 9424 O O . PHE B 1 478 ? 16.875 15.07 8.289 1 94.5 478 PHE B O 1
ATOM 9431 N N . THR B 1 479 ? 16.078 14.867 6.246 1 95.69 479 THR B N 1
ATOM 9432 C CA . THR B 1 479 ? 16.531 16.172 5.785 1 95.69 479 THR B CA 1
ATOM 9433 C C . THR B 1 479 ? 15.336 17.094 5.523 1 95.69 479 THR B C 1
ATOM 9435 O O . THR B 1 479 ? 14.344 16.672 4.938 1 95.69 479 THR B O 1
ATOM 9438 N N . HIS B 1 480 ? 15.391 18.266 6.062 1 95.5 480 HIS B N 1
ATOM 9439 C CA . HIS B 1 480 ? 14.336 19.266 5.879 1 95.5 480 HIS B CA 1
ATOM 9440 C C . HIS B 1 480 ? 14.93 20.656 5.613 1 95.5 480 HIS B C 1
ATOM 9442 O O . HIS B 1 480 ? 16.109 20.875 5.871 1 95.5 480 HIS B O 1
ATOM 9448 N N . ILE B 1 481 ? 14.109 21.531 5.102 1 96.75 481 ILE B N 1
ATOM 9449 C CA . ILE B 1 481 ? 14.547 22.906 4.895 1 96.75 481 ILE B CA 1
ATOM 9450 C C . ILE B 1 481 ? 14.656 23.625 6.238 1 96.75 481 ILE B C 1
ATOM 9452 O O . ILE B 1 481 ? 13.984 23.25 7.203 1 96.75 481 ILE B O 1
ATOM 9456 N N . GLN B 1 482 ? 15.594 24.516 6.32 1 96.44 482 GLN B N 1
ATOM 9457 C CA . GLN B 1 482 ? 15.836 25.328 7.512 1 96.44 482 GLN B CA 1
ATOM 9458 C C . GLN B 1 482 ? 16.328 26.719 7.145 1 96.44 482 GLN B C 1
ATOM 9460 O O . GLN B 1 482 ? 16.812 26.938 6.031 1 96.44 482 GLN B O 1
ATOM 9465 N N . HIS B 1 483 ? 16.078 27.688 7.957 1 97.19 483 HIS B N 1
ATOM 9466 C CA . HIS B 1 483 ? 16.688 29 7.805 1 97.19 483 HIS B CA 1
ATOM 9467 C C . HIS B 1 483 ? 17.625 29.297 8.961 1 97.19 483 HIS B C 1
ATOM 9469 O O . HIS B 1 483 ? 17.422 28.828 10.086 1 97.19 483 HIS B O 1
ATOM 9475 N N . ALA B 1 484 ? 18.609 30.109 8.695 1 96.94 484 ALA B N 1
ATOM 9476 C CA . ALA B 1 484 ? 19.5 30.594 9.758 1 96.94 484 ALA B CA 1
ATOM 9477 C C . ALA B 1 484 ? 18.766 31.547 10.688 1 96.94 484 ALA B C 1
ATOM 9479 O O . ALA B 1 484 ? 17.891 32.312 10.258 1 96.94 484 ALA B O 1
ATOM 9480 N N . PRO B 1 485 ? 19.125 31.484 12.023 1 96.38 485 PRO B N 1
ATOM 9481 C CA . PRO B 1 485 ? 18.469 32.438 12.945 1 96.38 485 PRO B CA 1
ATOM 9482 C C . PRO B 1 485 ? 18.719 33.875 12.57 1 96.38 485 PRO B C 1
ATOM 9484 O O . PRO B 1 485 ? 19.812 34.25 12.148 1 96.38 485 PRO B O 1
ATOM 9487 N N . TYR B 1 486 ? 17.734 34.688 12.734 1 98.19 486 TYR B N 1
ATOM 9488 C CA . TYR B 1 486 ? 17.844 36.125 12.414 1 98.19 486 TYR B CA 1
ATOM 9489 C C . TYR B 1 486 ? 17.047 36.969 13.398 1 98.19 486 TYR B C 1
ATOM 9491 O O . TYR B 1 486 ? 16.281 36.438 14.211 1 98.19 486 TYR B O 1
ATOM 9499 N N . SER B 1 487 ? 17.25 38.25 13.367 1 98.19 487 SER B N 1
ATOM 9500 C CA . SER B 1 487 ? 16.547 39.188 14.227 1 98.19 487 SER B CA 1
ATOM 9501 C C . SER B 1 487 ? 16.078 40.406 13.445 1 98.19 487 SER B C 1
ATOM 9503 O O . SER B 1 487 ? 16.688 40.781 12.445 1 98.19 487 SER B O 1
ATOM 9505 N N . TYR B 1 488 ? 15.008 40.906 13.883 1 98.5 488 TYR B N 1
ATOM 9506 C CA . TYR B 1 488 ? 14.523 42.188 13.422 1 98.5 488 TYR B CA 1
ATOM 9507 C C . TYR B 1 488 ? 15.062 43.312 14.297 1 98.5 488 TYR B C 1
ATOM 9509 O O . TYR B 1 488 ? 15.172 43.188 15.516 1 98.5 488 TYR B O 1
ATOM 9517 N N . ARG B 1 489 ? 15.406 44.375 13.727 1 98.31 489 ARG B N 1
ATOM 9518 C CA . ARG B 1 489 ? 15.719 45.625 14.414 1 98.31 489 ARG B CA 1
ATOM 9519 C C . ARG B 1 489 ? 14.852 46.781 13.898 1 98.31 489 ARG B C 1
ATOM 9521 O O . ARG B 1 489 ? 15.008 47.219 12.758 1 98.31 489 ARG B O 1
ATOM 9528 N N . ILE B 1 490 ? 13.953 47.25 14.773 1 98.75 490 ILE B N 1
ATOM 9529 C CA . ILE B 1 490 ? 12.984 48.281 14.406 1 98.75 490 ILE B CA 1
ATOM 9530 C C . ILE B 1 490 ? 13.219 49.531 15.25 1 98.75 490 ILE B C 1
ATOM 9532 O O . ILE B 1 490 ? 13.148 49.469 16.484 1 98.75 490 ILE B O 1
ATOM 9536 N N . ARG B 1 491 ? 13.492 50.625 14.648 1 98.56 491 ARG B N 1
ATOM 9537 C CA . ARG B 1 491 ? 13.594 51.906 15.344 1 98.56 491 ARG B CA 1
ATOM 9538 C C . ARG B 1 491 ? 12.289 52.688 15.234 1 98.56 491 ARG B C 1
ATOM 9540 O O . ARG B 1 491 ? 11.805 52.969 14.133 1 98.56 491 ARG B O 1
ATOM 9547 N N . VAL B 1 492 ? 11.766 53 16.391 1 98.56 492 VAL B N 1
ATOM 9548 C CA . VAL B 1 492 ? 10.469 53.656 16.469 1 98.56 492 VAL B CA 1
ATOM 9549 C C . VAL B 1 492 ? 10.594 54.969 17.266 1 98.56 492 VAL B C 1
ATOM 9551 O O . VAL B 1 492 ? 11.297 55 18.281 1 98.56 492 VAL B O 1
ATOM 9554 N N . ASN B 1 493 ? 9.969 56.031 16.734 1 98.12 493 ASN B N 1
ATOM 9555 C CA . ASN B 1 493 ? 9.93 57.281 17.453 1 98.12 493 ASN B CA 1
ATOM 9556 C C . ASN B 1 493 ? 8.523 57.594 17.953 1 98.12 493 ASN B C 1
ATOM 9558 O O . ASN B 1 493 ? 7.598 57.781 17.172 1 98.12 493 ASN B O 1
ATOM 9562 N N . ASN B 1 494 ? 8.375 57.562 19.25 1 98.19 494 ASN B N 1
ATOM 9563 C CA . ASN B 1 494 ? 7.137 58.031 19.875 1 98.19 494 ASN B CA 1
ATOM 9564 C C . ASN B 1 494 ? 7.133 59.562 20.062 1 98.19 494 ASN B C 1
ATOM 9566 O O . ASN B 1 494 ? 7.801 60.062 20.953 1 98.19 494 ASN B O 1
ATOM 9570 N N . ARG B 1 495 ? 6.355 60.125 19.406 1 95.94 495 ARG B N 1
ATOM 9571 C CA . ARG B 1 495 ? 6.34 61.594 19.375 1 95.94 495 ARG B CA 1
ATOM 9572 C C . ARG B 1 495 ? 5.348 62.156 20.391 1 95.94 495 ARG B C 1
ATOM 9574 O O . ARG B 1 495 ? 5.184 63.375 20.5 1 95.94 495 ARG B O 1
ATOM 9581 N N . ALA B 1 496 ? 5.012 61.125 21.031 1 88.88 496 ALA B N 1
ATOM 9582 C CA . ALA B 1 496 ? 4.102 61.562 22.094 1 88.88 496 ALA B CA 1
ATOM 9583 C C . ALA B 1 496 ? 4.871 61.938 23.359 1 88.88 496 ALA B C 1
ATOM 9585 O O . ALA B 1 496 ? 6.016 61.5 23.547 1 88.88 496 ALA B O 1
ATOM 9586 N N . GLY B 1 497 ? 4.605 63.031 24.062 1 89.31 497 GLY B N 1
ATOM 9587 C CA . GLY B 1 497 ? 5.234 63.438 25.312 1 89.31 497 GLY B CA 1
ATOM 9588 C C . GLY B 1 497 ? 5.117 62.375 26.406 1 89.31 497 GLY B C 1
ATOM 9589 O O . GLY B 1 497 ? 5.84 62.438 27.406 1 89.31 497 GLY B O 1
ATOM 9590 N N . ASP B 1 498 ? 4.297 61.281 26.234 1 93.31 498 ASP B N 1
ATOM 9591 C CA . ASP B 1 498 ? 4.059 60.25 27.219 1 93.31 498 ASP B CA 1
ATOM 9592 C C . ASP B 1 498 ? 4.289 58.875 26.625 1 93.31 498 ASP B C 1
ATOM 9594 O O . ASP B 1 498 ? 4.504 58.719 25.422 1 93.31 498 ASP B O 1
ATOM 9598 N N . THR B 1 499 ? 4.281 57.875 27.5 1 95.88 499 THR B N 1
ATOM 9599 C CA . THR B 1 499 ? 4.441 56.5 27.078 1 95.88 499 THR B CA 1
ATOM 9600 C C . THR B 1 499 ? 3.238 56.031 26.25 1 95.88 499 THR B C 1
ATOM 9602 O O . THR B 1 499 ? 2.098 56.406 26.562 1 95.88 499 THR B O 1
ATOM 9605 N N . ARG B 1 500 ? 3.467 55.281 25.156 1 95.88 500 ARG B N 1
ATOM 9606 C CA . ARG B 1 500 ? 2.43 54.688 24.328 1 95.88 500 ARG B CA 1
ATOM 9607 C C . ARG B 1 500 ? 2.623 53.188 24.219 1 95.88 500 ARG B C 1
ATOM 9609 O O . ARG B 1 500 ? 3.752 52.688 24.281 1 95.88 500 ARG B O 1
ATOM 9616 N N . ARG B 1 501 ? 1.558 52.438 24.109 1 94.94 501 ARG B N 1
ATOM 9617 C CA . ARG B 1 501 ? 1.611 51 23.844 1 94.94 501 ARG B CA 1
ATOM 9618 C C . ARG B 1 501 ? 1.235 50.719 22.391 1 94.94 501 ARG B C 1
ATOM 9620 O O . ARG B 1 501 ? 0.294 51.312 21.859 1 94.94 501 ARG B O 1
ATOM 9627 N N . GLY B 1 502 ? 2.033 49.906 21.766 1 96.25 502 GLY B N 1
ATOM 9628 C CA . GLY B 1 502 ? 1.789 49.562 20.375 1 96.25 502 GLY B CA 1
ATOM 9629 C C . GLY B 1 502 ? 1.807 48.062 20.125 1 96.25 502 GLY B C 1
ATOM 9630 O O . GLY B 1 502 ? 2.299 47.281 20.953 1 96.25 502 GLY B O 1
ATOM 9631 N N . THR B 1 503 ? 1.185 47.594 19.078 1 96.5 503 THR B N 1
ATOM 9632 C CA . THR B 1 503 ? 1.283 46.25 18.547 1 96.5 503 THR B CA 1
ATOM 9633 C C . THR B 1 503 ? 2.139 46.219 17.281 1 96.5 503 THR B C 1
ATOM 9635 O O . THR B 1 503 ? 1.791 46.844 16.281 1 96.5 503 THR B O 1
ATOM 9638 N N . VAL B 1 504 ? 3.234 45.5 17.359 1 98.12 504 VAL B N 1
ATOM 9639 C CA . VAL B 1 504 ? 4.105 45.375 16.203 1 98.12 504 VAL B CA 1
ATOM 9640 C C . VAL B 1 504 ? 3.629 44.219 15.328 1 98.12 504 VAL B C 1
ATOM 9642 O O . VAL B 1 504 ? 3.439 43.094 15.828 1 98.12 504 VAL B O 1
ATOM 9645 N N . ARG B 1 505 ? 3.377 44.438 14.086 1 98.19 505 ARG B N 1
ATOM 9646 C CA . ARG B 1 505 ? 2.953 43.438 13.109 1 98.19 505 ARG B CA 1
ATOM 9647 C C . ARG B 1 505 ? 3.969 43.312 11.977 1 98.19 505 ARG B C 1
ATOM 9649 O O . ARG B 1 505 ? 4.297 44.312 11.32 1 98.19 505 ARG B O 1
ATOM 9656 N N . ILE B 1 506 ? 4.48 42.156 11.805 1 98.62 506 ILE B N 1
ATOM 9657 C CA . ILE B 1 506 ? 5.5 41.938 10.789 1 98.62 506 ILE B CA 1
ATOM 9658 C C . ILE B 1 506 ? 4.988 40.906 9.758 1 98.62 506 ILE B C 1
ATOM 9660 O O . ILE B 1 506 ? 4.508 39.844 10.117 1 98.62 506 ILE B O 1
ATOM 9664 N N . PHE B 1 507 ? 5.035 41.25 8.461 1 98.69 507 PHE B N 1
ATOM 9665 C CA . PHE B 1 507 ? 4.656 40.406 7.336 1 98.69 507 PHE B CA 1
ATOM 9666 C C . PHE B 1 507 ? 5.777 40.375 6.301 1 98.69 507 PHE B C 1
ATOM 9668 O O . PHE B 1 507 ? 6.672 41.219 6.305 1 98.69 507 PHE B O 1
ATOM 9675 N N . PHE B 1 508 ? 5.77 39.375 5.504 1 98.44 508 PHE B N 1
ATOM 9676 C CA . PHE B 1 508 ? 6.512 39.469 4.25 1 98.44 508 PHE B CA 1
ATOM 9677 C C . PHE B 1 508 ? 5.645 39 3.084 1 98.44 508 PHE B C 1
ATOM 9679 O O . PHE B 1 508 ? 4.617 38.344 3.283 1 98.44 508 PHE B O 1
ATOM 9686 N N . GLY B 1 509 ? 5.93 39.406 1.887 1 98.25 509 GLY B N 1
ATOM 9687 C CA . GLY B 1 509 ? 5.238 39 0.67 1 98.25 509 GLY B CA 1
ATOM 9688 C C . GLY B 1 509 ? 6.141 38.969 -0.548 1 98.25 509 GLY B C 1
ATOM 9689 O O . GLY B 1 509 ? 7.211 39.594 -0.548 1 98.25 509 GLY B O 1
ATOM 9690 N N . PRO B 1 510 ? 5.719 38.219 -1.492 1 98.25 510 PRO B N 1
ATOM 9691 C CA . PRO B 1 510 ? 6.512 38.188 -2.723 1 98.25 510 PRO B CA 1
ATOM 9692 C C . PRO B 1 510 ? 6.383 39.438 -3.557 1 98.25 510 PRO B C 1
ATOM 9694 O O . PRO B 1 510 ? 5.289 40 -3.664 1 98.25 510 PRO B O 1
ATOM 9697 N N . LYS B 1 511 ? 7.496 39.875 -4.09 1 96.62 511 LYS B N 1
ATOM 9698 C CA . LYS B 1 511 ? 7.496 41.031 -4.984 1 96.62 511 LYS B CA 1
ATOM 9699 C C . LYS B 1 511 ? 7.094 40.625 -6.402 1 96.62 511 LYS B C 1
ATOM 9701 O O . LYS B 1 511 ? 6.453 41.406 -7.117 1 96.62 511 LYS B O 1
ATOM 9706 N N . THR B 1 512 ? 7.539 39.438 -6.789 1 97.31 512 THR B N 1
ATOM 9707 C CA . THR B 1 512 ? 7.348 38.969 -8.156 1 97.31 512 THR B CA 1
ATOM 9708 C C . THR B 1 512 ? 6.785 37.562 -8.156 1 97.31 512 THR B C 1
ATOM 9710 O O . THR B 1 512 ? 6.812 36.875 -7.133 1 97.31 512 THR B O 1
ATOM 9713 N N . ASN B 1 513 ? 6.191 37.219 -9.281 1 97.19 513 ASN B N 1
ATOM 9714 C CA . ASN B 1 513 ? 5.777 35.812 -9.484 1 97.19 513 ASN B CA 1
ATOM 9715 C C . ASN B 1 513 ? 6.938 34.969 -9.961 1 97.19 513 ASN B C 1
ATOM 9717 O O . ASN B 1 513 ? 8.102 35.375 -9.875 1 97.19 513 ASN B O 1
ATOM 9721 N N . GLU B 1 514 ? 6.645 33.75 -10.398 1 95.69 514 GLU B N 1
ATOM 9722 C CA . GLU B 1 514 ? 7.664 32.75 -10.758 1 95.69 514 GLU B CA 1
ATOM 9723 C C . GLU B 1 514 ? 8.422 33.188 -12.008 1 95.69 514 GLU B C 1
ATOM 9725 O O . GLU B 1 514 ? 9.539 32.75 -12.258 1 95.69 514 GLU B O 1
ATOM 9730 N N . ARG B 1 515 ? 7.844 34.094 -12.828 1 95.88 515 ARG B N 1
ATOM 9731 C CA . ARG B 1 515 ? 8.461 34.562 -14.062 1 95.88 515 ARG B CA 1
ATOM 9732 C C . ARG B 1 515 ? 9.234 35.844 -13.828 1 95.88 515 ARG B C 1
ATOM 9734 O O . ARG B 1 515 ? 9.734 36.469 -14.781 1 95.88 515 ARG B O 1
ATOM 9741 N N . GLY B 1 516 ? 9.188 36.375 -12.625 1 94.56 516 GLY B N 1
ATOM 9742 C CA . GLY B 1 516 ? 9.891 37.594 -12.312 1 94.56 516 GLY B CA 1
ATOM 9743 C C . GLY B 1 516 ? 9.062 38.844 -12.555 1 94.56 516 GLY B C 1
ATOM 9744 O O . GLY B 1 516 ? 9.578 39.969 -12.5 1 94.56 516 GLY B O 1
ATOM 9745 N N . GLN B 1 517 ? 7.84 38.656 -12.789 1 96.94 517 GLN B N 1
ATOM 9746 C CA . GLN B 1 517 ? 6.953 39.812 -13 1 96.94 517 GLN B CA 1
ATOM 9747 C C . GLN B 1 517 ? 6.453 40.375 -11.672 1 96.94 517 GLN B C 1
ATOM 9749 O O . GLN B 1 517 ? 6.027 39.625 -10.797 1 96.94 517 GLN B O 1
ATOM 9754 N N . THR B 1 518 ? 6.449 41.656 -11.539 1 96.75 518 THR B N 1
ATOM 9755 C CA . THR B 1 518 ? 5.984 42.312 -10.312 1 96.75 518 THR B CA 1
ATOM 9756 C C . THR B 1 518 ? 4.504 42.031 -10.086 1 96.75 518 THR B C 1
ATOM 9758 O O . THR B 1 518 ? 3.689 42.188 -11 1 96.75 518 THR B O 1
ATOM 9761 N N . LEU B 1 519 ? 4.184 41.719 -8.906 1 97.25 519 LEU B N 1
ATOM 9762 C CA . LEU B 1 519 ? 2.793 41.469 -8.562 1 97.25 519 LEU B CA 1
ATOM 9763 C C . LEU B 1 519 ? 2.035 42.75 -8.312 1 97.25 519 LEU B C 1
ATOM 9765 O O . LEU B 1 519 ? 2.531 43.656 -7.613 1 97.25 519 LEU B O 1
ATOM 9769 N N . PRO B 1 520 ? 0.85 42.875 -8.922 1 95.75 520 PRO B N 1
ATOM 9770 C CA . PRO B 1 520 ? 0.009 44 -8.469 1 95.75 520 PRO B CA 1
ATOM 9771 C C . PRO B 1 520 ? -0.322 43.906 -6.977 1 95.75 520 PRO B C 1
ATOM 9773 O O . PRO B 1 520 ? -0.422 42.812 -6.426 1 95.75 520 PRO B O 1
ATOM 9776 N N . PHE B 1 521 ? -0.522 45.031 -6.387 1 96.88 521 PHE B N 1
ATOM 9777 C CA . PHE B 1 521 ? -0.711 45.062 -4.941 1 96.88 521 PHE B CA 1
ATOM 9778 C C . PHE B 1 521 ? -1.923 44.219 -4.539 1 96.88 521 PHE B C 1
ATOM 9780 O O . PHE B 1 521 ? -1.923 43.594 -3.482 1 96.88 521 PHE B O 1
ATOM 9787 N N . ARG B 1 522 ? -2.908 44.219 -5.359 1 95.25 522 ARG B N 1
ATOM 9788 C CA . ARG B 1 522 ? -4.117 43.438 -5.078 1 95.25 522 ARG B CA 1
ATOM 9789 C C . ARG B 1 522 ? -3.789 41.969 -4.887 1 95.25 522 ARG B C 1
ATOM 9791 O O . ARG B 1 522 ? -4.391 41.281 -4.043 1 95.25 522 ARG B O 1
ATOM 9798 N N . GLU B 1 523 ? -2.863 41.5 -5.629 1 95.38 523 GLU B N 1
ATOM 9799 C CA . GLU B 1 523 ? -2.428 40.094 -5.527 1 95.38 523 GLU B CA 1
ATOM 9800 C C . GLU B 1 523 ? -1.409 39.906 -4.406 1 95.38 523 GLU B C 1
ATOM 9802 O O . GLU B 1 523 ? -1.485 38.969 -3.637 1 95.38 523 GLU B O 1
ATOM 9807 N N . GLN B 1 524 ? -0.489 40.812 -4.352 1 98.06 524 GLN B N 1
ATOM 9808 C CA . GLN B 1 524 ? 0.538 40.719 -3.316 1 98.06 524 GLN B CA 1
ATOM 9809 C C . GLN B 1 524 ? -0.081 40.781 -1.922 1 98.06 524 GLN B C 1
ATOM 9811 O O . GLN B 1 524 ? 0.368 40.062 -1.019 1 98.06 524 GLN B O 1
ATOM 9816 N N . ARG B 1 525 ? -1.068 41.594 -1.745 1 97.25 525 ARG B N 1
ATOM 9817 C CA . ARG B 1 525 ? -1.765 41.75 -0.472 1 97.25 525 ARG B CA 1
ATOM 9818 C C . ARG B 1 525 ? -2.273 40.406 0.038 1 97.25 525 ARG B C 1
ATOM 9820 O O . ARG B 1 525 ? -2.115 40.094 1.218 1 97.25 525 ARG B O 1
ATOM 9827 N N . ARG B 1 526 ? -2.854 39.656 -0.854 1 96.56 526 ARG B N 1
ATOM 9828 C CA . ARG B 1 526 ? -3.418 38.344 -0.516 1 96.56 526 ARG B CA 1
ATOM 9829 C C . ARG B 1 526 ? -2.32 37.344 -0.151 1 96.56 526 ARG B C 1
ATOM 9831 O O . ARG B 1 526 ? -2.561 36.406 0.594 1 96.56 526 ARG B O 1
ATOM 9838 N N . LEU B 1 527 ? -1.086 37.594 -0.597 1 98.5 527 LEU B N 1
ATOM 9839 C CA . LEU B 1 527 ? 0.024 36.656 -0.395 1 98.5 527 LEU B CA 1
ATOM 9840 C C . LEU B 1 527 ? 0.889 37.094 0.781 1 98.5 527 LEU B C 1
ATOM 9842 O O . LEU B 1 527 ? 1.914 36.469 1.07 1 98.5 527 LEU B O 1
ATOM 9846 N N . MET B 1 528 ? 0.487 38.188 1.499 1 98.62 528 MET B N 1
ATOM 9847 C CA . MET B 1 528 ? 1.247 38.625 2.67 1 98.62 528 MET B CA 1
ATOM 9848 C C . MET B 1 528 ? 1.181 37.562 3.775 1 98.62 528 MET B C 1
ATOM 9850 O O . MET B 1 528 ? 0.097 37.094 4.125 1 98.62 528 MET B O 1
ATOM 9854 N N . VAL B 1 529 ? 2.326 37.156 4.305 1 98.5 529 VAL B N 1
ATOM 9855 C CA . VAL B 1 529 ? 2.447 36.125 5.332 1 98.5 529 VAL B CA 1
ATOM 9856 C C . VAL B 1 529 ? 2.852 36.781 6.656 1 98.5 529 VAL B C 1
ATOM 9858 O O . VAL B 1 529 ? 3.836 37.5 6.723 1 98.5 529 VAL B O 1
ATOM 9861 N N . GLU B 1 530 ? 2.092 36.469 7.68 1 98 530 GLU B N 1
ATOM 9862 C CA . GLU B 1 530 ? 2.406 37 9.016 1 98 530 GLU B CA 1
ATOM 9863 C C . GLU B 1 530 ? 3.605 36.25 9.609 1 98 530 GLU B C 1
ATOM 9865 O O . GLU B 1 530 ? 3.613 35.031 9.688 1 98 530 GLU B O 1
ATOM 9870 N N . LEU B 1 531 ? 4.609 37 10.008 1 97.75 531 LEU B N 1
ATOM 9871 C CA . LEU B 1 531 ? 5.816 36.438 10.594 1 97.75 531 LEU B CA 1
ATOM 9872 C C . LEU B 1 531 ? 5.789 36.562 12.117 1 97.75 531 LEU B C 1
ATOM 9874 O O . LEU B 1 531 ? 6.387 35.719 12.82 1 97.75 531 LEU B O 1
ATOM 9878 N N . ASP B 1 532 ? 5.184 37.656 12.531 1 96.56 532 ASP B N 1
ATOM 9879 C CA . ASP B 1 532 ? 5.184 37.906 13.969 1 96.56 532 ASP B CA 1
ATOM 9880 C C . ASP B 1 532 ? 4.176 38.969 14.336 1 96.56 532 ASP B C 1
ATOM 9882 O O . ASP B 1 532 ? 3.783 39.781 13.484 1 96.56 532 ASP B O 1
ATOM 9886 N N . LYS B 1 533 ? 3.697 38.938 15.531 1 95.88 533 LYS B N 1
ATOM 9887 C CA . LYS B 1 533 ? 2.818 39.938 16.141 1 95.88 533 LYS B CA 1
ATOM 9888 C C . LYS B 1 533 ? 3.023 40 17.656 1 95.88 533 LYS B C 1
ATOM 9890 O O . LYS B 1 533 ? 2.836 39 18.359 1 95.88 533 LYS B O 1
ATOM 9895 N N . PHE B 1 534 ? 3.438 41.125 18.172 1 93 534 PHE B N 1
ATOM 9896 C CA . PHE B 1 534 ? 3.695 41.25 19.594 1 93 534 PHE B CA 1
ATOM 9897 C C . PHE B 1 534 ? 3.463 42.688 20.062 1 93 534 PHE B C 1
ATOM 9899 O O . PHE B 1 534 ? 3.4 43.594 19.25 1 93 534 PHE B O 1
ATOM 9906 N N . THR B 1 535 ? 3.322 42.844 21.344 1 93.06 535 THR B N 1
ATOM 9907 C CA . THR B 1 535 ? 3.059 44.156 21.922 1 93.06 535 THR B CA 1
ATOM 9908 C C . THR B 1 535 ? 4.332 44.75 22.516 1 93.06 535 THR B C 1
ATOM 9910 O O . THR B 1 535 ? 5.246 44.031 22.891 1 93.06 535 THR B O 1
ATOM 9913 N N . VAL B 1 536 ? 4.383 46.125 22.484 1 95.31 536 VAL B N 1
ATOM 9914 C CA . VAL B 1 536 ? 5.547 46.844 23.031 1 95.31 536 VAL B CA 1
ATOM 9915 C C . VAL B 1 536 ? 5.094 48.094 23.781 1 95.31 536 VAL B C 1
ATOM 9917 O O . VAL B 1 536 ? 4.031 48.625 23.484 1 95.31 536 VAL B O 1
ATOM 9920 N N . THR B 1 537 ? 5.832 48.375 24.734 1 95.75 537 THR B N 1
ATOM 9921 C CA . THR B 1 537 ? 5.73 49.688 25.391 1 95.75 537 THR B CA 1
ATOM 9922 C C . THR B 1 537 ? 6.77 50.656 24.828 1 95.75 537 THR B C 1
ATOM 9924 O O . THR B 1 537 ? 7.969 50.344 24.828 1 95.75 537 THR B O 1
ATOM 9927 N N . LEU B 1 538 ? 6.309 51.812 24.312 1 97.69 538 LEU B N 1
ATOM 9928 C CA . LEU B 1 538 ? 7.172 52.812 23.672 1 97.69 538 LEU B CA 1
ATOM 9929 C C . LEU B 1 538 ? 7.332 54.031 24.562 1 97.69 538 LEU B C 1
ATOM 9931 O O . LEU B 1 538 ? 6.359 54.75 24.844 1 97.69 538 LEU B O 1
ATOM 9935 N N . ASN B 1 539 ? 8.57 54.281 24.938 1 97.5 539 ASN B N 1
ATOM 9936 C CA . ASN B 1 539 ? 8.875 55.531 25.656 1 97.5 539 ASN B CA 1
ATOM 9937 C C . ASN B 1 539 ? 8.875 56.719 24.734 1 97.5 539 ASN B C 1
ATOM 9939 O O . ASN B 1 539 ? 8.969 56.562 23.5 1 97.5 539 ASN B O 1
ATOM 9943 N N . ALA B 1 540 ? 8.758 57.875 25.422 1 97.19 540 ALA B N 1
ATOM 9944 C CA . ALA B 1 540 ? 8.828 59.062 24.609 1 97.19 540 ALA B CA 1
ATOM 9945 C C . ALA B 1 540 ? 10.172 59.188 23.891 1 97.19 540 ALA B C 1
ATOM 9947 O O . ALA B 1 540 ? 11.219 58.875 24.484 1 97.19 540 ALA B O 1
ATOM 9948 N N . GLY B 1 541 ? 10.102 59.531 22.656 1 97.19 541 GLY B N 1
ATOM 9949 C CA . GLY B 1 541 ? 11.32 59.656 21.875 1 97.19 541 GLY B CA 1
ATOM 9950 C C . GLY B 1 541 ? 11.695 58.375 21.156 1 97.19 541 GLY B C 1
ATOM 9951 O O . GLY B 1 541 ? 10.82 57.656 20.703 1 97.19 541 GLY B O 1
ATOM 9952 N N . ALA B 1 542 ? 12.953 58.25 20.984 1 97.5 542 ALA B N 1
ATOM 9953 C CA . ALA B 1 542 ? 13.477 57.156 20.172 1 97.5 542 ALA B CA 1
ATOM 9954 C C . ALA B 1 542 ? 13.469 55.844 20.953 1 97.5 542 ALA B C 1
ATOM 9956 O O . ALA B 1 542 ? 13.875 55.812 22.125 1 97.5 542 ALA B O 1
ATOM 9957 N N . ASN B 1 543 ? 12.914 54.75 20.375 1 98.25 543 ASN B N 1
ATOM 9958 C CA . ASN B 1 543 ? 12.898 53.406 20.906 1 98.25 543 ASN B CA 1
ATOM 9959 C C . ASN B 1 543 ? 13.5 52.406 19.906 1 98.25 543 ASN B C 1
ATOM 9961 O O . ASN B 1 543 ? 13.297 52.531 18.703 1 98.25 543 ASN B O 1
ATOM 9965 N N . THR B 1 544 ? 14.258 51.469 20.344 1 98.12 544 THR B N 1
ATOM 9966 C CA . THR B 1 544 ? 14.766 50.375 19.516 1 98.12 544 THR B CA 1
ATOM 9967 C C . THR B 1 544 ? 14.18 49.031 19.938 1 98.12 544 THR B C 1
ATOM 9969 O O . THR B 1 544 ? 14.367 48.625 21.094 1 98.12 544 THR B O 1
ATOM 9972 N N . ILE B 1 545 ? 13.5 48.406 19.047 1 98.19 545 ILE B N 1
ATOM 9973 C CA . ILE B 1 545 ? 12.906 47.094 19.297 1 98.19 545 ILE B CA 1
ATOM 9974 C C . ILE B 1 545 ? 13.734 46 18.594 1 98.19 545 ILE B C 1
ATOM 9976 O O . ILE B 1 545 ? 13.93 46.062 17.391 1 98.19 545 ILE B O 1
ATOM 9980 N N . VAL B 1 546 ? 14.266 45.094 19.328 1 97.69 546 VAL B N 1
ATOM 9981 C CA . VAL B 1 546 ? 14.953 43.938 18.797 1 97.69 546 VAL B CA 1
ATOM 9982 C C . VAL B 1 546 ? 14.125 42.688 19.047 1 97.69 546 VAL B C 1
ATOM 9984 O O . VAL B 1 546 ? 13.68 42.438 20.172 1 97.69 546 VAL B O 1
ATOM 9987 N N . ARG B 1 547 ? 13.805 41.906 18 1 97.06 547 ARG B N 1
ATOM 9988 C CA . ARG B 1 547 ? 12.961 40.719 18.047 1 97.06 547 ARG B CA 1
ATOM 9989 C C . ARG B 1 547 ? 13.594 39.562 17.281 1 97.06 547 ARG B C 1
ATOM 9991 O O . ARG B 1 547 ? 13.922 39.688 16.094 1 97.06 547 ARG B O 1
ATOM 9998 N N . ARG B 1 548 ? 13.781 38.438 17.969 1 96.44 548 ARG B N 1
ATOM 9999 C CA . ARG B 1 548 ? 14.383 37.25 17.328 1 96.44 548 ARG B CA 1
ATOM 10000 C C . ARG B 1 548 ? 13.336 36.438 16.594 1 96.44 548 ARG B C 1
ATOM 10002 O O . ARG B 1 548 ? 12.164 36.438 16.969 1 96.44 548 ARG B O 1
ATOM 10009 N N . SER B 1 549 ? 13.875 35.75 15.586 1 95.12 549 SER B N 1
ATOM 10010 C CA . SER B 1 549 ? 12.969 34.906 14.797 1 95.12 549 SER B CA 1
ATOM 10011 C C . SER B 1 549 ? 12.359 33.812 15.648 1 95.12 549 SER B C 1
ATOM 10013 O O . SER B 1 549 ? 11.234 33.344 15.391 1 95.12 549 SER B O 1
ATOM 10015 N N . ASP B 1 550 ? 13.039 33.219 16.688 1 91.44 550 ASP B N 1
ATOM 10016 C CA . ASP B 1 550 ? 12.547 32.125 17.484 1 91.44 550 ASP B CA 1
ATOM 10017 C C . ASP B 1 550 ? 11.516 32.594 18.516 1 91.44 550 ASP B C 1
ATOM 10019 O O . ASP B 1 550 ? 10.898 31.766 19.203 1 91.44 550 ASP B O 1
ATOM 10023 N N . GLN B 1 551 ? 11.234 33.875 18.531 1 91.44 551 GLN B N 1
ATOM 10024 C CA . GLN B 1 551 ? 10.227 34.469 19.422 1 91.44 551 GLN B CA 1
ATOM 10025 C C . GLN B 1 551 ? 8.914 34.688 18.672 1 91.44 551 GLN B C 1
ATOM 10027 O O . GLN B 1 551 ? 7.977 35.281 19.234 1 91.44 551 GLN B O 1
ATOM 10032 N N . SER B 1 552 ? 8.859 34.281 17.453 1 93.56 552 SER B N 1
ATOM 10033 C CA . SER B 1 552 ? 7.688 34.531 16.625 1 93.56 552 SER B CA 1
ATOM 10034 C C . SER B 1 552 ? 6.418 34 17.281 1 93.56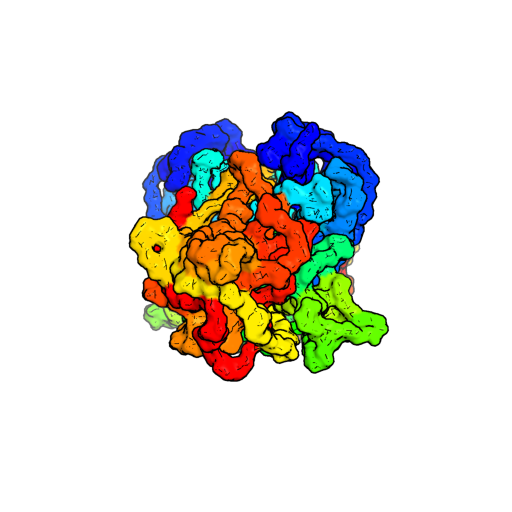 552 SER B C 1
ATOM 10036 O O . SER B 1 552 ? 6.41 32.906 17.844 1 93.56 552 SER B O 1
ATOM 10038 N N . SER B 1 553 ? 5.348 34.781 17.219 1 91.12 553 SER B N 1
ATOM 10039 C CA . SER B 1 553 ? 4.055 34.406 17.781 1 91.12 553 SER B CA 1
ATOM 10040 C C . SER B 1 553 ? 3.283 33.469 16.844 1 91.12 553 SER B C 1
ATOM 10042 O O . SER B 1 553 ? 2.143 33.125 17.125 1 91.12 553 SER B O 1
ATOM 10044 N N . VAL B 1 554 ? 3.898 33.156 15.758 1 92.56 554 VAL B N 1
ATOM 10045 C CA . VAL B 1 554 ? 3.262 32.312 14.758 1 92.56 554 VAL B CA 1
ATOM 10046 C C . VAL B 1 554 ? 3.758 30.875 14.906 1 92.56 554 VAL B C 1
ATOM 10048 O O . VAL B 1 554 ? 3.027 29.922 14.617 1 92.56 554 VAL B O 1
ATOM 10051 N N . SER B 1 555 ? 4.965 30.688 15.367 1 91.19 555 SER B N 1
ATOM 10052 C CA . SER B 1 555 ? 5.621 29.391 15.242 1 91.19 555 SER B CA 1
ATOM 10053 C C . SER B 1 555 ? 5.832 28.75 16.609 1 91.19 555 SER B C 1
ATOM 10055 O O . SER B 1 555 ? 5.695 29.406 17.641 1 91.19 555 SER B O 1
ATOM 10057 N N . ILE B 1 556 ? 6.027 27.453 16.594 1 88.19 556 ILE B N 1
ATOM 10058 C CA . ILE B 1 556 ? 6.484 26.688 17.75 1 88.19 556 ILE B CA 1
ATOM 10059 C C . ILE B 1 556 ? 7.938 26.25 17.547 1 88.19 556 ILE B C 1
ATOM 10061 O O . ILE B 1 556 ? 8.383 26.078 16.406 1 88.19 556 ILE B O 1
ATOM 10065 N N . PRO B 1 557 ? 8.602 26.125 18.609 1 84.06 557 PRO B N 1
ATOM 10066 C CA . PRO B 1 557 ? 10.008 25.734 18.484 1 84.06 557 PRO B CA 1
ATOM 10067 C C . PRO B 1 557 ? 10.195 24.344 17.875 1 84.06 557 PRO B C 1
ATOM 10069 O O . PRO B 1 557 ? 9.312 23.484 18.016 1 84.06 557 PRO B O 1
ATOM 10072 N N . TYR B 1 558 ? 11.344 24.188 17.281 1 79.5 558 TYR B N 1
ATOM 10073 C CA . TYR B 1 558 ? 11.711 22.938 16.641 1 79.5 558 TYR B CA 1
ATOM 10074 C C . TYR B 1 558 ? 11.625 21.766 17.609 1 79.5 558 TYR B C 1
ATOM 10076 O O . TYR B 1 558 ? 11.148 20.688 17.25 1 79.5 558 TYR B O 1
ATOM 10084 N N . GLU B 1 559 ? 12 21.953 18.797 1 76.62 559 GLU B N 1
ATOM 10085 C CA . GLU B 1 559 ? 12.062 20.891 19.797 1 76.62 559 GLU B CA 1
ATOM 10086 C C . GLU B 1 559 ? 10.664 20.375 20.156 1 76.62 559 GLU B C 1
ATOM 10088 O O . GLU B 1 559 ? 10.5 19.203 20.5 1 76.62 559 GLU B O 1
ATOM 10093 N N . ARG B 1 560 ? 9.766 21.172 19.938 1 76.25 560 ARG B N 1
ATOM 10094 C CA . ARG B 1 560 ? 8.391 20.781 20.219 1 76.25 560 ARG B CA 1
ATOM 10095 C C . ARG B 1 560 ? 7.805 19.969 19.062 1 76.25 560 ARG B C 1
ATOM 10097 O O . ARG B 1 560 ? 6.918 19.141 19.281 1 76.25 560 ARG B O 1
ATOM 10104 N N . THR B 1 561 ? 8.367 20.266 18.016 1 73.19 561 THR B N 1
ATOM 10105 C CA . THR B 1 561 ? 7.883 19.531 16.844 1 73.19 561 THR B CA 1
ATOM 10106 C C . THR B 1 561 ? 8.469 18.125 16.797 1 73.19 561 THR B C 1
ATOM 10108 O O . THR B 1 561 ? 7.75 17.156 16.531 1 73.19 561 THR B O 1
ATOM 10111 N N . PHE B 1 562 ? 9.719 17.938 17.141 1 71.81 562 PHE B N 1
ATOM 10112 C CA . PHE B 1 562 ? 10.398 16.688 16.844 1 71.81 562 PHE B CA 1
ATOM 10113 C C . PHE B 1 562 ? 10.945 16.031 18.109 1 71.81 562 PHE B C 1
ATOM 10115 O O . PHE B 1 562 ? 11.344 14.867 18.094 1 71.81 562 PHE B O 1
ATOM 10122 N N . ARG B 1 563 ? 11.094 16.688 19.062 1 64.31 563 ARG B N 1
ATOM 10123 C CA . ARG B 1 563 ? 11.719 16.047 20.219 1 64.31 563 ARG B CA 1
ATOM 10124 C C . ARG B 1 563 ? 10.695 15.258 21.031 1 64.31 563 ARG B C 1
ATOM 10126 O O . ARG B 1 563 ? 9.523 15.633 21.109 1 64.31 563 ARG B O 1
ATOM 10133 N N . ASN B 1 564 ? 11.266 14.125 21.375 1 58 564 ASN B N 1
ATOM 10134 C CA . ASN B 1 564 ? 10.516 13.188 22.188 1 58 564 ASN B CA 1
ATOM 10135 C C . ASN B 1 564 ? 10.133 13.789 23.547 1 58 564 ASN B C 1
ATOM 10137 O O . ASN B 1 564 ? 11 14.242 24.297 1 58 564 ASN B O 1
ATOM 10141 N N . VAL B 1 565 ? 8.859 13.977 23.719 1 46.31 565 VAL B N 1
ATOM 10142 C CA . VAL B 1 565 ? 8.328 14.562 24.953 1 46.31 565 VAL B CA 1
ATOM 10143 C C . VAL B 1 565 ? 8.992 13.914 26.156 1 46.31 565 VAL B C 1
ATOM 10145 O O . VAL B 1 565 ? 9.281 14.586 27.156 1 46.31 565 VAL B O 1
ATOM 10148 N N . ALA B 1 566 ? 9.219 12.531 26.094 1 49.78 566 ALA B N 1
ATOM 10149 C CA . ALA B 1 566 ? 9.773 11.859 27.266 1 49.78 566 ALA B CA 1
ATOM 10150 C C . ALA B 1 566 ? 11.227 12.273 27.5 1 49.78 566 ALA B C 1
ATOM 10152 O O . ALA B 1 566 ? 11.711 12.258 28.641 1 49.78 566 ALA B O 1
ATOM 10153 N N . ALA B 1 567 ? 12 12.453 26.406 1 48.19 567 ALA B N 1
ATOM 10154 C CA . ALA B 1 567 ? 13.414 12.781 26.547 1 48.19 567 ALA B CA 1
ATOM 10155 C C . ALA B 1 567 ? 13.594 14.211 27.047 1 48.19 567 ALA B C 1
ATOM 10157 O O . ALA B 1 567 ? 14.695 14.594 27.469 1 48.19 567 ALA B O 1
ATOM 10158 N N . SER B 1 568 ? 12.641 14.992 26.781 1 42.88 568 SER B N 1
ATOM 10159 C CA . SER B 1 568 ? 12.766 16.375 27.203 1 42.88 568 SER B CA 1
ATOM 10160 C C . SER B 1 568 ? 12.539 16.516 28.703 1 42.88 568 SER B C 1
ATOM 10162 O O . SER B 1 568 ? 11.43 16.828 29.156 1 42.88 568 SER B O 1
ATOM 10164 N N . SER B 1 569 ? 12.852 15.516 29.453 1 38.84 569 SER B N 1
ATOM 10165 C CA . SER B 1 569 ? 12.789 15.844 30.875 1 38.84 569 SER B CA 1
ATOM 10166 C C . SER B 1 569 ? 13.469 17.188 31.172 1 38.84 569 SER B C 1
ATOM 10168 O O . SER B 1 569 ? 14.125 17.344 32.188 1 38.84 569 SER B O 1
ATOM 10170 N N . LEU B 1 570 ? 14.016 17.859 30.25 1 38.69 570 LEU B N 1
ATOM 10171 C CA . LEU B 1 570 ? 14.594 19.094 30.781 1 38.69 570 LEU B CA 1
ATOM 10172 C C . LEU B 1 570 ? 13.641 19.766 31.781 1 38.69 570 LEU B C 1
ATOM 10174 O O . LEU B 1 570 ? 12.445 19.453 31.797 1 38.69 570 LEU B O 1
ATOM 10178 N N . THR B 1 571 ? 14.234 20.922 32.562 1 36.56 571 THR B N 1
ATOM 10179 C CA . THR B 1 571 ? 13.703 21.766 33.625 1 36.56 571 THR B CA 1
ATOM 10180 C C . THR B 1 571 ? 12.227 22.062 33.375 1 36.56 571 THR B C 1
ATOM 10182 O O . THR B 1 571 ? 11.773 22.109 32.219 1 36.56 571 THR B O 1
ATOM 10185 N N . GLN B 1 572 ? 11.305 22 34.469 1 37.34 572 GLN B N 1
ATOM 10186 C CA . GLN B 1 572 ? 9.953 22.359 34.906 1 37.34 572 GLN B CA 1
ATOM 10187 C C . GLN B 1 572 ? 9.375 23.469 34.031 1 37.34 572 GLN B C 1
ATOM 10189 O O . GLN B 1 572 ? 8.414 24.141 34.438 1 37.34 572 GLN B O 1
ATOM 10194 N N . ASN B 1 573 ? 10.125 24.156 33.219 1 34.75 573 ASN B N 1
ATOM 10195 C CA . ASN B 1 573 ? 9.391 25.375 32.906 1 34.75 573 ASN B CA 1
ATOM 10196 C C . ASN B 1 573 ? 8.031 25.078 32.281 1 34.75 573 ASN B C 1
ATOM 10198 O O . ASN B 1 573 ? 7.625 23.906 32.219 1 34.75 573 ASN B O 1
ATOM 10202 N N . GLU B 1 574 ? 7.695 25.828 30.938 1 40.34 574 GLU B N 1
ATOM 10203 C CA . GLU B 1 574 ? 6.445 26.391 30.438 1 40.34 574 GLU B CA 1
ATOM 10204 C C . GLU B 1 574 ? 5.539 25.312 29.859 1 40.34 574 GLU B C 1
ATOM 10206 O O . GLU B 1 574 ? 6.016 24.359 29.234 1 40.34 574 GLU B O 1
ATOM 10211 N N . ALA B 1 575 ? 4.359 25.328 30.312 1 45.34 575 ALA B N 1
ATOM 10212 C CA . ALA B 1 575 ? 3.117 24.641 29.969 1 45.34 575 ALA B CA 1
ATOM 10213 C C . ALA B 1 575 ? 3.043 24.344 28.484 1 45.34 575 ALA B C 1
ATOM 10215 O O . ALA B 1 575 ? 3.004 25.266 27.656 1 45.34 575 ALA B O 1
ATOM 10216 N N . PHE B 1 576 ? 3.328 23.234 28.047 1 44.44 576 PHE B N 1
ATOM 10217 C CA . PHE B 1 576 ? 3.639 22.75 26.703 1 44.44 576 PHE B CA 1
ATOM 10218 C C . PHE B 1 576 ? 2.365 22.531 25.891 1 44.44 576 PHE B C 1
ATOM 10220 O O . PHE B 1 576 ? 2.373 22.656 24.672 1 44.44 576 PHE B O 1
ATOM 10227 N N . GLN B 1 577 ? 1.141 22.203 26.422 1 48.09 577 GLN B N 1
ATOM 10228 C CA . GLN B 1 577 ? 0.179 21.391 25.688 1 48.09 577 GLN B CA 1
ATOM 10229 C C . GLN B 1 577 ? -0.517 22.219 24.594 1 48.09 577 GLN B C 1
ATOM 10231 O O . GLN B 1 577 ? -0.476 21.859 23.422 1 48.09 577 GLN B O 1
ATOM 10236 N N . PHE B 1 578 ? -1.366 23.188 25.047 1 48.75 578 PHE B N 1
ATOM 10237 C CA . PHE B 1 578 ? -1.978 24.109 24.094 1 48.75 578 PHE B CA 1
ATOM 10238 C C . PHE B 1 578 ? -0.911 24.859 23.297 1 48.75 578 PHE B C 1
ATOM 10240 O O . PHE B 1 578 ? -1.121 25.203 22.141 1 48.75 578 PHE B O 1
ATOM 10247 N N . CYS B 1 579 ? 0.237 24.469 23.859 1 61.66 579 CYS B N 1
ATOM 10248 C CA . CYS B 1 579 ? 1.383 25.266 23.438 1 61.66 579 CYS B CA 1
ATOM 10249 C C . CYS B 1 579 ? 2.096 24.609 22.266 1 61.66 579 CYS B C 1
ATOM 10251 O O . CYS B 1 579 ? 2.973 25.219 21.641 1 61.66 579 CYS B O 1
ATOM 10253 N N . ASN B 1 580 ? 1.427 23.5 21.812 1 69.5 580 ASN B N 1
ATOM 10254 C CA . ASN B 1 580 ? 2.125 22.859 20.703 1 69.5 580 ASN B CA 1
ATOM 10255 C C . ASN B 1 580 ? 1.455 23.172 19.375 1 69.5 580 ASN B C 1
ATOM 10257 O O . ASN B 1 580 ? 1.85 22.641 18.328 1 69.5 580 ASN B O 1
ATOM 10261 N N . C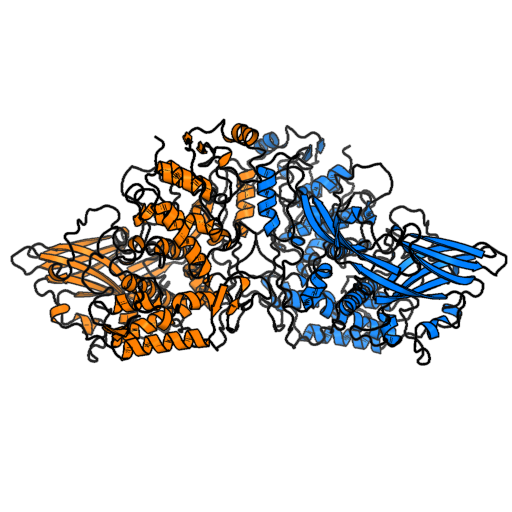YS B 1 581 ? 0.488 24.016 19.531 1 83.44 581 CYS B N 1
ATOM 10262 C CA . CYS B 1 581 ? -0.157 24.438 18.297 1 83.44 581 CYS B CA 1
ATOM 10263 C C . CYS B 1 581 ? 0.586 25.594 17.656 1 83.44 581 CYS B C 1
ATOM 10265 O O . CYS B 1 581 ? 0.855 26.609 18.328 1 83.44 581 CYS B O 1
ATOM 10267 N N . GLY B 1 582 ? 1.018 25.422 16.484 1 89.25 582 GLY B N 1
ATOM 10268 C CA . GLY B 1 582 ? 1.712 26.484 15.789 1 89.25 582 GLY B CA 1
ATOM 10269 C C . GLY B 1 582 ? 2.443 26.016 14.547 1 89.25 582 GLY B C 1
ATOM 10270 O O . GLY B 1 582 ? 2.635 24.812 14.359 1 89.25 582 GLY B O 1
ATOM 10271 N N . TRP B 1 583 ? 2.766 26.938 13.789 1 94 583 TRP B N 1
ATOM 10272 C CA . TRP B 1 583 ? 3.535 26.672 12.57 1 94 583 TRP B CA 1
ATOM 10273 C C . TRP B 1 583 ? 4.969 26.281 12.914 1 94 583 TRP B C 1
ATOM 10275 O O . TRP B 1 583 ? 5.566 26.812 13.844 1 94 583 TRP B O 1
ATOM 10285 N N . PRO B 1 584 ? 5.516 25.297 12.266 1 93.25 584 PRO B N 1
ATOM 10286 C CA . PRO B 1 584 ? 6.898 24.938 12.586 1 93.25 584 PRO B CA 1
ATOM 10287 C C . PRO B 1 584 ? 7.883 26.062 12.32 1 93.25 584 PRO B C 1
ATOM 10289 O O . PRO B 1 584 ? 7.902 26.641 11.227 1 93.25 584 PRO B O 1
ATOM 10292 N N . ASN B 1 585 ? 8.719 26.297 13.242 1 93.31 585 ASN B N 1
ATOM 10293 C CA . ASN B 1 585 ? 9.625 27.438 13.172 1 93.31 585 ASN B CA 1
ATOM 10294 C C . ASN B 1 585 ? 10.555 27.328 11.961 1 93.31 585 ASN B C 1
ATOM 10296 O O . ASN B 1 585 ? 10.898 28.344 11.352 1 93.31 585 ASN B O 1
ATOM 10300 N N . HIS B 1 586 ? 10.953 26.109 11.641 1 95.06 586 HIS B N 1
ATOM 10301 C CA . HIS B 1 586 ? 11.906 25.953 10.547 1 95.06 586 HIS B CA 1
ATOM 10302 C C . HIS B 1 586 ? 11.273 26.281 9.203 1 95.06 586 HIS B C 1
ATOM 10304 O O . HIS B 1 586 ? 11.969 26.391 8.188 1 95.06 586 HIS B O 1
ATOM 10310 N N . MET B 1 587 ? 9.969 26.547 9.195 1 96.19 587 MET B N 1
ATOM 10311 C CA . MET B 1 587 ? 9.242 26.844 7.961 1 96.19 587 MET B CA 1
ATOM 10312 C C . MET B 1 587 ? 8.82 28.312 7.934 1 96.19 587 MET B C 1
ATOM 10314 O O . MET B 1 587 ? 7.93 28.688 7.168 1 96.19 587 MET B O 1
ATOM 10318 N N . LEU B 1 588 ? 9.43 29.156 8.656 1 96.38 588 LEU B N 1
ATOM 10319 C CA . LEU B 1 588 ? 9.062 30.562 8.727 1 96.38 588 LEU B CA 1
ATOM 10320 C C . LEU B 1 588 ? 9.406 31.281 7.422 1 96.38 588 LEU B C 1
ATOM 10322 O O . LEU B 1 588 ? 8.688 32.188 7.008 1 96.38 588 LEU B O 1
ATOM 10326 N N . LEU B 1 589 ? 10.547 30.906 6.809 1 97.88 589 LEU B N 1
ATOM 10327 C CA . LEU B 1 589 ? 10.984 31.578 5.586 1 97.88 589 LEU B CA 1
ATOM 10328 C C . LEU B 1 589 ? 10.797 30.672 4.375 1 97.88 589 LEU B C 1
ATOM 10330 O O . LEU B 1 589 ? 10.883 29.453 4.492 1 97.88 589 LEU B O 1
ATOM 10334 N N . PRO B 1 590 ? 10.492 31.266 3.275 1 97.81 590 PRO B N 1
ATOM 10335 C CA . PRO B 1 590 ? 10.5 30.469 2.049 1 97.81 590 PRO B CA 1
ATOM 10336 C C . PRO B 1 590 ? 11.898 30.016 1.639 1 97.81 590 PRO B C 1
ATOM 10338 O O . PRO B 1 590 ? 12.891 30.594 2.094 1 97.81 590 PRO B O 1
ATOM 10341 N N . LYS B 1 591 ? 12.016 29.094 0.821 1 97.5 591 LYS B N 1
ATOM 10342 C CA . LYS B 1 591 ? 13.273 28.469 0.42 1 97.5 591 LYS B CA 1
ATOM 10343 C C . LYS B 1 591 ? 14.227 29.484 -0.197 1 97.5 591 LYS B C 1
ATOM 10345 O O . LYS B 1 591 ? 15.43 29.469 0.072 1 97.5 591 LYS B O 1
ATOM 10350 N N . GLY B 1 592 ? 13.781 30.406 -1.028 1 97.19 592 GLY B N 1
ATOM 10351 C CA . GLY B 1 592 ? 14.641 31.312 -1.77 1 97.19 592 GLY B CA 1
ATOM 10352 C C . GLY B 1 592 ? 15.297 30.656 -2.973 1 97.19 592 GLY B C 1
ATOM 10353 O O . GLY B 1 592 ? 14.688 29.812 -3.637 1 97.19 592 GLY B O 1
ATOM 10354 N N . SER B 1 593 ? 16.406 31.219 -3.373 1 97.19 593 SER B N 1
ATOM 10355 C CA . SER B 1 593 ? 17.188 30.703 -4.492 1 97.19 593 SER B CA 1
ATOM 10356 C C . SER B 1 593 ? 18.688 30.938 -4.262 1 97.19 593 SER B C 1
ATOM 10358 O O . SER B 1 593 ? 19.062 31.703 -3.371 1 97.19 593 SER B O 1
ATOM 10360 N N . PRO B 1 594 ? 19.5 30.297 -4.988 1 96.25 594 PRO B N 1
ATOM 10361 C CA . PRO B 1 594 ? 20.938 30.484 -4.801 1 96.25 594 PRO B CA 1
ATOM 10362 C C . PRO B 1 594 ? 21.391 31.938 -4.988 1 96.25 594 PRO B C 1
ATOM 10364 O O . PRO B 1 594 ? 22.25 32.406 -4.246 1 96.25 594 PRO B O 1
ATOM 10367 N N . ASP B 1 595 ? 20.781 32.625 -5.93 1 95.5 595 ASP B N 1
ATOM 10368 C CA . ASP B 1 595 ? 21.125 34.031 -6.188 1 95.5 595 ASP B CA 1
ATOM 10369 C C . ASP B 1 595 ? 20.359 34.969 -5.27 1 95.5 595 ASP B C 1
ATOM 10371 O O . ASP B 1 595 ? 20.641 36.156 -5.203 1 95.5 595 ASP B O 1
ATOM 10375 N N . GLY B 1 596 ? 19.391 34.406 -4.586 1 96.94 596 GLY B N 1
ATOM 10376 C CA . GLY B 1 596 ? 18.531 35.188 -3.703 1 96.94 596 GLY B CA 1
ATOM 10377 C C . GLY B 1 596 ? 17.266 35.688 -4.379 1 96.94 596 GLY B C 1
ATOM 10378 O O . GLY B 1 596 ? 17.297 36.094 -5.543 1 96.94 596 GLY B O 1
ATOM 10379 N N . ILE B 1 597 ? 16.219 35.531 -3.738 1 97.94 597 ILE B N 1
ATOM 10380 C CA . ILE B 1 597 ? 14.961 36.125 -4.16 1 97.94 597 ILE B CA 1
ATOM 10381 C C . ILE B 1 597 ? 14.586 37.281 -3.223 1 97.94 597 ILE B C 1
ATOM 10383 O O . ILE B 1 597 ? 14.664 37.156 -2 1 97.94 597 ILE B O 1
ATOM 10387 N N . GLU B 1 598 ? 14.203 38.375 -3.799 1 97.88 598 GLU B N 1
ATOM 10388 C CA . GLU B 1 598 ? 13.836 39.562 -2.994 1 97.88 598 GLU B CA 1
ATOM 10389 C C . GLU B 1 598 ? 12.367 39.5 -2.6 1 97.88 598 GLU B C 1
ATOM 10391 O O . GLU B 1 598 ? 11.492 39.312 -3.449 1 97.88 598 GLU B O 1
ATOM 10396 N N . TYR B 1 599 ? 12.125 39.688 -1.372 1 98.56 599 TYR B N 1
ATOM 10397 C CA . TYR B 1 599 ? 10.789 39.781 -0.807 1 98.56 599 TYR B CA 1
ATOM 10398 C C . TYR B 1 599 ? 10.586 41.125 -0.11 1 98.56 599 TYR B C 1
ATOM 10400 O O . TYR B 1 599 ? 11.555 41.75 0.316 1 98.56 599 TYR B O 1
ATOM 10408 N N . ASP B 1 600 ? 9.367 41.594 -0.061 1 98.5 600 ASP B N 1
ATOM 10409 C CA . ASP B 1 600 ? 9.031 42.781 0.718 1 98.5 600 ASP B CA 1
ATOM 10410 C C . ASP B 1 600 ? 8.68 42.406 2.158 1 98.5 600 ASP B C 1
ATOM 10412 O O . ASP B 1 600 ? 7.695 41.719 2.402 1 98.5 600 ASP B O 1
ATOM 10416 N N . PHE B 1 601 ? 9.5 42.844 3.082 1 98.75 601 PHE B N 1
ATOM 10417 C CA . PHE B 1 601 ? 9.18 42.75 4.5 1 98.75 601 PHE B CA 1
ATOM 10418 C C . PHE B 1 601 ? 8.516 44 5.016 1 98.75 601 PHE B C 1
ATOM 10420 O O . PHE B 1 601 ? 8.969 45.125 4.727 1 98.75 601 PHE B O 1
ATOM 10427 N N . PHE B 1 602 ? 7.43 43.844 5.656 1 98.75 602 PHE B N 1
ATOM 10428 C CA . PHE B 1 602 ? 6.574 44.938 6.125 1 98.75 602 PHE B CA 1
ATOM 10429 C C . PHE B 1 602 ? 6.469 44.938 7.645 1 98.75 602 PHE B C 1
ATOM 10431 O O . PHE B 1 602 ? 6.344 43.875 8.258 1 98.75 602 PHE B O 1
ATOM 10438 N N . VAL B 1 603 ? 6.586 46.125 8.273 1 98.81 603 VAL B N 1
ATOM 10439 C CA . VAL B 1 603 ? 6.34 46.281 9.703 1 98.81 603 VAL B CA 1
ATOM 10440 C C . VAL B 1 603 ? 5.375 47.438 9.953 1 98.81 603 VAL B C 1
ATOM 10442 O O . VAL B 1 603 ? 5.402 48.438 9.234 1 98.81 603 VAL B O 1
ATOM 10445 N N . MET B 1 604 ? 4.5 47.25 10.867 1 98.69 604 MET B N 1
ATOM 10446 C CA . MET B 1 604 ? 3.549 48.25 11.312 1 98.69 604 MET B CA 1
ATOM 10447 C C . MET B 1 604 ? 3.436 48.25 12.836 1 98.69 604 MET B C 1
ATOM 10449 O O . MET B 1 604 ? 3.479 47.219 13.469 1 98.69 604 MET B O 1
ATOM 10453 N N . VAL B 1 605 ? 3.443 49.406 13.414 1 98.62 605 VAL B N 1
ATOM 10454 C CA . VAL B 1 605 ? 3.051 49.562 14.812 1 98.62 605 VAL B CA 1
ATOM 10455 C C . VAL B 1 605 ? 1.646 50.156 14.891 1 98.62 605 VAL B C 1
ATOM 10457 O O . VAL B 1 605 ? 1.438 51.312 14.523 1 98.62 605 VAL B O 1
ATOM 10460 N N . SER B 1 606 ? 0.73 49.438 15.305 1 98.06 606 SER B N 1
ATOM 10461 C CA . SER B 1 606 ? -0.637 49.906 15.461 1 98.06 606 SER B CA 1
ATOM 10462 C C . SER B 1 606 ? -0.929 50.281 16.906 1 98.06 606 SER B C 1
ATOM 10464 O O . SER B 1 606 ? -0.203 49.875 17.812 1 98.06 606 SER B O 1
ATOM 10466 N N . ASP B 1 607 ? -1.971 51 17.125 1 96.25 607 ASP B N 1
ATOM 10467 C CA . ASP B 1 607 ? -2.348 51.5 18.438 1 96.25 607 ASP B CA 1
ATOM 10468 C C . ASP B 1 607 ? -2.938 50.406 19.312 1 96.25 607 ASP B C 1
ATOM 10470 O O . ASP B 1 607 ? -4.055 49.938 19.062 1 96.25 607 ASP B O 1
ATOM 10474 N N . PHE B 1 608 ? -2.217 50.031 20.297 1 94.56 608 PHE B N 1
ATOM 10475 C CA . PHE B 1 608 ? -2.643 48.938 21.172 1 94.56 608 PHE B CA 1
ATOM 10476 C C . PHE B 1 608 ? -4 49.25 21.797 1 94.56 608 PHE B C 1
ATOM 10478 O O . PHE B 1 608 ? -4.797 48.344 22.031 1 94.56 608 PHE B O 1
ATOM 10485 N N . ALA B 1 609 ? -4.297 50.438 22.047 1 92.62 609 ALA B N 1
ATOM 10486 C CA . ALA B 1 609 ? -5.574 50.844 22.625 1 92.62 609 ALA B CA 1
ATOM 10487 C C . ALA B 1 609 ? -6.742 50.375 21.75 1 92.62 609 ALA B C 1
ATOM 10489 O O . ALA B 1 609 ? -7.824 50.062 22.25 1 92.62 609 ALA B O 1
ATOM 10490 N N . GLN B 1 610 ? -6.484 50.375 20.484 1 93.38 610 GLN B N 1
ATOM 10491 C CA . GLN B 1 610 ? -7.512 49.969 19.547 1 93.38 610 GLN B CA 1
ATOM 10492 C C . GLN B 1 610 ? -7.461 48.438 19.312 1 93.38 610 GLN B C 1
ATOM 10494 O O . GLN B 1 610 ? -8.445 47.844 18.891 1 93.38 610 GLN B O 1
ATOM 10499 N N . ASP B 1 611 ? -6.32 47.906 19.594 1 94.12 611 ASP B N 1
ATOM 10500 C CA . ASP B 1 611 ? -6.105 46.5 19.281 1 94.12 611 ASP B CA 1
ATOM 10501 C C . ASP B 1 611 ? -6.434 45.625 20.484 1 94.12 611 ASP B C 1
ATOM 10503 O O . ASP B 1 611 ? -6.688 44.438 20.344 1 94.12 611 ASP B O 1
ATOM 10507 N N . ARG B 1 612 ? -6.418 46.125 21.656 1 91.56 612 ARG B N 1
ATOM 10508 C CA . ARG B 1 612 ? -6.508 45.375 22.891 1 91.56 612 ARG B CA 1
ATOM 10509 C C . ARG B 1 612 ? -7.895 44.75 23.062 1 91.56 612 ARG B C 1
ATOM 10511 O O . ARG B 1 612 ? -8.898 45.375 22.688 1 91.56 612 ARG B O 1
ATOM 10518 N N . VAL B 1 613 ? -7.988 43.562 23.5 1 87.62 613 VAL B N 1
ATOM 10519 C CA . VAL B 1 613 ? -9.234 42.875 23.781 1 87.62 613 VAL B CA 1
ATOM 10520 C C . VAL B 1 613 ? -9.453 42.781 25.297 1 87.62 613 VAL B C 1
ATOM 10522 O O . VAL B 1 613 ? -10.5 43.188 25.797 1 87.62 613 VAL B O 1
ATOM 10525 N N . GLU B 1 614 ? -8.727 42.094 25.906 1 77.38 614 GLU B N 1
ATOM 10526 C CA . GLU B 1 614 ? -8.758 42 27.375 1 77.38 614 GLU B CA 1
ATOM 10527 C C . GLU B 1 614 ? -7.359 42.125 27.969 1 77.38 614 GLU B C 1
ATOM 10529 O O . GLU B 1 614 ? -6.371 42.188 27.234 1 77.38 614 GLU B O 1
ATOM 10534 N N . ASP B 1 615 ? -7.453 42.438 29.25 1 62.06 615 ASP B N 1
ATOM 10535 C CA . ASP B 1 615 ? -6.16 42.594 29.906 1 62.06 615 ASP B CA 1
ATOM 10536 C C . ASP B 1 615 ? -5.391 41.281 29.953 1 62.06 615 ASP B C 1
ATOM 10538 O O . ASP B 1 615 ? -5.844 40.312 30.594 1 62.06 615 ASP B O 1
ATOM 10542 N N . PHE B 1 616 ? -4.934 41.031 28.844 1 60.38 616 PHE B N 1
ATOM 10543 C CA . PHE B 1 616 ? -4.223 39.781 28.719 1 60.38 616 PHE B CA 1
ATOM 10544 C C . PHE B 1 616 ? -2.805 39.906 29.266 1 60.38 616 PHE B C 1
ATOM 10546 O O . PHE B 1 616 ? -2.111 40.875 29.016 1 60.38 616 PHE B O 1
ATOM 10553 N N . ASP B 1 617 ? -2.559 39 30.219 1 59.72 617 ASP B N 1
ATOM 10554 C CA . ASP B 1 617 ? -1.2 38.906 30.734 1 59.72 617 ASP B CA 1
ATOM 10555 C C . ASP B 1 617 ? -0.261 38.281 29.703 1 59.72 617 ASP B C 1
ATOM 10557 O O . ASP B 1 617 ? -0.401 37.125 29.359 1 59.72 617 ASP B O 1
ATOM 10561 N N . GLU B 1 618 ? 0.528 39.094 29.078 1 58.91 618 GLU B N 1
ATOM 10562 C CA . GLU B 1 618 ? 1.481 38.656 28.047 1 58.91 618 GLU B CA 1
ATOM 10563 C C . GLU B 1 618 ? 2.473 37.625 28.609 1 58.91 618 GLU B C 1
ATOM 10565 O O . GLU B 1 618 ? 3.148 36.938 27.844 1 58.91 618 GLU B O 1
ATOM 10570 N N . ASN B 1 619 ? 2.459 37.562 29.922 1 55.94 619 ASN B N 1
ATOM 10571 C CA . ASN B 1 619 ? 3.459 36.719 30.547 1 55.94 619 ASN B CA 1
ATOM 10572 C C . ASN B 1 619 ? 2.908 35.312 30.812 1 55.94 619 ASN B C 1
ATOM 10574 O O . ASN B 1 619 ? 3.576 34.5 31.438 1 55.94 619 ASN B O 1
ATOM 10578 N N . VAL B 1 620 ? 1.734 35.156 30.344 1 57.66 620 VAL B N 1
ATOM 10579 C CA . VAL B 1 620 ? 1.187 33.844 30.641 1 57.66 620 VAL B CA 1
ATOM 10580 C C . VAL B 1 620 ? 1.877 32.812 29.766 1 57.66 620 VAL B C 1
ATOM 10582 O O . VAL B 1 620 ? 2.297 33.094 28.641 1 57.66 620 VAL B O 1
ATOM 10585 N N . ASN B 1 621 ? 2.059 31.641 30.375 1 58.09 621 ASN B N 1
ATOM 10586 C CA . ASN B 1 621 ? 2.658 30.484 29.734 1 58.09 621 ASN B CA 1
ATOM 10587 C C . ASN B 1 621 ? 1.823 30 28.547 1 58.09 621 ASN B C 1
ATOM 10589 O O . ASN B 1 621 ? 0.615 30.234 28.5 1 58.09 621 ASN B O 1
ATOM 10593 N N . CYS B 1 622 ? 2.35 29.656 27.344 1 62.06 622 CYS B N 1
ATOM 10594 C CA . CYS B 1 622 ? 1.757 29.062 26.156 1 62.06 622 CYS B CA 1
ATOM 10595 C C . CYS B 1 622 ? 1.22 30.141 25.219 1 62.06 622 CYS B C 1
ATOM 10597 O O . CYS B 1 622 ? 0.073 30.062 24.781 1 62.06 622 CYS B O 1
ATOM 10599 N N . ASN B 1 623 ? 1.897 31.156 25.234 1 63.84 623 ASN B N 1
ATOM 10600 C CA . ASN B 1 623 ? 1.516 32.219 24.312 1 63.84 623 ASN B CA 1
ATOM 10601 C C . ASN B 1 623 ? 2.264 32.125 23 1 63.84 623 ASN B C 1
ATOM 10603 O O . ASN B 1 623 ? 2.295 33.062 22.219 1 63.84 623 ASN B O 1
ATOM 10607 N N . ASP B 1 624 ? 2.758 30.781 22.953 1 61.5 624 ASP B N 1
ATOM 10608 C CA . ASP B 1 624 ? 3.529 30.562 21.734 1 61.5 624 ASP B CA 1
ATOM 10609 C C . ASP B 1 624 ? 2.609 30.312 20.547 1 61.5 624 ASP B C 1
ATOM 10611 O O . ASP B 1 624 ? 1.518 29.766 20.703 1 61.5 624 ASP B O 1
ATOM 10615 N N . ALA B 1 625 ? 2.264 31.125 19.594 1 73.5 625 ALA B N 1
ATOM 10616 C CA . ALA B 1 625 ? 1.709 30.969 18.25 1 73.5 625 ALA B CA 1
ATOM 10617 C C . ALA B 1 625 ? 0.224 31.312 18.219 1 73.5 625 ALA B C 1
ATOM 10619 O O . ALA B 1 625 ? -0.571 30.625 17.578 1 73.5 625 ALA B O 1
ATOM 10620 N N . HIS B 1 626 ? -0.15 32.188 18.953 1 79.81 626 HIS B N 1
ATOM 10621 C CA . HIS B 1 626 ? -1.559 32.531 19.094 1 79.81 626 HIS B CA 1
ATOM 10622 C C . HIS B 1 626 ? -2.135 33.062 17.797 1 79.81 626 HIS B C 1
ATOM 10624 O O . HIS B 1 626 ? -3.354 33.156 17.641 1 79.81 626 HIS B O 1
ATOM 10630 N N . SER B 1 627 ? -1.247 33.344 16.875 1 86 627 SER B N 1
ATOM 10631 C CA . SER B 1 627 ? -1.754 33.844 15.602 1 86 627 SER B CA 1
ATOM 10632 C C . SER B 1 627 ? -2.58 32.781 14.875 1 86 627 SER B C 1
ATOM 10634 O O . SER B 1 627 ? -3.578 33.094 14.227 1 86 627 SER B O 1
ATOM 10636 N N . PHE B 1 628 ? -2.135 31.531 15.039 1 87.38 628 PHE B N 1
ATOM 10637 C CA . PHE B 1 628 ? -2.822 30.469 14.312 1 87.38 628 PHE B CA 1
ATOM 10638 C C . PHE B 1 628 ? -3.688 29.641 15.25 1 87.38 628 PHE B C 1
ATOM 10640 O O . PHE B 1 628 ? -4.586 28.922 14.812 1 87.38 628 PHE B O 1
ATOM 10647 N N . CYS B 1 629 ? -3.406 29.703 16.578 1 87.19 629 CYS B N 1
ATOM 10648 C CA . CYS B 1 629 ? -4.043 28.75 17.469 1 87.19 629 CYS B CA 1
ATOM 10649 C C . CYS B 1 629 ? -4.797 29.453 18.594 1 87.19 629 CYS B C 1
ATOM 10651 O O . CYS B 1 629 ? -5.418 28.797 19.438 1 87.19 629 CYS B O 1
ATOM 10653 N N . GLY B 1 630 ? -4.762 30.766 18.609 1 82.88 630 GLY B N 1
ATOM 10654 C CA . GLY B 1 630 ? -5.414 31.469 19.703 1 82.88 630 GLY B CA 1
ATOM 10655 C C . GLY B 1 630 ? -4.762 31.203 21.047 1 82.88 630 GLY B C 1
ATOM 10656 O O . GLY B 1 630 ? -3.592 30.812 21.109 1 82.88 630 GLY B O 1
ATOM 10657 N N . LEU B 1 631 ? -5.441 31.656 22.078 1 81.62 631 LEU B N 1
ATOM 10658 C CA . LEU B 1 631 ? -4.98 31.469 23.453 1 81.62 631 LEU B CA 1
ATOM 10659 C C . LEU B 1 631 ? -5.934 30.547 24.219 1 81.62 631 LEU B C 1
ATOM 10661 O O . LEU B 1 631 ? -7.152 30.641 24.047 1 81.62 631 LEU B O 1
ATOM 10665 N N . ARG B 1 632 ? -5.363 29.75 24.984 1 80.69 632 ARG B N 1
ATOM 10666 C CA . ARG B 1 632 ? -6.172 28.828 25.766 1 80.69 632 ARG B CA 1
ATOM 10667 C C . ARG B 1 632 ? -7.082 29.578 26.734 1 80.69 632 ARG B C 1
ATOM 10669 O O . ARG B 1 632 ? -6.613 30.406 27.516 1 80.69 632 ARG B O 1
ATOM 10676 N N . ASP B 1 633 ? -8.344 29.281 26.672 1 79.44 633 ASP B N 1
ATOM 10677 C CA . ASP B 1 633 ? -9.383 29.766 27.562 1 79.44 633 ASP B CA 1
ATOM 10678 C C . ASP B 1 633 ? -9.453 31.297 27.562 1 79.44 633 ASP B C 1
ATOM 10680 O O . ASP B 1 633 ? -9.805 31.906 28.562 1 79.44 633 ASP B O 1
ATOM 10684 N N . ARG B 1 634 ? -8.984 31.875 26.516 1 83.88 634 ARG B N 1
ATOM 10685 C CA . ARG B 1 634 ? -9.031 33.344 26.359 1 83.88 634 ARG B CA 1
ATOM 10686 C C . ARG B 1 634 ? -9.5 33.719 24.953 1 83.88 634 ARG B C 1
ATOM 10688 O O . ARG B 1 634 ? -9.516 32.875 24.047 1 83.88 634 ARG B O 1
ATOM 10695 N N . ARG B 1 635 ? -9.844 34.906 24.922 1 91.81 635 ARG B N 1
ATOM 10696 C CA . ARG B 1 635 ? -10.18 35.469 23.609 1 91.81 635 ARG B CA 1
ATOM 10697 C C . ARG B 1 635 ? -8.922 35.688 22.766 1 91.81 635 ARG B C 1
ATOM 10699 O O . ARG B 1 635 ? -7.824 35.812 23.312 1 91.81 635 ARG B O 1
ATOM 10706 N N . TYR B 1 636 ? -9.133 35.562 21.422 1 90.88 636 TYR B N 1
ATOM 10707 C CA . TYR B 1 636 ? -8.039 35.906 20.531 1 90.88 636 TYR B CA 1
ATOM 10708 C C . TYR B 1 636 ? -7.441 37.25 20.875 1 90.88 636 TYR B C 1
ATOM 10710 O O . TYR B 1 636 ? -8.172 38.25 21 1 90.88 636 TYR B O 1
ATOM 10718 N N . PRO B 1 637 ? -6.09 37.406 21.047 1 88.88 637 PRO B N 1
ATOM 10719 C CA . PRO B 1 637 ? -5.477 38.594 21.656 1 88.88 637 PRO B CA 1
ATOM 10720 C C . PRO B 1 637 ? -5.293 39.75 20.672 1 88.88 637 PRO B C 1
ATOM 10722 O O . PRO B 1 637 ? -4.234 40.375 20.641 1 88.88 637 PRO B O 1
ATOM 10725 N N . ASP B 1 638 ? -6.211 40 19.844 1 92.5 638 ASP B N 1
ATOM 10726 C CA . ASP B 1 638 ? -6.23 41.094 18.875 1 92.5 638 ASP B CA 1
ATOM 10727 C C . ASP B 1 638 ? -7.652 41.375 18.391 1 92.5 638 ASP B C 1
ATOM 10729 O O . ASP B 1 638 ? -8.328 40.469 17.875 1 92.5 638 ASP B O 1
ATOM 10733 N N . SER B 1 639 ? -8.086 42.562 18.578 1 93.62 639 SER B N 1
ATOM 10734 C CA . SER B 1 639 ? -9.453 42.906 18.188 1 93.62 639 SER B CA 1
ATOM 10735 C C . SER B 1 639 ? -9.57 43.125 16.688 1 93.62 639 SER B C 1
ATOM 10737 O O . SER B 1 639 ? -10.68 43.094 16.141 1 93.62 639 SER B O 1
ATOM 10739 N N . ARG B 1 640 ? -8.422 43.344 16.031 1 95.06 640 ARG B N 1
ATOM 10740 C CA . ARG B 1 640 ? -8.43 43.562 14.578 1 95.06 640 ARG B CA 1
ATOM 10741 C C . ARG B 1 640 ? -8.734 42.25 13.852 1 95.06 640 ARG B C 1
ATOM 10743 O O . ARG B 1 640 ? -8.555 41.156 14.406 1 95.06 640 ARG B O 1
ATOM 10750 N N . SER B 1 641 ? -9.242 42.406 12.609 1 96.12 641 SER B N 1
ATOM 10751 C CA . SER B 1 641 ? -9.391 41.219 11.75 1 96.12 641 SER B CA 1
ATOM 10752 C C . SER B 1 641 ? -8.055 40.531 11.523 1 96.12 641 SER B C 1
ATOM 10754 O O . SER B 1 641 ? -7.02 41.188 11.398 1 96.12 641 SER B O 1
ATOM 10756 N N . MET B 1 642 ? -8.078 39.219 11.547 1 96.5 642 MET B N 1
ATOM 10757 C CA . MET B 1 642 ? -6.844 38.469 11.258 1 96.5 642 MET B CA 1
ATOM 10758 C C . MET B 1 642 ? -6.348 38.812 9.852 1 96.5 642 MET B C 1
ATOM 10760 O O . MET B 1 642 ? -7.125 38.781 8.898 1 96.5 642 MET B O 1
ATOM 10764 N N . GLY B 1 643 ? -5.062 39.094 9.758 1 96.62 643 GLY B N 1
ATOM 10765 C CA . GLY B 1 643 ? -4.473 39.531 8.492 1 96.62 643 GLY B CA 1
ATOM 10766 C C . GLY B 1 643 ? -4.375 41.031 8.336 1 96.62 643 GLY B C 1
ATOM 10767 O O . GLY B 1 643 ? -3.785 41.531 7.379 1 96.62 643 GLY B O 1
ATOM 10768 N N . TYR B 1 644 ? -4.965 41.75 9.289 1 97.25 644 TYR B N 1
ATOM 10769 C CA . TYR B 1 644 ? -4.828 43.219 9.281 1 97.25 644 TYR B CA 1
ATOM 10770 C C . TYR B 1 644 ? -3.363 43.625 9.203 1 97.25 644 TYR B C 1
ATOM 10772 O O . TYR B 1 644 ? -2.529 43.094 9.953 1 97.25 644 TYR B O 1
ATOM 10780 N N . PRO B 1 645 ? -3.041 44.562 8.281 1 97.62 645 PRO B N 1
ATOM 10781 C CA . PRO B 1 645 ? -3.988 45.406 7.535 1 97.62 645 PRO B CA 1
ATOM 10782 C C . PRO B 1 645 ? -4.246 44.875 6.125 1 97.62 645 PRO B C 1
ATOM 10784 O O . PRO B 1 645 ? -4.879 45.562 5.312 1 97.62 645 PRO B O 1
ATOM 10787 N N . PHE B 1 646 ? -3.814 43.688 5.809 1 98.12 646 PHE B N 1
ATOM 10788 C CA . PHE B 1 646 ? -3.824 43.25 4.422 1 98.12 646 PHE B CA 1
ATOM 10789 C C . PHE B 1 646 ? -5.066 42.438 4.133 1 98.12 646 PHE B C 1
ATOM 10791 O O . PHE B 1 646 ? -5.273 41.969 2.998 1 98.12 646 PHE B O 1
ATOM 10798 N N . ASP B 1 647 ? -5.977 42.219 5.062 1 96.5 647 ASP B N 1
ATOM 10799 C CA . ASP B 1 647 ? -7.148 41.375 4.898 1 96.5 647 ASP B CA 1
ATOM 10800 C C . ASP B 1 647 ? -8.234 42.062 4.082 1 96.5 647 ASP B C 1
ATOM 10802 O O . ASP B 1 647 ? -9.18 41.438 3.617 1 96.5 647 ASP B O 1
ATOM 10806 N N . ARG B 1 648 ? -8.047 43.406 3.844 1 96.5 648 ARG B N 1
ATOM 10807 C CA . ARG B 1 648 ? -9.055 44.125 3.088 1 96.5 648 ARG B CA 1
ATOM 10808 C C . ARG B 1 648 ? -8.492 44.625 1.755 1 96.5 648 ARG B C 1
ATOM 10810 O O . ARG B 1 648 ? -7.289 44.875 1.637 1 96.5 648 ARG B O 1
ATOM 10817 N N . PHE B 1 649 ? -9.398 44.75 0.847 1 95.75 649 PHE B N 1
ATOM 10818 C CA . PHE B 1 649 ? -9.047 45.375 -0.421 1 95.75 649 PHE B CA 1
ATOM 10819 C C . PHE B 1 649 ? -8.805 46.875 -0.238 1 95.75 649 PHE B C 1
ATOM 10821 O O . PHE B 1 649 ? -9.344 47.469 0.686 1 95.75 649 PHE B O 1
ATOM 10828 N N . THR B 1 650 ? -7.973 47.406 -1.079 1 95.5 650 THR B N 1
ATOM 10829 C CA . THR B 1 650 ? -7.648 48.812 -1.04 1 95.5 650 THR B CA 1
ATOM 10830 C C . THR B 1 650 ? -8.266 49.531 -2.229 1 95.5 650 THR B C 1
ATOM 10832 O O . THR B 1 650 ? -8.664 48.906 -3.213 1 95.5 650 THR B O 1
ATOM 10835 N N . PRO B 1 651 ? -8.336 50.844 -2.045 1 92.69 651 PRO B N 1
ATOM 10836 C CA . PRO B 1 651 ? -8.812 51.594 -3.201 1 92.69 651 PRO B CA 1
ATOM 10837 C C . PRO B 1 651 ? -7.938 51.406 -4.438 1 92.69 651 PRO B C 1
ATOM 10839 O O . PRO B 1 651 ? -6.738 51.156 -4.316 1 92.69 651 PRO B O 1
ATOM 10842 N N . GLY B 1 652 ? -8.516 51.625 -5.594 1 89.44 652 GLY B N 1
ATOM 10843 C CA . GLY B 1 652 ? -7.848 51.406 -6.867 1 89.44 652 GLY B CA 1
ATOM 10844 C C . GLY B 1 652 ? -6.625 52.281 -7.066 1 89.44 652 GLY B C 1
ATOM 10845 O O . GLY B 1 652 ? -5.742 51.969 -7.863 1 89.44 652 GLY B O 1
ATOM 10846 N N . THR B 1 653 ? -6.5 53.281 -6.348 1 91.5 653 THR B N 1
ATOM 10847 C CA . THR B 1 653 ? -5.406 54.219 -6.484 1 91.5 653 THR B CA 1
ATOM 10848 C C . THR B 1 653 ? -4.117 53.656 -5.895 1 91.5 653 THR B C 1
ATOM 10850 O O . THR B 1 653 ? -3.027 54.156 -6.172 1 91.5 653 THR B O 1
ATOM 10853 N N . ILE B 1 654 ? -4.262 52.625 -5.105 1 94.62 654 ILE B N 1
ATOM 10854 C CA . ILE B 1 654 ? -3.102 52 -4.492 1 94.62 654 ILE B CA 1
ATOM 10855 C C . ILE B 1 654 ? -2.617 50.844 -5.367 1 94.62 654 ILE B C 1
ATOM 10857 O O . ILE B 1 654 ? -3.238 49.781 -5.402 1 94.62 654 ILE B O 1
ATOM 10861 N N . GLY B 1 655 ? -1.486 51.031 -5.977 1 93.75 655 GLY B N 1
ATOM 10862 C CA . GLY B 1 655 ? -1.022 50.062 -6.945 1 93.75 655 GLY B CA 1
ATOM 10863 C C . GLY B 1 655 ? 0.138 49.219 -6.441 1 93.75 655 GLY B C 1
ATOM 10864 O O . GLY B 1 655 ? 0.46 48.188 -7.023 1 93.75 655 GLY B O 1
ATOM 10865 N N . SER B 1 656 ? 0.715 49.688 -5.363 1 96.19 656 SER B N 1
ATOM 10866 C CA . SER B 1 656 ? 1.872 49 -4.824 1 96.19 656 SER B CA 1
ATOM 10867 C C . SER B 1 656 ? 1.895 49.062 -3.299 1 96.19 656 SER B C 1
ATOM 10869 O O . SER B 1 656 ? 1.182 49.875 -2.693 1 96.19 656 SER B O 1
ATOM 10871 N N . LEU B 1 657 ? 2.672 48.156 -2.723 1 97.5 657 LEU B N 1
ATOM 10872 C CA . LEU B 1 657 ? 2.84 48.156 -1.273 1 97.5 657 LEU B CA 1
ATOM 10873 C C . LEU B 1 657 ? 3.416 49.5 -0.79 1 97.5 657 LEU B C 1
ATOM 10875 O O . LEU B 1 657 ? 3.047 49.969 0.28 1 97.5 657 LEU B O 1
ATOM 10879 N N . LEU B 1 658 ? 4.277 50.094 -1.557 1 95.69 658 LEU B N 1
ATOM 10880 C CA . LEU B 1 658 ? 4.859 51.375 -1.218 1 95.69 658 LEU B CA 1
ATOM 10881 C C . LEU B 1 658 ? 3.797 52.469 -1.219 1 95.69 658 LEU B C 1
ATOM 10883 O O . LEU B 1 658 ? 3.801 53.344 -0.353 1 95.69 658 LEU B O 1
ATOM 10887 N N . ASP B 1 659 ? 2.895 52.406 -2.215 1 96.44 659 ASP B N 1
ATOM 10888 C CA . ASP B 1 659 ? 1.779 53.344 -2.252 1 96.44 659 ASP B CA 1
ATOM 10889 C C . ASP B 1 659 ? 0.903 53.219 -1.009 1 96.44 659 ASP B C 1
ATOM 10891 O O . ASP B 1 659 ? 0.37 54.188 -0.505 1 96.44 659 ASP B O 1
ATOM 10895 N N . PHE B 1 660 ? 0.781 52.031 -0.588 1 97.62 660 PHE B N 1
ATOM 10896 C CA . PHE B 1 660 ? -0.064 51.719 0.561 1 97.62 660 PHE B CA 1
ATOM 10897 C C . PHE B 1 660 ? 0.54 52.281 1.84 1 97.62 660 PHE B C 1
ATOM 10899 O O . PHE B 1 660 ? -0.18 52.812 2.695 1 97.62 660 PHE B O 1
ATOM 10906 N N . THR B 1 661 ? 1.881 52.312 2.02 1 97.56 661 THR B N 1
ATOM 10907 C CA . THR B 1 661 ? 2.531 52.656 3.279 1 97.56 661 THR B CA 1
ATOM 10908 C C . THR B 1 661 ? 2.889 54.125 3.322 1 97.56 661 THR B C 1
ATOM 10910 O O . THR B 1 661 ? 3.027 54.719 4.398 1 97.56 661 THR B O 1
ATOM 10913 N N . LYS B 1 662 ? 3.002 54.781 2.287 1 95.62 662 LYS B N 1
ATOM 10914 C CA . LYS B 1 662 ? 3.553 56.125 2.146 1 95.62 662 LYS B CA 1
ATOM 10915 C C . LYS B 1 662 ? 2.805 57.125 3.027 1 95.62 662 LYS B C 1
ATOM 10917 O O . LYS B 1 662 ? 3.42 57.969 3.66 1 95.62 662 LYS B O 1
ATOM 10922 N N . PRO B 1 663 ? 1.515 57 3.041 1 96.44 663 PRO B N 1
ATOM 10923 C CA . PRO B 1 663 ? 0.79 58.031 3.805 1 96.44 663 PRO B CA 1
ATOM 10924 C C . PRO B 1 663 ? 0.936 57.844 5.312 1 96.44 663 PRO B C 1
ATOM 10926 O O . PRO B 1 663 ? 0.535 58.719 6.082 1 96.44 663 PRO B O 1
ATOM 10929 N N . TYR B 1 664 ? 1.511 56.844 5.746 1 98.06 664 TYR B N 1
ATOM 10930 C CA . TYR B 1 664 ? 1.478 56.5 7.168 1 98.06 664 TYR B CA 1
ATOM 10931 C C . TYR B 1 664 ? 2.887 56.406 7.738 1 98.06 664 TYR B C 1
ATOM 10933 O O . TYR B 1 664 ? 3.73 55.688 7.199 1 98.06 664 TYR B O 1
ATOM 10941 N N . VAL B 1 665 ? 3.131 57.031 8.875 1 98.06 665 VAL B N 1
ATOM 10942 C CA . VAL B 1 665 ? 4.473 57.062 9.453 1 98.06 665 VAL B CA 1
ATOM 10943 C C . VAL B 1 665 ? 4.707 55.844 10.328 1 98.06 665 VAL B C 1
ATOM 10945 O O . VAL B 1 665 ? 5.848 55.531 10.672 1 98.06 665 VAL B O 1
ATOM 10948 N N . ASN B 1 666 ? 3.643 55.156 10.719 1 98.56 666 ASN B N 1
ATOM 10949 C CA . ASN B 1 666 ? 3.762 54 11.633 1 98.56 666 ASN B CA 1
ATOM 10950 C C . ASN B 1 666 ? 4.023 52.719 10.883 1 98.56 666 ASN B C 1
ATOM 10952 O O . ASN B 1 666 ? 3.861 51.625 11.445 1 98.56 666 ASN B O 1
ATOM 10956 N N . MET B 1 667 ? 4.316 52.719 9.602 1 98.25 667 MET B N 1
ATOM 10957 C CA . MET B 1 667 ? 4.609 51.531 8.805 1 98.25 667 MET B CA 1
ATOM 10958 C C . MET B 1 667 ? 5.852 51.75 7.941 1 98.25 667 MET B C 1
ATOM 10960 O O . MET B 1 667 ? 6.184 52.906 7.598 1 98.25 667 MET B O 1
ATOM 10964 N N . LEU B 1 668 ? 6.496 50.656 7.609 1 98.38 668 LEU B N 1
ATOM 10965 C CA . LEU B 1 668 ? 7.68 50.719 6.758 1 98.38 668 LEU B CA 1
ATOM 10966 C C . LEU B 1 668 ? 7.879 49.375 6.027 1 98.38 668 LEU B C 1
ATOM 10968 O O . LEU B 1 668 ? 7.5 48.312 6.535 1 98.38 668 LEU B O 1
ATOM 10972 N N . VAL B 1 669 ? 8.359 49.406 4.797 1 98.25 669 VAL B N 1
ATOM 10973 C CA . VAL B 1 669 ? 8.68 48.25 3.984 1 98.25 669 VAL B CA 1
ATOM 10974 C C . VAL B 1 669 ? 10.18 48.188 3.709 1 98.25 669 VAL B C 1
ATOM 10976 O O . VAL B 1 669 ? 10.805 49.219 3.457 1 98.25 669 VAL B O 1
ATOM 10979 N N . THR B 1 670 ? 10.734 47.062 3.84 1 97.94 670 THR B N 1
ATOM 10980 C CA . THR B 1 670 ? 12.141 46.844 3.527 1 97.94 670 THR B CA 1
ATOM 10981 C C . THR B 1 670 ? 12.32 45.625 2.619 1 97.94 670 THR B C 1
ATOM 10983 O O . THR B 1 670 ? 11.836 44.531 2.93 1 97.94 670 THR B O 1
ATOM 10986 N N . PRO B 1 671 ? 12.961 45.781 1.481 1 97.88 671 PRO B N 1
ATOM 10987 C CA . PRO B 1 671 ? 13.289 44.625 0.67 1 97.88 671 PRO B CA 1
ATOM 10988 C C . PRO B 1 671 ? 14.336 43.719 1.328 1 97.88 671 PRO B C 1
ATOM 10990 O O . PRO B 1 671 ? 15.328 44.219 1.862 1 97.88 671 PRO B O 1
ATOM 10993 N N . VAL B 1 672 ? 14.07 42.469 1.351 1 98.44 672 VAL B N 1
ATOM 10994 C CA . VAL B 1 672 ? 14.969 41.469 1.942 1 98.44 672 VAL B CA 1
ATOM 10995 C C . VAL B 1 672 ? 15.242 40.344 0.943 1 98.44 672 VAL B C 1
ATOM 10997 O O . VAL B 1 672 ? 14.305 39.812 0.34 1 98.44 672 VAL B O 1
ATOM 11000 N N . LYS B 1 673 ? 16.484 40 0.831 1 98.31 673 LYS B N 1
ATOM 11001 C CA . LYS B 1 673 ? 16.875 38.906 -0.051 1 98.31 673 LYS B CA 1
ATOM 11002 C C . LYS B 1 673 ? 17.047 37.625 0.73 1 98.31 673 LYS B C 1
ATOM 11004 O O . LYS B 1 673 ? 17.734 37.594 1.761 1 98.31 673 LYS B O 1
ATOM 11009 N N . ILE B 1 674 ? 16.438 36.562 0.254 1 98.5 674 ILE B N 1
ATOM 11010 C CA . ILE B 1 674 ? 16.609 35.25 0.864 1 98.5 674 ILE B CA 1
ATOM 11011 C C . ILE B 1 674 ? 17.406 34.344 -0.074 1 98.5 674 ILE B C 1
ATOM 11013 O O . ILE B 1 674 ? 16.938 34 -1.16 1 98.5 674 ILE B O 1
ATOM 11017 N N . ARG B 1 675 ? 18.562 33.938 0.367 1 98.38 675 ARG B N 1
ATOM 11018 C CA . ARG B 1 675 ? 19.484 33.094 -0.382 1 98.38 675 ARG B CA 1
ATOM 11019 C C . ARG B 1 675 ? 19.406 31.656 0.103 1 98.38 675 ARG B C 1
ATOM 11021 O O . ARG B 1 675 ? 19.359 31.391 1.31 1 98.38 675 ARG B O 1
ATOM 11028 N N . PHE B 1 676 ? 19.344 30.766 -0.885 1 98.25 676 PHE B N 1
ATOM 11029 C CA . PHE B 1 676 ? 19.344 29.344 -0.577 1 98.25 676 PHE B CA 1
ATOM 11030 C C . PHE B 1 676 ? 20.688 28.719 -0.908 1 98.25 676 PHE B C 1
ATOM 11032 O O . PHE B 1 676 ? 21.203 28.891 -2.016 1 98.25 676 PHE B O 1
ATOM 11039 N N . THR B 1 677 ? 21.234 28.016 0.007 1 96.88 677 THR B N 1
ATOM 11040 C CA . THR B 1 677 ? 22.438 27.234 -0.255 1 96.88 677 THR B CA 1
ATOM 11041 C C . THR B 1 677 ? 22.109 25.734 -0.268 1 96.88 677 THR B C 1
ATOM 11043 O O . THR B 1 677 ? 21.531 25.219 0.679 1 96.88 677 THR B O 1
ATOM 11046 N N . ASN B 1 678 ? 22.5 25.078 -1.316 1 94.31 678 ASN B N 1
ATOM 11047 C CA . ASN B 1 678 ? 22.266 23.656 -1.443 1 94.31 678 ASN B CA 1
ATOM 11048 C C . ASN B 1 678 ? 23.281 22.844 -0.636 1 94.31 678 ASN B C 1
ATOM 11050 O O . ASN B 1 678 ? 24.031 22.047 -1.196 1 94.31 678 ASN B O 1
ATOM 11054 N N . THR B 1 679 ? 23.359 23.078 0.563 1 94.62 679 THR B N 1
ATOM 11055 C CA . THR B 1 679 ? 24.219 22.406 1.521 1 94.62 679 THR B CA 1
ATOM 11056 C C . THR B 1 679 ? 23.391 21.766 2.639 1 94.62 679 THR B C 1
ATOM 11058 O O . THR B 1 679 ? 22.375 22.328 3.057 1 94.62 679 THR B O 1
ATOM 11061 N N . VAL B 1 680 ? 23.781 20.656 2.998 1 95.06 680 VAL B N 1
ATOM 11062 C CA . VAL B 1 680 ? 23.125 19.969 4.109 1 95.06 680 VAL B CA 1
ATOM 11063 C C . VAL B 1 680 ? 23.953 20.156 5.383 1 95.06 680 VAL B C 1
ATOM 11065 O O . VAL B 1 680 ? 25.125 19.766 5.438 1 95.06 680 VAL B O 1
ATOM 11068 N N . ILE B 1 681 ? 23.375 20.766 6.359 1 94.75 681 ILE B N 1
ATOM 11069 C CA . ILE B 1 681 ? 24.031 20.984 7.645 1 94.75 681 ILE B CA 1
ATOM 11070 C C . ILE B 1 681 ? 23.422 20.062 8.695 1 94.75 681 ILE B C 1
ATOM 11072 O O . ILE B 1 681 ? 22.203 19.953 8.805 1 94.75 681 ILE B O 1
ATOM 11076 N N . ALA B 1 682 ? 24.25 19.359 9.484 1 90.38 682 ALA B N 1
ATOM 11077 C CA . ALA B 1 682 ? 23.766 18.516 10.57 1 90.38 682 ALA B CA 1
ATOM 11078 C C . ALA B 1 682 ? 23.297 19.359 11.758 1 90.38 682 ALA B C 1
ATOM 11080 O O . ALA B 1 682 ? 23.938 20.359 12.094 1 90.38 682 ALA B O 1
ATOM 11081 N N . ARG B 1 683 ? 22.25 18.953 12.258 1 84 683 ARG B N 1
ATOM 11082 C CA . ARG B 1 683 ? 21.828 19.672 13.453 1 84 683 ARG B CA 1
ATOM 11083 C C . ARG B 1 683 ? 22.75 19.375 14.633 1 84 683 ARG B C 1
ATOM 11085 O O . ARG B 1 683 ? 23.156 18.234 14.82 1 84 683 ARG B O 1
ATOM 11092 N N . ALA B 1 684 ? 23.203 20.391 15.195 1 65.69 684 ALA B N 1
ATOM 11093 C CA . ALA B 1 684 ? 24.109 20.281 16.328 1 65.69 684 ALA B CA 1
ATOM 11094 C C . ALA B 1 684 ? 23.422 19.625 17.516 1 65.69 684 ALA B C 1
ATOM 11096 O O . ALA B 1 684 ? 22.203 19.734 17.688 1 65.69 684 ALA B O 1
#

Foldseek 3Di:
DPDLQVLVQQLLFQLQDAQQAGGPLLAEGEPDDLVLDDPVCSVVNVVSCVVSVPPHNHYHYADDDDQDDLVLQVLAPQLDDAFCLFPSSVVSLQVLLVVLLPQDASRSSSNNLSSVSNPHHRVSSLLSVLLNQCQHPRRVLHFRWQVCQAFVLQQAQPVQQVVLLVQQVPDDQVPGDAAATDQQDWDDVVAVCSLCLLPLSPQQNLSLLVLLCSQAPLDHDCSSNDAFLSLLLLLQLLLQVQLLVQVLCLLSLHHRAAAPPDQFWFAQDKTGPNGAGPSPRHGFDIGDGRFHFAFAAAVSSPDGGGPVNLVQLLVLLLVCLVVQFHQAPVRDTHGLADQCNSSQSSSLQCVGPSNRHCPRNDRNLSVVLVRQQCSVPRNCPPVHGGHQCRHSSNNSSDSVSSSHSVNVSVSSVSNQAPYDADDPVQAADPQKFWDDKWKFFPDPPTDIQEWEKEKEKEKFFRQRNNNPGRDHTHIHIYIHMFIGKMKMKIKMAGRPQAKFKWKKWKWKWAQAGSVRHGDWLQVRLSSIHTQAIDMDIDGHTIDIDMGISCQGLAEDEPCLSGPTPVVPPPDPDASCHSQSNHRHSRSSDHQAEQVWGKMKMKMFIHGCVQFADDPDDPPDGRSRRCLSNNDPPDHRGTSDRRSPPSSHDDDPVQTDPCSVPVVYRRMDIDIHTYHYDHDYHYDD/DPDLQVLVQQLLFQLQDAQQAAGPLLAEGEPDDLVLDDPVCSVVNVVSCVVSVPPHNHYHYADDDDQDDLVLQVLAPQLDDAFCLFPSSVVSLQVLLVVLLPQDASRSSSNNLSSVSNPHHRVSSLLSVLLNLCQHPRRVLHARWQVCQAFVLQQAQPVQQVVLLVQQVPDDQVPGDAAATDQQDWDDVVAVCSLCLLPLSPQQNLSLLVQLCSQAPLEHDCSSHVAFLSLLLLLQLLLLVQLLVQVLCLLSLHHRAAADPDQFWFAQDKTGPNGAGPSPRHGFDIGDGRFHFAFAAAVSSPDGGGPVNLVQLLVLLLVCLVVQFHQAPVRDTHGLADQCNSSQSSSLQCVGPSNRHCPRNDRNLSVVLVRQQCSVPRNCPPVHGGHQCRHSSNNSSDSVSSNHSVNVSVSSVSNQAPYDADDPVQAADPQKFWDDKWKFFPDPPTDIQEWEKEKEKEKFFRQRNNNPGRDHTHIHIYIHMFIGKMKMKIKMARNDQAKFKWKKWKWKWAQAGSVRHGDWLLVRLSSIHTQAIDMDIDGHTIDIDMGISCQGLAEDEPCLSGPGPVVCPDDPDFSCSLLSNHRHSRSSDHQAEQVWGKMKMKMFIHGCVQFADDPDDPPHGRSRRCLNNNDPPDHRGTSDRRSPPSSHDDDPVQTDPCSVPVVYRRMDIDIHTYHYDHDYHYDD

Secondary structure (DSSP, 8-state):
---HHHHHHHHHSSTTS-TTS-BTTTTEEEE--GGGS-TTTGGGHHHHHHHHSTT-SEEEE----PPP--GGGGGS-TTS---TTSHHHHHHHHHHHHHHHT-SSHHHHHHHHHHHHTTS-HHHHHHHHHHHHHH-TTTTT--PPPHHHH-GGGTS-TTHHHHHHHHHHHS-GGGPPPEEPPS--S--TTSGGGGGHHHHT-HHHHHHHHHHHHHS-SSS-HHHH--TTHHHHHHHHHHHHHHHHHHHHHHTT-PPPPP---TTS-B---B----B-TTT-PBPPPB-TTB----EEETTTTEEE-HHHHHHHHHHHHHHHHHTEEEPTTS-EEE--TTTHHHHHHHHHHT-TT-S-HHHH--HHHHHHHHHHTTT-TTSTT-----GGGSTTTGGGSHHHHHHHHHHHHHHHHHHHTSPPPPHHHH--TTEEEEEEEEEESSTTPPBTEEEEEEEEEEEE-GGG-TTS--S--EEEEEEEEE--EEEEEEEEE-SSS-EEEEEEEEEEESB-TTSPBPPHHHHHHT-EEEEEEEEEE-SEEEEEEEEGGG-SSEE-HHHHHS-TTT----S-S--SGGG-SEEGGGSS---BTT-EEEEEEEEEEEHHHH--S---TTSSS-TTHHHH--TTS--S-SSPTTTTTTS---TT--SHHHHHTT-TTEEEEEEEEEEEEEEEE--/---HHHHHHHHHSSTTS-TTS-BTTTTEEEE--GGGS-TTTGGGHHHHHHHHSTT-SEEEE----PPP--GGGGGS-TTS---TTSHHHHHHHHHHHHHHHT-SSHHHHHHHHHHHHTTS-HHHHHHHHHHHHHH-TTTTT--PPPHHHH-GGGTS-TTHHHHHHHHHHHS-GGGPPPEEPPS--S--TTSGGGGGHHHHT-HHHHHHHHHHHHHS-SSS-HHHH--TTHHHHHHHHHHHHHHHHHHHHHHTT-PPPPP---TTS-B---B----B-TTT-PBPPPB-TTB----EEETTTTEEE-HHHHHHHHHHHHHHHHHTEEEPTTS-EEE--TTTHHHHHHHHHHT-TT-S-HHHH--HHHHHHHHHHTTT-TTSTT-----GGGSTTTGGGSHHHHHHHHHHHHHHHHHHTTSPPPPHHHH--TTEEEEEEEEEESSTTPPBTEEEEEEEEEEEE-GGG-TTS--S--EEEEEEEEE--EEEEEEEEE-SSS-EEEEEEEEEEESB-TTSPBPPHHHHHHT-EEEEEEEEEE-SEEEEEEEEGGG-SSEE-HHHHHS-TTT----S-S--SGGG-SEEGGGSS---BTT-EEEEEEEEEEEHHHH--S---TTSS--TTHHHH--TTS--S-SSPTTTTTTS---TT--SHHHHHTT-TTEEEEEEEEEEEEEEEE--

Radius of gyration: 36.02 Å; Cα contacts (8 Å, |Δi|>4): 2867; chains: 2; bounding box: 72×126×86 Å

InterPro domains:
  IPR000896 Hemocyanin/hexamerin middle domain [PF00372] (148-412)
  IPR002227 Tyrosinase copper-binding domain [PS00498] (398-409)
  IPR005203 Hemocyanin, C-terminal [PF03723] (422-676)
  IPR005204 Hemocyanin, N-terminal [PF03722] (27-140)
  IPR008922 Di-copper centre-containing domain superfamily [G3DSA:1.10.1280.10] (143-418)
  IPR008922 Di-copper centre-containing domain superfamily [SSF48056] (148-419)
  IPR013788 Hemocyanin/hexamerin [PR00187] (195-208)
  IPR013788 Hemocyanin/hexamerin [PR00187] (209-226)
  IPR013788 Hemocyanin/hexamerin [PR00187] (228-239)
  IPR013788 Hemocyanin/hexamerin [PR00187] (397-412)
  IPR013788 Hemocyanin/hexamerin [PS00209] (198-217)
  IPR013788 Hemocyanin/hexamerin [PS00210] (394-402)
  IPR013788 Hemocyanin/hexamerin [PTHR11511] (7-682)
  IPR014756 Immunoglobulin E-set [SSF81296] (422-678)
  IPR036697 Hemocyanin, N-terminal domain superfamily [G3DSA:1.20.1370.10] (1-142)
  IPR036697 Hemocyanin, N-terminal domain superfamily [SSF48050] (7-145)
  IPR037020 Hemocyanin, C-terminal domain superfamily [G3DSA:2.60.40.1520] (419-684)

Sequence (1368 aa):
MTDINTRFRGLLQRPYEPTFVPKNNGQLYFDVPDSYLTDHYRPFGAALQNRFGTNAQTRIPLPNITAPDLAYADAVSRRGGFSIFHPSHQRVASQLIELFLEQSNPDALTAMAVFVRDRVNGPLFQYALSVALMHRTDTRDVEIPSFLELFPDRYVDPAVFPQLREEGTLVDQGDRRAIEIPMNFTASDRVDEQRLAYWREDIGVNLHHWHWHLVYPARGPDRIVRKDRRGELFYYMHQQTMARYNIERFANGMPRVVAFRNFREAIPEAYFPKITRSSDGRSYPARHPNETLSDLKRVEDGVIVSIADMELWTTRIFEAIDNGFAQSSSNQRVPLDNDSGIDLLGNIVEASTLSVNPQYYGDLHNNGHNILGYIHDPDNSFLEGFGVVGDNTTAMRDPVFYRWHQHIDDIFVRHKQRLPAYTGQELAFNDVAVDSFEIQLNKANAPVNILLTFWQRSQVNLGTGLDFGPEGNLFATFTHIQHAPYSYRIRVNNRAGDTRRGTVRIFFGPKTNERGQTLPFREQRRLMVELDKFTVTLNAGANTIVRRSDQSSVSIPYERTFRNVAASSLTQNEAFQFCNCGWPNHMLLPKGSPDGIEYDFFVMVSDFAQDRVEDFDENVNCNDAHSFCGLRDRRYPDSRSMGYPFDRFTPGTIGSLLDFTKPYVNMLVTPVKIRFTNTVIARAMTDINTRFRGLLQRPYEPTFVPKNNGQLYFDVPDSYLTDHYRPFGAALQNRFGTNAQTRIPLPNITAPDLAYADAVSRRGGFSIFHPSHQRVASQLIELFLEQSNPDALTAMAVFVRDRVNGPLFQYALSVALMHRTDTRDVEIPSFLELFPDRYVDPAVFPQLREEGTLVDQGDRRAIEIPMNFTASDRVDEQRLAYWREDIGVNLHHWHWHLVYPARGPDRIVRKDRRGELFYYMHQQTMARYNIERFANGMPRVVAFRNFREAIPEAYFPKITRSSDGRSYPARHPNETLSDLKRVEDGVIVSIADMELWTTRIFEAIDNGFAQSSSNQRVPLDNDSGIDLLGNIVEASTLSVNPQYYGDLHNNGHNILGYIHDPDNSFLEGFGVVGDNTTAMRDPVFYRWHQHIDDIFVRHKQRLPAYTGQELAFNDVAVDSFEIQLNKANAPVNILLTFWQRSQVNLGTGLDFGPEGNLFATFTHIQHAPYSYRIRVNNRAGDTRRGTVRIFFGPKTNERGQTLPFREQRRLMVELDKFTVTLNAGANTIVRRSDQSSVSIPYERTFRNVAASSLTQNEAFQFCNCGWPNHMLLPKGSPDGIEYDFFVMVSDFAQDRVEDFDENVNCNDAHSFCGLRDRRYPDSRSMGYPFDRFTPGTIGSLLDFTKPYVNMLVTPVKIRFTNTVIARA

pLDDT: mean 93.12, std 9.93, range [33.72, 98.81]

Solvent-accessible surface area (backbone atoms only — not comparable to full-atom values): 72453 Å² total; per-residue (Å²): 127,80,55,66,43,61,54,56,40,39,68,55,45,26,56,82,49,53,65,58,51,40,26,74,80,43,34,34,22,47,51,69,52,62,90,55,45,54,85,84,49,40,89,42,39,70,62,48,46,61,70,39,53,68,78,31,77,39,74,44,84,51,72,90,74,83,81,75,89,61,72,71,42,64,80,40,46,55,52,55,82,67,28,80,51,38,64,58,48,35,54,37,38,22,53,50,22,49,59,50,60,66,38,88,45,72,68,53,30,49,39,51,48,58,47,47,51,73,72,37,19,43,66,47,46,54,52,24,50,51,34,28,35,62,70,33,87,92,38,34,74,43,54,71,70,51,63,55,37,39,45,36,42,66,63,41,60,33,46,47,54,47,52,46,46,50,40,44,69,73,36,57,73,96,71,51,72,64,45,72,46,72,74,71,71,38,38,32,88,80,35,74,72,47,79,47,36,69,60,31,59,27,58,49,58,26,48,33,52,38,43,46,47,49,70,54,35,50,61,52,57,59,85,64,42,71,50,68,57,46,18,36,40,56,46,48,46,50,43,44,50,51,22,52,52,34,52,43,27,24,54,69,61,32,70,67,76,64,52,57,73,63,70,82,48,60,38,63,72,53,47,48,71,65,32,26,41,72,60,26,42,50,58,44,54,54,44,58,65,49,45,51,57,61,54,28,52,22,70,94,70,60,47,72,51,44,64,66,53,52,52,48,24,51,49,51,49,49,50,22,49,77,68,40,29,38,62,30,75,85,72,42,80,42,66,47,47,90,88,55,14,59,27,55,47,25,19,36,46,59,40,23,78,73,23,59,25,53,84,74,43,32,52,46,51,30,45,54,28,45,44,62,11,25,45,84,39,32,56,41,40,44,64,63,69,55,16,44,49,31,20,60,59,36,14,63,49,36,74,62,42,54,16,44,49,41,34,53,44,48,57,54,48,58,46,35,67,71,44,77,49,81,48,69,74,77,66,46,25,88,48,34,30,45,78,44,70,44,37,30,38,77,50,88,87,48,55,74,34,42,45,46,21,31,35,32,36,44,71,35,63,47,24,59,26,42,57,97,49,46,70,57,77,37,41,34,31,40,61,40,64,31,55,63,64,30,30,39,41,35,32,34,35,28,67,68,74,49,76,44,53,30,33,40,39,31,32,36,23,59,43,42,48,42,86,65,45,72,49,50,27,79,56,28,39,65,31,46,33,77,55,32,60,50,76,46,80,40,50,50,37,81,38,78,48,75,46,50,58,93,67,20,21,33,25,25,59,61,60,70,65,53,46,55,68,80,75,54,64,62,84,85,70,83,62,61,38,79,33,68,33,28,44,43,45,51,64,73,61,70,60,33,30,72,89,40,41,62,27,39,33,38,41,33,43,39,49,28,85,71,30,58,63,62,95,65,69,86,81,47,78,44,59,41,11,33,77,59,58,38,40,86,97,45,62,48,90,44,60,56,63,82,60,64,84,45,59,44,54,72,63,86,87,47,58,36,69,64,59,65,37,67,87,34,54,18,32,51,76,35,72,29,29,27,24,24,45,100,46,77,41,70,66,129,127,80,53,67,44,60,54,54,40,38,70,54,45,24,56,80,48,54,65,58,51,41,24,75,81,44,33,35,24,47,50,70,52,62,88,55,45,53,85,84,48,40,88,42,38,69,62,48,46,60,68,40,54,68,77,32,78,38,73,44,83,51,72,90,74,81,80,75,87,60,72,72,43,65,81,41,48,54,54,53,81,67,27,80,52,39,64,58,48,36,53,37,37,23,54,50,25,48,58,51,59,66,39,88,44,71,66,53,31,48,38,53,48,59,48,48,52,75,72,37,21,43,66,48,46,54,52,23,51,50,34,28,36,62,71,34,87,92,36,35,73,39,58,69,68,52,62,56,37,38,45,38,43,65,61,41,59,33,45,48,53,48,52,48,47,50,40,43,69,72,37,57,72,94,69,50,72,63,45,72,46,72,75,70,70,37,38,32,86,81,35,73,72,45,80,47,36,68,60,31,59,27,57,48,58,27,48,32,51,38,44,47,46,50,68,52,35,51,61,52,58,60,85,63,44,71,50,70,57,47,19,38,38,55,46,48,45,51,43,44,50,51,22,51,50,34,52,43,27,24,53,69,62,31,70,68,77,64,54,57,73,62,69,82,48,60,38,63,72,53,48,47,71,65,32,25,40,72,58,27,42,50,57,43,53,57,45,57,63,49,43,51,55,61,55,28,51,20,69,94,71,60,48,72,51,43,64,66,53,52,53,49,22,52,50,49,49,50,49,23,48,77,70,41,30,39,62,31,74,84,71,42,80,42,68,48,47,91,86,53,15,59,27,53,48,25,20,35,46,59,42,23,79,74,23,59,26,53,82,72,42,33,52,46,49,32,46,53,28,44,46,61,10,23,44,84,40,32,56,42,40,44,63,64,71,56,15,45,49,30,21,61,59,36,15,66,48,38,74,61,44,52,16,43,50,40,34,55,44,49,54,55,46,57,47,37,67,72,46,76,48,80,49,68,75,77,69,47,25,86,48,34,30,44,78,43,70,45,36,29,36,76,48,88,88,48,56,74,34,42,45,46,20,32,34,31,36,44,72,37,64,46,25,58,26,41,56,96,49,46,71,56,80,36,40,33,32,38,61,40,65,31,56,64,64,31,31,39,41,36,33,32,34,25,71,36,94,52,74,45,51,30,33,39,40,32,32,36,25,57,43,42,49,43,86,66,46,73,48,50,27,78,57,29,39,65,32,47,33,78,55,31,58,50,75,48,81,38,48,51,37,79,39,78,48,76,46,49,59,92,67,24,21,32,25,27,59,61,62,70,66,53,48,54,64,78,75,54,65,62,84,84,69,70,56,52,38,80,22,64,24,26,43,42,45,52,64,74,62,70,60,32,32,73,88,40,40,63,27,42,34,36,42,34,44,39,49,26,85,72,29,57,66,65,96,64,67,85,79,48,72,40,61,40,1,34,77,58,58,36,39,86,98,47,64,50,90,45,60,58,64,82,58,64,84,44,58,43,53,69,62,85,85,48,58,36,68,63,61,65,36,65,86,35,54,19,32,49,75,34,72,29,30,27,24,23,45,99,47,76,43,70,64,128